Protein AF-A0AAN7RLN5-F1 (afdb_monomer)

Nearest PDB structures (foldseek):
  8uw3-assembly1_A  TM=5.726E-01  e=7.743E-24  Homo sapiens
  8c8j-assembly1_A  TM=6.953E-01  e=1.006E-18  Homo sapiens
  8gh6-assembly1_A  TM=6.533E-01  e=2.305E-17  Bombyx mori
  8sxu-assembly1_A  TM=6.671E-01  e=1.275E-15  Homo sapiens
  8ibz-assembly1_C  TM=6.230E-01  e=4.014E-15  Bombyx mori

Solvent-accessible surface area (backbone atoms only — not comparable to full-atom values): 58778 Å² total; per-residue (Å²): 118,78,84,77,50,103,87,59,94,77,81,91,88,80,82,90,84,82,86,86,78,88,87,85,90,83,84,89,79,88,80,84,90,87,81,88,84,86,92,85,88,81,90,87,84,89,84,88,80,88,80,92,88,79,90,81,92,87,89,86,84,89,84,92,84,88,86,85,90,86,84,90,87,89,84,91,88,80,91,85,84,89,79,95,72,94,81,78,92,76,85,85,80,83,88,82,85,88,80,88,84,92,83,84,94,82,82,79,89,82,86,91,84,80,91,86,86,87,86,87,84,90,83,91,82,97,76,84,83,86,81,86,76,88,87,81,83,82,74,72,59,68,52,73,70,83,75,94,82,83,89,80,87,81,87,75,75,91,68,76,88,58,99,71,60,60,62,59,55,49,51,48,58,54,52,51,71,47,98,50,41,44,41,44,46,76,68,78,48,77,63,51,43,74,93,77,73,45,42,79,50,71,56,55,37,52,47,53,51,52,40,53,74,45,39,47,43,77,64,68,88,64,53,29,37,98,81,34,59,34,61,45,41,30,28,59,42,91,79,40,58,45,78,69,43,78,44,71,51,70,74,92,44,84,44,44,38,77,46,67,44,75,62,71,90,76,84,78,85,74,58,80,50,67,43,77,32,84,89,67,42,39,63,71,60,30,46,59,55,60,62,68,51,62,51,67,74,72,41,57,94,51,54,48,54,57,39,48,50,53,52,51,48,55,55,48,57,33,41,63,77,24,34,49,74,39,68,53,68,56,74,91,76,60,74,58,95,50,60,46,73,65,59,50,52,47,54,49,50,42,48,53,41,46,57,30,32,76,66,72,74,39,54,74,61,60,37,52,49,46,50,48,53,51,51,49,56,54,50,49,35,44,34,54,48,47,36,54,42,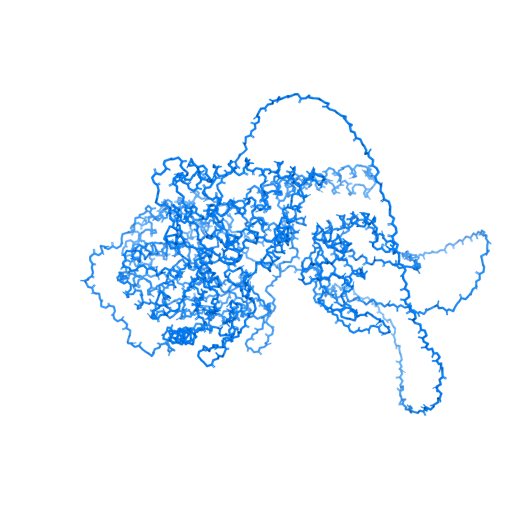23,64,45,36,82,84,41,52,65,60,45,54,52,52,46,56,67,68,48,88,70,80,76,68,88,61,51,30,50,48,99,84,70,47,79,40,74,52,52,53,59,45,12,37,52,46,38,53,59,61,45,71,59,35,46,58,72,84,78,64,67,87,67,80,75,82,82,76,78,71,83,71,94,75,73,92,75,72,79,86,80,71,57,50,65,61,47,32,52,55,28,65,67,49,63,58,84,60,79,48,21,71,65,70,55,43,45,46,57,51,36,80,34,17,87,66,48,21,61,54,50,39,54,47,50,40,50,17,44,70,72,13,53,59,43,67,52,50,34,30,26,44,23,41,75,42,79,75,60,85,62,79,34,45,62,87,27,43,42,72,40,38,30,41,18,59,68,41,51,48,52,34,50,55,54,42,54,52,53,50,54,50,38,68,70,75,79,50,77,54,87,48,57,25,41,94,39,88,57,43,36,68,50,57,46,52,43,63,52,46,55,54,52,39,50,45,43,46,78,67,36,14,33,42,37,38,40,44,38,50,54,58,55,53,43,33,38,43,63,65,64,40,51,53,51,44,50,74,68,65,55,55,68,42,62,51,43,26,52,53,43,54,57,47,91,18,35,37,25,20,49,31,85,82,38,66,28,67,79,43,68,47,68,27,35,44,61,51,58,42,52,43,33,62,58,56,49,50,59,64,56,48,64,74,62,66,93,48,84,50,56,60,42,32,44,68,67,49,34,37,39,36,32,54,44,69,48,71,66,34,47,48,48,48,44,53,40,37,49,51,48,46,51,51,27,54,78,56,59,45,48,71,32,60,93,70,21,35,33,37,51,25,42,93,80,44,83,70,80,84,52,55,55,80,94,44,74,49,48,76,45,66,59,50,68,61,92,84,42,52,44,35,40,80,74,52,32,58,68,36,41,53,52,27,35,53,56,22,47,55,49,47,37,49,48,61,76,66,44,87,63,33,47,62,73,32,49,50,44,46,40,59,75,64,24,47,53,50,69,51,67,53,32,59,66,54,56,60,85,50,66,73,43,48,46,54,47,40,50,52,55,55,51,58,53,43,57,25,72,92,36,65,86,55,56,70,69,57,48,25,62,80,67,75,46,76,55,65,65,61,47,48,54,54,47,37,54,54,51,48,46,25,23,73,75,40,69,25,34,84,66,21,66,85,66,54,50,70,57,92,67,92,60,82,92,47,39,86,81,34,56,57,71,76,89,72,79,39,68,71,38,48,58,27,50,76,44,46,44,36,71,57,56,54,67,44,57,38,83,51,72,68,50,91,46,81,63,61,34,50,57,53,48,58,49,57,61,61,74,63,119

Mean predicted aligned error: 16.83 Å

Radius of gyration: 35.35 Å; Cα contacts (8 Å, |Δi|>4): 1211; chains: 1; bounding box: 111×102×80 Å

Secondary structure (DSSP, 8-state):
-----TT----S----------------------------------------------------------------------------------------------------------------------------S----------SS-----------S-TTTHHHHHHHHHHTTSSS-EE--B---TTEETTTTEESSHHHHHHHHHHHHHT-EE---S-SBTTB--B--EESSTTSEEEEEEEEE-SS-SSEEEEEEE---PPPP----EEE-TTS--HHHHHHHHHTS-HHHHHTT--HHHHHHHHHHHHHHHHHHHSPEEE---GGG---TT--HHHHHHHHHHHHHHHHHTTTSS-HHHHHHHHHHHHHHHHHHHHHHHHHHHHTTTT-HHHHHHHHHHHS---PPPPPEE-TTS-EE-SHHHHHHHHHHHHHTTSPPGGGS-SS--------------------HHHHHHHHHT--TTSPP-TT---HHHHHHTHHHHHHHHHHHHHHHHHH----HHHHEEEEEEEE-SS-SS-GGGEEEEEE--HHHHHHHHHHHHHHHHHHHHHT---TTB-TT-TT--HHHHHHHHHHHHHHHHHHT--EEEEEE-BTTHHHH--HHHHHHHHHHTT--HHHHHHHHHHHTT-EEEEEEBTEE---EE--SS--TT-SSHHHHHHHHTGGGGTT--SEEEEETTEEEEEEE-SSHHHHHHHHHHHHHHHHHHHHTT--B-GGG-EEEEESTT------EETTEEPEEESEEEETTEEEETT---HHHHHHHHHHHHHHHHHHHHH----SHHHHHHHIIIIITHHHHTTHHHH----HHHHHHHHHHHHHHHHTSTT-TTS-HHHHHHHHT---HHHHHHHHHHHHHHHHHTSTTHHHHTTT--B-----TTS-SS-BPPPP-SSHHHHTSHHHHHHHHHTTS-HHHHS-SSHHHHHHHHHHHHHH--

Foldseek 3Di:
DWDPCPPDPDDDDDDDDDDDDDDDDDDDDDDDDDDDDDDDDDDDDDDDDDDDDDDDDDDDDDDDDDDDDDDDDDDDDDDDDDDDDDDDDDDDDDDDDDDDDDDDPDDDDDDDDDDDDDDDDDDDDDDDDDDDDDDDDDFFDWDDDDDDDDDDDDTDHDDDLDDDCVVVLVVLVVQLLDLKTKGKDFPPQQQADLVQRDGDDPSSVVVSLSCLLSQWDWDDDADFAPRGNGITIIMLDDPQKDDWDWADDDPPDRTTDIDIDGDDQDDDDDQFDKDWDPVQFDLVQLLVQLLPDPLVVVCPPDALQRLVVVSLVSSVVSCPVGIDIGTPDGCVPDDPPLCDPVLVVLVVVLVVQVVCVVVVNHDPVVSVVSVVVSVVSSLVSQQVVLLVCLVCCVPDVPVVVVLLVVSPSDPDAQAFAQAPVRDTHDDLQVVQARLQVVLQVLADDPVVQPPDDDADPPPQPPPDPPDQDADDLVLQLVLLCPFDQPDDAWPSPDGSVSSNSNSVSVSVSLNVSLSSCLQVLADHQQQLEWAWEWDAADDDSNYSVRTDTATRGHPSSLSSLVSLLVQLVVLLVPQPHQDPQEQAPDFLGDLLLLLQLVVLVVQVCQLVQFKKKKKKWAWDVLQLQFQLRLLLVLSVVSVDHPSSSSNSSNSQPPHWYWYARSNHIYDIDHRRHGDRNTHPNSQVSQSSSCSCLCPPQPFDWHHHRRTIMTMFGDRDPVRLVSSQVSLASNLVVCVSRSIGIPQQPIEMQIAGDPHPPDWHDRVHHTHYYDQWDQRSNAIAGNDRARLVRLSVLLVLLSNQLSSCSSSRPDQALSSLVSSSVSPRVCSNQPSCLARVDPDPVSLVSSQSSVVSSLCSHPPCVPPDPVVSCVVSVHDGVVLVNLLVLVLVLLCCVQNRNVVSNVVLWDFDPDPPPPFLPTQTDADDGNDPSSCSRSSRVNRVVNRPDDNVLSVDNDSNVNSVVSSVVSVVVD

Structure (mmCIF, N/CA/C/O backbone):
data_AF-A0AAN7RLN5-F1
#
_entry.id   AF-A0AAN7RLN5-F1
#
loop_
_atom_site.group_PDB
_atom_site.id
_atom_site.type_symbol
_atom_site.label_atom_id
_atom_site.label_alt_id
_atom_site.label_comp_id
_atom_site.label_asym_id
_atom_site.label_entity_id
_atom_site.label_seq_id
_atom_site.pdbx_PDB_ins_code
_atom_site.Cartn_x
_atom_site.Cartn_y
_atom_site.Cartn_z
_atom_site.occupancy
_atom_site.B_iso_or_equiv
_atom_site.auth_seq_id
_atom_site.auth_comp_id
_atom_site.auth_asym_id
_atom_site.auth_atom_id
_atom_site.pdbx_PDB_model_num
ATOM 1 N N . MET A 1 1 ? -7.557 -10.174 -4.803 1.00 20.25 1 MET A N 1
ATOM 2 C CA . MET A 1 1 ? -6.806 -8.930 -4.456 1.00 20.25 1 MET A CA 1
ATOM 3 C C . MET A 1 1 ? -5.571 -9.313 -3.627 1.00 20.25 1 MET A C 1
ATOM 5 O O . MET A 1 1 ? -5.552 -10.441 -3.165 1.00 20.25 1 MET A O 1
ATOM 9 N N . GLU A 1 2 ? -4.514 -8.491 -3.490 1.00 22.11 2 GLU A N 1
ATOM 10 C CA . GLU A 1 2 ? -3.223 -8.964 -2.915 1.00 22.11 2 GLU A CA 1
ATOM 11 C C . GLU A 1 2 ? -2.598 -7.989 -1.875 1.00 22.11 2 GLU A C 1
ATOM 13 O O . GLU A 1 2 ? -2.406 -6.809 -2.191 1.00 22.11 2 GLU A O 1
ATOM 18 N N . PRO A 1 3 ? -2.223 -8.454 -0.663 1.00 21.11 3 PRO A N 1
ATOM 19 C CA . PRO A 1 3 ? -1.778 -7.624 0.470 1.00 21.11 3 PRO A CA 1
ATOM 20 C C . PRO A 1 3 ? -0.247 -7.432 0.550 1.00 21.11 3 PRO A C 1
ATOM 22 O O . PRO A 1 3 ? 0.366 -7.684 1.583 1.00 21.11 3 PRO A O 1
ATOM 25 N N . SER A 1 4 ? 0.430 -7.030 -0.532 1.00 21.91 4 SER A N 1
ATOM 26 C CA . SER A 1 4 ? 1.912 -7.082 -0.560 1.00 21.91 4 SER A CA 1
ATOM 27 C C . SER A 1 4 ? 2.623 -5.894 -1.222 1.00 21.91 4 SER A C 1
ATOM 29 O O . SER A 1 4 ? 3.693 -6.041 -1.818 1.00 21.91 4 SER A O 1
ATOM 31 N N . ARG A 1 5 ? 2.085 -4.666 -1.099 1.00 24.53 5 ARG A N 1
ATOM 32 C CA . ARG A 1 5 ? 2.777 -3.436 -1.558 1.00 24.53 5 ARG A CA 1
ATOM 33 C C . ARG A 1 5 ? 2.656 -2.227 -0.625 1.00 24.53 5 ARG A C 1
ATOM 35 O O . ARG A 1 5 ? 2.311 -1.132 -1.072 1.00 24.53 5 ARG A O 1
ATOM 42 N N . TRP A 1 6 ? 3.140 -2.350 0.610 1.00 28.00 6 TRP A N 1
ATOM 43 C CA . TRP A 1 6 ? 3.361 -1.220 1.537 1.00 28.00 6 TRP A CA 1
ATOM 44 C C . TRP A 1 6 ? 4.508 -0.254 1.142 1.00 28.00 6 TRP A C 1
ATOM 46 O O . TRP A 1 6 ? 5.229 0.304 1.965 1.00 28.00 6 TRP A O 1
ATOM 56 N N . THR A 1 7 ? 4.681 -0.021 -0.162 1.00 25.05 7 THR A N 1
ATOM 57 C CA . THR A 1 7 ? 5.318 1.185 -0.727 1.00 25.05 7 THR A CA 1
ATOM 58 C C . THR A 1 7 ? 4.734 1.567 -2.103 1.00 25.05 7 THR A C 1
ATOM 60 O O . THR A 1 7 ? 5.347 2.323 -2.856 1.00 25.05 7 THR A O 1
ATOM 63 N N . ARG A 1 8 ? 3.545 1.054 -2.463 1.00 24.70 8 ARG A N 1
ATOM 64 C CA . ARG A 1 8 ? 2.747 1.484 -3.628 1.00 24.70 8 ARG A CA 1
ATOM 65 C C . ARG A 1 8 ? 1.245 1.431 -3.325 1.00 24.70 8 ARG A C 1
ATOM 67 O O . ARG A 1 8 ? 0.506 0.705 -3.985 1.00 24.70 8 ARG A O 1
ATOM 74 N N . ALA A 1 9 ? 0.799 2.267 -2.392 1.00 21.91 9 ALA A N 1
ATOM 75 C CA . ALA A 1 9 ? -0.591 2.711 -2.356 1.00 21.91 9 ALA A CA 1
ATOM 76 C C . ALA A 1 9 ? -0.831 3.669 -3.541 1.00 21.91 9 ALA A C 1
ATOM 78 O O . ALA A 1 9 ? -0.608 4.873 -3.447 1.00 21.91 9 ALA A O 1
ATOM 79 N N . LEU A 1 10 ? -1.163 3.098 -4.701 1.00 23.61 10 LEU A N 1
ATOM 80 C CA . LEU A 1 10 ? -1.530 3.802 -5.933 1.00 23.61 10 LEU A CA 1
ATOM 81 C C . LEU A 1 10 ? -2.358 2.858 -6.808 1.00 23.61 10 LEU A C 1
ATOM 83 O O . LEU A 1 10 ? -1.806 2.176 -7.672 1.00 23.61 10 LEU A O 1
ATOM 87 N N . LEU A 1 11 ? -3.671 2.844 -6.600 1.00 21.30 11 LEU A N 1
ATOM 88 C CA . LEU A 1 11 ? -4.647 2.311 -7.547 1.00 21.30 11 LEU A CA 1
ATOM 89 C C . LEU A 1 11 ? -5.909 3.185 -7.496 1.00 21.30 11 LEU A C 1
ATOM 91 O O . LEU A 1 11 ? -6.287 3.666 -6.434 1.00 21.30 11 LEU A O 1
ATOM 95 N N . TRP A 1 12 ? -6.518 3.373 -8.669 1.00 20.59 12 TRP A N 1
ATOM 96 C CA . TRP A 1 12 ? -7.878 3.888 -8.871 1.00 20.59 12 TRP A CA 1
ATOM 97 C C . TRP A 1 12 ? -8.202 5.345 -8.488 1.00 20.59 12 TRP A C 1
ATOM 99 O O . TRP A 1 12 ? -9.100 5.610 -7.704 1.00 20.59 12 TRP A O 1
ATOM 109 N N . VAL A 1 13 ? -7.563 6.292 -9.191 1.00 22.14 13 VAL A N 1
ATOM 110 C CA . VAL A 1 13 ? -8.254 7.354 -9.968 1.00 22.14 13 VAL A CA 1
ATOM 111 C C . VAL A 1 13 ? -7.328 7.779 -11.120 1.00 22.14 13 VAL A C 1
ATOM 113 O O . VAL A 1 13 ? -6.389 8.534 -10.875 1.00 22.14 13 VAL A O 1
ATOM 116 N N . ALA A 1 14 ? -7.580 7.322 -12.356 1.00 22.95 14 ALA A N 1
ATOM 117 C CA . ALA A 1 14 ? -7.107 7.951 -13.606 1.00 22.95 14 ALA A CA 1
ATOM 118 C C . ALA A 1 14 ? -7.623 7.203 -14.858 1.00 22.95 14 ALA A C 1
ATOM 120 O O . ALA A 1 14 ? -6.930 6.328 -15.374 1.00 22.95 14 ALA A O 1
ATOM 121 N N . GLY A 1 15 ? -8.794 7.594 -15.372 1.00 21.62 15 GLY A N 1
ATOM 122 C CA . GLY A 1 15 ? -9.167 7.327 -16.767 1.00 21.62 15 GLY A CA 1
ATOM 123 C C . GLY A 1 15 ? -8.301 8.140 -17.753 1.00 21.62 15 GLY A C 1
ATOM 124 O O . GLY A 1 15 ? -7.539 9.023 -17.329 1.00 21.62 15 GLY A O 1
ATOM 125 N N . PRO A 1 16 ? -8.345 7.837 -19.060 1.00 21.84 16 PRO A N 1
ATOM 126 C CA . PRO A 1 16 ? -7.489 8.477 -20.052 1.00 21.84 16 PRO A CA 1
ATOM 127 C C . PRO A 1 16 ? -7.941 9.908 -20.383 1.00 21.84 16 PRO A C 1
ATOM 129 O O . PRO A 1 16 ? -9.117 10.176 -20.583 1.00 21.84 16 PRO A O 1
ATOM 132 N N . LEU A 1 17 ? -6.970 10.810 -20.530 1.00 23.64 17 LEU A N 1
ATOM 133 C CA . LEU A 1 17 ? -7.117 12.029 -21.324 1.00 23.64 17 LEU A CA 1
ATOM 134 C C . LEU A 1 17 ? -6.276 11.845 -22.586 1.00 23.64 17 LEU A C 1
ATOM 136 O O . LEU A 1 17 ? -5.054 11.671 -22.491 1.00 23.64 17 LEU A O 1
ATOM 140 N N . GLN A 1 18 ? -6.941 11.852 -23.739 1.00 24.14 18 GLN A N 1
ATOM 141 C CA . GLN A 1 18 ? -6.325 12.003 -25.053 1.00 24.14 18 GLN A CA 1
ATOM 142 C C . GLN A 1 18 ? -6.597 13.409 -25.604 1.00 24.14 18 GLN A C 1
ATOM 144 O O . GLN A 1 18 ? -7.393 14.176 -25.069 1.00 24.14 18 GLN A O 1
ATOM 149 N N . THR A 1 19 ? -5.821 13.768 -26.617 1.00 23.55 19 THR A N 1
ATOM 150 C CA . THR A 1 19 ? -5.691 15.110 -27.189 1.00 23.55 19 THR A CA 1
ATOM 151 C C . THR A 1 19 ? -6.777 15.432 -28.209 1.00 23.55 19 THR A C 1
ATOM 153 O O . THR A 1 19 ? -7.011 14.603 -29.082 1.00 23.55 19 THR A O 1
ATOM 156 N N . ASN A 1 20 ? -7.267 16.676 -28.224 1.00 21.81 20 ASN A N 1
ATOM 157 C CA . ASN A 1 20 ? -7.840 17.279 -29.434 1.00 21.81 20 ASN A CA 1
ATOM 158 C C . ASN A 1 20 ? -6.830 18.218 -30.115 1.00 21.81 20 ASN A C 1
ATOM 160 O O . ASN A 1 20 ? -6.014 18.867 -29.454 1.00 21.81 20 ASN A O 1
ATOM 164 N N . ARG A 1 21 ? -6.886 18.243 -31.450 1.00 20.58 21 ARG A N 1
ATOM 165 C CA . ARG A 1 21 ? -6.170 19.147 -32.365 1.00 20.58 21 ARG A CA 1
ATOM 166 C C . ARG A 1 21 ? -7.162 20.137 -32.984 1.00 20.58 21 ARG A C 1
ATOM 168 O O . ARG A 1 21 ? -8.326 19.785 -33.116 1.00 20.58 21 ARG A O 1
ATOM 175 N N . GLU A 1 22 ? -6.623 21.267 -33.460 1.00 19.98 22 GLU A N 1
ATOM 176 C CA . GLU A 1 22 ? -7.273 22.254 -34.356 1.00 19.98 22 GLU A CA 1
ATOM 177 C C . GLU A 1 22 ? -8.478 22.995 -33.707 1.00 19.98 22 GLU A C 1
ATOM 179 O O . GLU A 1 22 ? -9.053 22.522 -32.736 1.00 19.98 22 GLU A O 1
ATOM 184 N N . VAL A 1 23 ? -8.841 24.243 -34.044 1.00 21.06 23 VAL A N 1
ATOM 185 C CA . VAL A 1 23 ? -8.727 25.032 -35.293 1.00 21.06 23 VAL A CA 1
ATOM 186 C C . VAL A 1 23 ? -8.163 26.463 -35.047 1.00 21.06 23 VAL A C 1
ATOM 188 O O . VAL A 1 23 ? -7.937 26.883 -33.916 1.00 21.06 23 VAL A O 1
ATOM 191 N N . SER A 1 24 ? -7.846 27.175 -36.136 1.00 20.23 24 SER A N 1
ATOM 192 C CA . SER A 1 24 ? -7.055 28.418 -36.263 1.00 20.23 24 SER A CA 1
ATOM 193 C C . SER A 1 24 ? -7.814 29.769 -36.144 1.00 20.23 24 SER A C 1
ATOM 195 O O . SER A 1 24 ? -9.037 29.792 -36.075 1.00 20.23 24 SER A O 1
ATOM 197 N N . ARG A 1 25 ? -7.052 30.877 -36.332 1.00 21.05 25 ARG A N 1
ATOM 198 C CA . ARG A 1 25 ? -7.426 32.318 -36.514 1.00 21.05 25 ARG A CA 1
ATOM 199 C C . ARG A 1 25 ? -7.618 33.133 -35.214 1.00 21.05 25 ARG A C 1
ATOM 201 O O . ARG A 1 25 ? -8.044 32.574 -34.220 1.00 21.05 25 ARG A O 1
ATOM 208 N N . SER A 1 26 ? -7.389 34.458 -35.148 1.00 20.62 26 SER A N 1
ATOM 209 C CA . SER A 1 26 ? -6.455 35.391 -35.842 1.00 20.62 26 SER A CA 1
ATOM 210 C C . SER A 1 26 ? -6.465 36.775 -35.120 1.00 20.62 26 SER A C 1
ATOM 212 O O . SER A 1 26 ? -7.191 36.912 -34.144 1.00 20.62 26 SER A O 1
ATOM 214 N N . PHE A 1 27 ? -5.737 37.784 -35.642 1.00 22.02 27 PHE A N 1
ATOM 215 C CA . PHE A 1 27 ? -5.552 39.189 -35.170 1.00 22.02 27 PHE A CA 1
ATOM 216 C C . PHE A 1 27 ? -4.454 39.405 -34.094 1.00 22.02 27 PHE A C 1
ATOM 218 O O . PHE A 1 27 ? -4.386 38.670 -33.118 1.00 22.02 27 PHE A O 1
ATOM 225 N N . ARG A 1 28 ? -3.407 40.236 -34.308 1.00 21.28 28 ARG A N 1
ATOM 226 C CA . ARG A 1 28 ? -3.313 41.710 -34.571 1.00 21.28 28 ARG A CA 1
ATOM 227 C C . ARG A 1 28 ? -3.729 42.551 -33.348 1.00 21.28 28 ARG A C 1
ATOM 229 O O . ARG A 1 28 ? -4.774 42.272 -32.791 1.00 21.28 28 ARG A O 1
ATOM 236 N N . THR A 1 29 ? -3.052 43.629 -32.922 1.00 22.17 29 THR A N 1
ATOM 237 C CA . THR A 1 29 ? -1.698 44.205 -33.170 1.00 22.17 29 THR A CA 1
ATOM 238 C C . THR A 1 29 ? -1.505 45.392 -32.207 1.00 22.17 29 THR A C 1
ATOM 240 O O . THR A 1 29 ? -2.477 46.108 -32.008 1.00 22.17 29 THR A O 1
ATOM 243 N N . ARG A 1 30 ? -0.257 45.717 -31.802 1.00 23.20 30 ARG A N 1
ATOM 244 C CA . ARG A 1 30 ? 0.156 46.980 -31.115 1.00 23.20 30 ARG A CA 1
ATOM 245 C C . ARG A 1 30 ? -0.462 47.194 -29.703 1.00 23.20 30 ARG A C 1
ATOM 247 O O . ARG A 1 30 ? -1.518 46.671 -29.402 1.00 23.20 30 ARG A O 1
ATOM 254 N N . GLY A 1 31 ? 0.159 47.936 -28.779 1.00 22.48 31 GLY A N 1
ATOM 255 C CA . GLY A 1 31 ? 1.537 48.436 -28.744 1.00 22.48 31 GLY A CA 1
ATOM 256 C C . GLY A 1 31 ? 1.788 49.489 -27.646 1.00 22.48 31 GLY A C 1
ATOM 257 O O . GLY A 1 31 ? 0.864 50.168 -27.233 1.00 22.48 31 GLY A O 1
ATOM 258 N N . LYS A 1 32 ? 3.074 49.659 -27.296 1.00 23.41 32 LYS A N 1
ATOM 259 C CA . LYS A 1 32 ? 3.736 50.871 -26.752 1.00 23.41 32 LYS A CA 1
ATOM 260 C C . LYS A 1 32 ? 3.373 51.446 -25.355 1.00 23.41 32 LYS A C 1
ATOM 262 O O . LYS A 1 32 ? 2.285 51.938 -25.124 1.00 23.41 32 LYS A O 1
ATOM 267 N N . LEU A 1 33 ? 4.449 51.568 -24.557 1.00 23.33 33 LEU A N 1
ATOM 268 C CA . LEU A 1 33 ? 4.880 52.733 -23.747 1.00 23.33 33 LEU A CA 1
ATOM 269 C C . LEU A 1 33 ? 3.996 53.278 -22.606 1.00 23.33 33 LEU A C 1
ATOM 271 O O . LEU A 1 33 ? 3.020 53.970 -22.850 1.00 23.33 33 LEU A O 1
ATOM 275 N N . ALA A 1 34 ? 4.535 53.204 -21.381 1.00 22.83 34 ALA A N 1
ATOM 276 C CA . ALA A 1 34 ? 5.015 54.386 -20.640 1.00 22.83 34 ALA A CA 1
ATOM 277 C C . ALA A 1 34 ? 6.028 53.967 -19.545 1.00 22.83 34 ALA A C 1
ATOM 279 O O . ALA A 1 34 ? 6.132 52.786 -19.208 1.00 22.83 34 ALA A O 1
ATOM 280 N N . LYS A 1 35 ? 6.818 54.920 -19.031 1.00 23.34 35 LYS A N 1
ATOM 281 C CA . LYS A 1 35 ? 7.856 54.741 -17.986 1.00 23.34 35 LYS A CA 1
ATOM 282 C C . LYS A 1 35 ? 7.679 55.848 -16.897 1.00 23.34 35 LYS A C 1
ATOM 284 O O . LYS A 1 35 ? 6.668 56.537 -16.971 1.00 23.34 35 LYS A O 1
ATOM 289 N N . PRO A 1 36 ? 8.519 55.948 -15.842 1.00 41.78 36 PRO A N 1
ATOM 290 C CA . PRO A 1 36 ? 8.106 56.204 -14.452 1.00 41.78 36 PRO A CA 1
ATOM 291 C C . PRO A 1 36 ? 8.092 57.710 -14.088 1.00 41.78 36 PRO A C 1
ATOM 293 O O . PRO A 1 36 ? 8.159 58.535 -14.998 1.00 41.78 36 PRO A O 1
ATOM 296 N N . PRO A 1 37 ? 8.072 58.093 -12.789 1.00 31.80 37 PRO A N 1
ATOM 297 C CA . PRO A 1 37 ? 9.363 58.466 -12.167 1.00 31.80 37 PRO A CA 1
ATOM 298 C C . PRO A 1 37 ? 9.503 58.268 -10.629 1.00 31.80 37 PRO A C 1
ATOM 300 O O . PRO A 1 37 ? 8.562 57.878 -9.956 1.00 31.80 37 PRO A O 1
ATOM 303 N N . ALA A 1 38 ? 10.722 58.582 -10.142 1.00 24.39 38 ALA A N 1
ATOM 304 C CA . ALA A 1 38 ? 11.135 59.161 -8.836 1.00 24.39 38 ALA A CA 1
ATOM 305 C C . ALA A 1 38 ? 10.681 58.519 -7.493 1.00 24.39 38 ALA A C 1
ATOM 307 O O . ALA A 1 38 ? 9.508 58.259 -7.280 1.00 24.39 38 ALA A O 1
ATOM 308 N N . ARG A 1 39 ? 11.575 58.134 -6.559 1.00 24.64 39 ARG A N 1
ATOM 309 C CA . ARG A 1 39 ? 12.601 58.874 -5.757 1.00 24.64 39 ARG A CA 1
ATOM 310 C C . ARG A 1 39 ? 12.028 59.744 -4.623 1.00 24.64 39 ARG A C 1
ATOM 312 O O . ARG A 1 39 ? 11.519 60.817 -4.908 1.00 24.64 39 ARG A O 1
ATOM 319 N N . VAL A 1 40 ? 12.331 59.356 -3.378 1.00 25.30 40 VAL A N 1
ATOM 320 C CA . VAL A 1 40 ? 12.657 60.238 -2.234 1.00 25.30 40 VAL A CA 1
ATOM 321 C C . VAL A 1 40 ? 13.739 59.523 -1.394 1.00 25.30 40 VAL A C 1
ATOM 323 O O . VAL A 1 40 ? 13.681 58.302 -1.249 1.00 25.30 40 VAL A O 1
ATOM 326 N N . ASN A 1 41 ? 14.740 60.264 -0.909 1.00 23.50 41 ASN A N 1
ATOM 327 C CA . ASN A 1 41 ? 15.727 59.837 0.100 1.00 23.50 41 ASN A CA 1
ATOM 328 C C . ASN A 1 41 ? 15.314 60.405 1.470 1.00 23.50 41 ASN A C 1
ATOM 330 O O . ASN A 1 41 ? 14.599 61.404 1.479 1.00 23.50 41 ASN A O 1
ATOM 334 N N . ALA A 1 42 ? 15.864 59.876 2.570 1.00 25.09 42 ALA A N 1
ATOM 335 C CA . ALA A 1 42 ? 16.793 60.609 3.459 1.00 25.09 42 ALA A CA 1
ATOM 336 C C . ALA A 1 42 ? 16.799 60.068 4.910 1.00 25.09 42 ALA A C 1
ATOM 338 O O . ALA A 1 42 ? 15.770 59.603 5.390 1.00 25.09 42 ALA A O 1
ATOM 339 N N . ASP A 1 43 ? 17.981 60.177 5.533 1.00 24.34 43 ASP A N 1
ATOM 340 C CA . ASP A 1 43 ? 18.280 60.372 6.968 1.00 24.34 43 ASP A CA 1
ATOM 341 C C . ASP A 1 43 ? 17.846 59.324 8.021 1.00 24.34 43 ASP A C 1
ATOM 343 O O . ASP A 1 43 ? 16.905 58.560 7.828 1.00 24.34 43 ASP A O 1
ATOM 347 N N . ASP A 1 44 ? 18.440 59.256 9.221 1.00 24.27 44 ASP A N 1
ATOM 348 C CA . ASP A 1 44 ? 19.854 59.323 9.674 1.00 24.27 44 ASP A CA 1
ATOM 349 C C . ASP A 1 44 ? 19.881 58.748 11.127 1.00 24.27 44 ASP A C 1
ATOM 351 O O . ASP A 1 44 ? 18.831 58.386 11.658 1.00 24.27 44 ASP A O 1
ATOM 355 N N . MET A 1 45 ? 21.054 58.700 11.774 1.00 24.56 45 MET A N 1
ATOM 356 C CA . MET A 1 45 ? 21.334 58.647 13.230 1.00 24.56 45 MET A CA 1
ATOM 357 C C . MET A 1 45 ? 22.148 57.462 13.808 1.00 24.56 45 MET A C 1
ATOM 359 O O . MET A 1 45 ? 21.627 56.478 14.326 1.00 24.56 45 MET A O 1
ATOM 363 N N . THR A 1 46 ? 23.476 57.619 13.758 1.00 24.39 46 THR A N 1
ATOM 364 C CA . THR A 1 46 ? 24.397 57.773 14.920 1.00 24.39 46 THR A CA 1
ATOM 365 C C . THR A 1 46 ? 24.139 57.106 16.303 1.00 24.39 46 THR A C 1
ATOM 367 O O . THR A 1 46 ? 23.214 57.490 17.006 1.00 24.39 46 THR A O 1
ATOM 370 N N . LEU A 1 47 ? 25.106 56.289 16.800 1.00 26.16 47 LEU A N 1
ATOM 371 C CA . LEU A 1 47 ? 26.075 56.578 17.916 1.00 26.16 47 LEU A CA 1
ATOM 372 C C . LEU A 1 47 ? 26.542 55.358 18.770 1.00 26.16 47 LEU A C 1
ATOM 374 O O . LEU A 1 47 ? 25.716 54.615 19.273 1.00 26.16 47 LEU A O 1
ATOM 378 N N . LYS A 1 48 ? 27.872 55.316 19.035 1.00 24.58 48 LYS A N 1
ATOM 379 C CA . LYS A 1 48 ? 28.648 54.823 20.226 1.00 24.58 48 LYS A CA 1
ATOM 380 C C . LYS A 1 48 ? 28.399 53.403 20.810 1.00 24.58 48 LYS A C 1
ATOM 382 O O . LYS A 1 48 ? 27.278 52.940 20.896 1.00 24.58 48 LYS A O 1
ATOM 387 N N . GLY A 1 49 ? 29.412 52.696 21.340 1.00 23.75 49 GLY A N 1
ATOM 388 C CA . GLY A 1 49 ? 30.863 52.967 21.425 1.00 23.75 49 GLY A CA 1
ATOM 389 C C . GLY A 1 49 ? 31.596 52.064 22.452 1.00 23.75 49 GLY A C 1
ATOM 390 O O . GLY A 1 49 ? 30.936 51.307 23.149 1.00 23.75 49 GLY A O 1
ATOM 391 N N . GLN A 1 50 ? 32.930 52.234 22.570 1.00 24.52 50 GLN A N 1
ATOM 392 C CA . GLN A 1 50 ? 33.862 51.681 23.599 1.00 24.52 50 GLN A CA 1
ATOM 393 C C . GLN A 1 50 ? 34.135 50.147 23.577 1.00 24.52 50 GLN A C 1
ATOM 395 O O . GLN A 1 50 ? 33.231 49.366 23.318 1.00 24.52 50 GLN A O 1
ATOM 400 N N . GLY A 1 51 ? 35.347 49.625 23.850 1.00 22.94 51 GLY A N 1
ATOM 401 C CA . GLY A 1 51 ? 36.690 50.240 23.979 1.00 22.94 51 GLY A CA 1
ATOM 402 C C . GLY A 1 51 ? 37.619 49.537 25.005 1.00 22.94 51 GLY A C 1
ATOM 403 O O . GLY A 1 51 ? 37.127 49.177 26.066 1.00 22.94 51 GLY A O 1
ATOM 404 N N . TYR A 1 52 ? 38.946 49.473 24.738 1.00 25.41 52 TYR A N 1
ATOM 405 C CA . TYR A 1 52 ? 40.051 49.024 25.650 1.00 25.41 52 TYR A CA 1
ATOM 406 C C . TYR A 1 52 ? 40.019 47.513 26.046 1.00 25.41 52 TYR A C 1
ATOM 408 O O . TYR A 1 52 ? 38.972 46.897 25.916 1.00 25.41 52 TYR A O 1
ATOM 416 N N . LYS A 1 53 ? 41.049 46.783 26.534 1.00 24.81 53 LYS A N 1
ATOM 417 C CA . LYS A 1 53 ? 42.549 46.779 26.572 1.00 24.81 53 LYS A CA 1
ATOM 418 C C . LYS A 1 53 ? 42.981 45.329 27.003 1.00 24.81 53 LYS A C 1
ATOM 420 O O . LYS A 1 53 ? 42.093 44.541 27.310 1.00 24.81 53 LYS A O 1
ATOM 425 N N . ALA A 1 54 ? 44.246 44.945 27.238 1.00 26.08 54 ALA A N 1
ATOM 426 C CA . ALA A 1 54 ? 45.505 44.938 26.456 1.00 26.08 54 ALA A CA 1
ATOM 427 C C . ALA A 1 54 ? 46.651 44.332 27.325 1.00 26.08 54 ALA A C 1
ATOM 429 O O . ALA A 1 54 ? 46.423 44.088 28.507 1.00 26.08 54 ALA A O 1
ATOM 430 N N . ASP A 1 55 ? 47.863 44.207 26.755 1.00 25.75 55 ASP A N 1
ATOM 431 C CA . ASP A 1 55 ? 49.161 43.936 27.424 1.00 25.75 55 ASP A CA 1
ATOM 432 C C . ASP A 1 55 ? 49.324 42.542 28.100 1.00 25.75 55 ASP A C 1
ATOM 434 O O . ASP A 1 55 ? 48.357 41.806 28.278 1.00 25.75 55 ASP A O 1
ATOM 438 N N . ASP A 1 56 ? 50.514 42.140 28.568 1.00 24.36 56 ASP A N 1
ATOM 439 C CA . ASP A 1 56 ? 51.674 41.652 27.784 1.00 24.36 56 ASP A CA 1
ATOM 440 C C . ASP A 1 56 ? 52.482 40.629 28.645 1.00 24.36 56 ASP A C 1
ATOM 442 O O . ASP A 1 56 ? 52.168 40.395 29.812 1.00 24.36 56 ASP A O 1
ATOM 446 N N . ALA A 1 57 ? 53.495 39.995 28.054 1.00 22.94 57 ALA A N 1
ATOM 447 C CA . ALA A 1 57 ? 54.422 38.973 28.554 1.00 22.94 57 ALA A CA 1
ATOM 448 C C . ALA A 1 57 ? 54.770 38.895 30.065 1.00 22.94 57 ALA A C 1
ATOM 450 O O . ALA A 1 57 ? 55.300 39.845 30.636 1.00 22.94 57 ALA A O 1
ATOM 451 N N . ALA A 1 58 ? 54.717 37.670 30.627 1.00 24.02 58 ALA A N 1
ATOM 452 C CA . ALA A 1 58 ? 55.742 37.118 31.541 1.00 24.02 58 ALA A CA 1
ATOM 453 C C . ALA A 1 58 ? 55.533 35.618 31.883 1.00 24.02 58 ALA A C 1
ATOM 455 O O . ALA A 1 58 ? 54.616 35.290 32.626 1.00 24.02 58 ALA A O 1
ATOM 456 N N . LEU A 1 59 ? 56.424 34.719 31.426 1.00 25.81 59 LEU A N 1
ATOM 457 C CA . LEU A 1 59 ? 57.275 33.857 32.286 1.00 25.81 59 LEU A CA 1
ATOM 458 C C . LEU A 1 59 ? 58.185 32.931 31.449 1.00 25.81 59 LEU A C 1
ATOM 460 O O . LEU A 1 59 ? 57.745 32.287 30.502 1.00 25.81 59 LEU A O 1
ATOM 464 N N . ARG A 1 60 ? 59.459 32.815 31.846 1.00 21.39 60 ARG A N 1
ATOM 465 C CA . ARG A 1 60 ? 60.415 31.803 31.357 1.00 21.39 60 ARG A CA 1
ATOM 466 C C . ARG A 1 60 ? 60.752 30.809 32.479 1.00 21.39 60 ARG A C 1
ATOM 468 O O . ARG A 1 60 ? 60.851 31.218 33.634 1.00 21.39 60 ARG A O 1
ATOM 475 N N . SER A 1 61 ? 61.126 29.589 32.072 1.00 23.05 61 SER A N 1
ATOM 476 C CA . SER A 1 61 ? 62.057 28.637 32.727 1.00 23.05 61 SER A CA 1
ATOM 477 C C . SER A 1 61 ? 61.506 27.366 33.405 1.00 23.05 61 SER A C 1
ATOM 479 O O . SER A 1 61 ? 60.417 27.357 33.969 1.00 23.05 61 SER A O 1
ATOM 481 N N . ARG A 1 62 ? 62.394 26.347 33.396 1.00 24.47 62 ARG A N 1
ATOM 482 C CA . ARG A 1 62 ? 62.367 24.995 34.007 1.00 24.47 62 ARG A CA 1
ATOM 483 C C . ARG A 1 62 ? 61.533 23.919 33.282 1.00 24.47 62 ARG A C 1
ATOM 485 O O . ARG A 1 62 ? 60.397 24.183 32.921 1.00 24.47 62 ARG A O 1
ATOM 492 N N . VAL A 1 63 ? 62.018 22.682 33.079 1.00 23.66 63 VAL A N 1
ATOM 493 C CA . VAL A 1 63 ? 63.359 22.060 33.277 1.00 23.66 63 VAL A CA 1
ATOM 494 C C . VAL A 1 63 ? 63.492 20.855 32.313 1.00 23.66 63 VAL A C 1
ATOM 496 O O . VAL A 1 63 ? 62.478 20.268 31.949 1.00 23.66 63 VAL A O 1
ATOM 499 N N . GLU A 1 64 ? 64.713 20.480 31.912 1.00 22.36 64 GLU A N 1
ATOM 500 C CA . GLU A 1 64 ? 64.997 19.277 31.101 1.00 22.36 64 GLU A CA 1
ATOM 501 C C . GLU A 1 64 ? 65.311 18.036 31.961 1.00 22.36 64 GLU A C 1
ATOM 503 O O . GLU A 1 64 ? 66.053 18.138 32.937 1.00 22.36 64 GLU A O 1
ATOM 508 N N . SER A 1 65 ? 64.771 16.873 31.573 1.00 22.34 65 SER A N 1
ATOM 509 C CA . SER A 1 65 ? 65.199 15.468 31.826 1.00 22.34 65 SER A CA 1
ATOM 510 C C . SER A 1 65 ? 63.968 14.564 31.566 1.00 22.34 65 SER A C 1
ATOM 512 O O . SER A 1 65 ? 62.851 14.995 31.823 1.00 22.34 65 SER A O 1
ATOM 514 N N . GLU A 1 66 ? 64.019 13.366 30.970 1.00 23.34 66 GLU A N 1
ATOM 515 C CA . GLU A 1 66 ? 65.087 12.364 30.816 1.00 23.34 66 GLU A CA 1
ATOM 516 C C . GLU A 1 66 ? 65.045 11.663 29.428 1.00 23.34 66 GLU A C 1
ATOM 518 O O . GLU A 1 66 ? 64.005 11.595 28.775 1.00 23.34 66 GLU A O 1
ATOM 523 N N . PHE A 1 67 ? 66.170 11.061 29.015 1.00 22.03 67 PHE A N 1
ATOM 524 C CA . PHE A 1 67 ? 66.282 10.006 27.983 1.00 22.03 67 PHE A CA 1
ATOM 525 C C . PHE A 1 67 ? 66.911 8.766 28.654 1.00 22.03 67 PHE A C 1
ATOM 527 O O . PHE A 1 67 ? 67.764 8.950 29.525 1.00 22.03 67 PHE A O 1
ATOM 534 N N . PRO A 1 68 ? 66.546 7.521 28.278 1.00 31.73 68 PRO A N 1
ATOM 535 C CA . PRO A 1 68 ? 67.318 6.765 27.264 1.00 31.73 68 PRO A CA 1
ATOM 536 C C . PRO A 1 68 ? 66.412 5.979 26.279 1.00 31.73 68 PRO A C 1
ATOM 538 O O . PRO A 1 68 ? 65.359 5.479 26.650 1.00 31.73 68 PRO A O 1
ATOM 541 N N . SER A 1 69 ? 66.645 5.968 24.962 1.00 24.33 69 SER A N 1
ATOM 542 C CA . SER A 1 69 ? 67.723 5.320 24.179 1.00 24.33 69 SER A CA 1
ATOM 543 C C . SER A 1 69 ? 67.552 3.798 23.953 1.00 24.33 69 SER A C 1
ATOM 545 O O . SER A 1 69 ? 67.548 3.015 24.895 1.00 24.33 69 SER A O 1
ATOM 547 N N . GLN A 1 70 ? 67.438 3.389 22.674 1.00 23.59 70 GLN A N 1
ATOM 548 C CA . GLN A 1 70 ? 68.043 2.174 22.087 1.00 23.59 70 GLN A CA 1
ATOM 549 C C . GLN A 1 70 ? 67.812 2.097 20.554 1.00 23.59 70 GLN A C 1
ATOM 551 O O . GLN A 1 70 ? 66.687 2.075 20.064 1.00 23.59 70 GLN A O 1
ATOM 556 N N . PHE A 1 71 ? 68.921 2.057 19.810 1.00 23.25 71 PHE A N 1
ATOM 557 C CA . PHE A 1 71 ? 69.073 1.636 18.398 1.00 23.25 71 PHE A CA 1
ATOM 558 C C . PHE A 1 71 ? 69.529 0.138 18.388 1.00 23.25 71 PHE A C 1
ATOM 560 O O . PHE A 1 71 ? 69.762 -0.362 19.492 1.00 23.25 71 PHE A O 1
ATOM 567 N N . PRO A 1 72 ? 69.714 -0.611 17.259 1.00 32.66 72 PRO A N 1
ATOM 568 C CA . PRO A 1 72 ? 70.050 -0.145 15.902 1.00 32.66 72 PRO A CA 1
ATOM 569 C C . PRO A 1 72 ? 69.429 -0.894 14.687 1.00 32.66 72 PRO A C 1
ATOM 571 O O . PRO A 1 72 ? 68.672 -1.853 14.799 1.00 32.66 72 PRO A O 1
ATOM 574 N N . VAL A 1 73 ? 69.815 -0.432 13.490 1.00 31.25 73 VAL A N 1
ATOM 575 C CA . VAL A 1 73 ? 69.555 -1.016 12.156 1.00 31.25 73 VAL A CA 1
ATOM 576 C C . VAL A 1 73 ? 70.734 -1.911 11.723 1.00 31.25 73 VAL A C 1
ATOM 578 O O . VAL A 1 73 ? 71.874 -1.590 12.059 1.00 31.25 73 VAL A O 1
ATOM 581 N N . PRO A 1 74 ? 70.510 -2.974 10.921 1.00 27.19 74 PRO A N 1
ATOM 582 C CA . PRO A 1 74 ? 71.420 -3.238 9.788 1.00 27.19 74 PRO A CA 1
ATOM 583 C C . PRO A 1 74 ? 70.720 -3.605 8.445 1.00 27.19 74 PRO A C 1
ATOM 585 O O . PRO A 1 74 ? 69.516 -3.870 8.438 1.00 27.19 74 PRO A O 1
ATOM 588 N N . PRO A 1 75 ? 71.434 -3.596 7.289 1.00 32.72 75 PRO A N 1
ATOM 589 C CA . PRO A 1 75 ? 70.811 -3.438 5.962 1.00 32.72 75 PRO A CA 1
ATOM 590 C C . PRO A 1 75 ? 71.152 -4.511 4.886 1.00 32.72 75 PRO A C 1
ATOM 592 O O . PRO A 1 75 ? 72.002 -5.371 5.083 1.00 32.72 75 PRO A O 1
ATOM 595 N N . ASN A 1 76 ? 70.565 -4.323 3.688 1.00 25.62 76 ASN A N 1
ATOM 596 C CA . ASN A 1 76 ? 70.972 -4.812 2.346 1.00 25.62 76 ASN A CA 1
ATOM 597 C C . ASN A 1 76 ? 70.814 -6.302 1.957 1.00 25.62 76 ASN A C 1
ATOM 599 O O . ASN A 1 76 ? 71.465 -7.173 2.518 1.00 25.62 76 ASN A O 1
ATOM 603 N N . LEU A 1 77 ? 70.130 -6.555 0.821 1.00 24.09 77 LEU A N 1
ATOM 604 C CA . LEU A 1 77 ? 70.722 -7.231 -0.359 1.00 24.09 77 LEU A CA 1
ATOM 605 C C . LEU A 1 77 ? 69.830 -7.158 -1.621 1.00 24.09 77 LEU A C 1
ATOM 607 O O . LEU A 1 77 ? 68.646 -6.833 -1.562 1.00 24.09 77 LEU A O 1
ATOM 611 N N . VAL A 1 78 ? 70.441 -7.395 -2.787 1.00 23.59 78 VAL A N 1
ATOM 612 C CA . VAL A 1 78 ? 69.990 -6.949 -4.121 1.00 23.59 78 VAL A CA 1
ATOM 613 C C . VAL A 1 78 ? 69.992 -8.110 -5.140 1.00 23.59 78 VAL A C 1
ATOM 615 O O . VAL A 1 78 ? 70.857 -8.971 -5.085 1.00 23.59 78 VAL A O 1
ATOM 618 N N . GLN A 1 79 ? 69.067 -8.063 -6.118 1.00 24.44 79 GLN A N 1
ATOM 619 C CA . GLN A 1 79 ? 69.031 -8.817 -7.400 1.00 24.44 79 GLN A CA 1
ATOM 620 C C . GLN A 1 79 ? 68.961 -10.369 -7.408 1.00 24.44 79 GLN A C 1
ATOM 622 O O . GLN A 1 79 ? 69.941 -11.058 -7.161 1.00 24.44 79 GLN A O 1
ATOM 627 N N . ARG A 1 80 ? 67.906 -10.918 -8.041 1.00 22.69 80 ARG A N 1
ATOM 628 C CA . ARG A 1 80 ? 67.926 -11.320 -9.476 1.00 22.69 80 ARG A CA 1
ATOM 629 C C . ARG A 1 80 ? 66.509 -11.635 -9.998 1.00 22.69 80 ARG A C 1
ATOM 631 O O . ARG A 1 80 ? 65.534 -11.507 -9.265 1.00 22.69 80 ARG A O 1
ATOM 638 N N . SER A 1 81 ? 66.374 -11.889 -11.302 1.00 22.95 81 SER A N 1
ATOM 639 C CA . SER A 1 81 ? 65.151 -11.612 -12.074 1.00 22.95 81 SER A CA 1
ATOM 640 C C . SER A 1 81 ? 64.418 -12.836 -12.660 1.00 22.95 81 SER A C 1
ATOM 642 O O . SER A 1 81 ? 64.922 -13.953 -12.678 1.00 22.95 81 SER A O 1
ATOM 644 N N . LEU A 1 82 ? 63.236 -12.549 -13.233 1.00 23.61 82 LEU A N 1
ATOM 645 C CA . LEU A 1 82 ? 62.489 -13.324 -14.243 1.00 23.61 82 LEU A CA 1
ATOM 646 C C . LEU A 1 82 ? 61.761 -14.620 -13.823 1.00 23.61 82 LEU A C 1
ATOM 648 O O . LEU A 1 82 ? 62.303 -15.718 -13.888 1.00 23.61 82 LEU A O 1
ATOM 652 N N . ARG A 1 83 ? 60.423 -14.520 -13.718 1.00 21.48 83 ARG A N 1
ATOM 653 C CA . ARG A 1 83 ? 59.494 -15.292 -14.581 1.00 21.48 83 ARG A CA 1
ATOM 654 C C . ARG A 1 83 ? 58.077 -14.700 -14.582 1.00 21.48 83 ARG A C 1
ATOM 656 O O . ARG A 1 83 ? 57.566 -14.249 -13.563 1.00 21.48 83 ARG A O 1
ATOM 663 N N . ARG A 1 84 ? 57.415 -14.723 -15.746 1.00 28.53 84 ARG A N 1
ATOM 664 C CA . ARG A 1 84 ? 56.013 -14.288 -15.912 1.00 28.53 84 ARG A CA 1
ATOM 665 C C . ARG A 1 84 ? 55.067 -15.161 -15.073 1.00 28.53 84 ARG A C 1
ATOM 667 O O . ARG A 1 84 ? 54.944 -16.351 -15.352 1.00 28.53 84 ARG A O 1
ATOM 674 N N . LYS A 1 85 ? 54.268 -14.557 -14.189 1.00 20.78 85 LYS A N 1
ATOM 675 C CA . LYS A 1 85 ? 52.966 -15.103 -13.764 1.00 20.78 85 LYS A CA 1
ATOM 676 C C . LYS A 1 85 ? 51.901 -14.008 -13.804 1.00 20.78 85 LYS A C 1
ATOM 678 O O . LYS A 1 85 ? 52.123 -12.893 -13.347 1.00 20.78 85 LYS A O 1
ATOM 683 N N . ARG A 1 86 ? 50.728 -14.338 -14.358 1.00 30.33 86 ARG A N 1
ATOM 684 C CA . ARG A 1 86 ? 49.505 -13.548 -14.149 1.00 30.33 86 ARG A CA 1
ATOM 685 C C . ARG A 1 86 ? 49.192 -13.575 -12.655 1.00 30.33 86 ARG A C 1
ATOM 687 O O . ARG A 1 86 ? 49.066 -14.669 -12.114 1.00 30.33 86 ARG A O 1
ATOM 694 N N . ILE A 1 87 ? 48.979 -12.417 -12.038 1.00 22.53 87 ILE A N 1
ATOM 695 C CA . ILE A 1 87 ? 48.336 -12.335 -10.724 1.00 22.53 87 ILE A CA 1
ATOM 696 C C . ILE A 1 87 ? 47.027 -11.555 -10.859 1.00 22.53 87 ILE A C 1
ATOM 698 O O . ILE A 1 87 ? 46.889 -10.624 -11.654 1.00 22.53 87 ILE A O 1
ATOM 702 N N . THR A 1 88 ? 46.026 -12.073 -10.163 1.00 23.45 88 THR A N 1
ATOM 703 C CA . THR A 1 88 ? 44.611 -11.716 -10.222 1.00 23.45 88 THR A CA 1
ATOM 704 C C . THR A 1 88 ? 44.236 -10.615 -9.236 1.00 23.45 88 THR A C 1
ATOM 706 O O . THR A 1 88 ? 44.936 -10.390 -8.260 1.00 23.45 88 THR A O 1
ATOM 709 N N . ASN A 1 89 ? 43.077 -9.995 -9.485 1.00 28.72 89 ASN A N 1
ATOM 710 C CA . ASN A 1 89 ? 42.327 -9.101 -8.594 1.00 28.72 89 ASN A CA 1
ATOM 711 C C . ASN A 1 89 ? 42.680 -9.174 -7.091 1.00 28.72 89 ASN A C 1
ATOM 713 O O . ASN A 1 89 ? 42.371 -10.165 -6.431 1.00 28.72 89 ASN A O 1
ATOM 717 N N . SER A 1 90 ? 43.082 -8.037 -6.535 1.00 22.84 90 SER A N 1
ATOM 718 C CA . SER A 1 90 ? 42.721 -7.605 -5.181 1.00 22.84 90 SER A CA 1
ATOM 719 C C . SER A 1 90 ? 42.183 -6.168 -5.265 1.00 22.84 90 SER A C 1
ATOM 721 O O . SER A 1 90 ? 42.400 -5.468 -6.260 1.00 22.84 90 SER A O 1
ATOM 723 N N . GLY A 1 91 ? 41.345 -5.761 -4.309 1.00 23.94 91 GLY A N 1
ATOM 724 C CA . GLY A 1 91 ? 40.628 -4.485 -4.383 1.00 23.94 91 GLY A CA 1
ATOM 725 C C . GLY A 1 91 ? 41.540 -3.287 -4.121 1.00 23.94 91 GLY A C 1
ATOM 726 O O . GLY A 1 91 ? 42.256 -3.275 -3.128 1.00 23.94 91 GLY A O 1
ATOM 727 N N . GLN A 1 92 ? 41.474 -2.257 -4.968 1.00 22.69 92 GLN A N 1
ATOM 728 C CA . GLN A 1 92 ? 42.087 -0.966 -4.651 1.00 22.69 92 GLN A CA 1
ATOM 729 C C . GLN A 1 92 ? 41.228 -0.226 -3.623 1.00 22.69 92 GLN A C 1
ATOM 731 O O . GLN A 1 92 ? 40.138 0.253 -3.948 1.00 22.69 92 GLN A O 1
ATOM 736 N N . VAL A 1 93 ? 41.745 -0.126 -2.401 1.00 22.62 93 VAL A N 1
ATOM 737 C CA . VAL A 1 93 ? 41.381 0.927 -1.449 1.00 22.62 93 VAL A CA 1
ATOM 738 C C . VAL A 1 93 ? 42.086 2.209 -1.902 1.00 22.62 93 VAL A C 1
ATOM 740 O O . VAL A 1 93 ? 43.252 2.169 -2.289 1.00 22.62 93 VAL A O 1
ATOM 743 N N . LEU A 1 94 ? 41.372 3.333 -1.894 1.00 23.09 94 LEU A N 1
ATOM 744 C CA . LEU A 1 94 ? 41.936 4.668 -2.093 1.00 23.09 94 LEU A CA 1
ATOM 745 C C . LEU A 1 94 ? 41.531 5.521 -0.893 1.00 23.09 94 LEU A C 1
ATOM 747 O O . LEU A 1 94 ? 40.490 6.175 -0.916 1.00 23.09 94 LEU A O 1
ATOM 751 N N . THR A 1 95 ? 42.348 5.462 0.154 1.00 23.44 95 THR A N 1
ATOM 752 C CA . THR A 1 95 ? 42.324 6.423 1.259 1.00 23.44 95 THR A CA 1
ATOM 753 C C . THR A 1 95 ? 43.009 7.699 0.774 1.00 23.44 95 THR A C 1
ATOM 755 O O . THR A 1 95 ? 44.093 7.626 0.194 1.00 23.44 95 THR A O 1
ATOM 758 N N . TYR A 1 96 ? 42.380 8.854 0.972 1.00 27.09 96 TYR A N 1
ATOM 759 C CA . TYR A 1 96 ? 42.953 10.159 0.644 1.00 27.09 96 TYR A CA 1
ATOM 760 C C . TYR A 1 96 ? 43.048 10.991 1.919 1.00 27.09 96 TYR A C 1
ATOM 762 O O . TYR A 1 96 ? 42.029 11.242 2.553 1.00 27.09 96 TYR A O 1
ATOM 770 N N . TYR A 1 97 ? 44.257 11.442 2.248 1.00 24.31 97 TYR A N 1
ATOM 771 C CA . TYR A 1 97 ? 44.498 12.443 3.285 1.00 24.31 97 TYR A CA 1
ATOM 772 C C . TYR A 1 97 ? 44.591 13.831 2.640 1.00 24.31 97 TYR A C 1
ATOM 774 O O . TYR A 1 97 ? 45.217 13.984 1.587 1.00 24.31 97 TYR A O 1
ATOM 782 N N . LEU A 1 98 ? 43.990 14.838 3.273 1.00 27.58 98 LEU A N 1
ATOM 783 C CA . LEU A 1 98 ? 44.217 16.252 2.971 1.00 27.58 98 LEU A CA 1
ATOM 784 C C . LEU A 1 98 ? 45.130 16.822 4.059 1.00 27.58 98 LEU A C 1
ATOM 786 O O . LEU A 1 98 ? 44.763 16.827 5.227 1.00 27.58 98 LEU A O 1
ATOM 790 N N . VAL A 1 99 ? 46.316 17.289 3.669 1.00 23.03 99 VAL A N 1
ATOM 791 C CA . VAL A 1 99 ? 47.288 17.925 4.569 1.00 23.03 99 VAL A CA 1
ATOM 792 C C . VAL A 1 99 ? 47.483 19.371 4.124 1.00 23.03 99 VAL A C 1
ATOM 794 O O . VAL A 1 99 ? 47.822 19.622 2.966 1.00 23.03 99 VAL A O 1
ATOM 797 N N . LYS A 1 100 ? 47.282 20.315 5.046 1.00 26.02 100 LYS A N 1
ATOM 798 C CA . LYS A 1 100 ? 47.643 21.728 4.885 1.00 26.02 100 LYS A CA 1
ATOM 799 C C . LYS A 1 100 ? 49.104 21.876 5.330 1.00 26.02 100 LYS A C 1
ATOM 801 O O . LYS A 1 100 ? 49.403 21.658 6.498 1.00 26.02 100 LYS A O 1
ATOM 806 N N . LEU A 1 101 ? 50.015 22.173 4.402 1.00 24.39 101 LEU A N 1
ATOM 807 C CA . LEU A 1 101 ? 51.433 22.406 4.707 1.00 24.39 101 LEU A CA 1
ATOM 808 C C . LEU A 1 101 ? 51.701 23.909 4.795 1.00 24.39 101 LEU A C 1
ATOM 810 O O . LEU A 1 101 ? 51.620 24.618 3.796 1.00 24.39 101 LEU A O 1
ATOM 814 N N . GLU A 1 102 ? 52.024 24.369 6.000 1.00 26.62 102 GLU A N 1
ATOM 815 C CA . GLU A 1 102 ? 52.230 25.778 6.352 1.00 26.62 102 GLU A CA 1
ATOM 816 C C . GLU A 1 102 ? 53.687 25.989 6.804 1.00 26.62 102 GLU A C 1
ATOM 818 O O . GLU A 1 102 ? 53.972 26.438 7.906 1.00 26.62 102 GLU A O 1
ATOM 823 N N . LEU A 1 103 ? 54.624 25.594 5.934 1.00 25.72 103 LEU A N 1
ATOM 824 C CA . LEU A 1 103 ? 56.071 25.746 6.105 1.00 25.72 103 LEU A CA 1
ATOM 825 C C . LEU A 1 103 ? 56.694 26.116 4.755 1.00 25.72 103 LEU A C 1
ATOM 827 O O . LEU A 1 103 ? 56.897 25.237 3.921 1.00 25.72 103 LEU A O 1
ATOM 831 N N . LEU A 1 104 ? 56.927 27.419 4.550 1.00 24.67 104 LEU A N 1
ATOM 832 C CA . LEU A 1 104 ? 57.938 28.039 3.667 1.00 24.67 104 LEU A CA 1
ATOM 833 C C . LEU A 1 104 ? 57.775 29.579 3.690 1.00 24.67 104 LEU A C 1
ATOM 835 O O . LEU A 1 104 ? 57.542 30.230 2.673 1.00 24.67 104 LEU A O 1
ATOM 839 N N . ARG A 1 105 ? 57.895 30.174 4.883 1.00 26.20 105 ARG A N 1
ATOM 840 C CA . ARG A 1 105 ? 58.273 31.587 5.056 1.00 26.20 105 ARG A CA 1
ATOM 841 C C . ARG A 1 105 ? 59.727 31.612 5.523 1.00 26.20 105 ARG A C 1
ATOM 843 O O . ARG A 1 105 ? 59.951 31.728 6.714 1.00 26.20 105 ARG A O 1
ATOM 850 N N . GLU A 1 106 ? 60.660 31.410 4.594 1.00 29.52 106 GLU A N 1
ATOM 851 C CA . GLU A 1 106 ? 62.106 31.697 4.716 1.00 29.52 106 GLU A CA 1
ATOM 852 C C . GLU A 1 106 ? 62.814 31.180 3.450 1.00 29.52 106 GLU A C 1
ATOM 854 O O . GLU A 1 106 ? 63.256 30.037 3.379 1.00 29.52 106 GLU A O 1
ATOM 859 N N . ALA A 1 107 ? 62.827 32.015 2.407 1.00 25.02 107 ALA A N 1
ATOM 860 C CA . ALA A 1 107 ? 63.671 31.891 1.214 1.00 25.02 107 ALA A CA 1
ATOM 861 C C . ALA A 1 107 ? 63.528 33.184 0.392 1.00 25.02 107 ALA A C 1
ATOM 863 O O . ALA A 1 107 ? 62.750 33.252 -0.562 1.00 25.02 107 ALA A O 1
ATOM 864 N N . GLU A 1 108 ? 64.219 34.243 0.812 1.00 24.52 108 GLU A N 1
ATOM 865 C CA . GLU A 1 108 ? 64.322 35.475 0.026 1.00 24.52 108 GLU A CA 1
ATOM 866 C C . GLU A 1 108 ? 65.222 35.295 -1.209 1.00 24.52 108 GLU A C 1
ATOM 868 O O . GLU A 1 108 ? 66.084 34.423 -1.243 1.00 24.52 108 GLU A O 1
ATOM 873 N N . CYS A 1 109 ? 65.046 36.205 -2.173 1.00 23.25 109 CYS A N 1
ATOM 874 C CA . CYS A 1 109 ? 66.037 36.646 -3.162 1.00 23.25 109 CYS A CA 1
ATOM 875 C C . CYS A 1 109 ? 66.706 35.608 -4.089 1.00 23.25 109 CYS A C 1
ATOM 877 O O . CYS A 1 109 ? 67.590 34.860 -3.694 1.00 23.25 109 CYS A O 1
ATOM 879 N N . ILE A 1 110 ? 66.437 35.745 -5.396 1.00 23.50 110 ILE A N 1
ATOM 880 C CA . ILE A 1 110 ? 67.463 36.052 -6.420 1.00 23.50 110 ILE A CA 1
ATOM 881 C C . ILE A 1 110 ? 66.775 36.581 -7.697 1.00 23.50 110 ILE A C 1
ATOM 883 O O . ILE A 1 110 ? 65.687 36.140 -8.068 1.00 23.50 110 ILE A O 1
ATOM 887 N N . HIS A 1 111 ? 67.400 37.572 -8.342 1.00 24.36 111 HIS A N 1
ATOM 888 C CA . HIS A 1 111 ? 66.903 38.258 -9.543 1.00 24.36 111 HIS A CA 1
ATOM 889 C C . HIS A 1 111 ? 67.005 37.425 -10.838 1.00 24.36 111 HIS A C 1
ATOM 891 O O . HIS A 1 111 ? 67.769 36.469 -10.941 1.00 24.36 111 HIS A O 1
ATOM 897 N N . ILE A 1 112 ? 66.258 37.854 -11.864 1.00 25.44 112 ILE A N 1
ATOM 898 C CA . ILE A 1 112 ? 66.246 37.283 -13.220 1.00 25.44 112 ILE A CA 1
ATOM 899 C C . ILE A 1 112 ? 67.237 38.015 -14.141 1.00 25.44 112 ILE A C 1
ATOM 901 O O . ILE A 1 112 ? 67.054 39.201 -14.391 1.00 25.44 112 ILE A O 1
ATOM 905 N N . HIS A 1 113 ? 68.169 37.272 -14.745 1.00 24.14 113 HIS A N 1
ATOM 906 C CA . HIS A 1 113 ? 68.811 37.487 -16.061 1.00 24.14 113 HIS A CA 1
ATOM 907 C C . HIS A 1 113 ? 69.446 36.133 -16.479 1.00 24.14 113 HIS A C 1
ATOM 909 O O . HIS A 1 113 ? 69.834 35.371 -15.602 1.00 24.14 113 HIS A O 1
ATOM 915 N N . GLY A 1 114 ? 69.595 35.718 -17.743 1.00 22.88 114 GLY A N 1
ATOM 916 C CA . GLY A 1 114 ? 69.133 36.240 -19.035 1.00 22.88 114 GLY A CA 1
ATOM 917 C C . GLY A 1 114 ? 69.907 35.565 -20.194 1.00 22.88 114 GLY A C 1
ATOM 918 O O . GLY A 1 114 ? 71.119 35.464 -20.093 1.00 22.88 114 GLY A O 1
ATOM 919 N N . ALA A 1 115 ? 69.219 35.166 -21.279 1.00 24.27 115 ALA A N 1
ATOM 920 C CA . ALA A 1 115 ? 69.751 34.738 -22.600 1.00 24.27 115 ALA A CA 1
ATOM 921 C C . ALA A 1 115 ? 70.748 33.540 -22.701 1.00 24.27 115 ALA A C 1
ATOM 923 O O . ALA A 1 115 ? 71.442 33.192 -21.756 1.00 24.27 115 ALA A O 1
ATOM 924 N N . GLY A 1 116 ? 70.844 32.927 -23.896 1.00 22.91 116 GLY A N 1
ATOM 925 C CA . GLY A 1 116 ? 71.948 32.016 -24.276 1.00 22.91 116 GLY A CA 1
ATOM 926 C C . GLY A 1 116 ? 71.553 30.816 -25.157 1.00 22.91 116 GLY A C 1
ATOM 927 O O . GLY A 1 116 ? 70.594 30.114 -24.847 1.00 22.91 116 GLY A O 1
ATOM 928 N N . CYS A 1 117 ? 72.294 30.580 -26.247 1.00 23.17 117 CYS A N 1
ATOM 929 C CA . CYS A 1 117 ? 72.068 29.501 -27.224 1.00 23.17 117 CYS A CA 1
ATOM 930 C C . CYS A 1 117 ? 72.944 28.243 -27.009 1.00 23.17 117 CYS A C 1
ATOM 932 O O . CYS A 1 117 ? 73.943 28.270 -26.300 1.00 23.17 117 CYS A O 1
ATOM 934 N N . ASP A 1 118 ? 72.577 27.208 -27.776 1.00 23.05 118 ASP A N 1
ATOM 935 C CA . ASP A 1 118 ? 73.439 26.258 -28.506 1.00 23.05 118 ASP A CA 1
ATOM 936 C C . ASP A 1 118 ? 73.833 24.853 -27.983 1.00 23.05 118 ASP A C 1
ATOM 938 O O . ASP A 1 118 ? 74.585 24.649 -27.037 1.00 23.05 118 ASP A O 1
ATOM 942 N N . SER A 1 119 ? 73.486 23.891 -28.853 1.00 24.16 119 SER A N 1
ATOM 943 C CA . SER A 1 119 ? 74.291 22.739 -29.306 1.00 24.16 119 SER A CA 1
ATOM 944 C C . SER A 1 119 ? 74.394 21.416 -28.501 1.00 24.16 119 SER A C 1
ATOM 946 O O . SER A 1 119 ? 75.244 21.212 -27.644 1.00 24.16 119 SER A O 1
ATOM 948 N N . SER A 1 120 ? 73.707 20.408 -29.064 1.00 24.00 120 SER A N 1
ATOM 949 C CA . SER A 1 120 ? 74.266 19.095 -29.471 1.00 24.00 120 SER A CA 1
ATOM 950 C C . SER A 1 120 ? 74.205 17.839 -28.558 1.00 24.00 120 SER A C 1
ATOM 952 O O . SER A 1 120 ? 74.490 17.871 -27.369 1.00 24.00 120 SER A O 1
ATOM 954 N N . LYS A 1 121 ? 73.926 16.713 -29.250 1.00 26.25 121 LYS A N 1
ATOM 955 C CA . LYS A 1 121 ? 74.204 15.277 -28.983 1.00 26.25 121 LYS A CA 1
ATOM 956 C C . LYS A 1 121 ? 73.397 14.467 -27.941 1.00 26.25 121 LYS A C 1
ATOM 958 O O . LYS A 1 121 ? 73.569 14.573 -26.737 1.00 26.25 121 LYS A O 1
ATOM 963 N N . ASP A 1 122 ? 72.597 13.555 -28.508 1.00 25.28 122 ASP A N 1
ATOM 964 C CA . ASP A 1 122 ? 72.555 12.097 -28.274 1.00 25.28 122 ASP A CA 1
ATOM 965 C C . ASP A 1 122 ? 72.429 11.516 -26.848 1.00 25.28 122 ASP A C 1
ATOM 967 O O . ASP A 1 122 ? 73.415 11.412 -26.125 1.00 25.28 122 ASP A O 1
ATOM 971 N N . ALA A 1 123 ? 71.249 10.953 -26.527 1.00 26.02 123 ALA A N 1
ATOM 972 C CA . ALA A 1 123 ? 71.072 9.548 -26.089 1.00 26.02 123 ALA A CA 1
ATOM 973 C C . ALA A 1 123 ? 69.590 9.206 -25.783 1.00 26.02 123 ALA A C 1
ATOM 975 O O . ALA A 1 123 ? 68.732 10.077 -25.649 1.00 26.02 123 ALA A O 1
ATOM 976 N N . GLU A 1 124 ? 69.280 7.908 -25.708 1.00 25.53 124 GLU A N 1
ATOM 977 C CA . GLU A 1 124 ? 67.928 7.346 -25.565 1.00 25.53 124 GLU A CA 1
ATOM 978 C C . GLU A 1 124 ? 67.306 7.519 -24.161 1.00 25.53 124 GLU A C 1
ATOM 980 O O . GLU A 1 124 ? 68.000 7.453 -23.149 1.00 25.53 124 GLU A O 1
ATOM 985 N N . GLY A 1 125 ? 65.968 7.611 -24.064 1.00 26.20 125 GLY A N 1
ATOM 986 C CA . GLY A 1 125 ? 65.281 7.480 -22.767 1.00 26.20 125 GLY A CA 1
ATOM 987 C C . GLY A 1 125 ? 63.824 7.951 -22.724 1.00 26.20 125 GLY A C 1
ATOM 988 O O . GLY A 1 125 ? 63.536 9.116 -22.469 1.00 26.20 125 GLY A O 1
ATOM 989 N N . VAL A 1 126 ? 62.863 7.038 -22.903 1.00 26.41 126 VAL A N 1
ATOM 990 C CA . VAL A 1 126 ? 61.427 7.354 -22.771 1.00 26.41 126 VAL A CA 1
ATOM 991 C C . VAL A 1 126 ? 61.024 7.479 -21.296 1.00 26.41 126 VAL A C 1
ATOM 993 O O . VAL A 1 126 ? 60.867 6.465 -20.621 1.00 26.41 126 VAL A O 1
ATOM 996 N N . HIS A 1 127 ? 60.723 8.695 -20.823 1.00 26.06 127 HIS A N 1
ATOM 997 C CA . HIS A 1 127 ? 59.927 8.910 -19.605 1.00 26.06 127 HIS A CA 1
ATOM 998 C C . HIS A 1 127 ? 58.929 10.082 -19.758 1.00 26.06 127 HIS A C 1
ATOM 1000 O O . HIS A 1 127 ? 59.266 11.105 -20.351 1.00 26.06 127 HIS A O 1
ATOM 1006 N N . PRO A 1 128 ? 57.673 9.953 -19.276 1.00 26.22 128 PRO A N 1
ATOM 1007 C CA . PRO A 1 128 ? 56.614 10.917 -19.577 1.00 26.22 128 PRO A CA 1
ATOM 1008 C C . PRO A 1 128 ? 56.556 12.112 -18.609 1.00 26.22 128 PRO A C 1
ATOM 1010 O O . PRO A 1 128 ? 56.472 11.934 -17.399 1.00 26.22 128 PRO A O 1
ATOM 1013 N N . TYR A 1 129 ? 56.486 13.314 -19.190 1.00 22.88 129 TYR A N 1
ATOM 1014 C CA . TYR A 1 129 ? 55.982 14.589 -18.648 1.00 22.88 129 TYR A CA 1
ATOM 1015 C C . TYR A 1 129 ? 55.677 14.672 -17.137 1.00 22.88 129 TYR A C 1
ATOM 1017 O O . TYR A 1 129 ? 54.543 14.454 -16.701 1.00 22.88 129 TYR A O 1
ATOM 1025 N N . ASN A 1 130 ? 56.653 15.165 -16.370 1.00 21.06 130 ASN A N 1
ATOM 1026 C CA . ASN A 1 130 ? 56.395 15.846 -15.102 1.00 21.06 130 ASN A CA 1
ATOM 1027 C C . ASN A 1 130 ? 55.944 17.289 -15.380 1.00 21.06 130 ASN A C 1
ATOM 1029 O O . ASN A 1 130 ? 56.769 18.157 -15.651 1.00 21.06 130 ASN A O 1
ATOM 1033 N N . CYS A 1 131 ? 54.646 17.573 -15.265 1.00 21.58 131 CYS A N 1
ATOM 1034 C CA . CYS A 1 131 ? 54.166 18.950 -15.123 1.00 21.58 131 CYS A CA 1
ATOM 1035 C C . CYS A 1 131 ? 54.050 19.285 -13.631 1.00 21.58 131 CYS A C 1
ATOM 1037 O O . CYS A 1 131 ? 53.019 19.007 -13.017 1.00 21.58 131 CYS A O 1
ATOM 1039 N N . LYS A 1 132 ? 55.094 19.893 -13.053 1.00 20.53 132 LYS A N 1
ATOM 1040 C CA . LYS A 1 132 ? 54.943 20.672 -11.816 1.00 20.53 132 LYS A CA 1
ATOM 1041 C C . LYS A 1 132 ? 54.198 21.966 -12.156 1.00 20.53 132 LYS A C 1
ATOM 1043 O O . LYS A 1 132 ? 54.558 22.642 -13.114 1.00 20.53 132 LYS A O 1
ATOM 1048 N N . ALA A 1 133 ? 53.201 22.315 -11.354 1.00 20.78 133 ALA A N 1
ATOM 1049 C CA . ALA A 1 133 ? 52.628 23.654 -11.296 1.00 20.78 133 ALA A CA 1
ATOM 1050 C C . ALA A 1 133 ? 52.534 24.040 -9.817 1.00 20.78 133 ALA A C 1
ATOM 1052 O O . ALA A 1 133 ? 52.088 23.230 -9.002 1.00 20.78 133 ALA A O 1
ATOM 1053 N N . TYR A 1 134 ? 53.013 25.235 -9.479 1.00 22.19 134 TYR A N 1
ATOM 1054 C CA . TYR A 1 134 ? 52.970 25.769 -8.120 1.00 22.19 134 TYR A CA 1
ATOM 1055 C C . TYR A 1 134 ? 51.575 26.325 -7.808 1.00 22.19 134 TYR A C 1
ATOM 1057 O O . TYR A 1 134 ? 50.845 26.731 -8.712 1.00 22.19 134 TYR A O 1
ATOM 1065 N N . ILE A 1 135 ? 51.210 26.325 -6.525 1.00 21.47 135 ILE A N 1
ATOM 1066 C CA . ILE A 1 135 ? 49.949 26.873 -6.017 1.00 21.47 135 ILE A CA 1
ATOM 1067 C C . ILE A 1 135 ? 50.242 28.218 -5.353 1.00 21.47 135 ILE A C 1
ATOM 1069 O O . ILE A 1 135 ? 51.113 28.292 -4.491 1.00 21.47 135 ILE A O 1
ATOM 1073 N N . MET A 1 136 ? 49.450 29.235 -5.687 1.00 20.55 136 MET A N 1
ATOM 1074 C CA . MET A 1 136 ? 49.144 30.332 -4.774 1.00 20.55 136 MET A CA 1
ATOM 1075 C C . MET A 1 136 ? 47.645 30.647 -4.837 1.00 20.55 136 MET A C 1
ATOM 1077 O O . MET A 1 136 ? 47.034 30.571 -5.901 1.00 20.55 136 MET A O 1
ATOM 1081 N N . GLU A 1 137 ? 47.107 30.990 -3.666 1.00 22.86 137 GLU A N 1
ATOM 1082 C CA . GLU A 1 137 ? 45.734 31.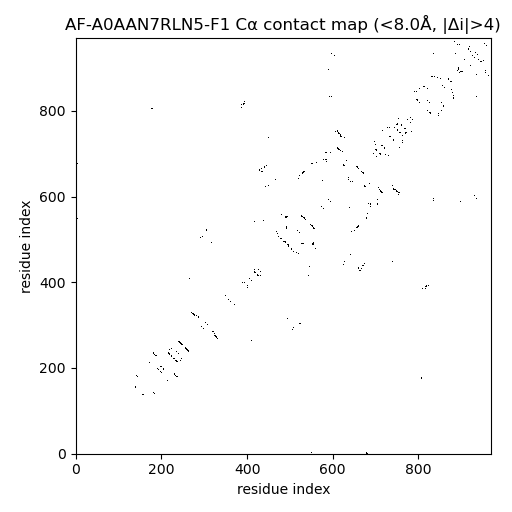429 -3.374 1.00 22.86 137 GLU A CA 1
ATOM 1083 C C . GLU A 1 137 ? 44.579 30.409 -3.513 1.00 22.86 137 GLU A C 1
ATOM 1085 O O . GLU A 1 137 ? 44.670 29.347 -4.130 1.00 22.86 137 GLU A O 1
ATOM 1090 N N . TYR A 1 138 ? 43.499 30.705 -2.781 1.00 27.23 138 TYR A N 1
ATOM 1091 C CA . TYR A 1 138 ? 42.475 29.763 -2.318 1.00 27.23 138 TYR A CA 1
ATOM 1092 C C . TYR A 1 138 ? 41.527 29.274 -3.431 1.00 27.23 138 TYR A C 1
ATOM 1094 O O . TYR A 1 138 ? 40.831 30.068 -4.066 1.00 27.23 138 TYR A O 1
ATOM 1102 N N . VAL A 1 139 ? 41.411 27.947 -3.609 1.00 26.98 139 VAL A N 1
ATOM 1103 C CA . VAL A 1 139 ? 40.565 27.321 -4.648 1.00 26.98 139 VAL A CA 1
ATOM 1104 C C . VAL A 1 139 ? 39.583 26.288 -4.081 1.00 26.98 139 VAL A C 1
ATOM 1106 O O . VAL A 1 139 ? 39.956 25.350 -3.379 1.00 26.98 139 VAL A O 1
ATOM 1109 N N . LEU A 1 140 ? 38.316 26.412 -4.491 1.00 31.31 140 LEU A N 1
ATOM 1110 C CA . LEU A 1 140 ? 37.230 25.450 -4.270 1.00 31.31 140 LEU A CA 1
ATOM 1111 C C . LEU A 1 140 ? 37.537 24.079 -4.923 1.00 31.31 140 LEU A C 1
ATOM 1113 O O . LEU A 1 140 ? 37.497 23.933 -6.148 1.00 31.31 140 LEU A O 1
ATOM 1117 N N . LEU A 1 141 ? 37.797 23.044 -4.119 1.00 32.78 141 LEU A N 1
ATOM 1118 C CA . LEU A 1 141 ? 38.213 21.712 -4.591 1.00 32.78 141 LEU A CA 1
ATOM 1119 C C . LEU A 1 141 ? 37.035 20.831 -5.072 1.00 32.78 141 LEU A C 1
ATOM 1121 O O . LEU A 1 141 ? 36.464 20.019 -4.342 1.00 32.78 141 LEU A O 1
ATOM 1125 N N . VAL A 1 142 ? 36.688 20.939 -6.361 1.00 35.28 142 VAL A N 1
ATOM 1126 C CA . VAL A 1 142 ? 35.641 20.114 -6.999 1.00 35.28 142 VAL A CA 1
ATOM 1127 C C . VAL A 1 142 ? 36.177 18.745 -7.460 1.00 35.28 142 VAL A C 1
ATOM 1129 O O . VAL A 1 142 ? 36.788 18.620 -8.525 1.00 35.28 142 VAL A O 1
ATOM 1132 N N . PHE A 1 143 ? 35.862 17.672 -6.727 1.00 34.31 143 PHE A N 1
ATOM 1133 C CA . PHE A 1 143 ? 36.215 16.299 -7.121 1.00 34.31 143 PHE A CA 1
ATOM 1134 C C . PHE A 1 143 ? 35.308 15.734 -8.237 1.00 34.31 143 PHE A C 1
ATOM 1136 O O . PHE A 1 143 ? 34.227 15.182 -8.010 1.00 34.31 143 PHE A O 1
ATOM 1143 N N . ILE A 1 144 ? 35.790 15.789 -9.485 1.00 33.66 144 ILE A N 1
ATOM 1144 C CA . ILE A 1 144 ? 35.120 15.175 -10.646 1.00 33.66 144 ILE A CA 1
ATOM 1145 C C . ILE A 1 144 ? 35.491 13.685 -10.769 1.00 33.66 144 ILE A C 1
ATOM 1147 O O . ILE A 1 144 ? 36.549 13.320 -11.290 1.00 33.66 144 ILE A O 1
ATOM 1151 N N . ALA A 1 145 ? 34.572 12.796 -10.381 1.00 27.31 145 ALA A N 1
ATOM 1152 C CA . ALA A 1 145 ? 34.715 11.351 -10.574 1.00 27.31 145 ALA A CA 1
ATOM 1153 C C . ALA A 1 145 ? 34.705 10.965 -12.076 1.00 27.31 145 ALA A C 1
ATOM 1155 O O . ALA A 1 145 ? 33.652 10.874 -12.714 1.00 27.31 145 ALA A O 1
ATOM 1156 N N . LYS A 1 146 ? 35.894 10.720 -12.650 1.00 26.44 146 LYS A N 1
ATOM 1157 C CA . LYS A 1 146 ? 36.119 10.442 -14.085 1.00 26.44 146 LYS A CA 1
ATOM 1158 C C . LYS A 1 146 ? 35.289 9.268 -14.647 1.00 26.44 146 LYS A C 1
ATOM 1160 O O . LYS A 1 146 ? 35.439 8.117 -14.243 1.00 26.44 146 LYS A O 1
ATOM 1165 N N . ASP A 1 147 ? 34.581 9.527 -15.747 1.00 25.22 147 ASP A N 1
ATOM 1166 C CA . ASP A 1 147 ? 34.483 8.598 -16.886 1.00 25.22 147 ASP A CA 1
ATOM 1167 C C . ASP A 1 147 ? 34.874 9.429 -18.129 1.00 25.22 147 ASP A C 1
ATOM 1169 O O . ASP A 1 147 ? 34.310 10.494 -18.381 1.00 25.22 147 ASP A O 1
ATOM 1173 N N . VAL A 1 148 ? 35.933 9.030 -18.839 1.00 30.62 148 VAL A N 1
ATOM 1174 C CA . VAL A 1 148 ? 36.698 9.925 -19.732 1.00 30.62 148 VAL A CA 1
ATOM 1175 C C . VAL A 1 148 ? 35.895 10.352 -20.970 1.00 30.62 148 VAL A C 1
ATOM 1177 O O . VAL A 1 148 ? 35.709 9.517 -21.862 1.00 30.62 148 VAL A O 1
ATOM 1180 N N . LYS A 1 149 ? 35.532 11.650 -21.090 1.00 28.41 149 LYS A N 1
ATOM 1181 C CA . LYS A 1 149 ? 35.729 12.411 -22.353 1.00 28.41 149 LYS A CA 1
ATOM 1182 C C . LYS A 1 149 ? 35.512 13.927 -22.398 1.00 28.41 149 LYS A C 1
ATOM 1184 O O . LYS A 1 149 ? 36.050 14.511 -23.331 1.00 28.41 149 LYS A O 1
ATOM 1189 N N . ASP A 1 150 ? 34.827 14.557 -21.451 1.00 24.70 150 ASP A N 1
ATOM 1190 C CA . ASP A 1 150 ? 34.620 16.014 -21.475 1.00 24.70 150 ASP A CA 1
ATOM 1191 C C . ASP A 1 150 ? 35.207 16.647 -20.200 1.00 24.70 150 ASP A C 1
ATOM 1193 O O . ASP A 1 150 ? 34.827 16.271 -19.091 1.00 24.70 150 ASP A O 1
ATOM 1197 N N . LYS A 1 151 ? 36.172 17.567 -20.356 1.00 27.16 151 LYS A N 1
ATOM 1198 C CA . LYS A 1 151 ? 36.750 18.366 -19.261 1.00 27.16 151 LYS A CA 1
ATOM 1199 C C . LYS A 1 151 ? 36.054 19.732 -19.213 1.00 27.16 151 LYS A C 1
ATOM 1201 O O . LYS A 1 151 ? 36.019 20.425 -20.225 1.00 27.16 151 LYS A O 1
ATOM 1206 N N . LYS A 1 152 ? 35.589 20.137 -18.034 1.00 27.66 152 LYS A N 1
ATOM 1207 C CA . LYS A 1 152 ? 35.375 21.536 -17.641 1.00 27.66 152 LYS A CA 1
ATOM 1208 C C . LYS A 1 152 ? 35.753 21.643 -16.167 1.00 27.66 152 LYS A C 1
ATOM 1210 O O . LYS A 1 152 ? 35.220 20.884 -15.362 1.00 27.66 152 LYS A O 1
ATOM 1215 N N . ILE A 1 153 ? 36.681 22.539 -15.855 1.00 28.98 153 ILE A N 1
ATOM 1216 C CA . ILE A 1 153 ? 36.960 22.982 -14.487 1.00 28.98 153 ILE A CA 1
ATOM 1217 C C . ILE A 1 153 ? 36.028 24.174 -14.223 1.00 28.98 153 ILE A C 1
ATOM 1219 O O . ILE A 1 153 ? 35.639 24.875 -15.161 1.00 28.98 153 ILE A O 1
ATOM 1223 N N . ILE A 1 154 ? 35.585 24.330 -12.979 1.00 32.09 154 ILE A N 1
ATOM 1224 C CA . ILE A 1 154 ? 34.761 25.454 -12.538 1.00 32.09 154 ILE A CA 1
ATOM 1225 C C . ILE A 1 154 ? 35.599 26.225 -11.532 1.00 32.09 154 ILE A C 1
ATOM 1227 O O . ILE A 1 154 ? 35.820 25.748 -10.425 1.00 32.09 154 ILE A O 1
ATOM 1231 N N . GLU A 1 155 ? 36.069 27.388 -11.957 1.00 28.67 155 GLU A N 1
ATOM 1232 C CA . GLU A 1 155 ? 36.718 28.377 -11.106 1.00 28.67 155 GLU A CA 1
ATOM 1233 C C . GLU A 1 155 ? 35.675 29.415 -10.677 1.00 28.67 155 GLU A C 1
ATOM 1235 O O . GLU A 1 155 ? 34.839 29.849 -11.480 1.00 28.67 155 GLU A O 1
ATOM 1240 N N . SER A 1 156 ? 35.727 29.792 -9.401 1.00 33.69 156 SER A N 1
ATOM 1241 C CA . SER A 1 156 ? 35.022 30.940 -8.833 1.00 33.69 156 SER A CA 1
ATOM 1242 C C . SER A 1 156 ? 35.862 31.486 -7.681 1.00 33.69 156 SER A C 1
ATOM 1244 O O . SER A 1 156 ? 36.002 30.811 -6.660 1.00 33.69 156 SER A O 1
ATOM 1246 N N . SER A 1 157 ? 36.440 32.669 -7.869 1.00 27.11 157 SER A N 1
ATOM 1247 C CA . SER A 1 157 ? 37.322 33.324 -6.900 1.00 27.11 157 SER A CA 1
ATOM 1248 C C . SER A 1 157 ? 36.581 33.693 -5.612 1.00 27.11 157 SER A C 1
ATOM 1250 O O . SER A 1 157 ? 35.394 34.031 -5.647 1.00 27.11 157 SER A O 1
ATOM 1252 N N . GLN A 1 158 ? 37.286 33.674 -4.480 1.00 32.97 158 GLN A N 1
ATOM 1253 C CA . GLN A 1 158 ? 36.762 34.182 -3.215 1.00 32.97 158 GLN A CA 1
ATOM 1254 C C . GLN A 1 158 ? 36.567 35.703 -3.276 1.00 32.97 158 GLN A C 1
ATOM 1256 O O . GLN A 1 158 ? 37.485 36.467 -3.019 1.00 32.97 158 GLN A O 1
ATOM 1261 N N . HIS A 1 159 ? 35.332 36.140 -3.496 1.00 30.47 159 HIS A N 1
ATOM 1262 C CA . HIS A 1 159 ? 34.792 37.281 -2.767 1.00 30.47 159 HIS A CA 1
ATOM 1263 C C . HIS A 1 159 ? 33.337 36.988 -2.400 1.00 30.47 159 HIS A C 1
ATOM 1265 O O . HIS A 1 159 ? 32.615 36.334 -3.150 1.00 30.47 159 HIS A O 1
ATOM 1271 N N . VAL A 1 160 ? 32.969 37.453 -1.202 1.00 35.47 160 VAL A N 1
ATOM 1272 C CA . VAL A 1 160 ? 31.648 37.531 -0.552 1.00 35.47 160 VAL A CA 1
ATOM 1273 C C . VAL A 1 160 ? 30.440 37.141 -1.425 1.00 35.47 160 VAL A C 1
ATOM 1275 O O . VAL A 1 160 ? 30.285 37.624 -2.540 1.00 35.47 160 VAL A O 1
ATOM 1278 N N . PHE A 1 161 ? 29.482 36.386 -0.864 1.00 41.41 161 PHE A N 1
ATOM 1279 C CA . PHE A 1 161 ? 28.188 36.003 -1.477 1.00 41.41 161 PHE A CA 1
ATOM 1280 C C . PHE A 1 161 ? 27.224 37.183 -1.830 1.00 41.41 161 PHE A C 1
ATOM 1282 O O . PHE A 1 161 ? 25.997 37.051 -1.768 1.00 41.41 161 PHE A O 1
ATOM 1289 N N . THR A 1 162 ? 27.726 38.359 -2.213 1.00 35.44 162 THR A N 1
ATOM 1290 C CA . THR A 1 162 ? 26.972 39.506 -2.744 1.00 35.44 162 THR A CA 1
ATOM 1291 C C . THR A 1 162 ? 26.416 39.232 -4.160 1.00 35.44 162 THR A C 1
ATOM 1293 O O . THR A 1 162 ? 26.326 38.091 -4.618 1.00 35.44 162 THR A O 1
ATOM 1296 N N . ARG A 1 163 ? 25.809 40.246 -4.794 1.00 36.56 163 ARG A N 1
ATOM 1297 C CA . ARG A 1 163 ? 24.565 40.079 -5.581 1.00 36.56 163 ARG A CA 1
ATOM 1298 C C . ARG A 1 163 ? 24.620 39.220 -6.861 1.00 36.56 163 ARG A C 1
ATOM 1300 O O . ARG A 1 163 ? 23.542 38.798 -7.302 1.00 36.56 163 ARG A O 1
ATOM 1307 N N . GLU A 1 164 ? 25.788 38.917 -7.431 1.00 45.16 164 GLU A N 1
ATOM 1308 C CA . GLU A 1 164 ? 25.917 38.558 -8.861 1.00 45.16 164 GLU A CA 1
ATOM 1309 C C . GLU A 1 164 ? 26.431 37.141 -9.192 1.00 45.16 164 GLU A C 1
ATOM 1311 O O . GLU A 1 164 ? 26.755 36.848 -10.341 1.00 45.16 164 GLU A O 1
ATOM 1316 N N . ASN A 1 165 ? 26.392 36.196 -8.247 1.00 55.22 165 ASN A N 1
ATOM 1317 C CA . ASN A 1 165 ? 26.850 34.809 -8.465 1.00 55.22 165 ASN A CA 1
ATOM 1318 C C . ASN A 1 165 ? 25.963 33.923 -9.396 1.00 55.22 165 ASN A C 1
ATOM 1320 O O . ASN A 1 165 ? 25.876 32.704 -9.240 1.00 55.22 165 ASN A O 1
ATOM 1324 N N . GLU A 1 166 ? 25.301 34.499 -10.409 1.00 59.44 166 GLU A N 1
ATOM 1325 C CA . GLU A 1 166 ? 24.608 33.729 -11.460 1.00 59.44 166 GLU A CA 1
ATOM 1326 C C . GLU A 1 166 ? 25.574 32.884 -12.307 1.00 59.44 166 GLU A C 1
ATOM 1328 O O . GLU A 1 166 ? 25.170 31.827 -12.795 1.00 59.44 166 GLU A O 1
ATOM 1333 N N . LEU A 1 167 ? 26.850 33.277 -12.435 1.00 57.56 167 LEU A N 1
ATOM 1334 C CA . LEU A 1 167 ? 27.867 32.452 -13.096 1.00 57.56 167 LEU A CA 1
ATOM 1335 C C . LEU A 1 167 ? 28.103 31.141 -12.332 1.00 57.56 167 LEU A C 1
ATOM 1337 O O . LEU A 1 167 ? 27.959 30.073 -12.930 1.00 57.56 167 LEU A O 1
ATOM 1341 N N . PHE A 1 168 ? 28.332 31.213 -11.015 1.00 64.12 168 PHE A N 1
ATOM 1342 C CA . PHE A 1 168 ? 28.437 30.040 -10.141 1.00 64.12 168 PHE A CA 1
ATOM 1343 C C . PHE A 1 168 ? 27.187 29.155 -10.237 1.00 64.12 168 PHE A C 1
ATOM 1345 O O . PHE A 1 168 ? 27.285 27.949 -10.462 1.00 64.12 168 PHE A O 1
ATOM 1352 N N . TYR A 1 169 ? 25.981 29.731 -10.170 1.00 67.38 169 TYR A N 1
ATOM 1353 C CA . TYR A 1 169 ? 24.746 28.943 -10.280 1.00 67.38 169 TYR A CA 1
ATOM 1354 C C . TYR A 1 169 ? 24.528 28.319 -11.668 1.00 67.38 169 TYR A C 1
ATOM 1356 O O . TYR A 1 169 ? 23.954 27.228 -11.766 1.00 67.38 169 TYR A O 1
ATOM 1364 N N . LYS A 1 170 ? 25.012 28.957 -12.739 1.00 63.25 170 LYS A N 1
ATOM 1365 C CA . LYS A 1 170 ? 25.026 28.410 -14.104 1.00 63.25 170 LYS A CA 1
ATOM 1366 C C . LYS A 1 170 ? 26.040 27.270 -14.236 1.00 63.25 170 LYS A C 1
ATOM 1368 O O . LYS A 1 170 ? 25.689 26.222 -14.774 1.00 63.25 170 LYS A O 1
ATOM 1373 N N . GLN A 1 171 ? 27.246 27.432 -13.691 1.00 61.94 171 GLN A N 1
ATOM 1374 C CA . GLN A 1 171 ? 28.293 26.406 -13.628 1.00 61.94 171 GLN A CA 1
ATOM 1375 C C . GLN A 1 171 ? 27.839 25.188 -12.801 1.00 61.94 171 GLN A C 1
ATOM 1377 O O . GLN A 1 171 ? 27.910 24.060 -13.286 1.00 61.94 171 GLN A O 1
ATOM 1382 N N . LEU A 1 172 ? 27.246 25.398 -11.620 1.00 65.94 172 LEU A N 1
ATOM 1383 C CA . LEU A 1 172 ? 26.584 24.368 -10.804 1.00 65.94 172 LEU A CA 1
ATOM 1384 C C . LEU A 1 172 ? 25.435 23.684 -11.575 1.00 65.94 172 LEU A C 1
ATOM 1386 O O . LEU A 1 172 ? 25.233 22.469 -11.494 1.00 65.94 172 LEU A O 1
ATOM 1390 N N . GLY A 1 173 ? 24.715 24.465 -12.387 1.00 62.62 173 GLY A N 1
ATOM 1391 C CA . GLY A 1 173 ? 23.699 24.017 -13.341 1.00 62.62 173 GLY A CA 1
ATOM 1392 C C . GLY A 1 173 ? 24.217 23.110 -14.460 1.00 62.62 173 GLY A C 1
ATOM 1393 O O . GLY A 1 173 ? 23.474 22.244 -14.935 1.00 62.62 173 GLY A O 1
ATOM 1394 N N . GLU A 1 174 ? 25.472 23.281 -14.879 1.00 64.31 174 GLU A N 1
ATOM 1395 C CA . GLU A 1 174 ? 26.167 22.409 -15.828 1.00 64.31 174 GLU A CA 1
ATOM 1396 C C . GLU A 1 174 ? 26.756 21.176 -15.123 1.00 64.31 174 GLU A C 1
ATOM 1398 O O . GLU A 1 174 ? 26.481 20.051 -15.547 1.00 64.31 174 GLU A O 1
ATOM 1403 N N . ALA A 1 175 ? 27.472 21.358 -14.009 1.00 61.16 175 ALA A N 1
ATOM 1404 C CA . ALA A 1 175 ? 28.094 20.283 -13.230 1.00 61.16 175 ALA A CA 1
ATOM 1405 C C . ALA A 1 175 ? 27.077 19.275 -12.677 1.00 61.16 175 ALA A C 1
ATOM 1407 O O . ALA A 1 175 ? 27.305 18.067 -12.737 1.00 61.16 175 ALA A O 1
ATOM 1408 N N . SER A 1 176 ? 25.906 19.729 -12.214 1.00 61.72 176 SER A N 1
ATOM 1409 C CA . SER A 1 176 ? 24.865 18.830 -11.691 1.00 61.72 176 SER A CA 1
ATOM 1410 C C . SER A 1 176 ? 24.301 17.856 -12.738 1.00 61.72 176 SER A C 1
ATOM 1412 O O . SER A 1 176 ? 23.633 16.888 -12.370 1.00 61.72 176 SER A O 1
ATOM 1414 N N . ARG A 1 177 ? 24.573 18.081 -14.035 1.00 58.31 177 ARG A N 1
ATOM 1415 C CA . ARG A 1 177 ? 24.198 17.193 -15.152 1.00 58.31 177 ARG A CA 1
ATOM 1416 C C . ARG A 1 177 ? 25.167 16.018 -15.339 1.00 58.31 177 ARG A C 1
ATOM 1418 O O . ARG A 1 177 ? 24.871 15.128 -16.137 1.00 58.31 177 ARG A O 1
ATOM 1425 N N . LEU A 1 178 ? 26.309 16.008 -14.645 1.00 58.28 178 LEU A N 1
ATOM 1426 C CA . LEU A 1 178 ? 27.272 14.906 -14.673 1.00 58.28 178 LEU A CA 1
ATOM 1427 C C . LEU A 1 178 ? 26.690 13.637 -14.025 1.00 58.28 178 LEU A C 1
ATOM 1429 O O . LEU A 1 178 ? 25.836 13.689 -13.144 1.00 58.28 178 LEU A O 1
ATOM 1433 N N . LEU A 1 179 ? 27.171 12.467 -14.454 1.00 52.69 179 LEU A N 1
ATOM 1434 C CA . LEU A 1 179 ? 26.694 11.155 -13.978 1.00 52.69 179 LEU A CA 1
ATOM 1435 C C . LEU A 1 179 ? 27.005 10.865 -12.498 1.00 52.69 179 LEU A C 1
ATOM 1437 O O . LEU A 1 179 ? 26.386 9.979 -11.904 1.00 52.69 179 LEU A O 1
ATOM 1441 N N . ALA A 1 180 ? 27.990 11.567 -11.949 1.00 56.06 180 ALA A N 1
ATOM 1442 C CA . ALA A 1 180 ? 28.394 11.562 -10.555 1.00 56.06 180 ALA A CA 1
ATOM 1443 C C . ALA A 1 180 ? 29.083 12.904 -10.277 1.00 56.06 180 ALA A C 1
ATOM 1445 O O . ALA A 1 180 ? 29.965 13.302 -11.037 1.00 56.06 180 ALA A O 1
ATOM 1446 N N . LEU A 1 181 ? 28.664 13.582 -9.215 1.00 62.91 181 LEU A N 1
ATOM 1447 C CA . LEU A 1 181 ? 29.272 14.801 -8.698 1.00 62.91 181 LEU A CA 1
ATOM 1448 C C . LEU A 1 181 ? 29.429 14.645 -7.186 1.00 62.91 181 LEU A C 1
ATOM 1450 O O . LEU A 1 181 ? 28.475 14.247 -6.507 1.00 62.91 181 LEU A O 1
ATOM 1454 N N . VAL A 1 182 ? 30.618 14.978 -6.695 1.00 60.81 182 VAL A N 1
ATOM 1455 C CA . VAL A 1 182 ? 30.890 15.286 -5.293 1.00 60.81 182 VAL A CA 1
ATOM 1456 C C . VAL A 1 182 ? 31.444 16.708 -5.284 1.00 60.81 182 VAL A C 1
ATOM 1458 O O . VAL A 1 182 ? 32.338 17.028 -6.066 1.00 60.81 182 VAL A O 1
ATOM 1461 N N . LEU A 1 183 ? 30.847 17.574 -4.478 1.00 68.38 183 LEU A N 1
ATOM 1462 C CA . LEU A 1 183 ? 31.245 18.964 -4.292 1.00 68.38 183 LEU A CA 1
ATOM 1463 C C . LEU A 1 183 ? 31.527 19.131 -2.801 1.00 68.38 183 LEU A C 1
ATOM 1465 O O . LEU A 1 183 ? 30.667 18.791 -1.994 1.00 68.38 183 LEU A O 1
ATOM 1469 N N . VAL A 1 184 ? 32.725 19.598 -2.465 1.00 65.56 184 VAL A N 1
ATOM 1470 C CA . VAL A 1 184 ? 33.194 19.799 -1.089 1.00 65.56 184 VAL A CA 1
ATOM 1471 C C . VAL A 1 184 ? 33.760 21.207 -0.989 1.00 65.56 184 VAL A C 1
ATOM 1473 O O . VAL A 1 184 ? 34.304 21.721 -1.969 1.00 65.56 184 VAL A O 1
ATOM 1476 N N . GLY A 1 185 ? 33.622 21.817 0.178 1.00 65.62 185 GLY A N 1
ATOM 1477 C CA . GLY A 1 185 ? 34.267 23.073 0.528 1.00 65.62 185 GLY A CA 1
ATOM 1478 C C . GLY A 1 185 ? 33.599 23.712 1.735 1.00 65.62 185 GLY A C 1
ATOM 1479 O O . GLY A 1 185 ? 32.489 23.325 2.108 1.00 65.62 185 GLY A O 1
ATOM 1480 N N . ASP A 1 186 ? 34.266 24.710 2.291 1.00 64.75 186 ASP A N 1
ATOM 1481 C CA . ASP A 1 186 ? 33.663 25.678 3.195 1.00 64.75 186 ASP A CA 1
ATOM 1482 C C . ASP A 1 186 ? 32.780 26.640 2.382 1.00 64.75 186 ASP A C 1
ATOM 1484 O O . ASP A 1 186 ? 33.220 27.242 1.395 1.00 64.75 186 ASP A O 1
ATOM 1488 N N . PHE A 1 187 ? 31.507 26.753 2.764 1.00 66.12 187 PHE A N 1
ATOM 1489 C CA . PHE A 1 187 ? 30.556 27.666 2.126 1.00 66.12 187 PHE A CA 1
ATOM 1490 C C . PHE A 1 187 ? 30.246 28.909 2.968 1.00 66.12 187 PHE A C 1
ATOM 1492 O O . PHE A 1 187 ? 29.601 29.815 2.441 1.00 66.12 187 PHE A O 1
ATOM 1499 N N . ASN A 1 188 ? 30.677 28.980 4.234 1.00 65.69 188 ASN A N 1
ATOM 1500 C CA . ASN A 1 188 ? 30.398 30.089 5.157 1.00 65.69 188 ASN A CA 1
ATOM 1501 C C . ASN A 1 188 ? 28.915 30.530 5.189 1.00 65.69 188 ASN A C 1
ATOM 1503 O O . ASN A 1 188 ? 28.581 31.710 5.053 1.00 65.69 188 ASN A O 1
ATOM 1507 N N . LEU A 1 189 ? 27.998 29.567 5.369 1.00 69.19 189 LEU A N 1
ATOM 1508 C CA . LEU A 1 189 ? 26.543 29.798 5.452 1.00 69.19 189 LEU A CA 1
ATOM 1509 C C . LEU A 1 189 ? 25.957 29.402 6.828 1.00 69.19 189 LEU A C 1
ATOM 1511 O O . LEU A 1 189 ? 25.122 28.494 6.891 1.00 69.19 189 LEU A O 1
ATOM 1515 N N . PRO A 1 190 ? 26.348 30.070 7.933 1.00 67.19 190 PRO A N 1
ATOM 1516 C CA . PRO A 1 190 ? 25.935 29.694 9.290 1.00 67.19 190 PRO A CA 1
ATOM 1517 C C . PRO A 1 190 ? 24.426 29.839 9.553 1.00 67.19 190 PRO A C 1
ATOM 1519 O O . PRO A 1 190 ? 23.890 29.157 10.419 1.00 67.19 190 PRO A O 1
ATOM 1522 N N . ASP A 1 191 ? 23.704 30.677 8.796 1.00 72.25 191 ASP A N 1
ATOM 1523 C CA . ASP A 1 191 ? 22.256 30.880 8.968 1.00 72.25 191 ASP A CA 1
ATOM 1524 C C . ASP A 1 191 ? 21.385 29.789 8.307 1.00 72.25 191 ASP A C 1
ATOM 1526 O O . ASP A 1 191 ? 20.158 29.916 8.249 1.00 72.25 191 ASP A O 1
ATOM 1530 N N . VAL A 1 192 ? 21.995 28.723 7.775 1.00 73.00 192 VAL A N 1
ATOM 1531 C CA . VAL A 1 192 ? 21.287 27.605 7.140 1.00 73.00 192 VAL A CA 1
ATOM 1532 C C . VAL A 1 192 ? 21.001 26.486 8.142 1.00 73.00 192 VAL A C 1
ATOM 1534 O O . VAL A 1 192 ? 21.877 25.717 8.530 1.00 73.00 192 VAL A O 1
ATOM 1537 N N . CYS A 1 193 ? 19.723 26.275 8.451 1.00 71.31 193 CYS A N 1
ATOM 1538 C CA . CYS A 1 193 ? 19.286 25.079 9.161 1.00 71.31 193 CYS A CA 1
ATOM 1539 C C . CYS A 1 193 ? 19.127 23.896 8.188 1.00 71.31 193 CYS A C 1
ATOM 1541 O O . CYS A 1 193 ? 18.053 23.671 7.617 1.00 71.31 193 CYS A O 1
ATOM 1543 N N . TRP A 1 194 ? 20.183 23.093 8.025 1.00 71.56 194 TRP A N 1
ATOM 1544 C CA . TRP A 1 194 ? 20.198 21.906 7.151 1.00 71.56 194 TRP A CA 1
ATOM 1545 C C . TRP A 1 194 ? 19.128 20.856 7.501 1.00 71.56 194 TRP A C 1
ATOM 1547 O O . TRP A 1 194 ? 18.568 20.217 6.604 1.00 71.56 194 TRP A O 1
ATOM 1557 N N . LYS A 1 195 ? 18.752 20.742 8.784 1.00 59.22 195 LYS A N 1
ATOM 1558 C CA . LYS A 1 195 ? 17.688 19.842 9.276 1.00 59.22 195 LYS A CA 1
ATOM 1559 C C . LYS A 1 195 ? 16.328 20.118 8.621 1.00 59.22 195 LYS A C 1
ATOM 1561 O O . LYS A 1 195 ? 15.616 19.176 8.266 1.00 59.22 195 LYS A O 1
ATOM 1566 N N . TYR A 1 196 ? 15.992 21.393 8.408 1.00 57.34 196 TYR A N 1
ATOM 1567 C CA . TYR A 1 196 ? 14.716 21.827 7.819 1.00 57.34 196 TYR A CA 1
ATOM 1568 C C . TYR A 1 196 ? 14.855 22.423 6.405 1.00 57.34 196 TYR A C 1
ATOM 1570 O O . TYR A 1 196 ? 13.848 22.636 5.734 1.00 57.34 196 TYR A O 1
ATOM 1578 N N . ASN A 1 197 ? 16.087 22.614 5.913 1.00 67.00 197 ASN A N 1
ATOM 1579 C CA . ASN A 1 197 ? 16.416 23.319 4.664 1.00 67.00 197 ASN A CA 1
ATOM 1580 C C . ASN A 1 197 ? 15.817 24.737 4.615 1.00 67.00 197 ASN A C 1
ATOM 1582 O O . ASN A 1 197 ? 15.259 25.170 3.603 1.00 67.00 197 ASN A O 1
ATOM 1586 N N . THR A 1 198 ? 15.932 25.452 5.732 1.00 69.69 198 THR A N 1
ATOM 1587 C CA . THR A 1 198 ? 15.520 26.851 5.894 1.00 69.69 198 THR A CA 1
ATOM 1588 C C . THR A 1 198 ? 16.740 27.728 6.137 1.00 69.69 198 THR A C 1
ATOM 1590 O O . THR A 1 198 ? 17.731 27.263 6.690 1.00 69.69 198 THR A O 1
ATOM 1593 N N . ALA A 1 199 ? 16.660 28.996 5.742 1.00 77.19 199 ALA A N 1
ATOM 1594 C CA . ALA A 1 199 ? 17.668 29.996 6.067 1.00 77.19 199 ALA A CA 1
ATOM 1595 C C . ALA A 1 199 ? 17.015 31.368 6.225 1.00 77.19 199 ALA A C 1
ATOM 1597 O O . ALA A 1 199 ? 15.982 31.644 5.600 1.00 77.19 199 ALA A O 1
ATOM 1598 N N . GLU A 1 200 ? 17.610 32.223 7.044 1.00 71.00 200 GLU A N 1
ATOM 1599 C CA . GLU A 1 200 ? 17.068 33.545 7.350 1.00 71.00 200 GLU A CA 1
ATOM 1600 C C . GLU A 1 200 ? 17.443 34.544 6.254 1.00 71.00 200 GLU A C 1
ATOM 1602 O O . GLU A 1 200 ? 16.581 35.215 5.667 1.00 71.00 200 GLU A O 1
ATOM 1607 N N . ARG A 1 201 ? 18.723 34.582 5.875 1.00 75.75 201 ARG A N 1
ATOM 1608 C CA . ARG A 1 201 ? 19.260 35.528 4.898 1.00 75.75 201 ARG A CA 1
ATOM 1609 C C . ARG A 1 201 ? 18.785 35.183 3.487 1.00 75.75 201 ARG A C 1
ATOM 1611 O O . ARG A 1 201 ? 18.643 34.028 3.077 1.00 75.75 201 ARG A O 1
ATOM 1618 N N . LYS A 1 202 ? 18.537 36.225 2.687 1.00 70.62 202 LYS A N 1
ATOM 1619 C CA . LYS A 1 202 ? 18.054 36.088 1.299 1.00 70.62 202 LYS A CA 1
ATOM 1620 C C . LYS A 1 202 ? 19.071 35.380 0.390 1.00 70.62 202 LYS A C 1
ATOM 1622 O O . LYS A 1 202 ? 18.668 34.681 -0.537 1.00 70.62 202 LYS A O 1
ATOM 1627 N N . GLN A 1 203 ? 20.369 35.551 0.653 1.00 68.00 203 GLN A N 1
ATOM 1628 C CA . GLN A 1 203 ? 21.459 34.885 -0.073 1.00 68.00 203 GLN A CA 1
ATOM 1629 C C . GLN A 1 203 ? 21.454 33.377 0.192 1.00 68.00 203 GLN A C 1
ATOM 1631 O O . GLN A 1 203 ? 21.357 32.599 -0.753 1.00 68.00 203 GLN A O 1
ATOM 1636 N N . SER A 1 204 ? 21.440 32.979 1.461 1.00 72.06 204 SER A N 1
ATOM 1637 C CA . SER A 1 204 ? 21.409 31.588 1.919 1.00 72.06 204 SER A CA 1
ATOM 1638 C C . SER A 1 204 ? 20.152 30.851 1.441 1.00 72.06 204 SER A C 1
ATOM 1640 O O . SER A 1 204 ? 20.235 29.731 0.936 1.00 72.06 204 SER A O 1
ATOM 1642 N N . ARG A 1 205 ? 18.988 31.524 1.435 1.00 71.62 205 ARG A N 1
ATOM 1643 C CA . ARG A 1 205 ? 17.768 31.019 0.771 1.00 71.62 205 ARG A CA 1
ATOM 1644 C C . ARG A 1 205 ? 17.949 30.808 -0.736 1.00 71.62 205 ARG A C 1
ATOM 1646 O O . ARG A 1 205 ? 17.582 29.749 -1.239 1.00 71.62 205 ARG A O 1
ATOM 1653 N N . ARG A 1 206 ? 18.543 31.765 -1.460 1.00 71.31 206 ARG A N 1
ATOM 1654 C CA . ARG A 1 206 ? 18.833 31.641 -2.906 1.00 71.31 206 ARG A CA 1
ATOM 1655 C C . ARG A 1 206 ? 19.835 30.512 -3.186 1.00 71.31 206 ARG A C 1
ATOM 1657 O O . ARG A 1 206 ? 19.671 29.799 -4.173 1.00 71.31 206 ARG A O 1
ATOM 1664 N N . PHE A 1 207 ? 20.825 30.304 -2.317 1.00 74.12 207 PHE A N 1
ATOM 1665 C CA . PHE A 1 207 ? 21.759 29.180 -2.407 1.00 74.12 207 PHE A CA 1
ATOM 1666 C C . PHE A 1 207 ? 21.039 27.840 -2.218 1.00 74.12 207 PHE A C 1
ATOM 1668 O O . PHE A 1 207 ? 21.100 26.997 -3.113 1.00 74.12 207 PHE A O 1
ATOM 1675 N N . LEU A 1 208 ? 20.263 27.675 -1.139 1.00 74.38 208 LEU A N 1
ATOM 1676 C CA . LEU A 1 208 ? 19.420 26.493 -0.902 1.00 74.38 208 LEU A CA 1
ATOM 1677 C C . LEU A 1 208 ? 18.478 26.201 -2.080 1.00 74.38 208 LEU A C 1
ATOM 1679 O O . LEU A 1 208 ? 18.355 25.056 -2.518 1.00 74.38 208 LEU A O 1
ATOM 1683 N N . GLU A 1 209 ? 17.836 27.230 -2.639 1.00 71.81 209 GLU A N 1
ATOM 1684 C CA . GLU A 1 209 ? 16.990 27.100 -3.827 1.00 71.81 209 GLU A CA 1
ATOM 1685 C C . GLU A 1 209 ? 17.765 26.567 -5.034 1.00 71.81 209 GLU A C 1
ATOM 1687 O O . GLU A 1 209 ? 17.269 25.677 -5.725 1.00 71.81 209 GLU A O 1
ATOM 1692 N N . ARG A 1 210 ? 18.985 27.061 -5.278 1.00 74.19 210 ARG A N 1
ATOM 1693 C CA . ARG A 1 210 ? 19.836 26.655 -6.407 1.00 74.19 210 ARG A CA 1
ATOM 1694 C C . ARG A 1 210 ? 20.475 25.277 -6.210 1.00 74.19 210 ARG A C 1
ATOM 1696 O O . ARG A 1 210 ? 20.560 24.523 -7.178 1.00 74.19 210 ARG A O 1
ATOM 1703 N N . VAL A 1 211 ? 20.860 24.913 -4.989 1.00 72.75 211 VAL A N 1
ATOM 1704 C CA . VAL A 1 211 ? 21.292 23.560 -4.589 1.00 72.75 211 VAL A CA 1
ATOM 1705 C C . VAL A 1 211 ? 20.158 22.557 -4.828 1.00 72.75 211 VAL A C 1
ATOM 1707 O O . VAL A 1 211 ? 20.352 21.535 -5.495 1.00 72.75 211 VAL A O 1
ATOM 1710 N N . ALA A 1 212 ? 18.943 22.888 -4.385 1.00 70.12 212 ALA A N 1
ATOM 1711 C CA . ALA A 1 212 ? 17.767 22.036 -4.528 1.00 70.12 212 ALA A CA 1
ATOM 1712 C C . ALA A 1 212 ? 17.224 21.969 -5.972 1.00 70.12 212 ALA A C 1
ATOM 1714 O O . ALA A 1 212 ? 16.844 20.888 -6.419 1.00 70.12 212 ALA A O 1
ATOM 1715 N N . ASP A 1 213 ? 17.242 23.067 -6.743 1.00 72.94 213 ASP A N 1
ATOM 1716 C CA . ASP A 1 213 ? 16.958 23.066 -8.194 1.00 72.94 213 ASP A CA 1
ATOM 1717 C C . ASP A 1 213 ? 17.985 22.207 -8.964 1.00 72.94 213 ASP A C 1
ATOM 1719 O O . ASP A 1 213 ? 17.676 21.614 -10.005 1.00 72.94 213 ASP A O 1
ATOM 1723 N N . ASN A 1 214 ? 19.207 22.084 -8.435 1.00 70.06 214 ASN A N 1
ATOM 1724 C CA . ASN A 1 214 ? 20.234 21.204 -8.977 1.00 70.06 214 ASN A CA 1
ATOM 1725 C C . ASN A 1 214 ? 20.170 19.755 -8.474 1.00 70.06 214 ASN A C 1
ATOM 1727 O O . ASN A 1 214 ? 20.782 18.891 -9.109 1.00 70.06 214 ASN A O 1
ATOM 1731 N N . PHE A 1 215 ? 19.336 19.466 -7.471 1.00 69.62 215 PHE A N 1
ATOM 1732 C CA . PHE A 1 215 ? 19.186 18.163 -6.814 1.00 69.62 215 PHE A CA 1
ATOM 1733 C C . PHE A 1 215 ? 20.483 17.649 -6.178 1.00 69.62 215 PHE A C 1
ATOM 1735 O O . PHE A 1 215 ? 20.822 16.467 -6.278 1.00 69.62 215 PHE A O 1
ATOM 1742 N N . LEU A 1 216 ? 21.212 18.561 -5.541 1.00 71.44 216 LEU A N 1
ATOM 1743 C CA . LEU A 1 216 ? 22.352 18.233 -4.700 1.00 71.44 216 LEU A CA 1
ATOM 1744 C C . LEU A 1 216 ? 21.856 17.916 -3.285 1.00 71.44 216 LEU A C 1
ATOM 1746 O O . LEU A 1 216 ? 20.959 18.581 -2.771 1.00 71.44 216 LEU A O 1
ATOM 1750 N N . THR A 1 217 ? 22.417 16.872 -2.684 1.00 71.94 217 THR A N 1
ATOM 1751 C CA . THR A 1 217 ? 22.112 16.415 -1.324 1.00 71.94 217 THR A CA 1
ATOM 1752 C C . THR A 1 217 ? 23.346 16.644 -0.473 1.00 71.94 217 THR A C 1
ATOM 1754 O O . THR A 1 217 ? 24.403 16.117 -0.812 1.00 71.94 217 THR A O 1
ATOM 1757 N N . GLN A 1 218 ? 23.209 17.449 0.576 1.00 77.31 218 GLN A N 1
ATOM 1758 C CA . GLN A 1 218 ? 24.232 17.646 1.599 1.00 77.31 218 GLN A CA 1
ATOM 1759 C C . GLN A 1 218 ? 24.289 16.385 2.491 1.00 77.31 218 GLN A C 1
ATOM 1761 O O . GLN A 1 218 ? 23.247 15.756 2.708 1.00 77.31 218 GLN A O 1
ATOM 1766 N N . LEU A 1 219 ? 25.491 15.963 2.900 1.00 70.44 219 LEU A N 1
ATOM 1767 C CA . LEU A 1 219 ? 25.740 14.680 3.577 1.00 70.44 219 LEU A CA 1
ATOM 1768 C C . LEU A 1 219 ? 26.392 14.776 4.967 1.00 70.44 219 LEU A C 1
ATOM 1770 O O . LEU A 1 219 ? 26.412 13.764 5.658 1.00 70.44 219 LEU A O 1
ATOM 1774 N N . VAL A 1 220 ? 26.926 15.932 5.370 1.00 71.44 220 VAL A N 1
ATOM 1775 C CA . VAL A 1 220 ? 27.509 16.113 6.715 1.00 71.44 220 VAL A CA 1
ATOM 1776 C C . VAL A 1 220 ? 26.369 16.353 7.705 1.00 71.44 220 VAL A C 1
ATOM 1778 O O . VAL A 1 220 ? 25.508 17.194 7.451 1.00 71.44 220 VAL A O 1
ATOM 1781 N N . SER A 1 221 ? 26.317 15.615 8.810 1.00 68.69 221 SER A N 1
ATOM 1782 C CA . SER A 1 221 ? 25.250 15.745 9.819 1.00 68.69 221 SER A CA 1
ATOM 1783 C C . SER A 1 221 ? 25.680 16.433 11.110 1.00 68.69 221 SER A C 1
ATOM 1785 O O . SER A 1 221 ? 24.815 16.883 11.861 1.00 68.69 221 SER A O 1
ATOM 1787 N N . GLU A 1 222 ? 26.982 16.502 11.356 1.00 69.31 222 GLU A N 1
ATOM 1788 C CA . GLU A 1 222 ? 27.600 17.043 12.566 1.00 69.31 222 GLU A CA 1
ATOM 1789 C C . GLU A 1 222 ? 28.186 18.439 12.288 1.00 69.31 222 GLU A C 1
ATOM 1791 O O . GLU A 1 222 ? 28.453 18.756 11.124 1.00 69.31 222 GLU A O 1
ATOM 1796 N N . PRO A 1 223 ? 28.326 19.306 13.308 1.00 66.56 223 PRO A N 1
ATOM 1797 C CA . PRO A 1 223 ? 29.070 20.557 13.185 1.00 66.56 223 PRO A CA 1
ATOM 1798 C C . PRO A 1 223 ? 30.497 20.321 12.695 1.00 66.56 223 PRO A C 1
ATOM 1800 O O . PRO A 1 223 ? 31.045 19.248 12.901 1.00 66.56 223 PRO A O 1
ATOM 1803 N N . THR A 1 224 ? 31.097 21.331 12.069 1.00 63.03 224 THR A N 1
ATOM 1804 C CA . THR A 1 224 ? 32.504 21.279 11.633 1.00 63.03 224 THR A CA 1
ATOM 1805 C C . THR A 1 224 ? 33.354 22.398 12.229 1.00 63.03 224 THR A C 1
ATOM 1807 O O . THR A 1 224 ? 34.564 22.407 12.036 1.00 63.03 224 THR A O 1
ATOM 1810 N N . ARG A 1 225 ? 32.731 23.330 12.963 1.00 59.81 225 ARG A N 1
ATOM 1811 C CA . ARG A 1 225 ? 33.377 24.406 13.724 1.00 59.81 225 ARG A CA 1
ATOM 1812 C C . ARG A 1 225 ? 32.404 24.973 14.756 1.00 59.81 225 ARG A C 1
ATOM 1814 O O . ARG A 1 225 ? 31.333 25.430 14.368 1.00 59.81 225 ARG A O 1
ATOM 1821 N N . GLU A 1 226 ? 32.762 24.974 16.042 1.00 60.28 226 GLU A N 1
ATOM 1822 C CA . GLU A 1 226 ? 32.056 25.705 17.122 1.00 60.28 226 GLU A CA 1
ATOM 1823 C C . GLU A 1 226 ? 30.514 25.517 17.154 1.00 60.28 226 GLU A C 1
ATOM 1825 O O . GLU A 1 226 ? 29.752 26.431 17.464 1.00 60.28 226 GLU A O 1
ATOM 1830 N N . GLY A 1 227 ? 30.016 24.326 16.800 1.00 62.53 227 GLY A N 1
ATOM 1831 C CA . GLY A 1 227 ? 28.574 24.033 16.733 1.00 62.53 227 GLY A CA 1
ATOM 1832 C C . GLY A 1 227 ? 27.866 24.451 15.430 1.00 62.53 227 GLY A C 1
ATOM 1833 O O . GLY A 1 227 ? 26.697 24.108 15.236 1.00 62.53 227 GLY A O 1
ATOM 1834 N N . ALA A 1 228 ? 28.559 25.115 14.502 1.00 60.94 228 ALA A N 1
ATOM 1835 C CA . ALA A 1 228 ? 28.087 25.437 13.158 1.00 60.94 228 ALA A CA 1
ATOM 1836 C C . ALA A 1 228 ? 28.544 24.403 12.109 1.00 60.94 228 ALA A C 1
ATOM 1838 O O . ALA A 1 228 ? 29.572 23.742 12.245 1.00 60.94 228 ALA A O 1
ATOM 1839 N N . LEU A 1 229 ? 27.768 24.274 11.029 1.00 68.00 229 LEU A N 1
ATOM 1840 C CA . LEU A 1 229 ? 28.031 23.344 9.927 1.00 68.00 229 LEU A CA 1
ATOM 1841 C C . LEU A 1 229 ? 28.373 24.146 8.661 1.00 68.00 229 LEU A C 1
ATOM 1843 O O . LEU A 1 229 ? 27.480 24.530 7.897 1.00 68.00 229 LEU A O 1
ATOM 1847 N N . LEU A 1 230 ? 29.666 24.433 8.486 1.00 67.00 230 LEU A N 1
ATOM 1848 C CA . LEU A 1 230 ? 30.191 25.321 7.438 1.00 67.00 230 LEU A CA 1
ATOM 1849 C C . LEU A 1 230 ? 30.773 24.549 6.248 1.00 67.00 230 LEU A C 1
ATOM 1851 O O . LEU A 1 230 ? 30.583 24.953 5.096 1.00 67.00 230 LEU A O 1
ATOM 1855 N N . ASP A 1 231 ? 31.400 23.405 6.520 1.00 69.25 231 ASP A N 1
ATOM 1856 C CA . ASP A 1 231 ? 32.004 22.533 5.518 1.00 69.25 231 ASP A CA 1
ATOM 1857 C C . ASP A 1 231 ? 30.953 21.577 4.945 1.00 69.25 231 ASP A C 1
ATOM 1859 O O . ASP A 1 231 ? 30.400 20.711 5.628 1.00 69.25 231 ASP A O 1
ATOM 1863 N N . LEU A 1 232 ? 30.623 21.747 3.662 1.00 71.88 232 LEU A N 1
ATOM 1864 C CA . LEU A 1 232 ? 29.496 21.055 3.037 1.00 71.88 232 LEU A CA 1
ATOM 1865 C C . LEU A 1 232 ? 29.958 20.031 2.002 1.00 71.88 232 LEU A C 1
ATOM 1867 O O . LEU A 1 232 ? 30.438 20.368 0.920 1.00 71.88 232 LEU A O 1
ATOM 1871 N N . LEU A 1 233 ? 29.683 18.761 2.292 1.00 71.62 233 LEU A N 1
ATOM 1872 C CA . LEU A 1 233 ? 29.769 17.653 1.344 1.00 71.62 233 LEU A CA 1
ATOM 1873 C C . LEU A 1 233 ? 28.435 17.490 0.601 1.00 71.62 233 LEU A C 1
ATOM 1875 O O . LEU A 1 233 ? 27.460 16.987 1.157 1.00 71.62 233 LEU A O 1
ATOM 1879 N N . PHE A 1 234 ? 28.388 17.872 -0.673 1.00 72.00 234 PHE A N 1
ATOM 1880 C CA . PHE A 1 234 ? 27.239 17.679 -1.558 1.00 72.00 234 PHE A CA 1
ATOM 1881 C C . PHE A 1 234 ? 27.459 16.545 -2.561 1.00 72.00 234 PHE A C 1
ATOM 1883 O O . PHE A 1 234 ? 28.500 16.458 -3.212 1.00 72.00 234 PHE A O 1
ATOM 1890 N N . THR A 1 235 ? 26.416 15.754 -2.829 1.00 66.94 235 THR A N 1
ATOM 1891 C CA . THR A 1 235 ? 26.378 14.852 -3.991 1.00 66.94 235 THR A CA 1
ATOM 1892 C C . THR A 1 235 ? 25.101 14.976 -4.819 1.00 66.94 235 THR A C 1
ATOM 1894 O O . THR A 1 235 ? 24.013 15.201 -4.293 1.00 66.94 235 THR A O 1
ATOM 1897 N N . ASN A 1 236 ? 25.208 14.770 -6.137 1.00 63.75 236 ASN A N 1
ATOM 1898 C CA . ASN A 1 236 ? 24.043 14.603 -7.016 1.00 63.75 236 ASN A CA 1
ATOM 1899 C C . ASN A 1 236 ? 23.543 13.144 -7.102 1.00 63.75 236 ASN A C 1
ATOM 1901 O O . ASN A 1 236 ? 22.595 12.853 -7.841 1.00 63.75 236 ASN A O 1
ATOM 1905 N N . ARG A 1 237 ? 24.189 12.208 -6.391 1.00 61.09 237 ARG A N 1
ATOM 1906 C CA . ARG A 1 237 ? 23.885 10.779 -6.461 1.00 61.09 237 ARG A CA 1
ATOM 1907 C C . ARG A 1 237 ? 23.933 10.117 -5.084 1.00 61.09 237 ARG A C 1
ATOM 1909 O O . ARG A 1 237 ? 24.993 9.823 -4.549 1.00 61.09 237 ARG A O 1
ATOM 1916 N N . ASP A 1 238 ? 22.751 9.753 -4.609 1.00 57.38 238 ASP A N 1
ATOM 1917 C CA . ASP A 1 238 ? 22.548 8.928 -3.419 1.00 57.38 238 ASP A CA 1
ATOM 1918 C C . ASP A 1 238 ? 23.336 7.596 -3.485 1.00 57.38 238 ASP A C 1
ATOM 1920 O O . ASP A 1 238 ? 23.366 6.923 -4.530 1.00 57.38 238 ASP A O 1
ATOM 1924 N N . GLY A 1 239 ? 24.018 7.256 -2.387 1.00 56.28 239 GLY A N 1
ATOM 1925 C CA . GLY A 1 239 ? 24.939 6.117 -2.272 1.00 56.28 239 GLY A CA 1
ATOM 1926 C C . GLY A 1 239 ? 26.215 6.186 -3.130 1.00 56.28 239 GLY A C 1
ATOM 1927 O O . GLY A 1 239 ? 26.837 5.148 -3.366 1.00 56.28 239 GLY A O 1
ATOM 1928 N N . LEU A 1 240 ? 26.591 7.359 -3.664 1.00 58.91 240 LEU A N 1
ATOM 1929 C CA . LEU A 1 240 ? 27.925 7.582 -4.249 1.00 58.91 240 LEU A CA 1
ATOM 1930 C C . LEU A 1 240 ? 28.998 7.719 -3.166 1.00 58.91 240 LEU A C 1
ATOM 1932 O O . LEU A 1 240 ? 30.117 7.255 -3.364 1.00 58.91 240 LEU A O 1
ATOM 1936 N N . VAL A 1 241 ? 28.632 8.347 -2.054 1.00 55.66 241 VAL A N 1
ATOM 1937 C CA . VAL A 1 241 ? 29.446 8.494 -0.853 1.00 55.66 241 VAL A CA 1
ATOM 1938 C C . VAL A 1 241 ? 28.766 7.721 0.275 1.00 55.66 241 VAL A C 1
ATOM 1940 O O . VAL A 1 241 ? 27.534 7.665 0.323 1.00 55.66 241 VAL A O 1
ATOM 1943 N N . SER A 1 242 ? 29.553 7.093 1.137 1.00 57.91 242 SER A N 1
ATOM 1944 C CA . SER A 1 242 ? 29.111 6.464 2.380 1.00 57.91 242 SER A CA 1
ATOM 1945 C C . SER A 1 242 ? 30.101 6.764 3.497 1.00 57.91 242 SER A C 1
ATOM 1947 O O . SER A 1 242 ? 31.184 7.279 3.226 1.00 57.91 242 SER A O 1
ATOM 1949 N N . ASP A 1 243 ? 29.717 6.407 4.724 1.00 62.09 243 ASP A N 1
ATOM 1950 C CA . ASP A 1 243 ? 30.631 6.365 5.868 1.00 62.09 243 ASP A CA 1
ATOM 1951 C C . ASP A 1 243 ? 31.277 7.745 6.108 1.00 62.09 243 ASP A C 1
ATOM 1953 O O . ASP A 1 243 ? 32.489 7.873 6.226 1.00 62.09 243 ASP A O 1
ATOM 1957 N N . VAL A 1 244 ? 30.428 8.784 6.072 1.00 61.06 244 VAL A N 1
ATOM 1958 C CA . VAL A 1 244 ? 30.795 10.173 6.375 1.00 61.06 244 VAL A CA 1
ATOM 1959 C C . VAL A 1 244 ? 30.900 10.302 7.888 1.00 61.06 244 VAL A C 1
ATOM 1961 O O . VAL A 1 244 ? 29.908 10.041 8.569 1.00 61.06 244 VAL A O 1
ATOM 1964 N N . MET A 1 245 ? 32.064 10.699 8.392 1.00 57.69 245 MET A N 1
ATOM 1965 C CA . MET A 1 245 ? 32.290 10.988 9.809 1.00 57.69 245 MET A CA 1
ATOM 1966 C C . MET A 1 245 ? 32.991 12.334 9.951 1.00 57.69 245 MET A C 1
ATOM 1968 O O . MET A 1 245 ? 33.826 12.680 9.112 1.00 57.69 245 MET A O 1
ATOM 1972 N N . VAL A 1 246 ? 32.664 13.073 11.009 1.00 59.84 246 VAL A N 1
ATOM 1973 C CA . VAL A 1 246 ? 33.460 14.221 11.439 1.00 59.84 246 VAL A CA 1
ATOM 1974 C C . VAL A 1 246 ? 34.405 13.750 12.551 1.00 59.84 246 VAL A C 1
ATOM 1976 O O . VAL A 1 246 ? 33.987 13.115 13.517 1.00 59.84 246 VAL A O 1
ATOM 1979 N N . GLY A 1 247 ? 35.702 13.963 12.349 1.00 59.97 247 GLY A N 1
ATOM 1980 C CA . GLY A 1 247 ? 36.789 13.614 13.257 1.00 59.97 247 GLY A CA 1
ATOM 1981 C C . GLY A 1 247 ? 37.493 14.858 13.800 1.00 59.97 247 GLY A C 1
ATOM 1982 O O . GLY A 1 247 ? 37.265 15.971 13.333 1.00 59.97 247 GLY A O 1
ATOM 1983 N N . GLY A 1 248 ? 38.374 14.665 14.783 1.00 48.97 248 GLY A N 1
ATOM 1984 C CA . GLY A 1 248 ? 39.026 15.768 15.497 1.00 48.97 248 GLY A CA 1
ATOM 1985 C C . GLY A 1 248 ? 39.878 16.704 14.626 1.00 48.97 248 GLY A C 1
ATOM 1986 O O . GLY A 1 248 ? 40.245 16.384 13.492 1.00 48.97 248 GLY A O 1
ATOM 1987 N N . CYS A 1 249 ? 40.213 17.866 15.194 1.00 51.16 249 CYS A N 1
ATOM 1988 C CA . CYS A 1 249 ? 41.034 18.892 14.553 1.00 51.16 249 CYS A CA 1
ATOM 1989 C C . CYS A 1 249 ? 42.382 18.343 14.064 1.00 51.16 249 CYS A C 1
ATOM 1991 O O . CYS A 1 249 ? 43.113 17.664 14.789 1.00 51.16 249 CYS A O 1
ATOM 1993 N N . LEU A 1 250 ? 42.738 18.689 12.827 1.00 44.41 250 LEU A N 1
ATOM 1994 C CA . LEU A 1 250 ? 43.994 18.283 12.206 1.00 44.41 250 LEU A CA 1
ATOM 1995 C C . LEU A 1 250 ? 45.080 19.324 12.541 1.00 44.41 250 LEU A C 1
ATOM 1997 O O . LEU A 1 250 ? 45.271 20.305 11.824 1.00 44.41 250 LEU A O 1
ATOM 2001 N N . GLY A 1 251 ? 45.759 19.137 13.676 1.00 57.72 251 GLY A N 1
ATOM 2002 C CA . GLY A 1 251 ? 46.747 20.091 14.199 1.00 57.72 251 GLY A CA 1
ATOM 2003 C C . GLY A 1 251 ? 46.088 21.316 14.844 1.00 57.72 251 GLY A C 1
ATOM 2004 O O . GLY A 1 251 ? 45.152 21.172 15.621 1.00 57.72 251 GLY A O 1
ATOM 2005 N N . GLN A 1 252 ? 46.561 22.524 14.517 1.00 50.03 252 GLN A N 1
ATOM 2006 C CA . GLN A 1 252 ? 46.025 23.800 15.032 1.00 50.03 252 GLN A CA 1
ATOM 2007 C C . GLN A 1 252 ? 44.778 24.310 14.270 1.00 50.03 252 GLN A C 1
ATOM 2009 O O . GLN A 1 252 ? 44.433 25.484 14.366 1.00 50.03 252 GLN A O 1
ATOM 2014 N N . SER A 1 253 ? 44.120 23.463 13.471 1.00 54.09 253 SER A N 1
ATOM 2015 C CA . SER A 1 253 ? 42.973 23.870 12.649 1.00 54.09 253 SER A CA 1
ATOM 2016 C C . SER A 1 253 ? 41.722 24.131 13.496 1.00 54.09 253 SER A C 1
ATOM 2018 O O . SER A 1 253 ? 41.306 23.282 14.282 1.00 54.09 253 SER A O 1
ATOM 2020 N N . ASP A 1 254 ? 41.060 25.259 13.248 1.00 59.72 254 ASP A N 1
ATOM 2021 C CA . ASP A 1 254 ? 39.773 25.681 13.823 1.00 59.72 254 ASP A CA 1
ATOM 2022 C C . ASP A 1 254 ? 38.550 25.037 13.129 1.00 59.72 254 ASP A C 1
ATOM 2024 O O . ASP A 1 254 ? 37.414 25.477 13.302 1.00 59.72 254 ASP A O 1
ATOM 2028 N N . HIS A 1 255 ? 38.789 23.984 12.342 1.00 62.47 255 HIS A N 1
ATOM 2029 C CA . HIS A 1 255 ? 37.791 23.178 11.640 1.00 62.47 255 HIS A CA 1
ATOM 2030 C C . HIS A 1 255 ? 38.055 21.685 11.889 1.00 62.47 255 HIS A C 1
ATOM 2032 O O . HIS A 1 255 ? 39.204 21.229 11.876 1.00 62.47 255 HIS A O 1
ATOM 2038 N N . GLU A 1 256 ? 36.978 20.927 12.073 1.00 60.34 256 GLU A N 1
ATOM 2039 C CA . GLU A 1 256 ? 36.975 19.475 12.251 1.00 60.34 256 GLU A CA 1
ATOM 2040 C C . GLU A 1 256 ? 37.114 18.738 10.904 1.00 60.34 256 GLU A C 1
ATOM 2042 O O . GLU A 1 256 ? 36.665 19.198 9.849 1.00 60.34 256 GLU A O 1
ATOM 2047 N N . MET A 1 257 ? 37.759 17.571 10.915 1.00 60.16 257 MET A N 1
ATOM 2048 C CA . MET A 1 257 ? 38.089 16.816 9.703 1.00 60.16 257 MET A CA 1
ATOM 2049 C C . MET A 1 257 ? 36.893 15.991 9.211 1.00 60.16 257 MET A C 1
ATOM 2051 O O . MET A 1 257 ? 36.358 15.185 9.959 1.00 60.16 257 MET A O 1
ATOM 2055 N N . ILE A 1 258 ? 36.513 16.098 7.931 1.00 59.62 258 ILE A N 1
ATOM 2056 C CA . ILE A 1 258 ? 35.462 15.241 7.349 1.00 59.62 258 ILE A CA 1
ATOM 2057 C C . ILE A 1 258 ? 36.074 14.061 6.582 1.00 59.62 258 ILE A C 1
ATOM 2059 O O . ILE A 1 258 ? 36.597 14.228 5.476 1.00 59.62 258 ILE A O 1
ATOM 2063 N N . GLU A 1 259 ? 35.932 12.850 7.117 1.00 54.06 259 GLU A N 1
ATOM 2064 C CA . GLU A 1 259 ? 36.270 11.600 6.426 1.00 54.06 259 GLU A CA 1
ATOM 2065 C C . GLU A 1 259 ? 35.051 11.033 5.685 1.00 54.06 259 GLU A C 1
ATOM 2067 O O . GLU A 1 259 ? 33.926 11.119 6.173 1.00 54.06 259 GLU A O 1
ATOM 2072 N N . PHE A 1 260 ? 35.243 10.451 4.491 1.00 57.84 260 PHE A N 1
ATOM 2073 C CA . PHE A 1 260 ? 34.172 9.768 3.751 1.00 57.84 260 PHE A CA 1
ATOM 2074 C C . PHE A 1 260 ? 34.674 8.819 2.651 1.00 57.84 260 PHE A C 1
ATOM 2076 O O . PHE A 1 260 ? 35.710 9.041 2.022 1.00 57.84 260 PHE A O 1
ATOM 2083 N N . LEU A 1 261 ? 33.884 7.786 2.326 1.00 49.69 261 LEU A N 1
ATOM 2084 C CA . LEU A 1 261 ? 34.221 6.779 1.311 1.00 49.69 261 LEU A CA 1
ATOM 2085 C C . LEU A 1 261 ? 33.435 6.960 0.001 1.00 49.69 261 LEU A C 1
ATOM 2087 O O . LEU A 1 261 ? 32.209 6.851 -0.038 1.00 49.69 261 LEU A O 1
ATOM 2091 N N . ILE A 1 262 ? 34.138 7.150 -1.124 1.00 55.72 262 ILE A N 1
ATOM 2092 C CA . ILE A 1 262 ? 33.522 7.213 -2.465 1.00 55.72 262 ILE A CA 1
ATOM 2093 C C . ILE A 1 262 ? 33.394 5.802 -3.070 1.00 55.72 262 ILE A C 1
ATOM 2095 O O . ILE A 1 262 ? 34.379 5.161 -3.444 1.00 55.72 262 ILE A O 1
ATOM 2099 N N . ARG A 1 263 ? 32.161 5.315 -3.257 1.00 50.72 263 ARG A N 1
ATOM 2100 C CA . ARG A 1 263 ? 31.887 3.948 -3.735 1.00 50.72 263 ARG A CA 1
ATOM 2101 C C . ARG A 1 263 ? 32.130 3.767 -5.240 1.00 50.72 263 ARG A C 1
ATOM 2103 O O . ARG A 1 263 ? 31.376 4.238 -6.098 1.00 50.72 263 ARG A O 1
ATOM 2110 N N . GLY A 1 264 ? 33.160 2.981 -5.561 1.00 48.34 264 GLY A N 1
ATOM 2111 C CA . GLY A 1 264 ? 33.517 2.563 -6.920 1.00 48.34 264 GLY A CA 1
ATOM 2112 C C . GLY A 1 264 ? 32.538 1.581 -7.595 1.00 48.34 264 GLY A C 1
ATOM 2113 O O . GLY A 1 264 ? 31.536 1.130 -7.038 1.00 48.34 264 GLY A O 1
ATOM 2114 N N . LYS A 1 265 ? 32.826 1.215 -8.854 1.00 45.16 265 LYS A N 1
ATOM 2115 C CA . LYS A 1 265 ? 32.013 0.262 -9.644 1.00 45.16 265 LYS A CA 1
ATOM 2116 C C . LYS A 1 265 ? 32.230 -1.185 -9.158 1.00 45.16 265 LYS A C 1
ATOM 2118 O O . LYS A 1 265 ? 33.001 -1.916 -9.773 1.00 45.16 265 LYS A O 1
ATOM 2123 N N . ALA A 1 266 ? 31.504 -1.620 -8.127 1.00 40.94 266 ALA A N 1
ATOM 2124 C CA . ALA A 1 266 ? 31.538 -3.013 -7.663 1.00 40.94 266 ALA A CA 1
ATOM 2125 C C . ALA A 1 266 ? 31.255 -4.029 -8.796 1.00 40.94 266 ALA A C 1
ATOM 2127 O O . ALA A 1 266 ? 30.359 -3.840 -9.635 1.00 40.94 266 ALA A O 1
ATOM 2128 N N . ALA A 1 267 ? 32.019 -5.126 -8.812 1.00 38.38 267 ALA A N 1
ATOM 2129 C CA . ALA A 1 267 ? 31.812 -6.234 -9.738 1.00 38.38 267 ALA A CA 1
ATOM 2130 C C . ALA A 1 267 ? 30.478 -6.946 -9.444 1.00 38.38 267 ALA A C 1
ATOM 2132 O O . ALA A 1 267 ? 30.052 -7.073 -8.301 1.00 38.38 267 ALA A O 1
ATOM 2133 N N . ARG A 1 268 ? 29.784 -7.404 -10.492 1.00 45.91 268 ARG A N 1
ATOM 2134 C CA . ARG A 1 268 ? 28.471 -8.054 -10.357 1.00 45.91 268 ARG A CA 1
ATOM 2135 C C . ARG A 1 268 ? 28.617 -9.569 -10.270 1.00 45.91 268 ARG A C 1
ATOM 2137 O O . ARG A 1 268 ? 29.137 -10.164 -11.215 1.00 45.91 268 ARG A O 1
ATOM 2144 N N . GLY A 1 269 ? 28.032 -10.173 -9.236 1.00 44.69 269 GLY A N 1
ATOM 2145 C CA . GLY A 1 269 ? 27.737 -11.605 -9.220 1.00 44.69 269 GLY A CA 1
ATOM 2146 C C . GLY A 1 269 ? 26.866 -12.013 -10.417 1.00 44.69 269 GLY A C 1
ATOM 2147 O O . GLY A 1 269 ? 26.008 -11.250 -10.881 1.00 44.69 269 GLY A O 1
ATOM 2148 N N . VAL A 1 270 ? 27.107 -13.212 -10.950 1.00 45.50 270 VAL A N 1
ATOM 2149 C CA . VAL A 1 270 ? 26.377 -13.767 -12.099 1.00 45.50 270 VAL A CA 1
ATOM 2150 C C . VAL A 1 270 ? 25.467 -14.891 -11.613 1.00 45.50 270 VAL A C 1
ATOM 2152 O O . VAL A 1 270 ? 25.886 -16.039 -11.535 1.00 45.50 270 VAL A O 1
ATOM 2155 N N . GLY A 1 271 ? 24.206 -14.565 -11.317 1.00 49.19 271 GLY A N 1
ATOM 2156 C CA . GLY A 1 271 ? 23.192 -15.580 -11.021 1.00 49.19 271 GLY A CA 1
ATOM 2157 C C . GLY A 1 271 ? 22.939 -16.474 -12.241 1.00 49.19 271 GLY A C 1
ATOM 2158 O O . GLY A 1 271 ? 22.586 -15.968 -13.311 1.00 49.19 271 GLY A O 1
ATOM 2159 N N . LYS A 1 272 ? 23.112 -17.791 -12.077 1.00 54.16 272 LYS A N 1
ATOM 2160 C CA . LYS A 1 272 ? 23.040 -18.813 -13.141 1.00 54.16 272 LYS A CA 1
ATOM 2161 C C . LYS A 1 272 ? 21.607 -19.295 -13.463 1.00 54.16 272 LYS A C 1
ATOM 2163 O O . LYS A 1 272 ? 21.437 -20.377 -14.011 1.00 54.16 272 LYS A O 1
ATOM 2168 N N . THR A 1 273 ? 20.561 -18.525 -13.152 1.00 58.00 273 THR A N 1
ATOM 2169 C CA . THR A 1 273 ? 19.168 -18.987 -13.319 1.00 58.00 273 THR A CA 1
ATOM 2170 C C . THR A 1 273 ? 18.774 -19.145 -14.795 1.00 58.00 273 THR A C 1
ATOM 2172 O O . THR A 1 273 ? 18.827 -18.175 -15.565 1.00 58.00 273 THR A O 1
ATOM 2175 N N . ALA A 1 274 ? 18.299 -20.333 -15.176 1.00 64.81 274 ALA A N 1
ATOM 2176 C CA . ALA A 1 274 ? 17.504 -20.525 -16.389 1.00 64.81 274 ALA A CA 1
ATOM 2177 C C . ALA A 1 274 ? 16.093 -19.930 -16.208 1.00 64.81 274 ALA A C 1
ATOM 2179 O O . ALA A 1 274 ? 15.608 -19.798 -15.087 1.00 64.81 274 ALA A O 1
ATOM 2180 N N . THR A 1 275 ? 15.450 -19.509 -17.296 1.00 73.94 275 THR A N 1
ATOM 2181 C CA . THR A 1 275 ? 14.083 -18.958 -17.300 1.00 73.94 275 THR A CA 1
ATOM 2182 C C . THR A 1 275 ? 13.379 -19.277 -18.614 1.00 73.94 275 THR A C 1
ATOM 2184 O O . THR A 1 275 ? 14.020 -19.221 -19.661 1.00 73.94 275 THR A O 1
ATOM 2187 N N . LEU A 1 276 ? 12.074 -19.545 -18.579 1.00 80.50 276 LEU A N 1
ATOM 2188 C CA . LEU A 1 276 ? 11.240 -19.745 -19.774 1.00 80.50 276 LEU A CA 1
ATOM 2189 C C . LEU A 1 276 ? 11.308 -18.533 -20.726 1.00 80.50 276 LEU A C 1
ATOM 2191 O O . LEU A 1 276 ? 11.267 -17.383 -20.274 1.00 80.50 276 LEU A O 1
ATOM 2195 N N . ASP A 1 277 ? 11.425 -18.777 -22.034 1.00 81.25 277 ASP A N 1
ATOM 2196 C CA . ASP A 1 277 ? 11.487 -17.739 -23.071 1.00 81.25 277 ASP A CA 1
ATOM 2197 C C . ASP A 1 277 ? 10.184 -17.645 -23.873 1.00 81.25 277 ASP A C 1
ATOM 2199 O O . ASP A 1 277 ? 10.078 -18.092 -25.015 1.00 81.25 277 ASP A O 1
ATOM 2203 N N . PHE A 1 278 ? 9.192 -16.968 -23.291 1.00 82.62 278 PHE A N 1
ATOM 2204 C CA . PHE A 1 278 ? 7.888 -16.703 -23.917 1.00 82.62 278 PHE A CA 1
ATOM 2205 C C . PHE A 1 278 ? 7.923 -15.812 -25.178 1.00 82.62 278 PHE A C 1
ATOM 2207 O O . PHE A 1 278 ? 6.876 -15.337 -25.614 1.00 82.62 278 PHE A O 1
ATOM 2214 N N . ARG A 1 279 ? 9.103 -15.503 -25.735 1.00 79.06 279 ARG A N 1
ATOM 2215 C CA . ARG A 1 279 ? 9.244 -14.897 -27.073 1.00 79.06 279 ARG A CA 1
ATOM 2216 C C . ARG A 1 279 ? 9.420 -15.933 -28.179 1.00 79.06 279 ARG A C 1
ATOM 2218 O O . ARG A 1 279 ? 9.306 -15.578 -29.344 1.00 79.06 279 ARG A O 1
ATOM 2225 N N . ARG A 1 280 ? 9.757 -17.171 -27.810 1.00 80.25 280 ARG A N 1
ATOM 2226 C CA . ARG A 1 280 ? 9.966 -18.316 -28.706 1.00 80.25 280 ARG A CA 1
ATOM 2227 C C . ARG A 1 280 ? 9.027 -19.481 -28.367 1.00 80.25 280 ARG A C 1
ATOM 2229 O O . ARG A 1 280 ? 9.305 -20.605 -28.760 1.00 80.25 280 ARG A O 1
ATOM 2236 N N . ALA A 1 281 ? 7.986 -19.213 -27.581 1.00 86.25 281 ALA A N 1
ATOM 2237 C CA . ALA A 1 281 ? 6.983 -20.195 -27.206 1.00 86.25 281 ALA A CA 1
ATOM 2238 C C . ALA A 1 281 ? 5.985 -20.397 -28.349 1.00 86.25 281 ALA A C 1
ATOM 2240 O O . ALA A 1 281 ? 5.498 -19.413 -28.907 1.00 86.25 281 ALA A O 1
ATOM 2241 N N . ASP A 1 282 ? 5.660 -21.652 -28.646 1.00 88.94 282 ASP A N 1
ATOM 2242 C CA . ASP A 1 282 ? 4.582 -22.019 -29.562 1.00 88.94 282 ASP A CA 1
ATOM 2243 C C . ASP A 1 282 ? 3.317 -22.339 -28.752 1.00 88.94 282 ASP A C 1
ATOM 2245 O O . ASP A 1 282 ? 3.081 -23.472 -28.329 1.00 88.94 282 ASP A O 1
ATOM 2249 N N . PHE A 1 283 ? 2.504 -21.312 -28.500 1.00 89.19 283 PHE A N 1
ATOM 2250 C CA . PHE A 1 283 ? 1.246 -21.468 -27.766 1.00 89.19 283 PHE A CA 1
ATOM 2251 C C . PHE A 1 283 ? 0.197 -22.278 -28.548 1.00 89.19 283 PHE A C 1
ATOM 2253 O O . PHE A 1 283 ? -0.659 -22.902 -27.924 1.00 89.19 283 PHE A O 1
ATOM 2260 N N . SER A 1 284 ? 0.290 -22.345 -29.880 1.00 88.44 284 SER A N 1
ATOM 2261 C CA . SER A 1 284 ? -0.614 -23.133 -30.728 1.00 88.44 284 SER A CA 1
ATOM 2262 C C . SER A 1 284 ? -0.295 -24.629 -30.668 1.00 88.44 284 SER A C 1
ATOM 2264 O O . SER A 1 284 ? -1.197 -25.466 -30.674 1.00 88.44 284 SER A O 1
ATOM 2266 N N . LEU A 1 285 ? 0.985 -25.001 -30.575 1.00 90.25 285 LEU A N 1
ATOM 2267 C CA . LEU A 1 285 ? 1.392 -26.358 -30.208 1.00 90.25 285 LEU A CA 1
ATOM 2268 C C . LEU A 1 285 ? 0.986 -26.680 -28.767 1.00 90.25 285 LEU A C 1
ATOM 2270 O O . LEU A 1 285 ? 0.425 -27.746 -28.535 1.00 90.25 285 LEU A O 1
ATOM 2274 N N . PHE A 1 286 ? 1.222 -25.765 -27.820 1.00 91.62 286 PHE A N 1
ATOM 2275 C CA . PHE A 1 286 ? 0.872 -25.977 -26.411 1.00 91.62 286 PHE A CA 1
ATOM 2276 C C . PHE A 1 286 ? -0.627 -26.284 -26.255 1.00 91.62 286 PHE A C 1
ATOM 2278 O O . PHE A 1 286 ? -0.980 -27.320 -25.695 1.00 91.62 286 PHE A O 1
ATOM 2285 N N . ARG A 1 287 ? -1.505 -25.447 -26.826 1.00 91.81 287 ARG A N 1
ATOM 2286 C CA . ARG A 1 287 ? -2.962 -25.631 -26.769 1.00 91.81 287 ARG A CA 1
ATOM 2287 C C . ARG A 1 287 ? -3.383 -27.007 -27.286 1.00 91.81 287 ARG A C 1
ATOM 2289 O O . ARG A 1 287 ? -3.982 -27.765 -26.534 1.00 91.81 287 ARG A O 1
ATOM 2296 N N . ARG A 1 288 ? -2.939 -27.379 -28.493 1.00 91.50 288 ARG A N 1
ATOM 2297 C CA . ARG A 1 288 ? -3.238 -28.686 -29.110 1.00 91.50 288 ARG A CA 1
ATOM 2298 C C . ARG A 1 288 ? -2.720 -29.892 -28.321 1.00 91.50 288 ARG A C 1
ATOM 2300 O O . ARG A 1 288 ? -3.268 -30.976 -28.478 1.00 91.50 288 ARG A O 1
ATOM 2307 N N . LEU A 1 289 ? -1.652 -29.754 -27.531 1.00 91.75 289 LEU A N 1
ATOM 2308 C CA . LEU A 1 289 ? -1.158 -30.847 -26.682 1.00 91.75 289 LEU A CA 1
ATOM 2309 C C . LEU A 1 289 ? -2.041 -31.047 -25.442 1.00 91.75 289 LEU A C 1
ATOM 2311 O O . LEU A 1 289 ? -2.323 -32.184 -25.091 1.00 91.75 289 LEU A O 1
ATOM 2315 N N . VAL A 1 290 ? -2.497 -29.958 -24.818 1.00 91.38 290 VAL A N 1
ATOM 2316 C CA . VAL A 1 290 ? -3.334 -29.979 -23.601 1.00 91.38 290 VAL A CA 1
ATOM 2317 C C . VAL A 1 290 ? -4.795 -30.325 -23.924 1.00 91.38 290 VAL A C 1
ATOM 2319 O O . VAL A 1 290 ? -5.459 -31.006 -23.153 1.00 91.38 290 VAL A O 1
ATOM 2322 N N . GLU A 1 291 ? -5.289 -29.896 -25.083 1.00 91.38 291 GLU A N 1
ATOM 2323 C CA . GLU A 1 291 ? -6.654 -30.139 -25.575 1.00 91.38 291 GLU A CA 1
ATOM 2324 C C . GLU A 1 291 ? -6.908 -31.606 -25.966 1.00 91.38 291 GLU A C 1
ATOM 2326 O O . GLU A 1 291 ? -8.039 -32.074 -25.922 1.00 91.38 291 GLU A O 1
ATOM 2331 N N . ARG A 1 292 ? -5.851 -32.362 -26.295 1.00 91.06 292 ARG A N 1
ATOM 2332 C CA . ARG A 1 292 ? -5.927 -33.804 -26.600 1.00 91.06 292 ARG A CA 1
ATOM 2333 C C . ARG A 1 292 ? -6.149 -34.696 -25.379 1.00 91.06 292 ARG A C 1
ATOM 2335 O O . ARG A 1 292 ? -6.407 -35.884 -25.555 1.00 91.06 292 ARG A O 1
ATOM 2342 N N . VAL A 1 293 ? -5.989 -34.171 -24.166 1.00 90.06 293 VAL A N 1
ATOM 2343 C CA . VAL A 1 293 ? -6.172 -34.947 -22.936 1.00 90.06 293 VAL A CA 1
ATOM 2344 C C . VAL A 1 293 ? -7.675 -35.032 -22.630 1.00 90.06 293 VAL A C 1
ATOM 2346 O O . VAL A 1 293 ? -8.317 -33.988 -22.509 1.00 90.06 293 VAL A O 1
ATOM 2349 N N . PRO A 1 294 ? -8.266 -36.235 -22.483 1.00 90.00 294 PRO A N 1
ATOM 2350 C CA . PRO A 1 294 ? -9.689 -36.394 -22.186 1.00 90.00 294 PRO A CA 1
ATOM 2351 C C . PRO A 1 294 ? -9.965 -36.094 -20.703 1.00 90.00 294 PRO A C 1
ATOM 2353 O O . PRO A 1 294 ? -10.144 -36.998 -19.891 1.00 90.00 294 PRO A O 1
ATOM 2356 N N . TRP A 1 295 ? -9.957 -34.808 -20.338 1.00 90.62 295 TRP A N 1
ATOM 2357 C CA . TRP A 1 295 ? -9.939 -34.338 -18.946 1.00 90.62 295 TRP A CA 1
ATOM 2358 C C . TRP A 1 295 ? -11.056 -34.891 -18.057 1.00 90.62 295 TRP A C 1
ATOM 2360 O O . TRP A 1 295 ? -10.789 -35.198 -16.901 1.00 90.62 295 TRP A O 1
ATOM 2370 N N . GLU A 1 296 ? -12.280 -35.037 -18.566 1.00 87.75 296 GLU A N 1
ATOM 2371 C CA . GLU A 1 296 ? -13.398 -35.576 -17.777 1.00 87.75 296 GLU A CA 1
ATOM 2372 C C . GLU A 1 296 ? -13.166 -37.045 -17.409 1.00 87.75 296 GLU A C 1
ATOM 2374 O O . GLU A 1 296 ? -13.163 -37.384 -16.230 1.00 87.75 296 GLU A O 1
ATOM 2379 N N . ALA A 1 297 ? -12.879 -37.900 -18.396 1.00 88.69 297 ALA A N 1
ATOM 2380 C CA . ALA A 1 297 ? -12.589 -39.315 -18.168 1.00 88.69 297 ALA A CA 1
ATOM 2381 C C . ALA A 1 297 ? -11.297 -39.529 -17.356 1.00 88.69 297 ALA A C 1
ATOM 2383 O O . ALA A 1 297 ? -11.230 -40.432 -16.531 1.00 88.69 297 ALA A O 1
ATOM 2384 N N . ALA A 1 298 ? -10.279 -38.685 -17.554 1.00 88.69 298 ALA A N 1
ATOM 2385 C CA . ALA A 1 298 ? -8.996 -38.797 -16.861 1.00 88.69 298 ALA A CA 1
ATOM 2386 C C . ALA A 1 298 ? -9.035 -38.337 -15.389 1.00 88.69 298 ALA A C 1
ATOM 2388 O O . ALA A 1 298 ? -8.198 -38.777 -14.599 1.00 88.69 298 ALA A O 1
ATOM 2389 N N . LEU A 1 299 ? -9.972 -37.453 -15.021 1.00 90.25 299 LEU A N 1
ATOM 2390 C CA . LEU A 1 299 ? -10.177 -36.977 -13.644 1.00 90.25 299 LEU A CA 1
ATOM 2391 C C . LEU A 1 299 ? -11.322 -37.707 -12.917 1.00 90.25 299 LEU A C 1
ATOM 2393 O O . LEU A 1 299 ? -11.433 -37.600 -11.695 1.00 90.25 299 LEU A O 1
ATOM 2397 N N . MET A 1 300 ? -12.156 -38.465 -13.635 1.00 88.44 300 MET A N 1
ATOM 2398 C CA . MET A 1 300 ? -13.217 -39.286 -13.052 1.00 88.44 300 MET A CA 1
ATOM 2399 C C . MET A 1 300 ? -12.637 -40.297 -12.049 1.00 88.44 300 MET A C 1
ATOM 2401 O O . MET A 1 300 ? -11.661 -40.986 -12.335 1.00 88.44 300 MET A O 1
ATOM 2405 N N . GLY A 1 301 ? -13.225 -40.363 -10.852 1.00 82.88 301 GLY A N 1
ATOM 2406 C CA . GLY A 1 301 ? -12.803 -41.279 -9.785 1.00 82.88 301 GLY A CA 1
ATOM 2407 C C . GLY A 1 301 ? -11.473 -40.944 -9.091 1.00 82.88 301 GLY A C 1
ATOM 2408 O O . GLY A 1 301 ? -11.111 -41.641 -8.149 1.00 82.88 301 GLY A O 1
ATOM 2409 N N . LYS A 1 302 ? -10.749 -39.891 -9.500 1.00 89.25 302 LYS A N 1
ATOM 2410 C CA . LYS A 1 302 ? -9.508 -39.459 -8.832 1.00 89.25 302 LYS A CA 1
ATOM 2411 C C . LYS A 1 302 ? -9.782 -38.564 -7.624 1.00 89.25 302 LYS A C 1
ATOM 2413 O O . LYS A 1 302 ? -10.646 -37.690 -7.683 1.00 89.25 302 LYS A O 1
ATOM 2418 N N . GLY A 1 303 ? -8.978 -38.730 -6.569 1.00 89.62 303 GLY A N 1
ATOM 2419 C CA . GLY A 1 303 ? -8.883 -37.769 -5.460 1.00 89.62 303 GLY A CA 1
ATOM 2420 C C . GLY A 1 303 ? -8.241 -36.443 -5.892 1.00 89.62 303 GLY A C 1
ATOM 2421 O O . GLY A 1 303 ? -7.624 -36.359 -6.959 1.00 89.62 303 GLY A O 1
ATOM 2422 N N . VAL A 1 304 ? -8.346 -35.391 -5.073 1.00 92.06 304 VAL A N 1
ATOM 2423 C CA . VAL A 1 304 ? -7.965 -34.027 -5.491 1.00 92.06 304 VAL A CA 1
ATOM 2424 C C . VAL A 1 304 ? -6.453 -33.909 -5.682 1.00 92.06 304 VAL A C 1
ATOM 2426 O O . VAL A 1 304 ? -5.998 -33.322 -6.667 1.00 92.06 304 VAL A O 1
ATOM 2429 N N . GLN A 1 305 ? -5.654 -34.507 -4.794 1.00 93.19 305 GLN A N 1
ATOM 2430 C CA . GLN A 1 305 ? -4.201 -34.571 -4.938 1.00 93.19 305 GLN A CA 1
ATOM 2431 C C . GLN A 1 305 ? -3.774 -35.361 -6.183 1.00 93.19 305 GLN A C 1
ATOM 2433 O O . GLN A 1 305 ? -2.838 -34.943 -6.863 1.00 93.19 305 GLN A O 1
ATOM 2438 N N . GLU A 1 306 ? -4.443 -36.466 -6.516 1.00 92.25 306 GLU A N 1
ATOM 2439 C CA . GLU A 1 306 ? -4.121 -37.261 -7.709 1.00 92.25 306 GLU A CA 1
ATOM 2440 C C . GLU A 1 306 ? -4.483 -36.527 -9.002 1.00 92.25 306 GLU A C 1
ATOM 2442 O O . GLU A 1 306 ? -3.661 -36.440 -9.918 1.00 92.25 306 GLU A O 1
ATOM 2447 N N . GLY A 1 307 ? -5.690 -35.954 -9.062 1.00 93.06 307 GLY A N 1
ATOM 2448 C CA . GLY A 1 307 ? -6.153 -35.148 -10.189 1.00 93.06 307 GLY A CA 1
ATOM 2449 C C . GLY A 1 307 ? -5.268 -33.922 -10.418 1.00 93.06 307 GLY A C 1
ATOM 2450 O O . GLY A 1 307 ? -4.900 -33.627 -11.557 1.00 93.06 307 GLY A O 1
ATOM 2451 N N . TRP A 1 308 ? -4.836 -33.255 -9.341 1.00 94.44 308 TRP A N 1
ATOM 2452 C CA . TRP A 1 308 ? -3.861 -32.166 -9.415 1.00 94.44 308 TRP A CA 1
ATOM 2453 C C . TRP A 1 308 ? -2.492 -32.625 -9.932 1.00 94.44 308 TRP A C 1
ATOM 2455 O O . TRP A 1 308 ? -1.927 -31.956 -10.800 1.00 94.44 308 TRP A O 1
ATOM 2465 N N . THR A 1 309 ? -1.953 -33.744 -9.435 1.00 93.56 309 THR A N 1
ATOM 2466 C CA . THR A 1 309 ? -0.660 -34.275 -9.902 1.00 93.56 309 THR A CA 1
ATOM 2467 C C . THR A 1 309 ? -0.718 -34.594 -11.397 1.00 93.56 309 THR A C 1
ATOM 2469 O O . THR A 1 309 ? 0.131 -34.119 -12.149 1.00 93.56 309 THR A O 1
ATOM 2472 N N . PHE A 1 310 ? -1.763 -35.298 -11.846 1.00 93.31 310 PHE A N 1
ATOM 2473 C CA . PHE A 1 310 ? -1.982 -35.617 -13.259 1.00 93.31 310 PHE A CA 1
ATOM 2474 C C . PHE A 1 310 ? -2.082 -34.353 -14.133 1.00 93.31 310 PHE A C 1
ATOM 2476 O O . PHE A 1 310 ? -1.367 -34.216 -15.127 1.00 93.31 310 PHE A O 1
ATOM 2483 N N . PHE A 1 311 ? -2.902 -33.379 -13.722 1.00 94.25 311 PHE A N 1
ATOM 2484 C CA . PHE A 1 311 ? -3.029 -32.086 -14.402 1.00 94.25 311 PHE A CA 1
ATOM 2485 C C . PHE A 1 311 ? -1.687 -31.349 -14.518 1.00 94.25 311 PHE A C 1
ATOM 2487 O O . PHE A 1 311 ? -1.314 -30.884 -15.599 1.00 94.25 311 PHE A O 1
ATOM 2494 N N . LYS A 1 312 ? -0.941 -31.256 -13.411 1.00 93.69 312 LYS A N 1
ATOM 2495 C CA . LYS A 1 312 ? 0.368 -30.596 -13.360 1.00 93.69 312 LYS A CA 1
ATOM 2496 C C . LYS A 1 312 ? 1.360 -31.273 -14.298 1.00 93.69 312 LYS A C 1
ATOM 2498 O O . LYS A 1 312 ? 2.059 -30.579 -15.034 1.00 93.69 312 LYS A O 1
ATOM 2503 N N . GLU A 1 313 ? 1.422 -32.600 -14.289 1.00 93.25 313 GLU A N 1
ATOM 2504 C CA . GLU A 1 313 ? 2.323 -33.359 -15.150 1.00 93.25 313 GLU A CA 1
ATOM 2505 C C . GLU A 1 313 ? 2.057 -33.119 -16.635 1.00 93.25 313 GLU A C 1
ATOM 2507 O O . GLU A 1 313 ? 2.989 -32.764 -17.356 1.00 93.25 313 GLU A O 1
ATOM 2512 N N . GLU A 1 314 ? 0.814 -33.248 -17.099 1.00 92.81 314 GLU A N 1
ATOM 2513 C CA . GLU A 1 314 ? 0.482 -33.047 -18.515 1.00 92.81 314 GLU A CA 1
ATOM 2514 C C . GLU A 1 314 ? 0.742 -31.602 -18.972 1.00 92.81 314 GLU A C 1
ATOM 2516 O O . GLU A 1 314 ? 1.340 -31.371 -20.030 1.00 92.81 314 GLU A O 1
ATOM 2521 N N . VAL A 1 315 ? 0.413 -30.609 -18.137 1.00 91.88 315 VAL A N 1
ATOM 2522 C CA . VAL A 1 315 ? 0.726 -29.199 -18.421 1.00 91.88 315 VAL A CA 1
ATOM 2523 C C . VAL A 1 315 ? 2.240 -28.950 -18.463 1.00 91.88 315 VAL A C 1
ATOM 2525 O O . VAL A 1 315 ? 2.704 -28.194 -19.321 1.00 91.88 315 VAL A O 1
ATOM 2528 N N . LEU A 1 316 ? 3.038 -29.580 -17.593 1.00 91.44 316 LEU A N 1
ATOM 2529 C CA . LEU A 1 316 ? 4.500 -29.436 -17.597 1.00 91.44 316 LEU A CA 1
ATOM 2530 C C . LEU A 1 316 ? 5.167 -30.178 -18.771 1.00 91.44 316 LEU A C 1
ATOM 2532 O O . LEU A 1 316 ? 6.054 -29.599 -19.405 1.00 91.44 316 LEU A O 1
ATOM 2536 N N . LYS A 1 317 ? 4.704 -31.386 -19.127 1.00 92.00 317 LYS A N 1
ATOM 2537 C CA . LYS A 1 317 ? 5.134 -32.138 -20.326 1.00 92.00 317 LYS A CA 1
ATOM 2538 C C . LYS A 1 317 ? 4.885 -31.317 -21.597 1.00 92.00 317 LYS A C 1
ATOM 2540 O O . LYS A 1 317 ? 5.768 -31.186 -22.449 1.00 92.00 317 LYS A O 1
ATOM 2545 N N . ALA A 1 318 ? 3.711 -30.694 -21.712 1.00 91.12 318 ALA A N 1
ATOM 2546 C CA . ALA A 1 318 ? 3.396 -29.792 -22.818 1.00 91.12 318 ALA A CA 1
ATOM 2547 C C . ALA A 1 318 ? 4.216 -28.482 -22.766 1.00 91.12 318 ALA A C 1
ATOM 2549 O O . ALA A 1 318 ? 4.706 -28.031 -23.806 1.00 91.12 318 ALA A O 1
ATOM 2550 N N . GLN A 1 319 ? 4.456 -27.911 -21.576 1.00 89.69 319 GLN A N 1
ATOM 2551 C CA . GLN A 1 319 ? 5.292 -26.715 -21.398 1.00 89.69 319 GLN A CA 1
ATOM 2552 C C . GLN A 1 319 ? 6.730 -26.935 -21.880 1.00 89.69 319 GLN A C 1
ATOM 2554 O O . GLN A 1 319 ? 7.279 -26.060 -22.548 1.00 89.69 319 GLN A O 1
ATOM 2559 N N . GLU A 1 320 ? 7.353 -28.070 -21.558 1.00 88.31 320 GLU A N 1
ATOM 2560 C CA . GLU A 1 320 ? 8.737 -28.352 -21.959 1.00 88.31 320 GLU A CA 1
ATOM 2561 C C . GLU A 1 320 ? 8.889 -28.467 -23.482 1.00 88.31 320 GLU A C 1
ATOM 2563 O O . GLU A 1 320 ? 9.851 -27.946 -24.051 1.00 88.31 320 GLU A O 1
ATOM 2568 N N . ARG A 1 321 ? 7.895 -29.059 -24.156 1.00 89.06 321 ARG A N 1
ATOM 2569 C CA . ARG A 1 321 ? 7.856 -29.179 -25.622 1.00 89.06 321 ARG A CA 1
ATOM 2570 C C . ARG A 1 321 ? 7.574 -27.846 -26.321 1.00 89.06 321 ARG A C 1
ATOM 2572 O O . ARG A 1 321 ? 8.136 -27.591 -27.383 1.00 89.06 321 ARG A O 1
ATOM 2579 N N . ALA A 1 322 ? 6.717 -27.002 -25.746 1.00 88.75 322 ALA A N 1
ATOM 2580 C CA . ALA A 1 322 ? 6.245 -25.771 -26.383 1.00 88.75 322 ALA A CA 1
ATOM 2581 C C . ALA A 1 322 ? 7.019 -24.493 -25.996 1.00 88.75 322 ALA A C 1
ATOM 2583 O O . ALA A 1 322 ? 6.958 -23.499 -26.725 1.00 88.75 322 ALA A O 1
ATOM 2584 N N . VAL A 1 323 ? 7.730 -24.471 -24.860 1.00 87.88 323 VAL A N 1
ATOM 2585 C CA . VAL A 1 323 ? 8.345 -23.255 -24.292 1.00 87.88 323 VAL A CA 1
ATOM 2586 C C . VAL A 1 323 ? 9.851 -23.437 -24.041 1.00 87.88 323 VAL A C 1
ATOM 2588 O O . VAL A 1 323 ? 10.260 -23.924 -22.984 1.00 87.88 323 VAL A O 1
ATOM 2591 N N . PRO A 1 324 ? 10.723 -22.951 -24.946 1.00 84.75 324 PRO A N 1
ATOM 2592 C CA . PRO A 1 324 ? 12.170 -23.050 -24.774 1.00 84.75 324 PRO A CA 1
ATOM 2593 C C . PRO A 1 324 ? 12.681 -22.386 -23.484 1.00 84.75 324 PRO A C 1
ATOM 2595 O O . PRO A 1 324 ? 12.356 -21.238 -23.167 1.00 84.75 324 PRO A O 1
ATOM 2598 N N . ARG A 1 325 ? 13.570 -23.074 -22.758 1.00 80.75 325 ARG A N 1
ATOM 2599 C CA . ARG A 1 325 ? 14.282 -22.528 -21.588 1.00 80.75 325 ARG A CA 1
ATOM 2600 C C . ARG A 1 325 ? 15.500 -21.704 -22.039 1.00 80.75 325 ARG A C 1
ATOM 2602 O O . ARG A 1 325 ? 16.403 -22.216 -22.694 1.00 80.75 325 ARG A O 1
ATOM 2609 N N . CYS A 1 326 ? 15.586 -20.429 -21.644 1.00 69.50 326 CYS A N 1
ATOM 2610 C CA . CYS A 1 326 ? 16.769 -19.591 -21.869 1.00 69.50 326 CYS A CA 1
ATOM 2611 C C . CYS A 1 326 ? 17.648 -19.491 -20.609 1.00 69.50 326 CYS A C 1
ATOM 2613 O O . CYS A 1 326 ? 17.192 -19.118 -19.524 1.00 69.50 326 CYS A O 1
ATOM 2615 N N . ARG A 1 327 ? 18.954 -19.761 -20.737 1.00 62.72 327 ARG A N 1
ATOM 2616 C CA . ARG A 1 327 ? 19.924 -19.413 -19.685 1.00 62.72 327 ARG A CA 1
ATOM 2617 C C . ARG A 1 327 ? 20.124 -17.897 -19.681 1.00 62.72 327 ARG A C 1
ATOM 2619 O O . ARG A 1 327 ? 20.386 -17.301 -20.728 1.00 62.72 327 ARG A O 1
ATOM 2626 N N . LYS A 1 328 ? 20.067 -17.255 -18.506 1.00 54.00 328 LYS A N 1
ATOM 2627 C CA . LYS A 1 328 ? 20.496 -15.854 -18.352 1.00 54.00 328 LYS A CA 1
ATOM 2628 C C . LYS A 1 328 ? 22.010 -15.767 -18.546 1.00 54.00 328 LYS A C 1
ATOM 2630 O O . LYS A 1 328 ? 22.773 -15.775 -17.583 1.00 54.00 328 LYS A O 1
ATOM 2635 N N . THR A 1 329 ? 22.451 -15.647 -19.797 1.00 42.53 329 THR A N 1
ATOM 2636 C CA . THR A 1 329 ? 23.842 -15.311 -20.108 1.00 42.53 329 THR A CA 1
ATOM 2637 C C . THR A 1 329 ? 24.243 -14.045 -19.354 1.00 42.53 329 THR A C 1
ATOM 2639 O O . THR A 1 329 ? 23.443 -13.115 -19.172 1.00 42.53 329 THR A O 1
ATOM 2642 N N . SER A 1 330 ? 25.485 -14.026 -18.859 1.00 46.06 330 SER A N 1
ATOM 2643 C CA . SER A 1 330 ? 25.978 -12.913 -18.049 1.00 46.06 330 SER A CA 1
ATOM 2644 C C . SER A 1 330 ? 25.756 -11.583 -18.783 1.00 46.06 330 SER A C 1
ATOM 2646 O O . SER A 1 330 ? 25.890 -11.490 -20.007 1.00 46.06 330 SER A O 1
ATOM 2648 N N . ARG A 1 331 ? 25.429 -10.511 -18.043 1.00 45.94 331 ARG A N 1
ATOM 2649 C CA . ARG A 1 331 ? 25.119 -9.194 -18.641 1.00 45.94 331 ARG A CA 1
ATOM 2650 C C . ARG A 1 331 ? 26.240 -8.631 -19.535 1.00 45.94 331 ARG A C 1
ATOM 2652 O O . ARG A 1 331 ? 25.970 -7.675 -20.252 1.00 45.94 331 ARG A O 1
ATOM 2659 N N . ARG A 1 332 ? 27.448 -9.219 -19.532 1.00 37.19 332 ARG A N 1
ATOM 2660 C CA . ARG A 1 332 ? 28.556 -8.894 -20.448 1.00 37.19 332 ARG A CA 1
ATOM 2661 C C . ARG A 1 332 ? 28.175 -9.039 -21.934 1.00 37.19 332 ARG A C 1
ATOM 2663 O O . ARG A 1 332 ? 28.719 -8.300 -22.743 1.00 37.19 332 ARG A O 1
ATOM 2670 N N . GLY A 1 333 ? 27.221 -9.910 -22.289 1.00 41.22 333 GLY A N 1
ATOM 2671 C CA . GLY A 1 333 ? 26.754 -10.089 -23.676 1.00 41.22 333 GLY A CA 1
ATOM 2672 C C . GLY A 1 333 ? 25.457 -9.355 -24.056 1.00 41.22 333 GLY A C 1
ATOM 2673 O O . GLY A 1 333 ? 25.089 -9.323 -25.230 1.00 41.22 333 GLY A O 1
ATOM 2674 N N . ARG A 1 334 ? 24.719 -8.774 -23.097 1.00 52.56 334 ARG A N 1
ATOM 2675 C CA . ARG A 1 334 ? 23.356 -8.275 -23.358 1.00 52.56 334 ARG A CA 1
ATOM 2676 C C . ARG A 1 334 ? 23.389 -6.844 -23.904 1.00 52.56 334 ARG A C 1
ATOM 2678 O O . ARG A 1 334 ? 23.734 -5.912 -23.178 1.00 52.56 334 ARG A O 1
ATOM 2685 N N . ARG A 1 335 ? 23.004 -6.671 -25.176 1.00 58.97 335 ARG A N 1
ATOM 2686 C CA . ARG A 1 335 ? 22.875 -5.349 -25.819 1.00 58.97 335 ARG A CA 1
ATOM 2687 C C . ARG A 1 335 ? 21.937 -4.444 -24.991 1.00 58.97 335 ARG A C 1
ATOM 2689 O O . ARG A 1 335 ? 20.930 -4.943 -24.480 1.00 58.97 335 ARG A O 1
ATOM 2696 N N . PRO A 1 336 ? 22.239 -3.140 -24.828 1.00 64.88 336 PRO A N 1
ATOM 2697 C CA . PRO A 1 336 ? 21.310 -2.190 -24.218 1.00 64.88 336 PRO A CA 1
ATOM 2698 C C . PRO A 1 336 ? 19.961 -2.184 -24.943 1.00 64.88 336 PRO A C 1
ATOM 2700 O O . PRO A 1 336 ? 19.925 -2.351 -26.156 1.00 64.88 336 PRO A O 1
ATOM 2703 N N . ALA A 1 337 ? 18.861 -1.940 -24.227 1.00 68.19 337 ALA A N 1
ATOM 2704 C CA . ALA A 1 337 ? 17.515 -1.999 -24.813 1.00 68.19 337 ALA A CA 1
ATOM 2705 C C . ALA A 1 337 ? 17.273 -0.985 -25.954 1.00 68.19 337 ALA A C 1
ATOM 2707 O O . ALA A 1 337 ? 16.440 -1.236 -26.810 1.00 68.19 337 ALA A O 1
ATOM 2708 N N . TRP A 1 338 ? 18.025 0.122 -25.986 1.00 74.38 338 TRP A N 1
ATOM 2709 C CA . TRP A 1 338 ? 17.995 1.134 -27.053 1.00 74.38 338 TRP A CA 1
ATOM 2710 C C . TRP A 1 338 ? 18.887 0.783 -28.260 1.00 74.38 338 TRP A C 1
ATOM 2712 O O . TRP A 1 338 ? 18.945 1.541 -29.222 1.00 74.38 338 TRP A O 1
ATOM 2722 N N . LEU A 1 339 ? 19.654 -0.313 -28.212 1.00 76.19 339 LEU A N 1
ATOM 2723 C CA . LEU A 1 339 ? 20.627 -0.652 -29.251 1.00 76.19 339 LEU A CA 1
ATOM 2724 C C . LEU A 1 339 ? 20.006 -1.579 -30.306 1.00 76.19 339 LEU A C 1
ATOM 2726 O O . LEU A 1 339 ? 20.118 -2.804 -30.213 1.00 76.19 339 LEU A O 1
ATOM 2730 N N . THR A 1 340 ? 19.382 -0.974 -31.318 1.00 77.44 340 THR A N 1
ATOM 2731 C CA . THR A 1 340 ? 18.832 -1.670 -32.494 1.00 77.44 340 THR A CA 1
ATOM 2732 C C . THR A 1 340 ? 19.922 -2.378 -33.315 1.00 77.44 340 THR A C 1
ATOM 2734 O O . THR A 1 340 ? 21.122 -2.112 -33.165 1.00 77.44 340 THR A O 1
ATOM 2737 N N . ARG A 1 341 ? 19.520 -3.312 -34.195 1.00 76.88 341 ARG A N 1
ATOM 2738 C CA . ARG A 1 341 ? 20.444 -4.034 -35.096 1.00 76.88 341 ARG A CA 1
ATOM 2739 C C . ARG A 1 341 ? 21.208 -3.060 -35.995 1.00 76.88 341 ARG A C 1
ATOM 2741 O O . ARG A 1 341 ? 22.429 -3.160 -36.077 1.00 76.88 341 ARG A O 1
ATOM 2748 N N . GLU A 1 342 ? 20.506 -2.101 -36.587 1.00 79.62 342 GLU A N 1
ATOM 2749 C CA . GLU A 1 342 ? 21.059 -1.042 -37.441 1.00 79.62 342 GLU A CA 1
ATOM 2750 C C . GLU A 1 342 ? 22.076 -0.169 -36.702 1.00 79.62 342 GLU A C 1
ATOM 2752 O O . GLU A 1 342 ? 23.221 -0.046 -37.134 1.00 79.62 342 GLU A O 1
ATOM 2757 N N . LEU A 1 343 ? 21.713 0.368 -35.529 1.00 82.50 343 LEU A N 1
ATOM 2758 C CA . LEU A 1 343 ? 22.617 1.205 -34.737 1.00 82.50 343 LEU A CA 1
ATOM 2759 C C . LEU A 1 343 ? 23.882 0.440 -34.312 1.00 82.50 343 LEU A C 1
ATOM 2761 O O . LEU A 1 343 ? 24.966 1.015 -34.218 1.00 82.50 343 LEU A O 1
ATOM 2765 N N . TRP A 1 344 ? 23.776 -0.870 -34.081 1.00 77.06 344 TRP A N 1
ATOM 2766 C CA . TRP A 1 344 ? 24.932 -1.719 -33.797 1.00 77.06 344 TRP A CA 1
ATOM 2767 C C . TRP A 1 344 ? 25.844 -1.933 -35.018 1.00 77.06 344 TRP A C 1
ATOM 2769 O O . TRP A 1 344 ? 27.067 -1.951 -34.856 1.00 77.06 344 TRP A O 1
ATOM 2779 N N . LEU A 1 345 ? 25.285 -2.045 -36.229 1.00 81.69 345 LEU A N 1
ATOM 2780 C CA . LEU A 1 345 ? 26.063 -2.081 -37.475 1.00 81.69 345 LEU A CA 1
ATOM 2781 C C . LEU A 1 345 ? 26.786 -0.746 -37.720 1.00 81.69 345 LEU A C 1
ATOM 2783 O O . LEU A 1 345 ? 27.967 -0.746 -38.068 1.00 81.69 345 LEU A O 1
ATOM 2787 N N . GLU A 1 346 ? 26.139 0.382 -37.430 1.00 81.56 346 GLU A N 1
ATOM 2788 C CA . GLU A 1 346 ? 26.744 1.719 -37.528 1.00 81.56 346 GLU A CA 1
ATOM 2789 C C . GLU A 1 346 ? 27.867 1.929 -36.502 1.00 81.56 346 GLU A C 1
ATOM 2791 O O . GLU A 1 346 ? 28.947 2.416 -36.835 1.00 81.56 346 GLU A O 1
ATOM 2796 N N . LEU A 1 347 ? 27.693 1.466 -35.259 1.00 78.81 347 LEU A N 1
ATOM 2797 C CA . LEU A 1 347 ? 28.774 1.481 -34.265 1.00 78.81 347 LEU A CA 1
ATOM 2798 C C . LEU A 1 347 ? 29.957 0.576 -34.667 1.00 78.81 347 LEU A C 1
ATOM 2800 O O . LEU A 1 347 ? 31.103 0.897 -34.339 1.00 78.81 347 LEU A O 1
ATOM 2804 N N . ARG A 1 348 ? 29.715 -0.512 -35.416 1.00 79.62 348 ARG A N 1
ATOM 2805 C CA . ARG A 1 348 ? 30.775 -1.308 -36.062 1.00 79.62 348 ARG A CA 1
ATOM 2806 C C . ARG A 1 348 ? 31.435 -0.561 -37.226 1.00 79.62 348 ARG A C 1
ATOM 2808 O O . ARG A 1 348 ? 32.658 -0.605 -37.329 1.00 79.62 348 ARG A O 1
ATOM 2815 N N . ARG A 1 349 ? 30.676 0.153 -38.069 1.00 82.50 349 ARG A N 1
ATOM 2816 C CA . ARG A 1 349 ? 31.217 1.037 -39.123 1.00 82.50 349 ARG A CA 1
ATOM 2817 C C . ARG A 1 349 ? 32.133 2.101 -38.517 1.00 82.50 349 ARG A C 1
ATOM 2819 O O . ARG A 1 349 ? 33.277 2.211 -38.939 1.00 82.50 349 ARG A O 1
ATOM 2826 N N . LYS A 1 350 ? 31.696 2.780 -37.452 1.00 83.19 350 LYS A N 1
ATOM 2827 C CA . LYS A 1 350 ? 32.518 3.740 -36.700 1.00 83.19 350 LYS A CA 1
ATOM 2828 C C . LYS A 1 350 ? 33.832 3.140 -36.197 1.00 83.19 350 LYS A C 1
ATOM 2830 O O . LYS A 1 350 ? 34.851 3.819 -36.259 1.00 83.19 350 LYS A O 1
ATOM 2835 N N . A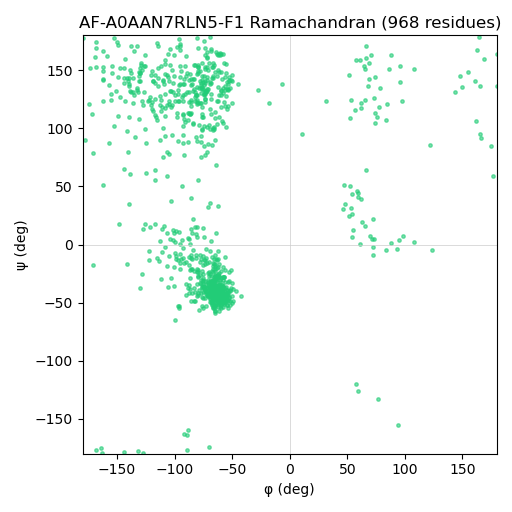RG A 1 351 ? 33.819 1.905 -35.675 1.00 79.38 351 ARG A N 1
ATOM 2836 C CA . ARG A 1 351 ? 35.054 1.232 -35.240 1.00 79.38 351 ARG A CA 1
ATOM 2837 C C . ARG A 1 351 ? 35.985 0.976 -36.427 1.00 79.38 351 ARG A C 1
ATOM 2839 O O . ARG A 1 351 ? 37.122 1.407 -36.365 1.00 79.38 351 ARG A O 1
ATOM 2846 N N . ARG A 1 352 ? 35.477 0.425 -37.535 1.00 82.06 352 ARG A N 1
ATOM 2847 C CA . ARG A 1 352 ? 36.270 0.222 -38.762 1.00 82.06 352 ARG A CA 1
ATOM 2848 C C . ARG A 1 352 ? 36.900 1.523 -39.281 1.00 82.06 352 ARG A C 1
ATOM 2850 O O . ARG A 1 352 ? 38.083 1.534 -39.584 1.00 82.06 352 ARG A O 1
ATOM 2857 N N . VAL A 1 353 ? 36.152 2.630 -39.312 1.00 80.50 353 VAL A N 1
ATOM 2858 C CA . VAL A 1 353 ? 36.682 3.947 -39.728 1.00 80.50 353 VAL A CA 1
ATOM 2859 C C . VAL A 1 353 ? 37.713 4.496 -38.729 1.00 80.50 353 VAL A C 1
ATOM 2861 O O . VAL A 1 353 ? 38.709 5.075 -39.146 1.00 80.50 353 VAL A O 1
ATOM 2864 N N . TYR A 1 354 ? 37.538 4.268 -37.422 1.00 73.12 354 TYR A N 1
ATOM 2865 C CA . TYR A 1 354 ? 38.565 4.586 -36.419 1.00 73.12 354 TYR A CA 1
ATOM 2866 C C . TYR A 1 354 ? 39.854 3.781 -36.634 1.00 73.12 354 TYR A C 1
ATOM 2868 O O . TYR A 1 354 ? 40.939 4.346 -36.538 1.00 73.12 354 TYR A O 1
ATOM 2876 N N . ASP A 1 355 ? 39.734 2.490 -36.953 1.00 74.00 355 ASP A N 1
ATOM 2877 C CA . ASP A 1 355 ? 40.869 1.598 -37.205 1.00 74.00 355 ASP A CA 1
ATOM 2878 C C . ASP A 1 355 ? 41.595 1.955 -38.521 1.00 74.00 355 ASP A C 1
ATOM 2880 O O . ASP A 1 355 ? 42.812 1.811 -38.603 1.00 74.00 355 ASP A O 1
ATOM 2884 N N . LEU A 1 356 ? 40.876 2.465 -39.532 1.00 81.81 356 LEU A N 1
ATOM 2885 C CA . LEU A 1 356 ? 41.453 3.007 -40.772 1.00 81.81 356 LEU A CA 1
ATOM 2886 C C . LEU A 1 356 ? 42.167 4.346 -40.539 1.00 81.81 356 LEU A C 1
ATOM 2888 O O . LEU A 1 356 ? 43.301 4.507 -40.986 1.00 81.81 356 LEU A O 1
ATOM 2892 N N . TRP A 1 357 ? 41.560 5.265 -39.779 1.00 79.31 357 TRP A N 1
ATOM 2893 C CA . TRP A 1 357 ? 42.186 6.531 -39.372 1.00 79.31 357 TRP A CA 1
ATOM 2894 C C . TRP A 1 357 ? 43.470 6.291 -38.561 1.00 79.31 357 TRP A C 1
ATOM 2896 O O . TRP A 1 357 ? 44.513 6.869 -38.850 1.00 79.31 357 TRP A O 1
ATOM 2906 N N . LYS A 1 358 ? 43.435 5.341 -37.615 1.00 74.62 358 LYS A N 1
ATOM 2907 C CA . LYS A 1 358 ? 44.603 4.849 -36.859 1.00 74.62 358 LYS A CA 1
ATOM 2908 C C . LYS A 1 358 ? 45.741 4.306 -37.738 1.00 74.62 358 LYS A C 1
ATOM 2910 O O . LYS A 1 358 ? 46.861 4.222 -37.248 1.00 74.62 358 LYS A O 1
ATOM 2915 N N . LYS A 1 359 ? 45.449 3.909 -38.981 1.00 83.44 359 LYS A N 1
ATOM 2916 C CA . LYS A 1 359 ? 46.394 3.367 -39.972 1.00 83.44 359 LYS A CA 1
ATOM 2917 C C . LYS A 1 359 ? 46.718 4.360 -41.101 1.00 83.44 359 LYS A C 1
ATOM 2919 O O . LYS A 1 359 ? 47.276 3.943 -42.109 1.00 83.44 359 LYS A O 1
ATOM 2924 N N . GLY A 1 360 ? 46.307 5.627 -40.986 1.00 77.44 360 GLY A N 1
ATOM 2925 C CA . GLY A 1 360 ? 46.508 6.651 -42.022 1.00 77.44 360 GLY A CA 1
ATOM 2926 C C . GLY A 1 360 ? 45.656 6.484 -43.290 1.00 77.44 360 GLY A C 1
ATOM 2927 O O . GLY A 1 360 ? 45.815 7.252 -44.227 1.00 77.44 360 GLY A O 1
ATOM 2928 N N . ARG A 1 361 ? 44.731 5.511 -43.337 1.00 80.25 361 ARG A N 1
ATOM 2929 C CA . ARG A 1 361 ? 43.920 5.172 -44.530 1.00 80.25 361 ARG A CA 1
ATOM 2930 C C . ARG A 1 361 ? 42.527 5.819 -44.553 1.00 80.25 361 ARG A C 1
ATOM 2932 O O . ARG A 1 361 ? 41.665 5.397 -45.316 1.00 80.25 361 ARG A O 1
ATOM 2939 N N . ALA A 1 362 ? 42.268 6.769 -43.660 1.00 81.56 362 ALA A N 1
ATOM 2940 C CA . ALA A 1 362 ? 41.048 7.574 -43.621 1.00 81.56 362 ALA A CA 1
ATOM 2941 C C . ALA A 1 362 ? 41.351 8.906 -42.930 1.00 81.56 362 ALA A C 1
ATOM 2943 O O . ALA A 1 362 ? 42.174 8.946 -42.008 1.00 81.56 362 ALA A O 1
ATOM 2944 N N . THR A 1 363 ? 40.677 9.985 -43.328 1.00 82.31 363 THR A N 1
ATOM 2945 C CA . THR A 1 363 ? 40.931 11.302 -42.737 1.00 82.31 363 THR A CA 1
ATOM 2946 C C . THR A 1 363 ? 40.384 11.383 -41.308 1.00 82.31 363 THR A C 1
ATOM 2948 O O . THR A 1 363 ? 39.512 10.615 -40.876 1.00 82.31 363 THR A O 1
ATOM 2951 N N . GLN A 1 364 ? 40.876 12.355 -40.535 1.00 70.62 364 GLN A N 1
ATOM 2952 C CA . GLN A 1 364 ? 40.302 12.634 -39.216 1.00 70.62 364 GLN A CA 1
ATOM 2953 C C . GLN A 1 364 ? 38.847 13.136 -39.329 1.00 70.62 364 GLN A C 1
ATOM 2955 O O . GLN A 1 364 ? 38.053 12.942 -38.402 1.00 70.62 364 GLN A O 1
ATOM 2960 N N . GLU A 1 365 ? 38.488 13.757 -40.454 1.00 78.75 365 GLU A N 1
ATOM 2961 C CA . GLU A 1 365 ? 37.154 14.295 -40.718 1.00 78.75 365 GLU A CA 1
ATOM 2962 C C . GLU A 1 365 ? 36.132 13.191 -40.985 1.00 78.75 365 GLU A C 1
ATOM 2964 O O . GLU A 1 365 ? 35.074 13.201 -40.352 1.00 78.75 365 GLU A O 1
ATOM 2969 N N . ASP A 1 366 ? 36.485 12.167 -41.769 1.00 79.12 366 ASP A N 1
ATOM 2970 C CA . ASP A 1 366 ? 35.659 10.969 -41.990 1.00 79.12 366 ASP A CA 1
ATOM 2971 C C . ASP A 1 366 ? 35.268 10.317 -40.659 1.00 79.12 366 ASP A C 1
ATOM 2973 O O . ASP A 1 366 ? 34.093 10.049 -40.367 1.00 79.12 366 ASP A O 1
ATOM 2977 N N . TYR A 1 367 ? 36.263 10.117 -39.786 1.00 74.19 367 TYR A N 1
ATOM 2978 C CA . TYR A 1 367 ? 36.025 9.580 -38.453 1.00 74.19 367 TYR A CA 1
ATOM 2979 C C . TYR A 1 367 ? 35.172 10.529 -37.596 1.00 74.19 367 TYR A C 1
ATOM 2981 O O . TYR A 1 367 ? 34.229 10.071 -36.940 1.00 74.19 367 TYR A O 1
ATOM 2989 N N . LYS A 1 368 ? 35.445 11.843 -37.598 1.00 76.31 368 LYS A N 1
ATOM 2990 C CA . LYS A 1 368 ? 34.645 12.851 -36.873 1.00 76.31 368 LYS A CA 1
ATOM 2991 C C . LYS A 1 368 ? 33.186 12.868 -37.355 1.00 76.31 368 LYS A C 1
ATOM 2993 O O . LYS A 1 368 ? 32.289 12.940 -36.508 1.00 76.31 368 LYS A O 1
ATOM 2998 N N . GLY A 1 369 ? 32.941 12.750 -38.661 1.00 81.69 369 GLY A N 1
ATOM 2999 C CA . GLY A 1 369 ? 31.626 12.691 -39.305 1.00 81.69 369 GLY A CA 1
ATOM 3000 C C . GLY A 1 369 ? 30.842 11.445 -38.900 1.00 81.69 369 GLY A C 1
ATOM 3001 O O . GLY A 1 369 ? 29.787 11.552 -38.266 1.00 81.69 369 GLY A O 1
ATOM 3002 N N . VAL A 1 370 ? 31.403 10.251 -39.120 1.00 81.75 370 VAL A N 1
ATOM 3003 C CA . VAL A 1 370 ? 30.780 8.979 -38.701 1.00 81.75 370 VAL A CA 1
ATOM 3004 C C . VAL A 1 370 ? 30.576 8.936 -37.178 1.00 81.75 370 VAL A C 1
ATOM 3006 O O . VAL A 1 370 ? 29.549 8.460 -36.684 1.00 81.75 370 VAL A O 1
ATOM 3009 N N . ALA A 1 371 ? 31.500 9.501 -36.391 1.00 72.31 371 ALA A N 1
ATOM 3010 C CA . ALA A 1 371 ? 31.349 9.631 -34.944 1.00 72.31 371 ALA A CA 1
ATOM 3011 C C . ALA A 1 371 ? 30.273 10.646 -34.517 1.00 72.31 371 ALA A C 1
ATOM 3013 O O . ALA A 1 371 ? 29.734 10.502 -33.415 1.00 72.31 371 ALA A O 1
ATOM 3014 N N . ARG A 1 372 ? 29.964 11.666 -35.329 1.00 78.56 372 ARG A N 1
ATOM 3015 C CA . ARG A 1 372 ? 28.857 12.620 -35.126 1.00 78.56 372 ARG A CA 1
ATOM 3016 C C . ARG A 1 372 ? 27.520 11.927 -35.399 1.00 78.56 372 ARG A C 1
ATOM 3018 O O . ARG A 1 372 ? 26.702 11.853 -34.484 1.00 78.56 372 ARG A O 1
ATOM 3025 N N . LEU A 1 373 ? 27.373 11.293 -36.565 1.00 85.25 373 LEU A N 1
ATOM 3026 C CA . LEU A 1 373 ? 26.172 10.548 -36.961 1.00 85.25 373 LEU A CA 1
ATOM 3027 C C . LEU A 1 373 ? 25.837 9.420 -35.969 1.00 85.25 373 LEU A C 1
ATOM 3029 O O . LEU A 1 373 ? 24.715 9.326 -35.476 1.00 85.25 373 LEU A O 1
ATOM 3033 N N . CYS A 1 374 ? 26.828 8.612 -35.574 1.00 80.31 374 CYS A N 1
ATOM 3034 C CA . CYS A 1 374 ? 26.629 7.569 -34.562 1.00 80.31 374 CYS A CA 1
ATOM 3035 C C . CYS A 1 374 ? 26.218 8.132 -33.193 1.00 80.31 374 CYS A C 1
ATOM 3037 O O . CYS A 1 374 ? 25.446 7.490 -32.477 1.00 80.31 374 CYS A O 1
ATOM 3039 N N . ARG A 1 375 ? 26.731 9.310 -32.799 1.00 76.25 375 ARG A N 1
ATOM 3040 C CA . ARG A 1 375 ? 26.307 9.986 -31.559 1.00 76.25 375 ARG A CA 1
ATOM 3041 C C . ARG A 1 375 ? 24.850 10.427 -31.659 1.00 76.25 375 ARG A C 1
ATOM 3043 O O . ARG A 1 375 ? 24.114 10.219 -30.701 1.00 76.25 375 ARG A O 1
ATOM 3050 N N . GLU A 1 376 ? 24.430 10.974 -32.795 1.00 81.25 376 GLU A N 1
ATOM 3051 C CA . GLU A 1 376 ? 23.050 11.403 -33.018 1.00 81.25 376 GLU A CA 1
ATOM 3052 C C . GLU A 1 376 ? 22.068 10.222 -33.035 1.00 81.25 376 GLU A C 1
ATOM 3054 O O . GLU A 1 376 ? 21.168 10.189 -32.194 1.00 81.25 376 GLU A O 1
ATOM 3059 N N . LYS A 1 377 ? 22.296 9.197 -33.875 1.00 82.50 377 LYS A N 1
ATOM 3060 C CA . LYS A 1 377 ? 21.464 7.977 -33.909 1.00 82.50 377 LYS A CA 1
ATOM 3061 C C . LYS A 1 377 ? 21.374 7.311 -32.521 1.00 82.50 377 LYS A C 1
ATOM 3063 O O . LYS A 1 377 ? 20.306 6.873 -32.107 1.00 82.50 377 LYS A O 1
ATOM 3068 N N . THR A 1 378 ? 22.463 7.329 -31.739 1.00 79.94 378 THR A N 1
ATOM 3069 C CA . THR A 1 378 ? 22.468 6.849 -30.340 1.00 79.94 378 THR A CA 1
ATOM 3070 C C . THR A 1 378 ? 21.626 7.710 -29.391 1.00 79.94 378 THR A C 1
ATOM 3072 O O . THR A 1 378 ? 21.045 7.171 -28.448 1.00 79.94 378 THR A O 1
ATOM 3075 N N . ARG A 1 379 ? 21.570 9.037 -29.570 1.00 76.38 379 ARG A N 1
ATOM 3076 C CA . ARG A 1 379 ? 20.675 9.905 -28.780 1.00 76.38 379 ARG A CA 1
ATOM 3077 C C . ARG A 1 379 ? 19.216 9.645 -29.152 1.00 76.38 379 ARG A C 1
ATOM 3079 O O . ARG A 1 379 ? 18.403 9.498 -28.245 1.00 76.38 379 ARG A O 1
ATOM 3086 N N . ARG A 1 380 ? 18.916 9.535 -30.451 1.00 82.38 380 ARG A N 1
ATOM 3087 C CA . ARG A 1 380 ? 17.565 9.312 -30.985 1.00 82.38 380 ARG A CA 1
ATOM 3088 C C . ARG A 1 380 ? 16.958 8.006 -30.456 1.00 82.38 380 ARG A C 1
ATOM 3090 O O . ARG A 1 380 ? 15.975 8.060 -29.727 1.00 82.38 380 ARG A O 1
ATOM 3097 N N . ALA A 1 381 ? 17.658 6.882 -30.621 1.00 81.94 381 ALA A N 1
ATOM 3098 C CA . ALA A 1 381 ? 17.210 5.575 -30.122 1.00 81.94 381 ALA A CA 1
ATOM 3099 C C . ALA A 1 381 ? 17.052 5.503 -28.585 1.00 81.94 381 ALA A C 1
ATOM 3101 O O . ALA A 1 381 ? 16.242 4.740 -28.057 1.00 81.94 381 ALA A O 1
ATOM 3102 N N . LYS A 1 382 ? 17.812 6.309 -27.825 1.00 78.56 382 LYS A N 1
ATOM 3103 C CA . LYS A 1 382 ? 17.610 6.452 -26.371 1.00 78.56 382 LYS A CA 1
ATOM 3104 C C . LYS A 1 382 ? 16.365 7.270 -26.036 1.00 78.56 382 LYS A C 1
ATOM 3106 O O . LYS A 1 382 ? 15.677 6.920 -25.083 1.00 78.56 382 LYS A O 1
ATOM 3111 N N . ALA A 1 383 ? 16.093 8.336 -26.787 1.00 79.75 383 ALA A N 1
ATOM 3112 C CA . ALA A 1 383 ? 14.902 9.159 -26.609 1.00 79.75 383 ALA A CA 1
ATOM 3113 C C . ALA A 1 383 ? 13.628 8.381 -26.974 1.00 79.75 383 ALA A C 1
ATOM 3115 O O . ALA A 1 383 ? 12.680 8.410 -26.202 1.00 79.75 383 ALA A O 1
ATOM 3116 N N . GLU A 1 384 ? 13.637 7.610 -28.065 1.00 83.00 384 GLU A N 1
ATOM 3117 C CA . GLU A 1 384 ? 12.546 6.706 -28.474 1.00 83.00 384 GLU A CA 1
ATOM 3118 C C . GLU A 1 384 ? 12.253 5.628 -27.412 1.00 83.00 384 GLU A C 1
ATOM 3120 O O . GLU A 1 384 ? 11.099 5.392 -27.043 1.00 83.00 384 GLU A O 1
ATOM 3125 N N . LEU A 1 385 ? 13.295 5.016 -26.832 1.00 82.50 385 LEU A N 1
ATOM 3126 C CA . LEU A 1 385 ? 13.121 4.105 -25.697 1.00 82.50 385 LEU A CA 1
ATOM 3127 C C . LEU A 1 385 ? 12.533 4.826 -24.470 1.00 82.50 385 LEU A C 1
ATOM 3129 O O . LEU A 1 385 ? 11.692 4.273 -23.772 1.00 82.50 385 LEU A O 1
ATOM 3133 N N . GLU A 1 386 ? 12.972 6.048 -24.174 1.00 82.88 386 GLU A N 1
ATOM 3134 C CA . GLU A 1 386 ? 12.465 6.812 -23.027 1.00 82.88 386 GLU A CA 1
ATOM 3135 C C . GLU A 1 386 ? 11.023 7.300 -23.237 1.00 82.88 386 GLU A C 1
ATOM 3137 O O . GLU A 1 386 ? 10.253 7.300 -22.279 1.00 82.88 386 GLU A O 1
ATOM 3142 N N . LEU A 1 387 ? 10.633 7.603 -24.479 1.00 84.25 387 LEU A N 1
ATOM 3143 C CA . LEU A 1 387 ? 9.257 7.886 -24.897 1.00 84.25 387 LEU A CA 1
ATOM 3144 C C . LEU A 1 387 ? 8.357 6.657 -24.742 1.00 84.25 387 LEU A C 1
ATOM 3146 O O . LEU A 1 387 ? 7.338 6.740 -24.063 1.00 84.25 387 LEU A O 1
ATOM 3150 N N . SER A 1 388 ? 8.749 5.498 -25.280 1.00 82.12 388 SER A N 1
ATOM 3151 C CA . SER A 1 388 ? 7.964 4.258 -25.127 1.00 82.12 388 SER A CA 1
ATOM 3152 C C . SER A 1 388 ? 7.822 3.827 -23.660 1.00 82.12 388 SER A C 1
ATOM 3154 O O . SER A 1 388 ? 6.748 3.398 -23.241 1.00 82.12 388 SER A O 1
ATOM 3156 N N . LEU A 1 389 ? 8.865 4.014 -22.840 1.00 81.25 389 LEU A N 1
ATOM 3157 C CA . LEU A 1 389 ? 8.805 3.788 -21.391 1.00 81.25 389 LEU A CA 1
ATOM 3158 C C . LEU A 1 389 ? 7.913 4.794 -20.650 1.00 81.25 389 LEU A C 1
ATOM 3160 O O . LEU A 1 389 ? 7.340 4.425 -19.627 1.00 81.25 389 LEU A O 1
ATOM 3164 N N . ALA A 1 390 ? 7.823 6.044 -21.115 1.00 80.62 390 ALA A N 1
ATOM 3165 C CA . ALA A 1 390 ? 6.947 7.063 -20.541 1.00 80.62 390 ALA A CA 1
ATOM 3166 C C . ALA A 1 390 ? 5.479 6.852 -20.942 1.00 80.62 390 ALA A C 1
ATOM 3168 O O . ALA A 1 390 ? 4.602 7.019 -20.100 1.00 80.62 390 ALA A O 1
ATOM 3169 N N . ALA A 1 391 ? 5.212 6.420 -22.178 1.00 81.31 391 ALA A N 1
ATOM 3170 C CA . ALA A 1 391 ? 3.876 6.047 -22.636 1.00 81.31 391 ALA A CA 1
ATOM 3171 C C . ALA A 1 391 ? 3.331 4.850 -21.832 1.00 81.31 391 ALA A C 1
ATOM 3173 O O . ALA A 1 391 ? 2.301 4.965 -21.172 1.00 81.31 391 ALA A O 1
ATOM 3174 N N . ALA A 1 392 ? 4.094 3.753 -21.766 1.00 79.19 392 ALA A N 1
ATOM 3175 C CA . ALA A 1 392 ? 3.713 2.529 -21.055 1.00 79.19 392 ALA A CA 1
ATOM 3176 C C . ALA A 1 392 ? 3.797 2.623 -19.512 1.00 79.19 392 ALA A C 1
ATOM 3178 O O . ALA A 1 392 ? 3.659 1.610 -18.819 1.00 79.19 392 ALA A O 1
ATOM 3179 N N . ILE A 1 393 ? 4.075 3.799 -18.925 1.00 78.06 393 ILE A N 1
ATOM 3180 C CA . ILE A 1 393 ? 4.234 3.911 -17.464 1.00 78.06 393 ILE A CA 1
ATOM 3181 C C . ILE A 1 393 ? 2.907 3.875 -16.703 1.00 78.06 393 ILE A C 1
ATOM 3183 O O . ILE A 1 393 ? 2.908 3.545 -15.513 1.00 78.06 393 ILE A O 1
ATOM 3187 N N . LYS A 1 394 ? 1.795 4.217 -17.368 1.00 68.56 394 LYS A N 1
ATOM 3188 C CA . LYS A 1 394 ? 0.450 4.087 -16.794 1.00 68.56 394 LYS A CA 1
ATOM 3189 C C . LYS A 1 394 ? 0.168 2.618 -16.481 1.00 68.56 394 LYS A C 1
ATOM 3191 O O . LYS A 1 394 ? -0.122 2.295 -15.331 1.00 68.56 394 LYS A O 1
ATOM 3196 N N . ASP A 1 395 ? 0.409 1.752 -17.460 1.00 69.75 395 ASP A N 1
ATOM 3197 C CA . ASP A 1 395 ? 0.097 0.323 -17.394 1.00 69.75 395 ASP A CA 1
ATOM 3198 C C . ASP A 1 395 ? 1.173 -0.448 -16.619 1.00 69.75 395 ASP A C 1
ATOM 3200 O O . ASP A 1 395 ? 0.871 -1.263 -15.747 1.00 69.75 395 ASP A O 1
ATOM 3204 N N . ASN A 1 396 ? 2.462 -0.173 -16.878 1.00 69.31 396 ASN A N 1
ATOM 3205 C CA . ASN A 1 396 ? 3.546 -0.970 -16.309 1.00 69.31 396 ASN A CA 1
ATOM 3206 C C . ASN A 1 396 ? 4.781 -0.178 -15.839 1.00 69.31 396 ASN A C 1
ATOM 3208 O O . ASN A 1 396 ? 5.885 -0.222 -16.399 1.00 69.31 396 ASN A O 1
ATOM 3212 N N . LYS A 1 397 ? 4.647 0.405 -14.642 1.00 70.31 397 LYS A N 1
ATOM 3213 C CA . LYS A 1 397 ? 5.742 1.040 -13.880 1.00 70.31 397 LYS A CA 1
ATOM 3214 C C . LYS A 1 397 ? 6.980 0.137 -13.684 1.00 70.31 397 LYS A C 1
ATOM 3216 O O . LYS A 1 397 ? 8.078 0.653 -13.472 1.00 70.31 397 LYS A O 1
ATOM 3221 N N . LYS A 1 398 ? 6.862 -1.204 -13.737 1.00 71.38 398 LYS A N 1
ATOM 3222 C CA . LYS A 1 398 ? 7.989 -2.149 -13.528 1.00 71.38 398 LYS A CA 1
ATOM 3223 C C . LYS A 1 398 ? 9.073 -1.962 -14.593 1.00 71.38 398 LYS A C 1
ATOM 3225 O O . LYS A 1 398 ? 10.253 -2.043 -14.258 1.00 71.38 398 LYS A O 1
ATOM 3230 N N . HIS A 1 399 ? 8.702 -1.655 -15.840 1.00 70.88 399 HIS A N 1
ATOM 3231 C CA . HIS A 1 399 ? 9.658 -1.432 -16.932 1.00 70.88 399 HIS A CA 1
ATOM 3232 C C . HIS A 1 399 ? 10.496 -0.171 -16.711 1.00 70.88 399 HIS A C 1
ATOM 3234 O O . HIS A 1 399 ? 11.721 -0.228 -16.830 1.00 70.88 399 HIS A O 1
ATOM 3240 N N . PHE A 1 400 ? 9.872 0.928 -16.284 1.00 70.19 400 PHE A N 1
ATOM 3241 C CA . PHE A 1 400 ? 10.587 2.161 -15.963 1.00 70.19 400 PHE A CA 1
ATOM 3242 C C . PHE A 1 400 ? 11.552 1.994 -14.775 1.00 70.19 400 PHE A C 1
ATOM 3244 O O . PHE A 1 400 ? 12.732 2.328 -14.878 1.00 70.19 400 PHE A O 1
ATOM 3251 N N . PHE A 1 401 ? 11.115 1.391 -13.663 1.00 67.81 401 PHE A N 1
ATOM 3252 C CA . PHE A 1 401 ? 12.007 1.133 -12.520 1.00 67.81 401 PHE A CA 1
ATOM 3253 C C . PHE A 1 401 ? 13.105 0.103 -12.836 1.00 67.81 401 PHE A C 1
ATOM 3255 O O . PHE A 1 401 ? 14.219 0.221 -12.324 1.00 67.81 401 PHE A O 1
ATOM 3262 N N . LYS A 1 402 ? 12.854 -0.867 -13.725 1.00 70.25 402 LYS A N 1
ATOM 3263 C CA . LYS A 1 402 ? 13.882 -1.759 -14.293 1.00 70.25 402 LYS A CA 1
ATOM 3264 C C . LYS A 1 402 ? 14.882 -0.994 -15.169 1.00 70.25 402 LYS A C 1
ATOM 3266 O O . LYS A 1 402 ? 16.072 -1.296 -15.131 1.00 70.25 402 LYS A O 1
ATOM 3271 N N . TYR A 1 403 ? 14.434 0.014 -15.917 1.00 70.31 403 TYR A N 1
ATOM 3272 C CA . TYR A 1 403 ? 15.309 0.887 -16.698 1.00 70.31 403 TYR A CA 1
ATOM 3273 C C . TYR A 1 403 ? 16.174 1.773 -15.791 1.00 70.31 403 TYR A C 1
ATOM 3275 O O . TYR A 1 403 ? 17.401 1.730 -15.909 1.00 70.31 403 TYR A O 1
ATOM 3283 N N . ILE A 1 404 ? 15.580 2.461 -14.807 1.00 65.00 404 ILE A N 1
ATOM 3284 C CA . ILE A 1 404 ? 16.322 3.238 -13.800 1.00 65.00 404 ILE A CA 1
ATOM 3285 C C . ILE A 1 404 ? 17.303 2.351 -13.029 1.00 65.00 404 ILE A C 1
ATOM 3287 O O . ILE A 1 404 ? 18.484 2.677 -12.977 1.00 65.00 404 ILE A O 1
ATOM 3291 N N . SER A 1 405 ? 16.883 1.205 -12.486 1.00 59.59 405 SER A N 1
ATOM 3292 C CA . SER A 1 405 ? 17.796 0.295 -11.764 1.00 59.59 405 SER A CA 1
ATOM 3293 C C . SER A 1 405 ? 18.865 -0.350 -12.660 1.00 59.59 405 SER A C 1
ATOM 3295 O O . SER A 1 405 ? 19.873 -0.843 -12.162 1.00 59.59 405 SER A O 1
ATOM 3297 N N . SER A 1 406 ? 18.709 -0.327 -13.990 1.00 60.44 406 SER A N 1
ATOM 3298 C CA . SER A 1 406 ? 19.791 -0.703 -14.909 1.00 60.44 406 SER A CA 1
ATOM 3299 C C . SER A 1 406 ? 20.857 0.393 -15.063 1.00 60.44 406 SER A C 1
ATOM 3301 O O . SER A 1 406 ? 22.032 0.062 -15.256 1.00 60.44 406 SER A O 1
ATOM 3303 N N . LYS A 1 407 ? 20.453 1.670 -14.931 1.00 58.84 407 LYS A N 1
ATOM 3304 C CA . LYS A 1 407 ? 21.320 2.861 -14.935 1.00 58.84 407 LYS A CA 1
ATOM 3305 C C . LYS A 1 407 ? 21.961 3.117 -13.564 1.00 58.84 407 LYS A C 1
ATOM 3307 O O . LYS A 1 407 ? 23.157 3.397 -13.517 1.00 58.84 407 LYS A O 1
ATOM 3312 N N . ARG A 1 408 ? 21.225 2.940 -12.457 1.00 53.97 408 ARG A N 1
ATOM 3313 C CA . ARG A 1 408 ? 21.776 2.937 -11.089 1.00 53.97 408 ARG A CA 1
ATOM 3314 C C . ARG A 1 408 ? 22.746 1.759 -10.948 1.00 53.97 408 ARG A C 1
ATOM 3316 O O . ARG A 1 408 ? 22.348 0.597 -10.870 1.00 53.97 408 ARG A O 1
ATOM 3323 N N . ARG A 1 409 ? 24.050 2.040 -10.978 1.00 47.06 409 ARG A N 1
ATOM 3324 C CA . ARG A 1 409 ? 25.095 1.019 -10.823 1.00 47.06 409 ARG A CA 1
ATOM 3325 C C . ARG A 1 409 ? 25.214 0.635 -9.349 1.00 47.06 409 ARG A C 1
ATOM 3327 O O . ARG A 1 409 ? 25.938 1.280 -8.606 1.00 47.06 409 ARG A O 1
ATOM 3334 N N . GLY A 1 410 ? 24.481 -0.413 -8.990 1.00 44.94 410 GLY A N 1
ATOM 3335 C CA . GLY A 1 410 ? 24.472 -1.048 -7.676 1.00 44.94 410 GLY A CA 1
ATOM 3336 C C . GLY A 1 410 ? 23.261 -1.971 -7.592 1.00 44.94 410 GLY A C 1
ATOM 3337 O O . GLY A 1 410 ? 22.168 -1.524 -7.268 1.00 44.94 410 GLY A O 1
ATOM 3338 N N . LYS A 1 411 ? 23.428 -3.247 -7.961 1.00 41.16 411 LYS A N 1
ATOM 3339 C CA . LYS A 1 411 ? 22.582 -4.295 -7.383 1.00 41.16 411 LYS A CA 1
ATOM 3340 C C . LYS A 1 411 ? 23.488 -4.930 -6.350 1.00 41.16 411 LYS A C 1
ATOM 3342 O O . LYS A 1 411 ? 24.344 -5.726 -6.726 1.00 41.16 411 LYS A O 1
ATOM 3347 N N . GLU A 1 412 ? 23.369 -4.466 -5.117 1.00 46.81 412 GLU A N 1
ATOM 3348 C CA . GLU A 1 412 ? 23.967 -5.157 -3.986 1.00 46.81 412 GLU A CA 1
ATOM 3349 C C . GLU A 1 412 ? 23.405 -6.586 -4.006 1.00 46.81 412 GLU A C 1
ATOM 3351 O O . GLU A 1 412 ? 22.206 -6.801 -4.240 1.00 46.81 412 GLU A O 1
ATOM 3356 N N . ASN A 1 413 ? 24.288 -7.573 -3.866 1.00 52.62 413 ASN A N 1
ATOM 3357 C CA . ASN A 1 413 ? 23.850 -8.880 -3.393 1.00 52.62 413 ASN A CA 1
ATOM 3358 C C . ASN A 1 413 ? 23.337 -8.692 -1.953 1.00 52.62 413 ASN A C 1
ATOM 3360 O O . ASN A 1 413 ? 23.617 -7.660 -1.341 1.00 52.62 413 ASN A O 1
ATOM 3364 N N . LEU A 1 414 ? 22.614 -9.671 -1.403 1.00 58.00 414 LEU A N 1
ATOM 3365 C CA . LEU A 1 414 ? 22.392 -9.700 0.044 1.00 58.00 414 LEU A CA 1
ATOM 3366 C C . LEU A 1 414 ? 23.754 -9.546 0.734 1.00 58.00 414 LEU A C 1
ATOM 3368 O O . LEU A 1 414 ? 24.682 -10.317 0.445 1.00 58.00 414 LEU A O 1
ATOM 3372 N N . GLN A 1 415 ? 23.876 -8.506 1.564 1.00 64.75 415 GLN A N 1
ATOM 3373 C CA . GLN A 1 415 ? 25.068 -8.273 2.373 1.00 64.75 415 GLN A CA 1
ATOM 3374 C C . GLN A 1 415 ? 25.316 -9.491 3.275 1.00 64.75 415 GLN A C 1
ATOM 3376 O O . GLN A 1 415 ? 24.444 -10.360 3.387 1.00 64.75 415 GLN A O 1
ATOM 3381 N N . PRO A 1 416 ? 26.522 -9.629 3.845 1.00 73.31 416 PRO A N 1
ATOM 3382 C CA . PRO A 1 416 ? 26.742 -10.633 4.870 1.00 73.31 416 PRO A CA 1
ATOM 3383 C C . PRO A 1 416 ? 25.679 -10.500 5.968 1.00 73.31 416 PRO A C 1
ATOM 3385 O O . PRO A 1 416 ? 25.333 -9.381 6.346 1.00 73.31 416 PRO A O 1
ATOM 3388 N N . LEU A 1 417 ? 25.112 -11.625 6.396 1.00 79.00 417 LEU A N 1
ATOM 3389 C CA . LEU A 1 417 ? 24.123 -11.664 7.474 1.00 79.00 417 LEU A CA 1
ATOM 3390 C C . LEU A 1 417 ? 24.802 -12.137 8.751 1.00 79.00 417 LEU A C 1
ATOM 3392 O O . LEU A 1 417 ? 25.738 -12.927 8.672 1.00 79.00 417 LEU A O 1
ATOM 3396 N N . VAL A 1 418 ? 24.325 -11.688 9.904 1.00 77.94 418 VAL A N 1
ATOM 3397 C CA . VAL A 1 418 ? 24.762 -12.219 11.198 1.00 77.94 418 VAL A CA 1
ATOM 3398 C C . VAL A 1 418 ? 23.837 -13.375 11.586 1.00 77.94 418 VAL A C 1
ATOM 3400 O O . VAL A 1 418 ? 22.614 -13.246 11.490 1.00 77.94 418 VAL A O 1
ATOM 3403 N N . ASP A 1 419 ? 24.412 -14.521 11.953 1.00 77.88 419 ASP A N 1
ATOM 3404 C CA . ASP A 1 419 ? 23.658 -15.666 12.473 1.00 77.88 419 ASP A CA 1
ATOM 3405 C C . ASP A 1 419 ? 23.313 -15.509 13.969 1.00 77.88 419 ASP A C 1
ATOM 3407 O O . ASP A 1 419 ? 23.688 -14.535 14.621 1.00 77.88 419 ASP A O 1
ATOM 3411 N N . GLY A 1 420 ? 22.578 -16.473 14.533 1.00 69.25 420 GLY A N 1
ATOM 3412 C CA . GLY A 1 420 ? 22.205 -16.451 15.954 1.00 69.25 420 GLY A CA 1
ATOM 3413 C C . GLY A 1 420 ? 23.379 -16.590 16.936 1.00 69.25 420 GLY A C 1
ATOM 3414 O O . GLY A 1 420 ? 23.181 -16.355 18.122 1.00 69.25 420 GLY A O 1
ATOM 3415 N N . GLY A 1 421 ? 24.573 -16.960 16.460 1.00 69.56 421 GLY A N 1
ATOM 3416 C CA . GLY A 1 421 ? 25.812 -17.042 17.238 1.00 69.56 421 GLY A CA 1
ATOM 3417 C C . GLY A 1 421 ? 26.751 -15.847 17.038 1.00 69.56 421 GLY A C 1
ATOM 3418 O O . GLY A 1 421 ? 27.851 -15.851 17.581 1.00 69.56 421 GLY A O 1
ATOM 3419 N N . GLY A 1 422 ? 26.351 -14.832 16.262 1.00 72.31 422 GLY A N 1
ATOM 3420 C CA . GLY A 1 422 ? 27.166 -13.647 15.977 1.00 72.31 422 GLY A CA 1
ATOM 3421 C C . GLY A 1 422 ? 28.110 -13.777 14.772 1.00 72.31 422 GLY A C 1
ATOM 3422 O O . GLY A 1 422 ? 28.815 -12.818 14.451 1.00 72.31 422 GLY A O 1
ATOM 3423 N N . ASN A 1 423 ? 28.121 -14.908 14.059 1.00 78.25 423 ASN A N 1
ATOM 3424 C CA . ASN A 1 423 ? 29.031 -15.118 12.932 1.00 78.25 423 ASN A CA 1
ATOM 3425 C C . ASN A 1 423 ? 28.524 -14.450 11.651 1.00 78.25 423 ASN A C 1
ATOM 3427 O O . ASN A 1 423 ? 27.327 -14.402 11.367 1.00 78.25 423 ASN A O 1
ATOM 3431 N N . THR A 1 424 ? 29.459 -13.971 10.828 1.00 80.88 424 THR A N 1
ATOM 3432 C CA . THR A 1 424 ? 29.150 -13.275 9.572 1.00 80.88 424 THR A CA 1
ATOM 3433 C C . THR A 1 424 ? 29.073 -14.243 8.386 1.00 80.88 424 THR A C 1
ATOM 3435 O O . THR A 1 424 ? 30.080 -14.691 7.838 1.00 80.88 424 THR A O 1
ATOM 3438 N N . VAL A 1 425 ? 27.853 -14.514 7.935 1.00 80.94 425 VAL A N 1
ATOM 3439 C CA . VAL A 1 425 ? 27.520 -15.470 6.878 1.00 80.94 425 VAL A CA 1
ATOM 3440 C C . VAL A 1 425 ? 27.580 -14.823 5.495 1.00 80.94 425 VAL A C 1
ATOM 3442 O O . VAL A 1 425 ? 26.878 -13.849 5.202 1.00 80.94 425 VAL A O 1
ATOM 3445 N N . THR A 1 426 ? 28.401 -15.380 4.599 1.00 78.88 426 THR A N 1
ATOM 3446 C CA . THR A 1 426 ? 28.680 -14.786 3.277 1.00 78.88 426 THR A CA 1
ATOM 3447 C C . THR A 1 426 ? 28.133 -15.578 2.086 1.00 78.88 426 THR A C 1
ATOM 3449 O O . THR A 1 426 ? 27.777 -14.934 1.088 1.00 78.88 426 THR A O 1
ATOM 3452 N N . LYS A 1 427 ? 28.010 -16.913 2.174 1.00 81.69 427 LYS A N 1
ATOM 3453 C CA . LYS A 1 427 ? 27.501 -17.773 1.087 1.00 81.69 427 LYS A CA 1
ATOM 3454 C C . LYS A 1 427 ? 25.985 -17.632 0.916 1.00 81.69 427 LYS A C 1
ATOM 3456 O O . LYS A 1 427 ? 25.278 -17.283 1.858 1.00 81.69 427 LYS A O 1
ATOM 3461 N N . ASP A 1 428 ? 25.477 -17.873 -0.293 1.00 81.62 428 ASP A N 1
ATOM 3462 C CA . ASP A 1 428 ? 24.050 -17.679 -0.599 1.00 81.62 428 ASP A CA 1
ATOM 3463 C C . ASP A 1 428 ? 23.178 -18.809 -0.009 1.00 81.62 428 ASP A C 1
ATOM 3465 O O . ASP A 1 428 ? 22.048 -18.553 0.401 1.00 81.62 428 ASP A O 1
ATOM 3469 N N . GLU A 1 429 ? 23.728 -20.022 0.093 1.00 85.12 429 GLU A N 1
ATOM 3470 C CA . GLU A 1 429 ? 23.148 -21.212 0.732 1.00 85.12 429 GLU A CA 1
ATOM 3471 C C . GLU A 1 429 ? 22.895 -20.961 2.227 1.00 85.12 429 GLU A C 1
ATOM 3473 O O . GLU A 1 429 ? 21.763 -21.011 2.704 1.00 85.12 429 GLU A O 1
ATOM 3478 N N . GLU A 1 430 ? 23.956 -20.606 2.952 1.00 84.56 430 GLU A N 1
ATOM 3479 C CA . GLU A 1 430 ? 23.932 -20.345 4.394 1.00 84.56 430 GLU A CA 1
ATOM 3480 C C . GLU A 1 430 ? 23.026 -19.144 4.723 1.00 84.56 430 GLU A C 1
ATOM 3482 O O . GLU A 1 430 ? 22.238 -19.199 5.664 1.00 84.56 430 GLU A O 1
ATOM 3487 N N . LYS A 1 431 ? 23.051 -18.081 3.900 1.00 85.31 431 LYS A N 1
ATOM 3488 C CA . LYS A 1 431 ? 22.121 -16.942 4.026 1.00 85.31 431 LYS A CA 1
ATOM 3489 C C . LYS A 1 431 ? 20.661 -17.354 3.872 1.00 85.31 431 LYS A C 1
ATOM 3491 O O . LYS A 1 431 ? 19.811 -16.813 4.577 1.00 85.31 431 LYS A O 1
ATOM 3496 N N . ALA A 1 432 ? 20.352 -18.253 2.937 1.00 87.12 432 ALA A N 1
ATOM 3497 C CA . ALA A 1 432 ? 18.990 -18.744 2.763 1.00 87.12 432 ALA A CA 1
ATOM 3498 C C . ALA A 1 432 ? 18.532 -19.520 4.005 1.00 87.12 432 ALA A C 1
ATOM 3500 O O . ALA A 1 432 ? 17.412 -19.306 4.464 1.00 87.12 432 ALA A O 1
ATOM 3501 N N . GLU A 1 433 ? 19.400 -20.353 4.584 1.00 90.69 433 GLU A N 1
ATOM 3502 C CA . GLU A 1 433 ? 19.062 -21.140 5.772 1.00 90.69 433 GLU A CA 1
ATOM 3503 C C . GLU A 1 433 ? 18.940 -20.282 7.043 1.00 90.69 433 GLU A C 1
ATOM 3505 O O . GLU A 1 433 ? 17.950 -20.423 7.756 1.00 90.69 433 GLU A O 1
ATOM 3510 N N . VAL A 1 434 ? 19.844 -19.320 7.285 1.00 88.25 434 VAL A N 1
ATOM 3511 C CA . VAL A 1 434 ? 19.738 -18.368 8.415 1.00 88.25 434 VAL A CA 1
ATOM 3512 C C . VAL A 1 434 ? 18.440 -17.562 8.346 1.00 88.25 434 VAL A C 1
ATOM 3514 O O . VAL A 1 434 ? 17.729 -17.440 9.343 1.00 88.25 434 VAL A O 1
ATOM 3517 N N . LEU A 1 435 ? 18.082 -17.052 7.162 1.00 87.81 435 LEU A N 1
ATOM 3518 C CA . LEU A 1 435 ? 16.811 -16.352 6.969 1.00 87.81 435 LEU A CA 1
ATOM 3519 C C . LEU A 1 435 ? 15.609 -17.281 7.179 1.00 87.81 435 LEU A C 1
ATOM 3521 O O . LEU A 1 435 ? 14.628 -16.865 7.788 1.00 87.81 435 LEU A O 1
ATOM 3525 N N . ASN A 1 436 ? 15.666 -18.531 6.707 1.00 89.94 436 ASN A N 1
ATOM 3526 C CA . ASN A 1 436 ? 14.561 -19.475 6.875 1.00 89.94 436 ASN A CA 1
ATOM 3527 C C . ASN A 1 436 ? 14.379 -19.891 8.341 1.00 89.94 436 ASN A C 1
ATOM 3529 O O . ASN A 1 436 ? 13.250 -19.954 8.818 1.00 89.94 436 ASN A O 1
ATOM 3533 N N . ALA A 1 437 ? 15.475 -20.113 9.069 1.00 88.12 437 ALA A N 1
ATOM 3534 C CA . ALA A 1 437 ? 15.464 -20.378 10.503 1.00 88.12 437 ALA A CA 1
ATOM 3535 C C . ALA A 1 437 ? 14.895 -19.187 11.293 1.00 88.12 437 ALA A C 1
ATOM 3537 O O . ALA A 1 437 ? 14.029 -19.384 12.142 1.00 88.12 437 ALA A O 1
ATOM 3538 N N . PHE A 1 438 ? 15.302 -17.954 10.965 1.00 86.56 438 PHE A N 1
ATOM 3539 C CA . PHE A 1 438 ? 14.771 -16.744 11.601 1.00 86.56 438 PHE A CA 1
ATOM 3540 C C . PHE A 1 438 ? 13.287 -16.491 11.290 1.00 86.56 438 PHE A C 1
ATOM 3542 O O . PHE A 1 438 ? 12.549 -16.027 12.155 1.00 86.56 438 PHE A O 1
ATOM 3549 N N . PHE A 1 439 ? 12.823 -16.773 10.068 1.00 86.00 439 PHE A N 1
ATOM 3550 C CA . PHE A 1 439 ? 11.396 -16.664 9.75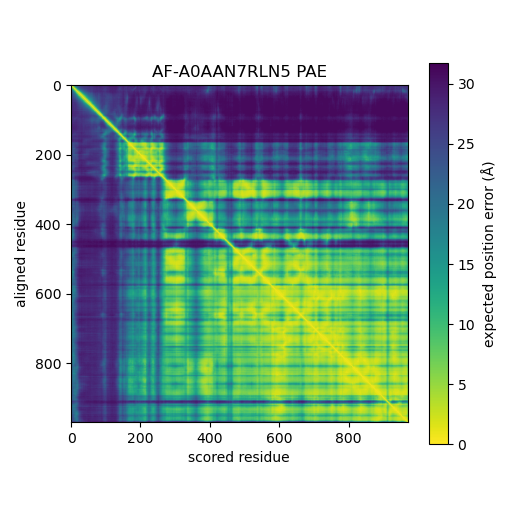0 1.00 86.00 439 PHE A CA 1
ATOM 3551 C C . PHE A 1 439 ? 10.582 -17.792 10.399 1.00 86.00 439 PHE A C 1
ATOM 3553 O O . PHE A 1 439 ? 9.464 -17.543 10.833 1.00 86.00 439 PHE A O 1
ATOM 3560 N N . ALA A 1 440 ? 11.139 -19.000 10.523 1.00 85.19 440 ALA A N 1
ATOM 3561 C CA . ALA A 1 440 ? 10.473 -20.118 11.189 1.00 85.19 440 ALA A CA 1
ATOM 3562 C C . ALA A 1 440 ? 10.378 -19.947 12.716 1.00 85.19 440 ALA A C 1
ATOM 3564 O O . ALA A 1 440 ? 9.375 -20.342 13.300 1.00 85.19 440 ALA A O 1
ATOM 3565 N N . SER A 1 441 ? 11.364 -19.315 13.369 1.00 84.44 441 SER A N 1
ATOM 3566 C CA . SER A 1 441 ? 11.344 -19.070 14.824 1.00 84.44 441 SER A CA 1
ATOM 3567 C C . SER A 1 441 ? 10.300 -18.041 15.280 1.00 84.44 441 SER A C 1
ATOM 3569 O O . SER A 1 441 ? 10.115 -17.832 16.478 1.00 84.44 441 SER A O 1
ATOM 3571 N N . VAL A 1 442 ? 9.613 -17.393 14.333 1.00 81.75 442 VAL A N 1
ATOM 3572 C CA . VAL A 1 442 ? 8.462 -16.519 14.596 1.00 81.75 442 VAL A CA 1
ATOM 3573 C C . VAL A 1 442 ? 7.206 -17.311 14.921 1.00 81.75 442 VAL A C 1
ATOM 3575 O O . VAL A 1 442 ? 6.375 -16.829 15.690 1.00 81.75 442 VAL A O 1
ATOM 3578 N N . PHE A 1 443 ? 7.047 -18.483 14.306 1.00 81.38 443 PHE A N 1
ATOM 3579 C CA . PHE A 1 443 ? 5.805 -19.228 14.397 1.00 81.38 443 PHE A CA 1
ATOM 3580 C C . PHE A 1 443 ? 5.605 -19.780 15.809 1.00 81.38 443 PHE A C 1
ATOM 3582 O O . PHE A 1 443 ? 6.534 -20.246 16.472 1.00 81.38 443 PHE A O 1
ATOM 3589 N N . ILE A 1 444 ? 4.363 -19.719 16.272 1.00 75.25 444 ILE A N 1
ATOM 3590 C CA . ILE A 1 444 ? 3.965 -20.228 17.577 1.00 75.25 444 ILE A CA 1
ATOM 3591 C C . ILE A 1 444 ? 3.902 -21.756 17.483 1.00 75.25 444 ILE A C 1
ATOM 3593 O O . ILE A 1 444 ? 3.363 -22.321 16.527 1.00 75.25 444 ILE A O 1
ATOM 3597 N N . SER A 1 445 ? 4.478 -22.446 18.468 1.00 63.34 445 SER A N 1
ATOM 3598 C CA . SER A 1 445 ? 4.330 -23.894 18.606 1.00 63.34 445 SER A CA 1
ATOM 3599 C C . SER A 1 445 ? 2.921 -24.225 19.105 1.00 63.34 445 SER A C 1
ATOM 3601 O O . SER A 1 445 ? 2.425 -23.567 20.018 1.00 63.34 445 SER A O 1
ATOM 3603 N N . ARG A 1 446 ? 2.291 -25.279 18.561 1.00 58.50 446 ARG A N 1
ATOM 3604 C CA . ARG A 1 446 ? 0.928 -25.707 18.956 1.00 58.50 446 ARG A CA 1
ATOM 3605 C C . ARG A 1 446 ? 0.759 -25.823 20.485 1.00 58.50 446 ARG A C 1
ATOM 3607 O O . ARG A 1 446 ? -0.242 -25.366 21.019 1.00 58.50 446 ARG A O 1
ATOM 3614 N N . ALA A 1 447 ? 1.789 -26.305 21.185 1.00 51.09 447 ALA A N 1
ATOM 3615 C CA . ALA A 1 447 ? 1.819 -26.464 22.643 1.00 51.09 447 ALA A CA 1
ATOM 3616 C C . ALA A 1 447 ? 1.809 -25.160 23.479 1.00 51.09 447 ALA A C 1
ATOM 3618 O O . ALA A 1 447 ? 1.675 -25.230 24.694 1.00 51.09 447 ALA A O 1
ATOM 3619 N N . LYS A 1 448 ? 1.989 -23.968 22.884 1.00 56.16 448 LYS A N 1
ATOM 3620 C CA . LYS A 1 448 ? 1.958 -22.688 23.631 1.00 56.16 448 LYS A CA 1
ATOM 3621 C C . LYS A 1 448 ? 0.575 -22.050 23.730 1.00 56.16 448 LYS A C 1
ATOM 3623 O O . LYS A 1 448 ? 0.407 -21.132 24.521 1.00 56.16 448 LYS A O 1
ATOM 3628 N N . CYS A 1 449 ? -0.375 -22.499 22.914 1.00 50.59 449 CYS A N 1
ATOM 3629 C CA . CYS A 1 449 ? -1.725 -21.937 22.840 1.00 50.59 449 CYS A CA 1
ATOM 3630 C C . CYS A 1 449 ? -2.788 -22.933 23.358 1.00 50.59 449 CYS A C 1
ATOM 3632 O O . CYS A 1 449 ? -3.973 -22.641 23.342 1.00 50.59 449 CYS A O 1
ATOM 3634 N N . SER A 1 450 ? -2.369 -24.109 23.843 1.00 44.31 450 SER A N 1
ATOM 3635 C CA . SER A 1 450 ? -3.230 -25.200 24.323 1.00 44.31 450 SER A CA 1
ATOM 3636 C C . SER A 1 450 ? -3.645 -25.058 25.797 1.00 44.31 450 SER A C 1
ATOM 3638 O O . SER A 1 450 ? -3.666 -26.041 26.532 1.00 44.31 450 SER A O 1
ATOM 3640 N N . MET A 1 451 ? -3.957 -23.835 26.236 1.00 42.03 451 MET A N 1
ATOM 3641 C CA . MET A 1 451 ? -4.588 -23.552 27.535 1.00 42.03 451 MET A CA 1
ATOM 3642 C C . MET A 1 451 ? -6.051 -23.159 27.303 1.00 42.03 451 MET A C 1
ATOM 3644 O O . MET A 1 451 ? -6.468 -22.047 27.612 1.00 42.03 451 MET A O 1
ATOM 3648 N N . GLY A 1 452 ? -6.807 -24.070 26.687 1.00 38.50 452 GLY A N 1
ATOM 3649 C CA . GLY A 1 452 ? -8.206 -23.858 26.324 1.00 38.50 452 GLY A CA 1
ATOM 3650 C C . GLY A 1 452 ? -8.690 -24.851 25.268 1.00 38.50 452 GLY A C 1
ATOM 3651 O O . GLY A 1 452 ? -8.369 -24.701 24.096 1.00 38.50 452 GLY A O 1
ATOM 3652 N N . THR A 1 453 ? -9.505 -25.810 25.715 1.00 36.56 453 THR A N 1
ATOM 3653 C CA . THR A 1 453 ? -10.385 -26.675 24.902 1.00 36.56 453 THR A CA 1
ATOM 3654 C C . THR A 1 453 ? -9.729 -27.795 24.071 1.00 36.56 453 THR A C 1
ATOM 3656 O O . THR A 1 453 ? -8.623 -27.689 23.542 1.00 36.56 453 THR A O 1
ATOM 3659 N N . GLN A 1 454 ? -10.446 -28.921 23.989 1.00 36.41 454 GLN A N 1
ATOM 3660 C CA . GLN A 1 454 ? -10.162 -30.057 23.106 1.00 36.41 454 GLN A CA 1
ATOM 3661 C C . GLN A 1 454 ? -10.256 -29.647 21.622 1.00 36.41 454 GLN A C 1
ATOM 3663 O O . GLN A 1 454 ? -10.836 -28.602 21.315 1.00 36.41 454 GLN A O 1
ATOM 3668 N N . PRO A 1 455 ? -9.718 -30.449 20.678 1.00 39.91 455 PRO A N 1
ATOM 3669 C CA . PRO A 1 455 ? -9.958 -30.217 19.260 1.00 39.91 455 PRO A CA 1
ATOM 3670 C C . PRO A 1 455 ? -11.461 -30.135 18.994 1.00 39.91 455 PRO A C 1
ATOM 3672 O O . PRO A 1 455 ? -12.198 -31.009 19.437 1.00 39.91 455 PRO A O 1
ATOM 3675 N N . LEU A 1 456 ? -11.895 -29.123 18.239 1.00 42.59 456 LEU A N 1
ATOM 3676 C CA . LEU A 1 456 ? -13.233 -29.103 17.654 1.00 42.59 456 LEU A CA 1
ATOM 3677 C C . LEU A 1 456 ? -13.426 -30.377 16.822 1.00 42.59 456 LEU A C 1
ATOM 3679 O O . LEU A 1 456 ? -12.957 -30.465 15.677 1.00 42.59 456 LEU A O 1
ATOM 3683 N N . GLU A 1 457 ? -14.140 -31.340 17.398 1.00 39.97 457 GLU A N 1
ATOM 3684 C CA . GLU A 1 457 ? -14.993 -32.224 16.625 1.00 39.97 457 GLU A CA 1
ATOM 3685 C C . GLU A 1 457 ? -15.983 -31.303 15.920 1.00 39.97 457 GLU A C 1
ATOM 3687 O O . GLU A 1 457 ? -16.832 -30.651 16.528 1.00 39.97 457 GLU A O 1
ATOM 3692 N N . LEU A 1 458 ? -15.764 -31.144 14.615 1.00 45.75 458 LEU A N 1
ATOM 3693 C CA . LEU A 1 458 ? -16.709 -30.481 13.736 1.00 45.75 458 LEU A CA 1
ATOM 3694 C C . LEU A 1 458 ? -17.863 -31.462 13.550 1.00 45.75 458 LEU A C 1
ATOM 3696 O O . LEU A 1 458 ? -17.926 -32.145 12.530 1.00 45.75 458 LEU A O 1
ATOM 3700 N N . GLU A 1 459 ? -18.723 -31.565 14.563 1.00 41.91 459 GLU A N 1
ATOM 3701 C CA . GLU A 1 459 ? -20.062 -32.106 14.375 1.00 41.91 459 GLU A CA 1
ATOM 3702 C C . GLU A 1 459 ? -20.695 -31.306 13.235 1.00 41.91 459 GLU A C 1
ATOM 3704 O O . GLU A 1 459 ? -20.797 -30.073 13.312 1.00 41.91 459 GLU A O 1
ATOM 3709 N N . ASP A 1 460 ? -21.062 -31.996 12.154 1.00 40.34 460 ASP A N 1
ATOM 3710 C CA . ASP A 1 460 ? -21.824 -31.405 11.062 1.00 40.34 460 ASP A CA 1
ATOM 3711 C C . ASP A 1 460 ? -23.204 -31.035 11.640 1.00 40.34 460 ASP A C 1
ATOM 3713 O O . ASP A 1 460 ? -24.131 -31.840 11.694 1.00 40.34 460 ASP A O 1
ATOM 3717 N N . ARG A 1 461 ? -23.322 -29.803 12.155 1.00 46.00 461 ARG A N 1
ATOM 3718 C CA . ARG A 1 461 ? -24.607 -29.225 12.548 1.00 46.00 461 ARG A CA 1
ATOM 3719 C C . ARG A 1 461 ? -25.427 -29.046 11.275 1.00 46.00 461 ARG A C 1
ATOM 3721 O O . ARG A 1 461 ? -25.224 -28.067 10.557 1.00 46.00 461 ARG A O 1
ATOM 3728 N N . ASP A 1 462 ? -26.342 -29.982 11.027 1.00 41.97 462 ASP A N 1
ATOM 3729 C CA . ASP A 1 462 ? -27.347 -29.969 9.953 1.00 41.97 462 ASP A CA 1
ATOM 3730 C C . ASP A 1 462 ? -28.338 -28.799 10.131 1.00 41.97 462 ASP A C 1
ATOM 3732 O O . ASP A 1 462 ? -29.506 -28.961 10.481 1.00 41.97 462 ASP A O 1
ATOM 3736 N N . GLY A 1 463 ? -27.839 -27.576 9.950 1.00 42.56 463 GLY A N 1
ATOM 3737 C CA . GLY A 1 463 ? -28.518 -26.351 10.355 1.00 42.56 463 GLY A CA 1
ATOM 3738 C C . GLY A 1 463 ? -27.974 -25.093 9.685 1.00 42.56 463 GLY A C 1
ATOM 3739 O O . GLY A 1 463 ? -27.643 -24.138 10.379 1.00 42.56 463 GLY A O 1
ATOM 3740 N N . ASP A 1 464 ? -27.858 -25.094 8.356 1.00 43.19 464 ASP A N 1
ATOM 3741 C CA . ASP A 1 464 ? -28.841 -24.392 7.507 1.00 43.1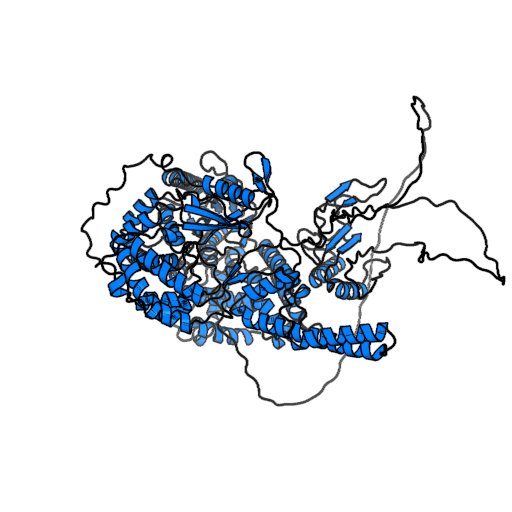9 464 ASP A CA 1
ATOM 3742 C C . ASP A 1 464 ? -28.653 -24.794 6.027 1.00 43.19 464 ASP A C 1
ATOM 3744 O O . ASP A 1 464 ? -27.555 -25.170 5.613 1.00 43.19 464 ASP A O 1
ATOM 3748 N N . GLN A 1 465 ? -29.705 -24.735 5.206 1.00 43.16 465 GLN A N 1
ATOM 3749 C CA . GLN A 1 465 ? -29.701 -25.256 3.826 1.00 43.16 465 GLN A CA 1
ATOM 3750 C C . GLN A 1 465 ? -29.032 -24.312 2.806 1.00 43.16 465 GLN A C 1
ATOM 3752 O O . GLN A 1 465 ? -29.603 -23.973 1.765 1.00 43.16 465 GLN A O 1
ATOM 3757 N N . THR A 1 466 ? -27.777 -23.920 3.037 1.00 51.19 466 THR A N 1
ATOM 3758 C CA . THR A 1 466 ? -26.925 -23.422 1.949 1.00 51.19 466 THR A CA 1
ATOM 3759 C C . THR A 1 466 ? -26.523 -24.593 1.056 1.00 51.19 466 THR A C 1
ATOM 3761 O O . THR A 1 466 ? -25.633 -25.377 1.376 1.00 51.19 466 THR A O 1
ATOM 3764 N N . GLY A 1 467 ? -27.208 -24.719 -0.087 1.00 57.56 467 GLY A N 1
ATOM 3765 C CA . GLY A 1 467 ? -26.939 -25.767 -1.074 1.00 57.56 467 GLY A CA 1
ATOM 3766 C C . GLY A 1 467 ? -25.455 -25.860 -1.448 1.00 57.56 467 GLY A C 1
ATOM 3767 O O . GLY A 1 467 ? -24.752 -24.846 -1.481 1.00 57.56 467 GLY A O 1
ATOM 3768 N N . ALA A 1 468 ? -24.997 -27.088 -1.724 1.00 61.69 468 ALA A N 1
ATOM 3769 C CA . ALA A 1 468 ? -23.588 -27.419 -1.933 1.00 61.69 468 ALA A CA 1
ATOM 3770 C C . ALA A 1 468 ? -22.868 -26.404 -2.848 1.00 61.69 468 ALA A C 1
ATOM 3772 O O . ALA A 1 468 ? -23.435 -25.984 -3.861 1.00 61.69 468 ALA A O 1
ATOM 3773 N N . PRO A 1 469 ? -21.622 -26.002 -2.535 1.00 72.56 469 PRO A N 1
ATOM 3774 C CA . PRO A 1 469 ? -20.954 -24.920 -3.248 1.00 72.56 469 PRO A CA 1
ATOM 3775 C C . PRO A 1 469 ? -20.707 -25.290 -4.715 1.00 72.56 469 PRO A C 1
ATOM 3777 O O . PRO A 1 469 ? -19.912 -26.180 -5.001 1.00 72.56 469 PRO A O 1
ATOM 3780 N N . ILE A 1 470 ? -21.356 -24.590 -5.652 1.00 81.38 470 ILE A N 1
ATOM 3781 C CA . ILE A 1 470 ? -21.205 -24.810 -7.100 1.00 81.38 470 ILE A CA 1
ATOM 3782 C C . ILE A 1 470 ? -20.201 -23.812 -7.687 1.00 81.38 470 ILE A C 1
ATOM 3784 O O . ILE A 1 470 ? -20.392 -22.595 -7.617 1.00 81.38 470 ILE A O 1
ATOM 3788 N N . ILE A 1 471 ? -19.155 -24.327 -8.335 1.00 85.81 471 ILE A N 1
ATOM 3789 C CA . ILE A 1 471 ? -18.199 -23.536 -9.114 1.00 85.81 471 ILE A CA 1
ATOM 3790 C C . ILE A 1 471 ? -18.643 -23.496 -10.577 1.00 85.81 471 ILE A C 1
ATOM 3792 O O . ILE A 1 471 ? -18.561 -24.483 -11.305 1.00 85.81 471 ILE A O 1
ATOM 3796 N N . GLN A 1 472 ? -19.063 -22.319 -11.037 1.00 83.50 472 GLN A N 1
ATOM 3797 C CA . GLN A 1 472 ? -19.340 -22.080 -12.452 1.00 83.50 472 GLN A CA 1
ATOM 3798 C C . GLN A 1 472 ? -18.029 -21.986 -13.247 1.00 83.50 472 GLN A C 1
ATOM 3800 O O . GLN A 1 472 ? -17.122 -21.235 -12.881 1.00 83.50 472 GLN A O 1
ATOM 3805 N N . GLY A 1 473 ? -17.936 -22.703 -14.373 1.00 84.19 473 GLY A N 1
ATOM 3806 C CA . GLY A 1 473 ? -16.741 -22.688 -15.229 1.00 84.19 473 GLY A CA 1
ATOM 3807 C C . GLY A 1 473 ? -16.408 -21.299 -15.791 1.00 84.19 473 GLY A C 1
ATOM 3808 O O . GLY A 1 473 ? -15.236 -20.959 -15.946 1.00 84.19 473 GLY A O 1
ATOM 3809 N N . GLU A 1 474 ? -17.420 -20.456 -16.008 1.00 87.31 474 GLU A N 1
ATOM 3810 C CA . GLU A 1 474 ? -17.257 -19.055 -16.420 1.00 87.31 474 GLU A CA 1
ATOM 3811 C C . GLU A 1 474 ? -16.410 -18.258 -15.417 1.00 87.31 474 GLU A C 1
ATOM 3813 O O . GLU A 1 474 ? -15.462 -17.583 -15.814 1.00 87.31 474 GLU A O 1
ATOM 3818 N N . MET A 1 475 ? -16.649 -18.434 -14.110 1.00 87.31 475 MET A N 1
ATOM 3819 C CA . MET A 1 475 ? -15.861 -17.795 -13.050 1.00 87.31 475 MET A CA 1
ATOM 3820 C C . MET A 1 475 ? -14.380 -18.198 -13.122 1.00 87.31 475 MET A C 1
ATOM 3822 O O . MET A 1 475 ? -13.494 -17.362 -12.941 1.00 87.31 475 MET A O 1
ATOM 3826 N N . VAL A 1 476 ? -14.090 -19.472 -13.404 1.00 89.69 476 VAL A N 1
ATOM 3827 C CA . VAL A 1 476 ? -12.711 -19.969 -13.550 1.00 89.69 476 VAL A CA 1
ATOM 3828 C C . VAL A 1 476 ? -12.052 -19.381 -14.803 1.00 89.69 476 VAL A C 1
ATOM 3830 O O . VAL A 1 476 ? -10.904 -18.933 -14.730 1.00 89.69 476 VAL A O 1
ATOM 3833 N N . SER A 1 477 ? -12.786 -19.307 -15.917 1.00 91.38 477 SER A N 1
ATOM 3834 C CA . SER A 1 477 ? -12.333 -18.680 -17.167 1.00 91.38 477 SER A CA 1
ATOM 3835 C C . SER A 1 477 ? -11.991 -17.200 -16.974 1.00 91.38 477 SER A C 1
ATOM 3837 O O . SER A 1 477 ? -10.883 -16.767 -17.305 1.00 91.38 477 SER A O 1
ATOM 3839 N N . ASP A 1 478 ? -12.883 -16.433 -16.343 1.00 91.31 478 ASP A N 1
ATOM 3840 C CA . ASP A 1 478 ? -12.674 -15.017 -16.034 1.00 91.31 478 ASP A CA 1
ATOM 3841 C C . ASP A 1 478 ? -11.431 -14.800 -15.169 1.00 91.31 478 ASP A C 1
ATOM 3843 O O . ASP A 1 478 ? -10.610 -13.918 -15.451 1.00 91.31 478 ASP A O 1
ATOM 3847 N N . LEU A 1 479 ? -11.247 -15.622 -14.132 1.00 90.50 479 LEU A N 1
ATOM 3848 C CA . LEU A 1 479 ? -10.076 -15.557 -13.262 1.00 90.50 479 LEU A CA 1
ATOM 3849 C C . LEU A 1 479 ? -8.767 -15.844 -14.019 1.00 90.50 479 LEU A C 1
ATOM 3851 O O . LEU A 1 479 ? -7.766 -15.161 -13.776 1.00 90.50 479 LEU A O 1
ATOM 3855 N N . LEU A 1 480 ? -8.764 -16.804 -14.952 1.00 91.56 480 LEU A N 1
ATOM 3856 C CA . LEU A 1 480 ? -7.615 -17.125 -15.809 1.00 91.56 480 LEU A CA 1
ATOM 3857 C C . LEU A 1 480 ? -7.303 -15.985 -16.792 1.00 91.56 480 LEU A C 1
ATOM 3859 O O . LEU A 1 480 ? -6.151 -15.541 -16.890 1.00 91.56 480 LEU A O 1
ATOM 3863 N N . HIS A 1 481 ? -8.324 -15.447 -17.464 1.00 90.06 481 HIS A N 1
ATOM 3864 C CA . HIS A 1 481 ? -8.189 -14.330 -18.402 1.00 90.06 481 HIS A CA 1
ATOM 3865 C C . HIS A 1 481 ? -7.732 -13.034 -17.718 1.00 90.06 481 HIS A C 1
ATOM 3867 O O . HIS A 1 481 ? -7.004 -12.245 -18.324 1.00 90.06 481 HIS A O 1
ATOM 3873 N N . HIS A 1 482 ? -8.028 -12.820 -16.434 1.00 89.31 482 HIS A N 1
ATOM 3874 C CA . HIS A 1 482 ? -7.582 -11.638 -15.681 1.00 89.31 482 HIS A CA 1
ATOM 3875 C C . HIS A 1 482 ? -6.201 -11.775 -14.993 1.00 89.31 482 HIS A C 1
ATOM 3877 O O . HIS A 1 482 ? -5.750 -10.843 -14.318 1.00 89.31 482 HIS A O 1
ATOM 3883 N N . LEU A 1 483 ? -5.462 -12.876 -15.198 1.00 86.88 483 LEU A N 1
ATOM 3884 C CA . LEU A 1 483 ? -4.134 -13.079 -14.596 1.00 86.88 483 LEU A CA 1
ATOM 3885 C C . LEU A 1 483 ? -3.062 -12.047 -15.026 1.00 86.88 483 LEU A C 1
ATOM 3887 O O . LEU A 1 483 ? -2.837 -11.771 -16.210 1.00 86.88 483 LEU A O 1
ATOM 3891 N N . ASP A 1 484 ? -2.292 -11.554 -14.043 1.00 82.69 484 ASP A N 1
ATOM 3892 C CA . ASP A 1 484 ? -1.086 -10.735 -14.259 1.00 82.69 484 ASP A CA 1
ATOM 3893 C C . ASP A 1 484 ? 0.097 -11.610 -14.716 1.00 82.69 484 ASP A C 1
ATOM 3895 O O . ASP A 1 484 ? 0.818 -12.214 -13.913 1.00 82.69 484 ASP A O 1
ATOM 3899 N N . THR A 1 485 ? 0.342 -11.615 -16.029 1.00 84.12 485 THR A N 1
ATOM 3900 C CA . THR A 1 485 ? 1.439 -12.350 -16.689 1.00 84.12 485 THR A CA 1
ATOM 3901 C C . THR A 1 485 ? 2.851 -11.906 -16.273 1.00 84.12 485 THR A C 1
ATOM 3903 O O . THR A 1 485 ? 3.838 -12.519 -16.689 1.00 84.12 485 THR A O 1
ATOM 3906 N N . HIS A 1 486 ? 2.990 -10.844 -15.470 1.00 78.19 486 HIS A N 1
ATOM 3907 C CA . HIS A 1 486 ? 4.267 -10.334 -14.969 1.00 78.19 486 HIS A CA 1
ATOM 3908 C C . HIS A 1 486 ? 4.599 -10.757 -13.530 1.00 78.19 486 HIS A C 1
ATOM 3910 O O . HIS A 1 486 ? 5.645 -10.323 -13.010 1.00 78.19 486 HIS A O 1
ATOM 3916 N N . LYS A 1 487 ? 3.748 -11.564 -12.882 1.00 79.31 487 LYS A N 1
ATOM 3917 C CA . LYS A 1 487 ? 4.045 -12.233 -11.604 1.00 79.31 487 LYS A CA 1
ATOM 3918 C C . LYS A 1 487 ? 5.069 -13.367 -11.777 1.00 79.31 487 LYS A C 1
ATOM 3920 O O . LYS A 1 487 ? 5.403 -13.758 -12.891 1.00 79.31 487 LYS A O 1
ATOM 3925 N N . SER A 1 488 ? 5.628 -13.830 -10.661 1.00 80.62 488 SER A N 1
ATOM 3926 C CA . SER A 1 488 ? 6.516 -15.001 -10.620 1.00 80.62 488 SER A CA 1
ATOM 3927 C C . SER A 1 488 ? 5.693 -16.293 -10.555 1.00 80.62 488 SER A C 1
ATOM 3929 O O . SER A 1 488 ? 4.575 -16.265 -10.048 1.00 80.62 488 SER A O 1
ATOM 3931 N N . MET A 1 489 ? 6.265 -17.405 -11.024 1.00 84.81 489 MET A N 1
ATOM 3932 C CA . MET A 1 489 ? 5.773 -18.768 -10.748 1.00 84.81 489 MET A CA 1
ATOM 3933 C C . MET A 1 489 ? 5.919 -19.131 -9.259 1.00 84.81 489 MET A C 1
ATOM 3935 O O . MET A 1 489 ? 6.764 -18.546 -8.567 1.00 84.81 489 MET A O 1
ATOM 3939 N N . GLY A 1 490 ? 5.100 -20.075 -8.790 1.00 85.06 490 GLY A N 1
ATOM 3940 C CA . GLY A 1 490 ? 5.169 -20.652 -7.448 1.00 85.06 490 GLY A CA 1
ATOM 3941 C C . GLY A 1 490 ? 6.112 -21.864 -7.377 1.00 85.06 490 GLY A C 1
ATOM 3942 O O . GLY A 1 490 ? 6.998 -22.009 -8.224 1.00 85.06 490 GLY A O 1
ATOM 3943 N N . PRO A 1 491 ? 5.956 -22.734 -6.361 1.00 85.75 491 PRO A N 1
ATOM 3944 C CA . PRO A 1 491 ? 6.647 -24.027 -6.274 1.00 85.75 491 PRO A CA 1
ATOM 3945 C C . PRO A 1 491 ? 6.154 -25.058 -7.304 1.00 85.75 491 PRO A C 1
ATOM 3947 O O . PRO A 1 491 ? 6.835 -26.043 -7.553 1.00 85.75 491 PRO A O 1
ATOM 3950 N N . ASP A 1 492 ? 4.998 -24.798 -7.916 1.00 87.19 492 ASP A N 1
ATOM 3951 C CA . ASP A 1 492 ? 4.344 -25.594 -8.960 1.00 87.19 492 ASP A CA 1
ATOM 3952 C C . ASP A 1 492 ? 5.031 -25.523 -10.339 1.00 87.19 492 ASP A C 1
ATOM 3954 O O . ASP A 1 492 ? 4.688 -26.294 -11.228 1.00 87.19 492 ASP A O 1
ATOM 3958 N N . GLU A 1 493 ? 5.977 -24.597 -10.532 1.00 86.94 493 GLU A N 1
ATOM 3959 C CA . GLU A 1 493 ? 6.660 -24.269 -11.801 1.00 86.94 493 GLU A CA 1
ATOM 3960 C C . GLU A 1 493 ? 5.754 -23.772 -12.951 1.00 86.94 493 GLU A C 1
ATOM 3962 O O . GLU A 1 493 ? 6.249 -23.396 -14.022 1.00 86.94 493 GLU A O 1
ATOM 3967 N N . ILE A 1 494 ? 4.440 -23.668 -12.731 1.00 88.56 494 ILE A N 1
ATOM 3968 C CA . ILE A 1 494 ? 3.482 -23.163 -13.718 1.00 88.56 494 ILE A CA 1
ATOM 3969 C C . ILE A 1 494 ? 3.522 -21.628 -13.730 1.00 88.56 494 ILE A C 1
ATOM 3971 O O . ILE A 1 494 ? 3.302 -20.942 -12.729 1.00 88.56 494 ILE A O 1
ATOM 3975 N N . HIS A 1 495 ? 3.820 -21.044 -14.891 1.00 87.88 495 HIS A N 1
ATOM 3976 C CA . HIS A 1 495 ? 3.917 -19.591 -15.028 1.00 87.88 495 HIS A CA 1
ATOM 3977 C C . HIS A 1 495 ? 2.537 -18.950 -15.294 1.00 87.88 495 HIS A C 1
ATOM 3979 O O . HIS A 1 495 ? 1.832 -19.427 -16.183 1.00 87.88 495 HIS A O 1
ATOM 3985 N N . PRO A 1 496 ? 2.176 -17.803 -14.672 1.00 88.81 496 PRO A N 1
ATOM 3986 C CA . PRO A 1 496 ? 0.874 -17.143 -14.878 1.00 88.81 496 PRO A CA 1
ATOM 3987 C C . PRO A 1 496 ? 0.512 -16.872 -16.346 1.00 88.81 496 PRO A C 1
ATOM 3989 O O . PRO A 1 496 ? -0.653 -16.884 -16.723 1.00 88.81 496 PRO A O 1
ATOM 3992 N N . ARG A 1 497 ? 1.524 -16.632 -17.192 1.00 88.31 497 ARG A N 1
ATOM 3993 C CA . ARG A 1 497 ? 1.324 -16.460 -18.640 1.00 88.31 497 ARG A CA 1
ATOM 3994 C C . ARG A 1 497 ? 0.811 -17.730 -19.330 1.00 88.31 497 ARG A C 1
ATOM 3996 O O . ARG A 1 497 ? -0.005 -17.606 -20.224 1.00 88.31 497 ARG A O 1
ATOM 4003 N N . VAL A 1 498 ? 1.268 -18.915 -18.927 1.00 88.50 498 VAL A N 1
ATOM 4004 C CA . VAL A 1 498 ? 0.804 -20.186 -19.511 1.00 88.50 498 VAL A CA 1
ATOM 4005 C C . VAL A 1 498 ? -0.677 -20.386 -19.213 1.00 88.50 498 VAL A C 1
ATOM 4007 O O . VAL A 1 498 ? -1.448 -20.620 -20.134 1.00 88.50 498 VAL A O 1
ATOM 4010 N N . LEU A 1 499 ? -1.074 -20.179 -17.953 1.00 90.62 499 LEU A N 1
ATOM 4011 C CA . LEU A 1 499 ? -2.470 -20.270 -17.517 1.00 90.62 499 LEU A CA 1
ATOM 4012 C C . LEU A 1 499 ? -3.398 -19.338 -18.309 1.00 90.62 499 LEU A C 1
ATOM 4014 O O . LEU A 1 499 ? -4.474 -19.756 -18.711 1.00 90.62 499 LEU A O 1
ATOM 4018 N N . LYS A 1 500 ? -2.966 -18.098 -18.573 1.00 91.94 500 LYS A N 1
ATOM 4019 C CA . LYS A 1 500 ? -3.763 -17.122 -19.329 1.00 91.94 500 LYS A CA 1
ATOM 4020 C C . LYS A 1 500 ? -3.864 -17.429 -20.831 1.00 91.94 500 LYS A C 1
ATOM 4022 O O . LYS A 1 500 ? -4.925 -17.259 -21.409 1.00 91.94 500 LYS A O 1
ATOM 4027 N N . GLU A 1 501 ? -2.784 -17.866 -21.479 1.00 89.50 501 GLU A N 1
ATOM 4028 C CA . GLU A 1 501 ? -2.785 -18.137 -22.936 1.00 89.50 501 GLU A CA 1
ATOM 4029 C C . GLU A 1 501 ? -3.512 -19.463 -23.279 1.00 89.50 501 GLU A C 1
ATOM 4031 O O . GLU A 1 501 ? -3.907 -19.699 -24.425 1.00 89.50 501 GLU A O 1
ATOM 4036 N N . LEU A 1 502 ? -3.701 -20.325 -22.272 1.00 91.19 502 LEU A N 1
ATOM 4037 C CA . LEU A 1 502 ? -4.418 -21.602 -22.337 1.00 91.19 502 LEU A CA 1
ATOM 4038 C C . LEU A 1 502 ? -5.750 -21.590 -21.565 1.00 91.19 502 LEU A C 1
ATOM 4040 O O . LEU A 1 502 ? -6.302 -22.662 -21.326 1.00 91.19 502 LEU A O 1
ATOM 4044 N N . ALA A 1 503 ? -6.250 -20.415 -21.161 1.00 91.88 503 ALA A N 1
ATOM 4045 C CA . ALA A 1 503 ? -7.407 -20.281 -20.272 1.00 91.88 503 ALA A CA 1
ATOM 4046 C C . ALA A 1 503 ? -8.600 -21.134 -20.734 1.00 91.88 503 ALA A C 1
ATOM 4048 O O . ALA A 1 503 ? -9.114 -21.942 -19.968 1.00 91.88 503 ALA A O 1
ATOM 4049 N N . ASP A 1 504 ? -8.948 -21.036 -22.015 1.00 89.88 504 ASP A N 1
ATOM 4050 C CA . ASP A 1 504 ? -10.096 -21.713 -22.628 1.00 89.88 504 ASP A CA 1
ATOM 4051 C C . ASP A 1 504 ? -10.041 -23.251 -22.472 1.00 89.88 504 ASP A C 1
ATOM 4053 O O . ASP A 1 504 ? -11.061 -23.886 -22.223 1.00 89.88 504 ASP A O 1
ATOM 4057 N N . VAL A 1 505 ? -8.842 -23.849 -22.539 1.00 91.44 505 VAL A N 1
ATOM 4058 C CA . VAL A 1 505 ? -8.637 -25.308 -22.407 1.00 91.44 505 VAL A CA 1
ATOM 4059 C C . VAL A 1 505 ? -8.457 -25.729 -20.945 1.00 91.44 505 VAL A C 1
ATOM 4061 O O . VAL A 1 505 ? -8.905 -26.802 -20.548 1.00 91.44 505 VAL A O 1
ATOM 4064 N N . LEU A 1 506 ? -7.817 -24.896 -20.117 1.00 92.50 506 LEU A N 1
ATOM 4065 C CA . LEU A 1 506 ? -7.553 -25.212 -18.708 1.00 92.50 506 LEU A CA 1
ATOM 4066 C C . LEU A 1 506 ? -8.762 -24.975 -17.792 1.00 92.50 506 LEU A C 1
ATOM 4068 O O . LEU A 1 506 ? -8.814 -25.564 -16.714 1.00 92.50 506 LEU A O 1
ATOM 4072 N N . THR A 1 507 ? -9.734 -24.154 -18.207 1.00 93.06 507 THR A N 1
ATOM 4073 C CA . THR A 1 507 ? -10.957 -23.868 -17.439 1.00 93.06 507 THR A CA 1
ATOM 4074 C C . THR A 1 507 ? -11.672 -25.145 -17.007 1.00 93.06 507 THR A C 1
ATOM 4076 O O . THR A 1 507 ? -12.003 -25.288 -15.830 1.00 93.06 507 THR A O 1
ATOM 4079 N N . LYS A 1 508 ? -11.880 -26.098 -17.924 1.00 91.25 508 LYS A N 1
ATOM 4080 C CA . LYS A 1 508 ? -12.635 -27.327 -17.646 1.00 91.25 508 LYS A CA 1
ATOM 4081 C C . LYS A 1 508 ? -11.959 -28.238 -16.599 1.00 91.25 508 LYS A C 1
ATOM 4083 O O . LYS A 1 508 ? -12.604 -28.486 -15.579 1.00 91.25 508 LYS A O 1
ATOM 4088 N N . PRO A 1 509 ? -10.698 -28.699 -16.759 1.00 93.31 509 PRO A N 1
ATOM 4089 C CA . PRO A 1 509 ? -10.043 -29.530 -15.745 1.00 93.31 509 PRO A CA 1
ATOM 4090 C C . PRO A 1 509 ? -9.857 -28.810 -14.405 1.00 93.31 509 PRO A C 1
ATOM 4092 O O . PRO A 1 509 ? -10.051 -29.423 -13.358 1.00 93.31 509 PRO A O 1
ATOM 4095 N N . LEU A 1 510 ? -9.543 -27.507 -14.409 1.00 93.25 510 LEU A N 1
ATOM 4096 C CA . LEU A 1 510 ? -9.428 -26.746 -13.162 1.00 93.25 510 LEU A CA 1
ATOM 4097 C C . LEU A 1 510 ? -10.771 -26.625 -12.434 1.00 93.25 510 LEU A C 1
ATOM 4099 O O . LEU A 1 510 ? -10.792 -26.757 -11.216 1.00 93.25 510 LEU A O 1
ATOM 4103 N N . SER A 1 511 ? -11.885 -26.444 -13.151 1.00 93.06 511 SER A N 1
ATOM 4104 C CA . SER A 1 511 ? -13.222 -26.403 -12.535 1.00 93.06 511 SER A CA 1
ATOM 4105 C C . SER A 1 511 ? -13.559 -27.713 -11.817 1.00 93.06 511 SER A C 1
ATOM 4107 O O . SER A 1 511 ? -14.046 -27.669 -10.694 1.00 93.06 511 SER A O 1
ATOM 4109 N N . ILE A 1 512 ? -13.233 -28.868 -12.415 1.00 91.69 512 ILE A N 1
ATOM 4110 C CA . ILE A 1 512 ? -13.432 -30.192 -11.796 1.00 91.69 512 ILE A CA 1
ATOM 4111 C C . ILE A 1 512 ? -12.601 -30.315 -10.508 1.00 91.69 512 ILE A C 1
ATOM 4113 O O . ILE A 1 512 ? -13.150 -30.608 -9.447 1.00 91.69 512 ILE A O 1
ATOM 4117 N N . ILE A 1 513 ? -11.298 -30.014 -10.578 1.00 93.75 513 ILE A N 1
ATOM 4118 C CA . ILE A 1 513 ? -10.381 -30.108 -9.428 1.00 93.75 513 ILE A CA 1
ATOM 4119 C C . ILE A 1 513 ? -10.795 -29.141 -8.307 1.00 93.75 513 ILE A C 1
ATOM 4121 O O . ILE A 1 513 ? -10.785 -29.515 -7.136 1.00 93.75 513 ILE A O 1
ATOM 4125 N N . TYR A 1 514 ? -11.185 -27.905 -8.635 1.00 94.31 514 TYR A N 1
ATOM 4126 C CA . TYR A 1 514 ? -11.658 -26.932 -7.647 1.00 94.31 514 TYR A CA 1
ATOM 4127 C C . TYR A 1 514 ? -12.983 -27.357 -7.003 1.00 94.31 514 TYR A C 1
ATOM 4129 O O . TYR A 1 514 ? -13.139 -27.207 -5.792 1.00 94.31 514 TYR A O 1
ATOM 4137 N N . GLN A 1 515 ? -13.910 -27.924 -7.781 1.00 92.69 515 GLN A N 1
ATOM 4138 C CA . GLN A 1 515 ? -15.204 -28.393 -7.286 1.00 92.69 515 GLN A CA 1
ATOM 4139 C C . GLN A 1 515 ? -15.030 -29.555 -6.300 1.00 92.69 515 GLN A C 1
ATOM 4141 O O . GLN A 1 515 ? -15.591 -29.524 -5.205 1.00 92.69 515 GLN A O 1
ATOM 4146 N N . GLN A 1 516 ? -14.203 -30.545 -6.650 1.00 91.56 516 GLN A N 1
ATOM 4147 C CA . GLN A 1 516 ? -13.850 -31.649 -5.752 1.00 91.56 516 GLN A CA 1
ATOM 4148 C C . GLN A 1 516 ? -13.094 -31.148 -4.508 1.00 91.56 516 GLN A C 1
ATOM 4150 O O . GLN A 1 516 ? -13.400 -31.575 -3.395 1.00 91.56 516 GLN A O 1
ATOM 4155 N N . SER A 1 517 ? -12.153 -30.207 -4.676 1.00 94.44 517 SER A N 1
ATOM 4156 C CA . SER A 1 517 ? -11.401 -29.588 -3.574 1.00 94.44 517 SER A CA 1
ATOM 4157 C C . SER A 1 517 ? -12.324 -28.917 -2.559 1.00 94.44 517 SER A C 1
ATOM 4159 O O . SER A 1 517 ? -12.166 -29.160 -1.368 1.00 94.44 517 SER A O 1
ATOM 4161 N N . TRP A 1 518 ? -13.314 -28.128 -2.994 1.00 92.44 518 TRP A N 1
ATOM 4162 C CA . TRP A 1 518 ? -14.238 -27.456 -2.070 1.00 92.44 518 TRP A CA 1
ATOM 4163 C C . TRP A 1 518 ? -15.132 -28.449 -1.316 1.00 92.44 518 TRP A C 1
ATOM 4165 O O . TRP A 1 518 ? -15.253 -28.341 -0.100 1.00 92.44 518 TRP A O 1
ATOM 4175 N N . LEU A 1 519 ? -15.707 -29.438 -2.012 1.00 90.88 519 LEU A N 1
ATOM 4176 C CA . LEU A 1 519 ? -16.631 -30.413 -1.413 1.00 90.88 519 LEU A CA 1
ATOM 4177 C C . LEU A 1 519 ? -15.942 -31.338 -0.398 1.00 90.88 519 LEU A C 1
ATOM 4179 O O . LEU A 1 519 ? -16.462 -31.579 0.686 1.00 90.88 519 LEU A O 1
ATOM 4183 N N . THR A 1 520 ? -14.755 -31.847 -0.731 1.00 90.44 520 THR A N 1
ATOM 4184 C CA . THR A 1 520 ? -13.984 -32.719 0.178 1.00 90.44 520 THR A CA 1
ATOM 4185 C C . THR A 1 520 ? -13.230 -31.931 1.253 1.00 90.44 520 THR A C 1
ATOM 4187 O O . THR A 1 520 ? -12.876 -32.471 2.301 1.00 90.44 520 THR A O 1
ATOM 4190 N N . GLY A 1 521 ? -12.948 -30.652 0.993 1.00 90.88 521 GLY A N 1
ATOM 4191 C CA . GLY A 1 521 ? -11.989 -29.849 1.745 1.00 90.88 521 GLY A CA 1
ATOM 4192 C C . GLY A 1 521 ? -10.523 -30.208 1.461 1.00 90.88 521 GLY A C 1
ATOM 4193 O O . GLY A 1 521 ? -9.641 -29.678 2.134 1.00 90.88 521 GLY A O 1
ATOM 4194 N N . GLU A 1 522 ? -10.216 -31.112 0.524 1.00 93.31 522 GLU A N 1
ATOM 4195 C CA . GLU A 1 522 ? -8.846 -31.555 0.240 1.00 93.31 522 GLU A CA 1
ATOM 4196 C C . GLU A 1 522 ? -8.042 -30.465 -0.499 1.00 93.31 522 GLU A C 1
ATOM 4198 O O . GLU A 1 522 ? -8.490 -29.897 -1.500 1.00 93.31 522 GLU A O 1
ATOM 4203 N N . VAL A 1 523 ? -6.822 -30.178 -0.022 1.00 93.69 523 VAL A N 1
ATOM 4204 C CA . VAL A 1 523 ? -5.941 -29.136 -0.579 1.00 93.69 523 VAL A CA 1
ATOM 4205 C C . VAL A 1 523 ? -4.625 -29.748 -1.090 1.00 93.69 523 VAL A C 1
ATOM 4207 O O . VAL A 1 523 ? -3.804 -30.202 -0.278 1.00 93.69 523 VAL A O 1
ATOM 4210 N N . PRO A 1 524 ? -4.358 -29.706 -2.412 1.00 94.12 524 PRO A N 1
ATOM 4211 C CA . PRO A 1 524 ? -3.112 -30.188 -3.000 1.00 94.12 524 PRO A CA 1
ATOM 4212 C C . PRO A 1 524 ? -1.846 -29.647 -2.325 1.00 94.12 524 PRO A C 1
ATOM 4214 O O . PRO A 1 524 ? -1.745 -28.467 -1.976 1.00 94.12 524 PRO A O 1
ATOM 4217 N N . ALA A 1 525 ? -0.843 -30.511 -2.174 1.00 91.25 525 ALA A N 1
ATOM 4218 C CA . ALA A 1 525 ? 0.412 -30.216 -1.488 1.00 91.25 525 ALA A CA 1
ATOM 4219 C C . ALA A 1 525 ? 1.120 -28.969 -2.056 1.00 91.25 525 ALA A C 1
ATOM 4221 O O . ALA A 1 525 ? 1.513 -28.086 -1.295 1.00 91.25 525 ALA A O 1
ATOM 4222 N N . ASP A 1 526 ? 1.196 -28.819 -3.385 1.00 90.81 526 ASP A N 1
ATOM 4223 C CA . ASP A 1 526 ? 1.810 -27.646 -4.037 1.00 90.81 526 ASP A CA 1
ATOM 4224 C C . ASP A 1 526 ? 1.168 -26.304 -3.635 1.00 90.81 526 ASP A C 1
ATOM 4226 O O . ASP A 1 526 ? 1.831 -25.264 -3.671 1.00 90.81 526 ASP A O 1
ATOM 4230 N N . TRP A 1 527 ? -0.118 -26.295 -3.265 1.00 91.31 527 TRP A N 1
ATOM 4231 C CA . TRP A 1 527 ? -0.835 -25.078 -2.864 1.00 91.31 527 TRP A CA 1
ATOM 4232 C C . TRP A 1 527 ? -0.522 -24.688 -1.405 1.00 91.31 527 TRP A C 1
ATOM 4234 O O . TRP A 1 527 ? -0.624 -23.515 -1.026 1.00 91.31 527 TRP A O 1
ATOM 4244 N N . ARG A 1 528 ? -0.066 -25.656 -0.599 1.00 90.62 528 ARG A N 1
ATOM 4245 C CA . ARG A 1 528 ? 0.387 -25.477 0.790 1.00 90.62 528 ARG A CA 1
ATOM 4246 C C . ARG A 1 528 ? 1.860 -25.059 0.895 1.00 90.62 528 ARG A C 1
ATOM 4248 O O . ARG A 1 528 ? 2.241 -24.430 1.885 1.00 90.62 528 ARG A O 1
ATOM 4255 N N . LEU A 1 529 ? 2.664 -25.315 -0.142 1.00 91.00 529 LEU A N 1
ATOM 4256 C CA . LEU A 1 529 ? 4.081 -24.938 -0.222 1.00 91.00 529 LEU A CA 1
ATOM 4257 C C . LEU A 1 529 ? 4.311 -23.460 -0.604 1.00 91.00 529 LEU A C 1
ATOM 4259 O O . LEU A 1 529 ? 3.555 -22.857 -1.372 1.00 91.00 529 LEU A O 1
ATOM 4263 N N . ALA A 1 530 ? 5.410 -22.874 -0.113 1.00 90.94 530 ALA A N 1
ATOM 4264 C CA . ALA A 1 530 ? 5.813 -21.499 -0.428 1.00 90.94 530 ALA A CA 1
ATOM 4265 C C . ALA A 1 530 ? 7.325 -21.321 -0.675 1.00 90.94 530 ALA A C 1
ATOM 4267 O O . ALA A 1 530 ? 8.161 -21.700 0.145 1.00 90.94 530 ALA A O 1
ATOM 4268 N N . ASN A 1 531 ? 7.675 -20.634 -1.769 1.00 90.31 531 ASN A N 1
ATOM 4269 C CA . ASN A 1 531 ? 9.025 -20.109 -2.004 1.00 90.31 531 ASN A CA 1
ATOM 4270 C C . ASN A 1 531 ? 9.110 -18.666 -1.462 1.00 90.31 531 ASN A C 1
ATOM 4272 O O . ASN A 1 531 ? 8.553 -17.739 -2.054 1.00 90.31 531 ASN A O 1
ATOM 4276 N N . VAL A 1 532 ? 9.809 -18.452 -0.351 1.00 87.88 532 VAL A N 1
ATOM 4277 C CA . VAL A 1 532 ? 9.925 -17.157 0.335 1.00 87.88 532 VAL A CA 1
ATOM 4278 C C . VAL A 1 532 ? 11.052 -16.317 -0.265 1.00 87.88 532 VAL A C 1
ATOM 4280 O O . VAL A 1 532 ? 12.209 -16.729 -0.312 1.00 87.88 532 VAL A O 1
ATOM 4283 N N . THR A 1 533 ? 10.733 -15.097 -0.698 1.00 85.31 533 THR A N 1
ATOM 4284 C CA . THR A 1 533 ? 11.729 -14.096 -1.111 1.00 85.31 533 THR A CA 1
ATOM 4285 C C . THR A 1 533 ? 11.920 -13.060 0.004 1.00 85.31 533 THR A C 1
ATOM 4287 O O . THR A 1 533 ? 10.955 -12.365 0.330 1.00 85.31 533 THR A O 1
ATOM 4290 N N . PRO A 1 534 ? 13.133 -12.891 0.565 1.00 85.38 534 PRO A N 1
ATOM 4291 C CA . PRO A 1 534 ? 13.395 -11.900 1.605 1.00 85.38 534 PRO A CA 1
ATOM 4292 C C . PRO A 1 534 ? 13.450 -10.486 1.006 1.00 85.38 534 PRO A C 1
ATOM 4294 O O . PRO A 1 534 ? 14.179 -10.226 0.044 1.00 85.38 534 PRO A O 1
ATOM 4297 N N . ILE A 1 535 ? 12.694 -9.546 1.581 1.00 81.81 535 ILE A N 1
ATOM 4298 C CA . ILE A 1 535 ? 12.691 -8.132 1.175 1.00 81.81 535 ILE A CA 1
ATOM 4299 C C . ILE A 1 535 ? 13.111 -7.250 2.350 1.00 81.81 535 ILE A C 1
ATOM 4301 O O . ILE A 1 535 ? 12.401 -7.157 3.346 1.00 81.81 535 ILE A O 1
ATOM 4305 N N . PHE A 1 536 ? 14.242 -6.559 2.209 1.00 79.12 536 PHE A N 1
ATOM 4306 C CA . PHE A 1 536 ? 14.733 -5.602 3.203 1.00 79.12 536 PHE A CA 1
ATOM 4307 C C . PHE A 1 536 ? 13.733 -4.452 3.448 1.00 79.12 536 PHE A C 1
ATOM 4309 O O . PHE A 1 536 ? 13.221 -3.856 2.494 1.00 79.12 536 PHE A O 1
ATOM 4316 N N . LYS A 1 537 ? 13.466 -4.139 4.724 1.00 72.25 537 LYS A N 1
ATOM 4317 C CA . LYS A 1 537 ? 12.469 -3.156 5.189 1.00 72.25 537 LYS A CA 1
ATOM 4318 C C . LYS A 1 537 ? 13.104 -1.808 5.567 1.00 72.25 537 LYS A C 1
ATOM 4320 O O . LYS A 1 537 ? 12.777 -0.797 4.948 1.00 72.25 537 LYS A O 1
ATOM 4325 N N . LYS A 1 538 ? 13.942 -1.782 6.609 1.00 70.31 538 LYS A N 1
ATOM 4326 C CA . LYS A 1 538 ? 14.648 -0.614 7.189 1.00 70.31 538 LYS A CA 1
ATOM 4327 C C . LYS A 1 538 ? 15.716 -1.117 8.177 1.00 70.31 538 LYS A C 1
ATOM 4329 O O . LYS A 1 538 ? 15.637 -2.276 8.536 1.00 70.31 538 LYS A O 1
ATOM 4334 N N . GLY A 1 539 ? 16.627 -0.271 8.664 1.00 72.38 539 GLY A N 1
ATOM 4335 C CA . GLY A 1 539 ? 17.591 -0.643 9.719 1.00 72.38 539 GLY A CA 1
ATOM 4336 C C . GLY A 1 539 ? 18.950 -1.119 9.190 1.00 72.38 539 GLY A C 1
ATOM 4337 O O . GLY A 1 539 ? 19.345 -0.738 8.087 1.00 72.38 539 GLY A O 1
ATOM 4338 N N . ARG A 1 540 ? 19.664 -1.932 9.979 1.00 69.88 540 ARG A N 1
ATOM 4339 C CA . ARG A 1 540 ? 20.918 -2.593 9.567 1.00 69.88 540 ARG A CA 1
ATOM 4340 C C . ARG A 1 540 ? 20.585 -3.747 8.611 1.00 69.88 540 ARG A C 1
ATOM 4342 O O . ARG A 1 540 ? 19.602 -4.454 8.824 1.00 69.88 540 ARG A O 1
ATOM 4349 N N . LYS A 1 541 ? 21.347 -3.920 7.529 1.00 77.31 541 LYS A N 1
ATOM 4350 C CA . LYS A 1 541 ? 21.069 -4.935 6.484 1.00 77.31 541 LYS A CA 1
ATOM 4351 C C . LYS A 1 541 ? 21.626 -6.314 6.828 1.00 77.31 541 LYS A C 1
ATOM 4353 O O . LYS A 1 541 ? 21.295 -7.287 6.157 1.00 77.31 541 LYS A O 1
ATOM 4358 N N . GLU A 1 542 ? 22.470 -6.367 7.839 1.00 80.31 542 GLU A N 1
ATOM 4359 C CA . GLU A 1 542 ? 23.157 -7.538 8.359 1.00 80.31 542 GLU A CA 1
ATOM 4360 C C . GLU A 1 542 ? 22.229 -8.356 9.282 1.00 80.31 542 GLU A C 1
ATOM 4362 O O . GLU A 1 542 ? 22.401 -9.561 9.430 1.00 80.31 542 GLU A O 1
ATOM 4367 N N . ASP A 1 543 ? 21.206 -7.706 9.849 1.00 77.12 543 ASP A N 1
ATOM 4368 C CA . ASP A 1 543 ? 20.207 -8.270 10.763 1.00 77.12 543 ASP A CA 1
ATOM 4369 C C . ASP A 1 543 ? 19.020 -8.918 10.000 1.00 77.12 543 ASP A C 1
ATOM 4371 O O . ASP A 1 543 ? 18.292 -8.210 9.287 1.00 77.12 543 ASP A O 1
ATOM 4375 N N . PRO A 1 544 ? 18.768 -10.236 10.164 1.00 81.81 544 PRO A N 1
ATOM 4376 C CA . PRO A 1 544 ? 17.602 -10.936 9.611 1.00 81.81 544 PRO A CA 1
ATOM 4377 C C . PRO A 1 544 ? 16.241 -10.312 9.970 1.00 81.81 544 PRO A C 1
ATOM 4379 O O . PRO A 1 544 ? 15.324 -10.326 9.143 1.00 81.81 544 PRO A O 1
ATOM 4382 N N . GLY A 1 545 ? 16.107 -9.697 11.151 1.00 80.69 545 GLY A N 1
ATOM 4383 C CA . GLY A 1 545 ? 14.892 -9.027 11.629 1.00 80.69 545 GLY A CA 1
ATOM 4384 C C . GLY A 1 545 ? 14.442 -7.840 10.783 1.00 80.69 545 GLY A C 1
ATOM 4385 O O . GLY A 1 545 ? 13.263 -7.474 10.787 1.00 80.69 545 GLY A O 1
ATOM 4386 N N . ASN A 1 546 ? 15.350 -7.287 9.980 1.00 81.06 546 ASN A N 1
ATOM 4387 C CA . ASN A 1 546 ? 15.070 -6.191 9.063 1.00 81.06 546 ASN A CA 1
ATOM 4388 C C . ASN A 1 546 ? 14.566 -6.646 7.681 1.00 81.06 546 ASN A C 1
ATOM 4390 O O . ASN A 1 546 ? 14.325 -5.803 6.807 1.00 81.06 546 ASN A O 1
ATOM 4394 N N . TYR A 1 547 ? 14.336 -7.947 7.477 1.00 83.81 547 TYR A N 1
ATOM 4395 C CA . TYR A 1 547 ? 13.759 -8.517 6.257 1.00 83.81 547 TYR A CA 1
ATOM 4396 C C . TYR A 1 547 ? 12.309 -8.979 6.461 1.00 83.81 547 TYR A C 1
ATOM 4398 O O . TYR A 1 547 ? 11.923 -9.465 7.518 1.00 83.81 547 TYR A O 1
ATOM 4406 N N . ARG A 1 548 ? 11.489 -8.835 5.416 1.00 78.94 548 ARG A N 1
ATOM 4407 C CA . ARG A 1 548 ? 10.128 -9.385 5.333 1.00 78.94 548 ARG A CA 1
ATOM 4408 C C . ARG A 1 548 ? 10.111 -10.653 4.470 1.00 78.94 548 ARG A C 1
ATOM 4410 O O . ARG A 1 548 ? 10.637 -10.586 3.352 1.00 78.94 548 ARG A O 1
ATOM 4417 N N . PRO A 1 549 ? 9.493 -11.758 4.921 1.00 85.12 549 PRO A N 1
ATOM 4418 C CA . PRO A 1 549 ? 9.259 -12.934 4.092 1.00 85.12 549 PRO A CA 1
ATOM 4419 C C . PRO A 1 549 ? 8.090 -12.680 3.128 1.00 85.12 549 PRO A C 1
ATOM 4421 O O . PRO A 1 549 ? 6.964 -12.449 3.551 1.00 85.12 549 PRO A O 1
ATOM 4424 N N . VAL A 1 550 ? 8.327 -12.724 1.813 1.00 81.19 550 VAL A N 1
ATOM 4425 C CA . VAL A 1 550 ? 7.237 -12.687 0.821 1.00 81.19 550 VAL A CA 1
ATOM 4426 C C . VAL A 1 550 ? 7.082 -14.053 0.172 1.00 81.19 550 VAL A C 1
ATOM 4428 O O . VAL A 1 550 ? 7.937 -14.465 -0.615 1.00 81.19 550 VAL A O 1
ATOM 4431 N N . SER A 1 551 ? 5.980 -14.733 0.481 1.00 84.62 551 SER A N 1
ATOM 4432 C CA . SER A 1 551 ? 5.676 -16.075 -0.011 1.00 84.62 551 SER A CA 1
ATOM 4433 C C . SER A 1 551 ? 5.157 -16.057 -1.447 1.00 84.62 551 SER A C 1
ATOM 4435 O O . SER A 1 551 ? 4.128 -15.455 -1.766 1.00 84.62 551 SER A O 1
ATOM 4437 N N . LEU A 1 552 ? 5.865 -16.765 -2.325 1.00 84.81 552 LEU A N 1
ATOM 4438 C CA . LEU A 1 552 ? 5.386 -17.150 -3.647 1.00 84.81 552 LEU A CA 1
ATOM 4439 C C . LEU A 1 552 ? 4.749 -18.543 -3.534 1.00 84.81 552 LEU A C 1
ATOM 4441 O O . LEU A 1 552 ? 5.465 -19.540 -3.436 1.00 84.81 552 LEU A O 1
ATOM 4445 N N . THR A 1 553 ? 3.417 -18.589 -3.509 1.00 87.12 553 THR A N 1
ATOM 4446 C CA . THR A 1 553 ? 2.598 -19.816 -3.538 1.00 87.12 553 THR A CA 1
ATOM 4447 C C . THR A 1 553 ? 2.157 -20.161 -4.967 1.00 87.12 553 THR A C 1
ATOM 4449 O O . THR A 1 553 ? 2.367 -19.367 -5.890 1.00 87.12 553 THR A O 1
ATOM 4452 N N . SER A 1 554 ? 1.569 -21.350 -5.149 1.00 90.25 554 SER A N 1
ATOM 4453 C CA . SER A 1 554 ? 1.009 -21.821 -6.425 1.00 90.25 554 SER A CA 1
ATOM 4454 C C . SER A 1 554 ? 0.016 -20.828 -7.047 1.00 90.25 554 SER A C 1
ATOM 4456 O O . SER A 1 554 ? -0.797 -20.219 -6.346 1.00 90.25 554 SER A O 1
ATOM 4458 N N . VAL A 1 555 ? 0.060 -20.666 -8.375 1.00 90.31 555 VAL A N 1
ATOM 4459 C CA . VAL A 1 555 ? -0.827 -19.721 -9.076 1.00 90.31 555 VAL A CA 1
ATOM 4460 C C . VAL A 1 555 ? -2.252 -20.278 -9.205 1.00 90.31 555 VAL A C 1
ATOM 4462 O O . VAL A 1 555 ? -3.170 -19.538 -8.853 1.00 90.31 555 VAL A O 1
ATOM 4465 N N . PRO A 1 556 ? -2.479 -21.552 -9.593 1.00 92.06 556 PRO A N 1
ATOM 4466 C CA . PRO A 1 556 ? -3.802 -22.170 -9.505 1.00 92.06 556 PRO A CA 1
ATOM 4467 C C . PRO A 1 556 ? -4.336 -22.259 -8.070 1.00 92.06 556 PRO A C 1
ATOM 4469 O O . PRO A 1 556 ? -5.523 -22.017 -7.870 1.00 92.06 556 PRO A O 1
ATOM 4472 N N . GLY A 1 557 ? -3.481 -22.480 -7.062 1.00 92.50 557 GLY A N 1
ATOM 4473 C CA . GLY A 1 557 ? -3.893 -22.376 -5.654 1.00 92.50 557 GLY A CA 1
ATOM 4474 C C . GLY A 1 557 ? -4.442 -20.984 -5.305 1.00 92.50 557 GLY A C 1
ATOM 4475 O O . GLY A 1 557 ? -5.509 -20.863 -4.711 1.00 92.50 557 GLY A O 1
ATOM 4476 N N . LYS A 1 558 ? -3.792 -19.912 -5.783 1.00 91.06 558 LYS A N 1
ATOM 4477 C CA . LYS A 1 558 ? -4.286 -18.527 -5.641 1.00 91.06 558 LYS A CA 1
ATOM 4478 C C . LYS A 1 558 ? -5.578 -18.217 -6.404 1.00 91.06 558 LYS A C 1
ATOM 4480 O O . LYS A 1 558 ? -6.183 -17.180 -6.124 1.00 91.06 558 LYS A O 1
ATOM 4485 N N . LEU A 1 559 ? -5.968 -19.022 -7.393 1.00 92.56 559 LEU A N 1
ATOM 4486 C CA . LEU A 1 559 ? -7.280 -18.897 -8.035 1.00 92.56 559 LEU A CA 1
ATOM 4487 C C . LEU A 1 559 ? -8.355 -19.552 -7.167 1.00 92.56 559 LEU A C 1
ATOM 4489 O O . LEU A 1 559 ? -9.367 -18.911 -6.905 1.00 92.56 559 LEU A O 1
ATOM 4493 N N . MET A 1 560 ? -8.090 -20.739 -6.613 1.00 93.81 560 MET A N 1
ATOM 4494 C CA . MET A 1 560 ? -8.989 -21.364 -5.636 1.00 93.81 560 MET A CA 1
ATOM 4495 C C . MET A 1 560 ? -9.201 -20.469 -4.405 1.00 93.81 560 MET A C 1
ATOM 4497 O O . MET A 1 560 ? -10.333 -20.206 -4.011 1.00 93.81 560 MET A O 1
ATOM 4501 N N . GLU A 1 561 ? -8.128 -19.869 -3.876 1.00 93.81 561 GLU A N 1
ATOM 4502 C CA . GLU A 1 561 ? -8.226 -18.863 -2.809 1.00 93.81 561 GLU A CA 1
ATOM 4503 C C . GLU A 1 561 ? -9.114 -17.653 -3.188 1.00 93.81 561 GLU A C 1
ATOM 4505 O O . GLU A 1 561 ? -9.684 -17.029 -2.300 1.00 93.81 561 GLU A O 1
ATOM 4510 N N . GLN A 1 562 ? -9.249 -17.291 -4.474 1.00 92.31 562 GLN A N 1
ATOM 4511 C CA . GLN A 1 562 ? -10.151 -16.212 -4.923 1.00 92.31 562 GLN A CA 1
ATOM 4512 C C . GLN A 1 562 ? -11.617 -16.650 -4.974 1.00 92.31 562 GLN A C 1
ATOM 4514 O O . GLN A 1 562 ? -12.495 -15.831 -4.695 1.00 92.31 562 GLN A O 1
ATOM 4519 N N . ILE A 1 563 ? -11.877 -17.918 -5.292 1.00 92.19 563 ILE A N 1
ATOM 4520 C CA . ILE A 1 563 ? -13.219 -18.509 -5.264 1.00 92.19 563 ILE A CA 1
ATOM 4521 C C . ILE A 1 563 ? -13.709 -18.557 -3.809 1.00 92.19 563 ILE A C 1
ATOM 4523 O O . ILE A 1 563 ? -14.708 -17.917 -3.481 1.00 92.19 563 ILE A O 1
ATOM 4527 N N . ILE A 1 564 ? -12.922 -19.165 -2.913 1.00 92.69 564 ILE A N 1
ATOM 4528 C CA . ILE A 1 564 ? -13.211 -19.232 -1.470 1.00 92.69 564 ILE A CA 1
ATOM 4529 C C . ILE A 1 564 ? -13.330 -17.831 -0.845 1.00 92.69 564 ILE A C 1
ATOM 4531 O O . ILE A 1 564 ? -14.257 -17.568 -0.082 1.00 92.69 564 ILE A O 1
ATOM 4535 N N . LEU A 1 565 ? -12.461 -16.879 -1.216 1.00 91.81 565 LEU A N 1
ATOM 4536 C CA . LEU A 1 565 ? -12.566 -15.487 -0.753 1.00 91.81 565 LEU A CA 1
ATOM 4537 C C . LEU A 1 565 ? -13.912 -14.852 -1.129 1.00 91.81 565 LEU A C 1
ATOM 4539 O O . LEU A 1 565 ? -14.464 -14.080 -0.344 1.00 91.81 565 LEU A O 1
ATOM 4543 N N . SER A 1 566 ? -14.424 -15.150 -2.325 1.00 89.38 566 SER A N 1
ATOM 4544 C CA . SER A 1 566 ? -15.687 -14.593 -2.823 1.00 89.38 566 SER A CA 1
ATOM 4545 C C . SER A 1 566 ? -16.887 -15.138 -2.043 1.00 89.38 566 SER A C 1
ATOM 4547 O O . SER A 1 566 ? -17.810 -14.377 -1.756 1.00 89.38 566 SER A O 1
ATOM 4549 N N . ALA A 1 567 ? -16.840 -16.413 -1.643 1.00 89.06 567 ALA A N 1
ATOM 4550 C CA . ALA A 1 567 ? -17.828 -17.028 -0.758 1.00 89.06 567 ALA A CA 1
ATOM 4551 C C . ALA A 1 567 ? -17.784 -16.427 0.655 1.00 89.06 567 ALA A C 1
ATOM 4553 O O . ALA A 1 567 ? -18.783 -15.877 1.114 1.00 89.06 567 ALA A O 1
ATOM 4554 N N . ILE A 1 568 ? -16.605 -16.419 1.296 1.00 89.62 568 ILE A N 1
ATOM 4555 C CA . ILE A 1 568 ? -16.421 -15.869 2.651 1.00 89.62 568 ILE A CA 1
ATOM 4556 C C . ILE A 1 568 ? -16.840 -14.396 2.711 1.00 89.62 568 ILE A C 1
ATOM 4558 O O . ILE A 1 568 ? -17.512 -13.986 3.651 1.00 89.62 568 ILE A O 1
ATOM 4562 N N . THR A 1 569 ? -16.476 -13.587 1.710 1.00 87.75 569 THR A N 1
ATOM 4563 C CA . THR A 1 569 ? -16.843 -12.159 1.694 1.00 87.75 569 THR A CA 1
ATOM 4564 C C . THR A 1 569 ? -18.359 -11.978 1.622 1.00 87.75 569 THR A C 1
ATOM 4566 O O . THR A 1 569 ? -18.897 -11.207 2.408 1.00 87.75 569 THR A O 1
ATOM 4569 N N . ARG A 1 570 ? -19.050 -12.720 0.743 1.00 85.94 570 ARG A N 1
ATOM 4570 C CA . ARG A 1 570 ? -20.518 -12.675 0.615 1.00 85.94 570 ARG A CA 1
ATOM 4571 C C . ARG A 1 570 ? -21.215 -13.105 1.909 1.00 85.94 570 ARG A C 1
ATOM 4573 O O . ARG A 1 570 ? -22.160 -12.460 2.339 1.00 85.94 570 ARG A O 1
ATOM 4580 N N . HIS A 1 571 ? -20.718 -14.165 2.543 1.00 86.00 571 HIS A N 1
ATOM 4581 C CA . HIS A 1 571 ? -21.235 -14.674 3.813 1.00 86.00 571 HIS A CA 1
ATOM 4582 C C . HIS A 1 571 ? -21.090 -13.657 4.953 1.00 86.00 571 HIS A C 1
ATOM 4584 O O . HIS A 1 571 ? -22.053 -13.335 5.646 1.00 86.00 571 HIS A O 1
ATOM 4590 N N . VAL A 1 572 ? -19.890 -13.086 5.104 1.00 83.50 572 VAL A N 1
ATOM 4591 C CA . VAL A 1 572 ? -19.610 -12.064 6.123 1.00 83.50 572 VAL A CA 1
ATOM 4592 C C . VAL A 1 572 ? -20.414 -10.784 5.872 1.00 83.50 572 VAL A C 1
ATOM 4594 O O . VAL A 1 572 ? -20.854 -10.167 6.838 1.00 83.50 572 VAL A O 1
ATOM 4597 N N . GLU A 1 573 ? -20.639 -10.388 4.614 1.00 78.69 573 GLU A N 1
ATOM 4598 C CA . GLU A 1 573 ? -21.496 -9.243 4.260 1.00 78.69 573 GLU A CA 1
ATOM 4599 C C . GLU A 1 573 ? -22.980 -9.465 4.616 1.00 78.69 573 GLU A C 1
ATOM 4601 O O . GLU A 1 573 ? -23.658 -8.486 4.923 1.00 78.69 573 GLU A O 1
ATOM 4606 N N . ASN A 1 574 ? -23.466 -10.713 4.643 1.00 77.38 574 ASN A N 1
ATOM 4607 C CA . ASN A 1 574 ? -24.870 -11.036 4.923 1.00 77.38 574 ASN A CA 1
ATOM 4608 C C . ASN A 1 574 ? -25.203 -11.183 6.420 1.00 77.38 574 ASN A C 1
ATOM 4610 O O . ASN A 1 574 ? -26.283 -10.767 6.831 1.00 77.38 574 ASN A O 1
ATOM 4614 N N . ASN A 1 575 ? -24.312 -11.775 7.228 1.00 68.56 575 ASN A N 1
ATOM 4615 C CA . ASN A 1 575 ? -24.694 -12.259 8.565 1.00 68.56 575 ASN A CA 1
ATOM 4616 C C . ASN A 1 575 ? -24.373 -11.297 9.723 1.00 68.56 575 ASN A C 1
ATOM 4618 O O . ASN A 1 575 ? -25.245 -11.003 10.535 1.00 68.56 575 ASN A O 1
ATOM 4622 N N . GLN A 1 576 ? -23.126 -10.824 9.840 1.00 66.75 576 GLN A N 1
ATOM 4623 C CA . GLN A 1 576 ? -22.691 -9.975 10.974 1.00 66.75 576 GLN A CA 1
ATOM 4624 C C . GLN A 1 576 ? -21.728 -8.839 10.584 1.00 66.75 576 GLN A C 1
ATOM 4626 O O . GLN A 1 576 ? -21.571 -7.872 11.329 1.00 66.75 576 GLN A O 1
ATOM 4631 N N . GLY A 1 577 ? -21.111 -8.904 9.400 1.00 78.56 577 GLY A N 1
ATOM 4632 C CA . GLY A 1 577 ? -20.199 -7.880 8.901 1.00 78.56 577 GLY A CA 1
ATOM 4633 C C . GLY A 1 577 ? -18.848 -7.807 9.623 1.00 78.56 577 GLY A C 1
ATOM 4634 O O . GLY A 1 577 ? -18.646 -8.265 10.745 1.00 78.56 577 GLY A O 1
ATOM 4635 N N . ILE A 1 578 ? -17.886 -7.147 8.973 1.00 86.69 578 ILE A N 1
ATOM 4636 C CA . ILE A 1 578 ? -16.699 -6.637 9.671 1.00 86.69 578 ILE A CA 1
ATOM 4637 C C . ILE A 1 578 ? -17.059 -5.283 10.287 1.00 86.69 578 ILE A C 1
ATOM 4639 O O . ILE A 1 578 ? -17.592 -4.403 9.595 1.00 86.69 578 ILE A O 1
ATOM 4643 N N . LYS A 1 579 ? -16.729 -5.073 11.563 1.00 89.38 579 LYS A N 1
ATOM 4644 C CA . LYS A 1 579 ? -17.124 -3.864 12.299 1.00 89.38 579 LYS A CA 1
ATOM 4645 C C . LYS A 1 579 ? -16.590 -2.574 11.659 1.00 89.38 579 LYS A C 1
ATOM 4647 O O . LYS A 1 579 ? -15.511 -2.583 11.052 1.00 89.38 579 LYS A O 1
ATOM 4652 N N . PRO A 1 580 ? -17.308 -1.435 11.763 1.00 88.56 580 PRO A N 1
ATOM 4653 C CA . PRO A 1 580 ? -16.942 -0.194 11.068 1.00 88.56 580 PRO A CA 1
ATOM 4654 C C . PRO A 1 580 ? -15.576 0.400 11.442 1.00 88.56 580 PRO A C 1
ATOM 4656 O O . PRO A 1 580 ? -15.071 1.228 10.686 1.00 88.56 580 PRO A O 1
ATOM 4659 N N . SER A 1 581 ? -14.989 -0.012 12.570 1.00 91.25 581 SER A N 1
ATOM 4660 C CA . SER A 1 581 ? -13.659 0.385 13.057 1.00 91.25 581 SER A CA 1
ATOM 4661 C C . SER A 1 581 ? -12.511 -0.088 12.150 1.00 91.25 581 SER A C 1
ATOM 4663 O O . SER A 1 581 ? -11.482 0.585 12.065 1.00 91.25 581 SER A O 1
ATOM 4665 N N . GLN A 1 582 ? -12.673 -1.216 11.445 1.00 93.38 582 GLN A N 1
ATOM 4666 C CA . GLN A 1 582 ? -11.662 -1.775 10.545 1.00 93.38 582 GLN A CA 1
ATOM 4667 C C . GLN A 1 582 ? -11.766 -1.160 9.147 1.00 93.38 582 GLN A C 1
ATOM 4669 O O . GLN A 1 582 ? -12.796 -1.247 8.478 1.00 93.38 582 GLN A O 1
ATOM 4674 N N . HIS A 1 583 ? -10.665 -0.561 8.689 1.00 92.88 583 HIS A N 1
ATOM 4675 C CA . HIS A 1 583 ? -10.521 0.040 7.359 1.00 92.88 583 HIS A CA 1
ATOM 4676 C C . HIS A 1 583 ? -9.511 -0.695 6.459 1.00 92.88 583 HIS A C 1
ATOM 4678 O O . HIS A 1 583 ? -9.484 -0.455 5.249 1.00 92.88 583 HIS A O 1
ATOM 4684 N N . GLY A 1 584 ? -8.683 -1.578 7.021 1.00 91.31 584 GLY A N 1
ATOM 4685 C CA . GLY A 1 584 ? -7.738 -2.403 6.276 1.00 91.31 584 GLY A CA 1
ATOM 4686 C C . GLY A 1 584 ? -8.452 -3.454 5.432 1.00 91.31 584 GLY A C 1
ATOM 4687 O O . GLY A 1 584 ? -9.420 -4.064 5.872 1.00 91.31 584 GLY A O 1
ATOM 4688 N N . PHE A 1 585 ? -7.981 -3.654 4.200 1.00 86.69 585 PHE A N 1
ATOM 4689 C CA . PHE A 1 585 ? -8.437 -4.695 3.261 1.00 86.69 585 PHE A CA 1
ATOM 4690 C C . PHE A 1 585 ? -9.943 -4.754 2.936 1.00 86.69 585 PHE A C 1
ATOM 4692 O O . PHE A 1 585 ? -10.381 -5.703 2.291 1.00 86.69 585 PHE A O 1
ATOM 4699 N N . ARG A 1 586 ? -10.732 -3.737 3.300 1.00 87.25 586 ARG A N 1
ATOM 4700 C CA . ARG A 1 586 ? -12.160 -3.652 2.966 1.00 87.25 586 ARG A CA 1
ATOM 4701 C C . ARG A 1 586 ? -12.412 -2.823 1.711 1.00 87.25 586 ARG A C 1
ATOM 4703 O O . ARG A 1 586 ? -11.778 -1.790 1.487 1.00 87.25 586 ARG A O 1
ATOM 4710 N N . LYS A 1 587 ? -13.402 -3.241 0.920 1.00 85.38 587 LYS A N 1
ATOM 4711 C CA . LYS A 1 587 ? -13.981 -2.435 -0.164 1.00 85.38 587 LYS A CA 1
ATOM 4712 C C . LYS A 1 587 ? -14.545 -1.133 0.427 1.00 85.38 587 LYS A C 1
ATOM 4714 O O . LYS A 1 587 ? -15.026 -1.121 1.554 1.00 85.38 587 LYS A O 1
ATOM 4719 N N . GLY A 1 588 ? -14.409 -0.017 -0.288 1.00 85.94 588 GLY A N 1
ATOM 4720 C CA . GLY A 1 588 ? -14.902 1.291 0.172 1.00 85.94 588 GLY A CA 1
ATOM 4721 C C . GLY A 1 588 ? -14.121 1.959 1.315 1.00 85.94 588 GLY A C 1
ATOM 4722 O O . GLY A 1 588 ? -14.332 3.137 1.598 1.00 85.94 588 GLY A O 1
ATOM 4723 N N . ARG A 1 589 ? -13.170 1.258 1.943 1.00 90.50 589 ARG A N 1
ATOM 4724 C CA . ARG A 1 589 ? -12.290 1.795 2.988 1.00 90.50 589 ARG A CA 1
ATOM 4725 C C . ARG A 1 589 ? -10.862 1.971 2.451 1.00 90.50 589 ARG A C 1
ATOM 4727 O O . ARG A 1 589 ? -10.447 1.375 1.460 1.00 90.50 589 ARG A O 1
ATOM 4734 N N . SER A 1 590 ? -10.108 2.875 3.066 1.00 93.31 590 SER A N 1
ATOM 4735 C CA . SER A 1 590 ? -8.731 3.231 2.692 1.00 93.31 590 SER A CA 1
ATOM 4736 C C . SER A 1 590 ? -8.012 3.959 3.829 1.00 93.31 590 SER A C 1
ATOM 4738 O O . SER A 1 590 ? -8.667 4.466 4.745 1.00 93.31 590 SER A O 1
ATOM 4740 N N . CYS A 1 591 ? -6.684 4.098 3.733 1.00 95.62 591 CYS A N 1
ATOM 4741 C CA . CYS A 1 591 ? -5.888 4.870 4.694 1.00 95.62 591 CYS A CA 1
ATOM 4742 C C . CYS A 1 591 ? -6.444 6.289 4.890 1.00 95.62 591 CYS A C 1
ATOM 4744 O O . CYS A 1 591 ? -6.532 6.773 6.012 1.00 95.62 591 CYS A O 1
ATOM 4746 N N . LEU A 1 592 ? -6.887 6.933 3.803 1.00 95.44 592 LEU A N 1
ATOM 4747 C CA . LEU A 1 592 ? -7.474 8.269 3.859 1.00 95.44 592 LEU A CA 1
ATOM 4748 C C . LEU A 1 592 ? -8.791 8.285 4.648 1.00 95.44 592 LEU A C 1
ATOM 4750 O O . LEU A 1 592 ? -8.984 9.158 5.487 1.00 95.44 592 LEU A O 1
ATOM 4754 N N . THR A 1 593 ? -9.681 7.316 4.410 1.00 94.75 593 THR A N 1
ATOM 4755 C CA . THR A 1 593 ? -10.950 7.245 5.157 1.00 94.75 593 THR A CA 1
ATOM 4756 C C . THR A 1 593 ? -10.741 6.958 6.642 1.00 94.75 593 THR A C 1
ATOM 4758 O O . THR A 1 593 ? -11.507 7.464 7.452 1.00 94.75 593 THR A O 1
ATOM 4761 N N . ASN A 1 594 ? -9.702 6.190 6.994 1.00 95.75 594 ASN A N 1
ATOM 4762 C CA . ASN A 1 594 ? -9.341 5.916 8.383 1.00 95.75 594 ASN A CA 1
ATOM 4763 C C . ASN A 1 594 ? -8.831 7.196 9.069 1.00 95.75 594 ASN A C 1
ATOM 4765 O O . ASN A 1 594 ? -9.379 7.595 10.093 1.00 95.75 594 ASN A O 1
ATOM 4769 N N . LEU A 1 595 ? -7.860 7.882 8.450 1.00 96.25 595 LEU A N 1
ATOM 4770 C CA . LEU A 1 595 ? -7.312 9.151 8.943 1.00 96.25 595 LEU A CA 1
ATOM 4771 C C . LEU A 1 595 ? -8.407 10.212 9.122 1.00 96.25 595 LEU A C 1
ATOM 4773 O O . LEU A 1 595 ? -8.515 10.797 10.194 1.00 96.25 595 LEU A O 1
ATOM 4777 N N . ILE A 1 596 ? -9.259 10.427 8.112 1.00 95.69 596 ILE A N 1
ATOM 4778 C CA . ILE A 1 596 ? -10.361 11.398 8.210 1.00 95.69 596 ILE A CA 1
ATOM 4779 C C . ILE A 1 596 ? -11.340 11.006 9.321 1.00 95.69 596 ILE A C 1
ATOM 4781 O O . ILE A 1 596 ? -11.663 11.852 10.144 1.00 95.69 596 ILE A O 1
ATOM 4785 N N . SER A 1 597 ? -11.802 9.751 9.372 1.00 94.50 597 SER A N 1
ATOM 4786 C CA . SER A 1 597 ? -12.828 9.340 10.343 1.00 94.50 597 SER A CA 1
ATOM 4787 C C . SER A 1 597 ? -12.336 9.354 11.790 1.00 94.50 597 SER A C 1
ATOM 4789 O O . SER A 1 597 ? -13.128 9.596 12.697 1.00 94.50 597 SER A O 1
ATOM 4791 N N . PHE A 1 598 ? -11.049 9.082 12.017 1.00 95.44 598 PHE A N 1
ATOM 4792 C CA . PHE A 1 598 ? -10.438 9.147 13.341 1.00 95.44 598 PHE A CA 1
ATOM 4793 C C . PHE A 1 598 ? -10.205 10.603 13.758 1.00 95.44 598 PHE A C 1
ATOM 4795 O O . PHE A 1 598 ? -10.723 11.046 14.783 1.00 95.44 598 PHE A O 1
ATOM 4802 N N . TYR A 1 599 ? -9.506 11.387 12.931 1.00 95.56 599 TYR A N 1
ATOM 4803 C CA . TYR A 1 599 ? -9.179 12.767 13.285 1.00 95.56 599 TYR A CA 1
ATOM 4804 C C . TYR A 1 599 ? -10.355 13.739 13.206 1.00 95.56 599 TYR A C 1
ATOM 4806 O O . TYR A 1 599 ? -10.290 14.797 13.824 1.00 95.56 599 TYR A O 1
ATOM 4814 N N . ASP A 1 600 ? -11.456 13.408 12.532 1.00 94.88 600 ASP A N 1
ATOM 4815 C CA . ASP A 1 600 ? -12.692 14.182 12.654 1.00 94.88 600 ASP A CA 1
ATOM 4816 C C . ASP A 1 600 ? -13.193 14.203 14.109 1.00 94.88 600 ASP A C 1
ATOM 4818 O O . ASP A 1 600 ? -13.520 15.274 14.613 1.00 94.88 600 ASP A O 1
ATOM 4822 N N . LYS A 1 601 ? -13.154 13.067 14.821 1.00 94.00 601 LYS A N 1
ATOM 4823 C CA . LYS A 1 601 ? -13.483 13.001 16.255 1.00 94.00 601 LYS A CA 1
ATOM 4824 C C . LYS A 1 601 ? -12.454 13.749 17.110 1.00 94.00 601 LYS A C 1
ATOM 4826 O O . LYS A 1 601 ? -12.829 14.606 17.905 1.00 94.00 601 LYS A O 1
ATOM 4831 N N . VAL A 1 602 ? -11.162 13.479 16.899 1.00 95.19 602 VAL A N 1
ATOM 4832 C CA . VAL A 1 602 ? -10.052 14.124 17.636 1.00 95.19 602 VAL A CA 1
ATOM 4833 C C . VAL A 1 602 ? -10.106 15.649 17.510 1.00 95.19 602 VAL A C 1
ATOM 4835 O O . VAL A 1 602 ? -10.028 16.362 18.506 1.00 95.19 602 VAL A O 1
ATOM 4838 N N . THR A 1 603 ? -10.271 16.169 16.290 1.00 94.88 603 THR A N 1
ATOM 4839 C CA . THR A 1 603 ? -10.295 17.619 16.041 1.00 94.88 603 THR A CA 1
ATOM 4840 C C . THR A 1 603 ? -11.531 18.301 16.616 1.00 94.88 603 THR A C 1
ATOM 4842 O O . THR A 1 603 ? -11.425 19.472 16.952 1.00 94.88 603 THR A O 1
ATOM 4845 N N . ARG A 1 604 ? -12.672 17.607 16.767 1.00 93.88 604 ARG A N 1
ATOM 4846 C CA . ARG A 1 604 ? -13.842 18.139 17.493 1.00 93.88 604 ARG A CA 1
ATOM 4847 C C . ARG A 1 604 ? -13.539 18.294 18.985 1.00 93.88 604 ARG A C 1
ATOM 4849 O O . ARG A 1 604 ? -13.705 19.386 19.511 1.00 93.88 604 ARG A O 1
ATOM 4856 N N . LEU A 1 605 ? -13.008 17.255 19.635 1.00 94.12 605 LEU A N 1
ATOM 4857 C CA . LEU A 1 605 ? -12.651 17.303 21.062 1.00 94.12 605 LEU A CA 1
ATOM 4858 C C . LEU A 1 605 ? -11.611 18.399 21.362 1.00 94.12 605 LEU A C 1
ATOM 4860 O O . LEU A 1 605 ? -11.765 19.160 22.315 1.00 94.12 605 LEU A O 1
ATOM 4864 N N . VAL A 1 606 ? -10.589 18.541 20.511 1.00 94.56 606 VAL A N 1
ATOM 4865 C CA . VAL A 1 606 ? -9.586 19.612 20.645 1.00 94.56 606 VAL A CA 1
ATOM 4866 C C . VAL A 1 606 ? -10.195 21.006 20.400 1.00 94.56 606 VAL A C 1
ATOM 4868 O O . VAL A 1 606 ? -9.815 21.953 21.083 1.00 94.56 606 VAL A O 1
ATOM 4871 N N . ASP A 1 607 ? -11.161 21.150 19.483 1.00 94.69 607 ASP A N 1
ATOM 4872 C CA . ASP A 1 607 ? -11.891 22.412 19.244 1.00 94.69 607 ASP A CA 1
ATOM 4873 C C . ASP A 1 607 ? -12.809 22.803 20.414 1.00 94.69 607 ASP A C 1
ATOM 4875 O O . ASP A 1 607 ? -12.938 23.982 20.746 1.00 94.69 607 ASP A O 1
ATOM 4879 N N . GLU A 1 608 ? -13.388 21.815 21.101 1.00 93.31 608 GLU A N 1
ATOM 4880 C CA . GLU A 1 608 ? -14.131 22.004 22.353 1.00 93.31 608 GLU A CA 1
ATOM 4881 C C . GLU A 1 608 ? -13.236 22.495 23.506 1.00 93.31 608 GLU A C 1
ATOM 4883 O O . GLU A 1 608 ? -13.755 23.076 24.461 1.00 93.31 608 GLU A O 1
ATOM 4888 N N . GLY A 1 609 ? -11.911 22.335 23.389 1.00 92.44 609 GLY A N 1
ATOM 4889 C CA . GLY A 1 609 ? -10.910 22.696 24.397 1.00 92.44 609 GLY A CA 1
ATOM 4890 C C . GLY A 1 609 ? -10.442 21.525 25.268 1.00 92.44 609 GLY A C 1
ATOM 4891 O O . GLY A 1 609 ? -9.702 21.744 26.225 1.00 92.44 609 GLY A O 1
ATOM 4892 N N . LYS A 1 610 ? -10.851 20.288 24.955 1.00 93.50 610 LYS A N 1
ATOM 4893 C CA . LYS A 1 610 ? -10.514 19.097 25.746 1.00 93.50 610 LYS A CA 1
ATOM 4894 C C . LYS A 1 610 ? -9.088 18.620 25.483 1.00 93.50 610 LYS A C 1
ATOM 4896 O O . LYS A 1 610 ? -8.560 18.732 24.373 1.00 93.50 610 LYS A O 1
ATOM 4901 N N . ALA A 1 611 ? -8.487 18.035 26.514 1.00 95.00 611 ALA A N 1
ATOM 4902 C CA . ALA A 1 611 ? -7.276 17.239 26.383 1.00 95.00 611 ALA A CA 1
ATOM 4903 C C . ALA A 1 611 ? -7.627 15.858 25.811 1.00 95.00 611 ALA A C 1
ATOM 4905 O O . ALA A 1 611 ? -8.614 15.248 26.220 1.00 95.00 611 ALA A O 1
ATOM 4906 N N . VAL A 1 612 ? -6.826 15.369 24.868 1.00 96.50 612 VAL A N 1
ATOM 4907 C CA . VAL A 1 612 ? -7.064 14.108 24.154 1.00 96.50 612 VAL A CA 1
ATOM 4908 C C . VAL A 1 612 ? -5.758 13.333 24.055 1.00 96.50 612 VAL A C 1
ATOM 4910 O O . VAL A 1 612 ? -4.765 13.891 23.597 1.00 96.50 612 VAL A O 1
ATOM 4913 N N . ASP A 1 613 ? -5.768 12.049 24.407 1.00 97.06 613 ASP A N 1
ATOM 4914 C CA . ASP A 1 613 ? -4.611 11.170 24.222 1.00 97.06 613 ASP A CA 1
ATOM 4915 C C . ASP A 1 613 ? -4.908 10.108 23.165 1.00 97.06 613 ASP A C 1
ATOM 4917 O O . ASP A 1 613 ? -5.927 9.414 23.214 1.00 97.06 613 ASP A O 1
ATOM 4921 N N . GLY A 1 614 ? -4.007 10.006 22.184 1.00 96.38 614 GLY A N 1
ATOM 4922 C CA . GLY A 1 614 ? -4.020 8.974 21.153 1.00 96.38 614 GLY A CA 1
ATOM 4923 C C . GLY A 1 614 ? -2.916 7.951 21.397 1.00 96.38 614 GLY A C 1
ATOM 4924 O O . GLY A 1 614 ? -1.739 8.308 21.391 1.00 96.38 614 GLY A O 1
ATOM 4925 N N . VAL A 1 615 ? -3.274 6.681 21.571 1.00 96.88 615 VAL A N 1
ATOM 4926 C CA . VAL A 1 615 ? -2.324 5.577 21.761 1.00 96.88 615 VAL A CA 1
ATOM 4927 C C . VAL A 1 615 ? -2.235 4.759 20.477 1.00 96.88 615 VAL A C 1
ATOM 4929 O O . VAL A 1 615 ? -3.243 4.249 19.990 1.00 96.88 615 VAL A O 1
ATOM 4932 N N . TYR A 1 616 ? -1.029 4.623 19.931 1.00 96.38 616 TYR A N 1
ATOM 4933 C CA . TYR A 1 616 ? -0.741 3.780 18.771 1.00 96.38 616 TYR A CA 1
ATOM 4934 C C . TYR A 1 616 ? -0.195 2.432 19.231 1.00 96.38 616 TYR A C 1
ATOM 4936 O O . TYR A 1 616 ? 0.720 2.379 20.055 1.00 96.38 616 TYR A O 1
ATOM 4944 N N . LEU A 1 617 ? -0.733 1.355 18.662 1.00 94.94 617 LEU A N 1
ATOM 4945 C CA . LEU A 1 617 ? -0.438 -0.027 19.014 1.00 94.94 617 LEU A CA 1
ATOM 4946 C C . LEU A 1 617 ? 0.059 -0.782 17.768 1.00 94.94 617 LEU A C 1
ATOM 4948 O O . LEU A 1 617 ? -0.624 -0.839 16.745 1.00 94.94 617 LEU A O 1
ATOM 4952 N N . ASP A 1 618 ? 1.256 -1.367 17.857 1.00 92.19 618 ASP A N 1
ATOM 4953 C CA . ASP A 1 618 ? 1.876 -2.200 16.812 1.00 92.19 618 ASP A CA 1
ATOM 4954 C C . ASP A 1 618 ? 1.934 -3.646 17.320 1.00 92.19 618 ASP A C 1
ATOM 4956 O O . ASP A 1 618 ? 2.487 -3.912 18.387 1.00 92.19 618 ASP A O 1
ATOM 4960 N N . PHE A 1 619 ? 1.368 -4.597 16.577 1.00 90.25 619 PHE A N 1
ATOM 4961 C CA . PHE A 1 619 ? 1.466 -6.019 16.912 1.00 90.25 619 PHE A CA 1
ATOM 4962 C C . PHE A 1 619 ? 2.810 -6.609 16.457 1.00 90.25 619 PHE A C 1
ATOM 4964 O O . PHE A 1 619 ? 3.262 -6.440 15.319 1.00 90.25 619 PHE A O 1
ATOM 4971 N N . SER A 1 620 ? 3.442 -7.403 17.322 1.00 87.56 620 SER A N 1
ATOM 4972 C CA . SER A 1 620 ? 4.675 -8.120 16.996 1.00 87.56 620 SER A CA 1
ATOM 4973 C C . SER A 1 620 ? 4.406 -9.227 15.974 1.00 87.56 620 SER A C 1
ATOM 4975 O O . SER A 1 620 ? 3.996 -10.326 16.330 1.00 87.56 620 SER A O 1
ATOM 4977 N N . LYS A 1 621 ? 4.698 -8.932 14.698 1.00 82.12 621 LYS A N 1
ATOM 4978 C CA . LYS A 1 621 ? 4.628 -9.878 13.564 1.00 82.12 621 LYS A CA 1
ATOM 4979 C C . LYS A 1 621 ? 3.218 -10.474 13.370 1.00 82.12 621 LYS A C 1
ATOM 4981 O O . LYS A 1 621 ? 3.071 -11.660 13.113 1.00 82.12 621 LYS A O 1
ATOM 4986 N N . ALA A 1 622 ? 2.196 -9.615 13.449 1.00 85.75 622 ALA A N 1
ATOM 4987 C CA . ALA A 1 622 ? 0.767 -9.955 13.503 1.00 85.75 622 ALA A CA 1
ATOM 4988 C C . ALA A 1 622 ? 0.285 -11.073 12.557 1.00 85.75 622 ALA A C 1
ATOM 4990 O O . ALA A 1 622 ? -0.473 -11.943 12.964 1.00 85.75 622 ALA A O 1
ATOM 4991 N N . PHE A 1 623 ? 0.719 -11.054 11.292 1.00 83.88 623 PHE A N 1
ATOM 4992 C CA . PHE A 1 623 ? 0.316 -12.052 10.293 1.00 83.88 623 PHE A CA 1
ATOM 4993 C C . PHE A 1 623 ? 0.930 -13.433 10.546 1.00 83.88 623 PHE A C 1
ATOM 4995 O O . PHE A 1 623 ? 0.306 -14.434 10.215 1.00 83.88 623 PHE A O 1
ATOM 5002 N N . ASP A 1 624 ? 2.127 -13.492 11.130 1.00 84.69 624 ASP A N 1
ATOM 5003 C CA . ASP A 1 624 ? 2.876 -14.728 11.367 1.00 84.69 624 ASP A CA 1
ATOM 5004 C C . ASP A 1 624 ? 2.442 -15.412 12.685 1.00 84.69 624 ASP A C 1
ATOM 5006 O O . ASP A 1 624 ? 2.628 -16.617 12.860 1.00 84.69 624 ASP A O 1
ATOM 5010 N N . THR A 1 625 ? 1.832 -14.660 13.611 1.00 86.81 625 THR A N 1
ATOM 5011 C CA . THR A 1 625 ? 1.459 -15.117 14.963 1.00 86.81 625 THR A CA 1
ATOM 5012 C C . THR A 1 625 ? 0.017 -15.610 15.113 1.00 86.81 625 THR A C 1
ATOM 5014 O O . THR A 1 625 ? -0.300 -16.185 16.147 1.00 86.81 625 THR A O 1
ATOM 5017 N N . VAL A 1 626 ? -0.854 -15.449 14.108 1.00 89.81 626 VAL A N 1
ATOM 5018 C CA . VAL A 1 626 ? -2.262 -15.900 14.176 1.00 89.81 626 VAL A CA 1
ATOM 5019 C C . VAL A 1 626 ? -2.360 -17.398 14.504 1.00 89.81 626 VAL A C 1
ATOM 5021 O O . VAL A 1 626 ? -1.885 -18.234 13.732 1.00 89.81 626 VAL A O 1
ATOM 5024 N N . SER A 1 627 ? -3.002 -17.753 15.619 1.00 90.88 627 SER A N 1
ATOM 5025 C CA . SER A 1 627 ? -3.266 -19.155 15.974 1.00 90.88 627 SER A CA 1
ATOM 5026 C C . SER A 1 627 ? -4.291 -19.771 15.018 1.00 90.88 627 SER A C 1
ATOM 5028 O O . SER A 1 627 ? -5.359 -19.202 14.799 1.00 90.88 627 SER A O 1
ATOM 5030 N N . HIS A 1 628 ? -3.982 -20.939 14.443 1.00 90.50 628 HIS A N 1
ATOM 5031 C CA . HIS A 1 628 ? -4.886 -21.615 13.501 1.00 90.50 628 HIS A CA 1
ATOM 5032 C C . HIS A 1 628 ? -6.159 -22.148 14.173 1.00 90.50 628 HIS A C 1
ATOM 5034 O O . HIS A 1 628 ? -7.207 -22.104 13.542 1.00 90.50 628 HIS A O 1
ATOM 5040 N N . GLY A 1 629 ? -6.088 -22.606 15.431 1.00 89.44 629 GLY A N 1
ATOM 5041 C CA . GLY A 1 629 ? -7.259 -23.093 16.182 1.00 89.44 629 GLY A CA 1
ATOM 5042 C C . GLY A 1 629 ? -8.266 -21.973 16.441 1.00 89.44 629 GLY A C 1
ATOM 5043 O O . GLY A 1 629 ? -9.363 -21.995 15.891 1.00 89.44 629 GLY A O 1
ATOM 5044 N N . ILE A 1 630 ? -7.814 -20.919 17.127 1.00 91.06 630 ILE A N 1
ATOM 5045 C CA . ILE A 1 630 ? -8.608 -19.713 17.422 1.00 91.06 630 ILE A CA 1
ATOM 5046 C C . ILE A 1 630 ? -9.157 -19.069 16.136 1.00 91.06 630 ILE A C 1
ATOM 5048 O O . ILE A 1 630 ? -10.286 -18.587 16.105 1.00 91.06 630 ILE A O 1
ATOM 5052 N N . LEU A 1 631 ? -8.392 -19.073 15.036 1.00 93.00 631 LEU A N 1
ATOM 5053 C CA . LEU A 1 631 ? -8.894 -18.599 13.744 1.00 93.00 631 LEU A CA 1
ATOM 5054 C C . LEU A 1 631 ? -10.070 -19.447 13.232 1.00 93.00 631 LEU A C 1
ATOM 5056 O O . LEU A 1 631 ? -11.040 -18.875 12.746 1.00 93.00 631 LEU A O 1
ATOM 5060 N N . LEU A 1 632 ? -10.010 -20.776 13.336 1.00 92.62 632 LEU A N 1
ATOM 5061 C CA . LEU A 1 632 ? -11.102 -21.663 12.919 1.00 92.62 632 LEU A CA 1
ATOM 5062 C C . LEU A 1 632 ? -12.332 -21.528 13.827 1.00 92.62 632 LEU A C 1
ATOM 5064 O O . LEU A 1 632 ? -13.443 -21.457 13.309 1.00 92.62 632 LEU A O 1
ATOM 5068 N N . GLU A 1 633 ? -12.144 -21.393 15.140 1.00 91.25 633 GLU A N 1
ATOM 5069 C CA . GLU A 1 633 ? -13.219 -21.079 16.097 1.00 91.25 633 GLU A CA 1
ATOM 5070 C C . GLU A 1 633 ? -13.919 -19.762 15.737 1.00 91.25 633 GLU A C 1
ATOM 5072 O O . GLU A 1 633 ? -15.141 -19.716 15.605 1.00 91.25 633 GLU A O 1
ATOM 5077 N N . LYS A 1 634 ? -13.152 -18.695 15.474 1.00 92.00 634 LYS A N 1
ATOM 5078 C CA . LYS A 1 634 ? -13.703 -17.398 15.053 1.00 92.00 634 LYS A CA 1
ATOM 5079 C C . LYS A 1 634 ? -14.407 -17.462 13.699 1.00 92.00 634 LYS A C 1
ATOM 5081 O O . LYS A 1 634 ? -15.415 -16.783 13.516 1.00 92.00 634 LYS A O 1
ATOM 5086 N N . LEU A 1 635 ? -13.915 -18.264 12.754 1.00 91.25 635 LEU A N 1
ATOM 5087 C CA . LEU A 1 635 ? -14.575 -18.489 11.462 1.00 91.25 635 LEU A CA 1
ATOM 5088 C C . LEU A 1 635 ? -15.911 -19.235 11.630 1.00 91.25 635 LEU A C 1
ATOM 5090 O O . LEU A 1 635 ? -16.897 -18.841 11.009 1.00 91.25 635 LEU A O 1
ATOM 5094 N N . ALA A 1 636 ? -15.960 -20.246 12.503 1.00 90.44 636 ALA A N 1
ATOM 5095 C CA . ALA A 1 636 ? -17.187 -20.959 12.857 1.00 90.44 636 ALA A CA 1
ATOM 5096 C C . ALA A 1 636 ? -18.193 -20.049 13.588 1.00 90.44 636 ALA A C 1
ATOM 5098 O O . ALA A 1 636 ? -19.379 -20.079 13.279 1.00 90.44 636 ALA A O 1
ATOM 5099 N N . ALA A 1 637 ? -17.727 -19.169 14.481 1.00 88.50 637 ALA A N 1
ATOM 5100 C CA . ALA A 1 637 ? -18.569 -18.188 15.173 1.00 88.50 637 ALA A CA 1
ATOM 5101 C C . ALA A 1 637 ? -19.202 -17.141 14.230 1.00 88.50 637 ALA A C 1
ATOM 5103 O O . ALA A 1 637 ? -20.288 -16.642 14.511 1.00 88.50 637 ALA A O 1
ATOM 5104 N N . HIS A 1 638 ? -18.579 -16.852 13.078 1.00 86.44 638 HIS A N 1
ATOM 5105 C CA . HIS A 1 638 ? -19.190 -16.056 11.999 1.00 86.44 638 HIS A CA 1
ATOM 5106 C C . HIS A 1 638 ? -20.131 -16.897 11.094 1.00 86.44 638 HIS A C 1
ATOM 5108 O O . HIS A 1 638 ? -20.586 -16.424 10.049 1.00 86.44 638 HIS A O 1
ATOM 5114 N N . GLY A 1 639 ? -20.426 -18.144 11.477 1.00 85.50 639 GLY A N 1
ATOM 5115 C CA . GLY A 1 639 ? -21.410 -19.031 10.852 1.00 85.50 639 GLY A CA 1
ATOM 5116 C C . GLY A 1 639 ? -21.015 -19.594 9.487 1.00 85.50 639 GLY A C 1
ATOM 5117 O O . GLY A 1 639 ? -21.904 -19.890 8.698 1.00 85.50 639 GLY A O 1
ATOM 5118 N N . LEU A 1 640 ? -19.721 -19.643 9.145 1.00 86.19 640 LEU A N 1
ATOM 5119 C CA . LEU A 1 640 ? -19.269 -20.152 7.841 1.00 86.19 640 LEU A CA 1
ATOM 5120 C C . LEU A 1 640 ? -19.616 -21.635 7.649 1.00 86.19 640 LEU A C 1
ATOM 5122 O O . LEU A 1 640 ? -19.530 -22.422 8.589 1.00 86.19 640 LEU A O 1
ATOM 5126 N N . ASP A 1 641 ? -19.944 -22.010 6.411 1.00 86.19 641 ASP A N 1
ATOM 5127 C CA . ASP A 1 641 ? -20.343 -23.374 6.064 1.00 86.19 641 ASP A CA 1
ATOM 5128 C C . ASP A 1 641 ? -19.230 -24.409 6.316 1.00 86.19 641 ASP A C 1
ATOM 5130 O O . ASP A 1 641 ? -18.029 -24.124 6.193 1.00 86.19 641 ASP A O 1
ATOM 5134 N N . GLY A 1 642 ? -19.640 -25.641 6.635 1.00 86.19 642 GLY A N 1
ATOM 5135 C CA . GLY A 1 642 ? -18.731 -26.732 6.986 1.00 86.19 642 GLY A CA 1
ATOM 5136 C C . GLY A 1 642 ? -17.716 -27.070 5.888 1.00 86.19 642 GLY A C 1
ATOM 5137 O O . GLY A 1 642 ? -16.560 -27.354 6.203 1.00 86.19 642 GLY A O 1
ATOM 5138 N N . CYS A 1 643 ? -18.088 -26.969 4.606 1.00 88.88 643 CYS A N 1
ATOM 5139 C CA . CYS A 1 643 ? -17.184 -27.248 3.483 1.00 88.88 643 CYS A CA 1
ATOM 5140 C C . CYS A 1 643 ? -16.066 -26.197 3.395 1.00 88.88 643 CYS A C 1
ATOM 5142 O O . CYS A 1 643 ? -14.881 -26.535 3.334 1.00 88.88 643 CYS A O 1
ATOM 5144 N N . THR A 1 644 ? -16.420 -24.912 3.452 1.00 91.31 644 THR A N 1
ATOM 5145 C CA . THR A 1 644 ? -15.473 -23.791 3.453 1.00 91.31 644 THR A CA 1
ATOM 5146 C C . THR A 1 644 ? -14.574 -23.816 4.688 1.00 91.31 644 THR A C 1
ATOM 5148 O O . THR A 1 644 ? -13.361 -23.633 4.562 1.00 91.31 644 THR A O 1
ATOM 5151 N N . LEU A 1 645 ? -15.122 -24.088 5.878 1.00 91.81 645 LEU A N 1
ATOM 5152 C CA . LEU A 1 645 ? -14.340 -24.180 7.114 1.00 91.81 645 LEU A CA 1
ATOM 5153 C C . LEU A 1 645 ? -13.339 -25.351 7.069 1.00 91.81 645 LEU A C 1
ATOM 5155 O O . LEU A 1 645 ? -12.160 -25.170 7.389 1.00 91.81 645 LEU A O 1
ATOM 5159 N N . ARG A 1 646 ? -13.777 -26.525 6.593 1.00 93.19 646 ARG A N 1
ATOM 5160 C CA . ARG A 1 646 ? -12.946 -27.724 6.370 1.00 93.19 646 ARG A CA 1
ATOM 5161 C C . ARG A 1 646 ? -11.831 -27.455 5.353 1.00 93.19 646 ARG A C 1
ATOM 5163 O O . ARG A 1 646 ? -10.677 -27.800 5.608 1.00 93.19 646 ARG A O 1
ATOM 5170 N N . TRP A 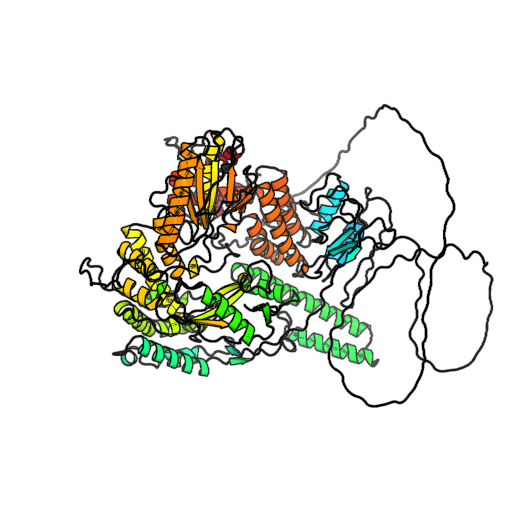1 647 ? -12.135 -26.756 4.257 1.00 94.50 647 TRP A N 1
ATOM 5171 C CA . TRP A 1 647 ? -11.138 -26.335 3.267 1.00 94.50 647 TRP A CA 1
ATOM 5172 C C . TRP A 1 647 ? -10.100 -25.372 3.859 1.00 94.50 647 TRP A C 1
ATOM 5174 O O . TRP A 1 647 ? -8.899 -25.560 3.665 1.00 94.50 647 TRP A O 1
ATOM 5184 N N . VAL A 1 648 ? -10.526 -24.359 4.627 1.00 93.50 648 VAL A N 1
ATOM 5185 C CA . VAL A 1 648 ? -9.606 -23.402 5.271 1.00 93.50 648 VAL A CA 1
ATOM 5186 C C . VAL A 1 648 ? -8.721 -24.095 6.313 1.00 93.50 648 VAL A C 1
ATOM 5188 O O . VAL A 1 648 ? -7.517 -23.834 6.333 1.00 93.50 648 VAL A O 1
ATOM 5191 N N . LYS A 1 649 ? -9.262 -25.028 7.111 1.00 93.56 649 LYS A N 1
ATOM 5192 C CA . LYS A 1 649 ? -8.490 -25.879 8.039 1.00 93.56 649 LYS A CA 1
ATOM 5193 C C . LYS A 1 649 ? -7.374 -26.626 7.304 1.00 93.56 649 LYS A C 1
ATOM 5195 O O . LYS A 1 649 ? -6.204 -26.496 7.665 1.00 93.56 649 LYS A O 1
ATOM 5200 N N . ASN A 1 650 ? -7.712 -27.318 6.218 1.00 93.12 650 ASN A N 1
ATOM 5201 C CA . ASN A 1 650 ? -6.752 -28.087 5.423 1.00 93.12 650 ASN A CA 1
ATOM 5202 C C . ASN A 1 650 ? -5.781 -27.205 4.614 1.00 93.12 650 ASN A C 1
ATOM 5204 O O . ASN A 1 650 ? -4.669 -27.632 4.314 1.00 93.12 650 ASN A O 1
ATOM 5208 N N . TRP A 1 651 ? -6.151 -25.963 4.285 1.00 92.31 651 TRP A N 1
ATOM 5209 C CA . TRP A 1 651 ? -5.259 -24.975 3.664 1.00 92.31 651 TRP A CA 1
ATOM 5210 C C . TRP A 1 651 ? -4.254 -24.371 4.657 1.00 92.31 651 TRP A C 1
ATOM 5212 O O . TRP A 1 651 ? -3.161 -23.969 4.243 1.00 92.31 651 TRP A O 1
ATOM 5222 N N . LEU A 1 652 ? -4.596 -24.292 5.947 1.00 90.69 652 LEU A N 1
ATOM 5223 C CA . LEU A 1 652 ? -3.696 -23.859 7.024 1.00 90.69 652 LEU A CA 1
ATOM 5224 C C . LEU A 1 652 ? -2.755 -24.980 7.494 1.00 90.69 652 LEU A C 1
ATOM 5226 O O . LEU A 1 652 ? -1.607 -24.690 7.834 1.00 90.69 652 LEU A O 1
ATOM 5230 N N . ASP A 1 653 ? -3.210 -26.235 7.486 1.00 89.62 653 ASP A N 1
ATOM 5231 C CA . ASP A 1 653 ? -2.444 -27.379 7.988 1.00 89.62 653 ASP A CA 1
ATOM 5232 C C . ASP A 1 653 ? -1.427 -27.958 6.980 1.00 89.62 653 ASP A C 1
ATOM 5234 O O . ASP A 1 653 ? -1.546 -27.824 5.760 1.00 89.62 653 ASP A O 1
ATOM 5238 N N . GLY A 1 654 ? -0.376 -28.605 7.496 1.00 84.81 654 GLY A N 1
ATOM 5239 C CA . GLY A 1 654 ? 0.661 -29.257 6.682 1.00 84.81 654 GLY A CA 1
ATOM 5240 C C . GLY A 1 654 ? 1.467 -28.315 5.772 1.00 84.81 654 GLY A C 1
ATOM 5241 O O . GLY A 1 654 ? 2.067 -28.759 4.792 1.00 84.81 654 GLY A O 1
ATOM 5242 N N . ARG A 1 655 ? 1.474 -27.005 6.048 1.00 89.38 655 ARG A N 1
ATOM 5243 C CA . ARG A 1 655 ? 2.188 -26.005 5.240 1.00 89.38 655 ARG A CA 1
ATOM 5244 C C . ARG A 1 655 ? 3.693 -26.017 5.488 1.00 89.38 655 ARG A C 1
ATOM 5246 O O . ARG A 1 655 ? 4.148 -26.134 6.625 1.00 89.38 655 ARG A O 1
ATOM 5253 N N . ALA A 1 656 ? 4.468 -25.767 4.432 1.00 91.19 656 ALA A N 1
ATOM 5254 C CA . ALA A 1 656 ? 5.917 -25.599 4.524 1.00 91.19 656 ALA A CA 1
ATOM 5255 C C . ALA A 1 656 ? 6.445 -24.462 3.637 1.00 91.19 656 ALA A C 1
ATOM 5257 O O . ALA A 1 656 ? 5.911 -24.160 2.566 1.00 91.19 656 ALA A O 1
ATOM 5258 N N . GLN A 1 657 ? 7.537 -23.845 4.083 1.00 91.75 657 GLN A N 1
ATOM 5259 C CA . GLN A 1 657 ? 8.227 -22.762 3.393 1.00 91.75 657 GLN A CA 1
ATOM 5260 C C . GLN A 1 657 ? 9.719 -23.056 3.205 1.00 91.75 657 GLN A C 1
ATOM 5262 O O . GLN A 1 657 ? 10.334 -23.773 3.995 1.00 91.75 657 GLN A O 1
ATOM 5267 N N . ARG A 1 658 ? 10.314 -22.456 2.173 1.00 92.62 658 ARG A N 1
ATOM 5268 C CA . ARG A 1 658 ? 11.771 -22.377 1.992 1.00 92.62 658 ARG A CA 1
ATOM 5269 C C . ARG A 1 658 ? 12.165 -21.014 1.439 1.00 92.62 658 ARG A C 1
ATOM 5271 O O . ARG A 1 658 ? 11.448 -20.454 0.610 1.00 92.62 658 ARG A O 1
ATOM 5278 N N . VAL A 1 659 ? 13.299 -20.476 1.866 1.00 90.56 659 VAL A N 1
ATOM 5279 C CA . VAL A 1 659 ? 13.819 -19.180 1.415 1.00 90.56 659 VAL A CA 1
ATOM 5280 C C . VAL A 1 659 ? 14.639 -19.343 0.136 1.00 90.56 659 VAL A C 1
ATOM 5282 O O . VAL A 1 659 ? 15.373 -20.315 -0.032 1.00 90.56 659 VAL A O 1
ATOM 5285 N N . VAL A 1 660 ? 14.524 -18.370 -0.775 1.00 86.88 660 VAL A N 1
ATOM 5286 C CA . VAL A 1 660 ? 15.263 -18.338 -2.044 1.00 86.88 660 VAL A CA 1
ATOM 5287 C C . VAL A 1 660 ? 16.188 -17.121 -2.109 1.00 86.88 660 VAL A C 1
ATOM 5289 O O . VAL A 1 660 ? 15.735 -15.982 -2.265 1.00 86.88 660 VAL A O 1
ATOM 5292 N N . VAL A 1 661 ? 17.503 -17.354 -2.066 1.00 82.06 661 VAL A N 1
ATOM 5293 C CA . VAL A 1 661 ? 18.545 -16.318 -2.189 1.00 82.06 661 VAL A CA 1
ATOM 5294 C C . VAL A 1 661 ? 19.285 -16.503 -3.510 1.00 82.06 661 VAL A C 1
ATOM 5296 O O . VAL A 1 661 ? 19.866 -17.543 -3.774 1.00 82.06 661 VAL A O 1
ATOM 5299 N N . ASN A 1 662 ? 19.233 -15.503 -4.397 1.00 73.25 662 ASN A N 1
ATOM 5300 C CA . ASN A 1 662 ? 19.906 -15.490 -5.713 1.00 73.25 662 ASN A CA 1
ATOM 5301 C C . ASN A 1 662 ? 19.622 -16.679 -6.674 1.00 73.25 662 ASN A C 1
ATOM 5303 O O . ASN A 1 662 ? 20.171 -16.708 -7.782 1.00 73.25 662 ASN A O 1
ATOM 5307 N N . GLY A 1 663 ? 18.693 -17.577 -6.329 1.00 73.31 663 GLY A N 1
ATOM 5308 C CA . GLY A 1 663 ? 18.370 -18.810 -7.062 1.00 73.31 663 GLY A CA 1
ATOM 5309 C C . GLY A 1 663 ? 18.831 -20.096 -6.365 1.00 73.31 663 GLY A C 1
ATOM 5310 O O . GLY A 1 663 ? 18.634 -21.167 -6.926 1.00 73.31 663 GLY A O 1
ATOM 5311 N N . VAL A 1 664 ? 19.427 -19.974 -5.179 1.00 81.56 664 VAL A N 1
ATOM 5312 C CA . VAL A 1 664 ? 19.711 -21.044 -4.217 1.00 81.56 664 VAL A CA 1
ATOM 5313 C C . VAL A 1 664 ? 18.519 -21.173 -3.264 1.00 81.56 664 VAL A C 1
ATOM 5315 O O . VAL A 1 664 ? 17.888 -20.163 -2.939 1.00 81.56 664 VAL A O 1
ATOM 5318 N N . TYR A 1 665 ? 18.207 -22.397 -2.842 1.00 88.12 665 TYR A N 1
ATOM 5319 C CA . TYR A 1 665 ? 17.098 -22.725 -1.942 1.00 88.12 665 TYR A CA 1
ATOM 5320 C C . TYR A 1 665 ? 17.627 -23.157 -0.569 1.00 88.12 665 TYR A C 1
ATOM 5322 O O . TYR A 1 665 ? 18.619 -23.879 -0.506 1.00 88.12 665 TYR A O 1
ATOM 5330 N N . SER A 1 666 ? 16.944 -22.758 0.505 1.00 92.62 666 SER A N 1
ATOM 5331 C CA . SER A 1 666 ? 17.093 -23.369 1.834 1.00 92.62 666 SER A CA 1
ATOM 5332 C C . SER A 1 666 ? 16.417 -24.748 1.896 1.00 92.62 666 SER A C 1
ATOM 5334 O O . SER A 1 666 ? 15.680 -25.130 0.978 1.00 92.62 666 SER A O 1
ATOM 5336 N N . GLY A 1 667 ? 16.564 -25.445 3.027 1.00 91.88 667 GLY A N 1
ATOM 5337 C CA . GLY A 1 667 ? 15.684 -26.563 3.372 1.00 91.88 667 GLY A CA 1
ATOM 5338 C C . GLY A 1 667 ? 14.217 -26.128 3.512 1.00 91.88 667 GLY A C 1
ATOM 5339 O O . GLY A 1 667 ? 13.916 -24.934 3.632 1.00 91.88 667 GLY A O 1
ATOM 5340 N N . TRP A 1 668 ? 13.295 -27.093 3.497 1.00 92.94 668 TRP A N 1
ATOM 5341 C CA . TRP A 1 668 ? 11.893 -26.863 3.863 1.00 92.94 668 TRP A CA 1
ATOM 5342 C C . TRP A 1 668 ? 11.751 -26.770 5.386 1.00 92.94 668 TRP A C 1
ATOM 5344 O O . TRP A 1 668 ? 12.359 -27.550 6.114 1.00 92.94 668 TRP A O 1
ATOM 5354 N N . ARG A 1 669 ? 10.924 -25.840 5.870 1.00 91.44 669 ARG A N 1
ATOM 5355 C CA . ARG A 1 669 ? 10.535 -25.718 7.283 1.00 91.44 669 ARG A CA 1
ATOM 5356 C C . ARG A 1 669 ? 9.010 -25.601 7.400 1.00 91.44 669 ARG A C 1
ATOM 5358 O O . ARG A 1 669 ? 8.412 -24.936 6.549 1.00 91.44 669 ARG A O 1
ATOM 5365 N N . PRO A 1 670 ? 8.374 -26.230 8.405 1.00 90.25 670 PRO A N 1
ATOM 5366 C CA . PRO A 1 670 ? 6.930 -26.146 8.598 1.00 90.25 670 PRO A CA 1
ATOM 5367 C C . PRO A 1 670 ? 6.496 -24.728 8.994 1.00 90.25 670 PRO A C 1
ATOM 5369 O O . PRO A 1 670 ? 7.261 -23.977 9.599 1.00 90.25 670 PRO A O 1
ATOM 5372 N N . VAL A 1 671 ? 5.255 -24.377 8.663 1.00 86.75 671 VAL A N 1
ATOM 5373 C CA . VAL A 1 671 ? 4.592 -23.130 9.073 1.00 86.75 671 VAL A CA 1
ATOM 5374 C C . VAL A 1 671 ? 3.501 -23.499 10.078 1.00 86.75 671 VAL A C 1
ATOM 5376 O O . VAL A 1 671 ? 2.449 -23.993 9.686 1.00 86.75 671 VAL A O 1
ATOM 5379 N N . THR A 1 672 ? 3.775 -23.323 11.375 1.00 84.88 672 THR A N 1
ATOM 5380 C CA . THR A 1 672 ? 2.909 -23.823 12.466 1.00 84.88 672 THR A CA 1
ATOM 5381 C C . THR A 1 672 ? 1.872 -22.816 12.964 1.00 84.88 672 THR A C 1
ATOM 5383 O O . THR A 1 672 ? 0.970 -23.196 13.706 1.00 84.88 672 THR A O 1
ATOM 5386 N N . SER A 1 673 ? 1.993 -21.549 12.567 1.00 85.38 673 SER A N 1
ATOM 5387 C CA . SER A 1 673 ? 1.036 -20.478 12.851 1.00 85.38 673 SER A CA 1
ATOM 5388 C C . SER A 1 673 ? 1.038 -19.449 11.722 1.00 85.38 673 SER A C 1
ATOM 5390 O O . SER A 1 673 ? 1.900 -19.465 10.841 1.00 85.38 673 SER A O 1
ATOM 5392 N N . GLY A 1 674 ? 0.086 -18.526 11.777 1.00 85.12 674 GLY A N 1
ATOM 5393 C CA . GLY A 1 674 ? 0.014 -17.376 10.893 1.00 85.12 674 GLY A CA 1
ATOM 5394 C C . GLY A 1 674 ? -0.748 -17.622 9.595 1.00 85.12 674 GLY A C 1
ATOM 5395 O O . GLY A 1 674 ? -0.974 -18.751 9.154 1.00 85.12 674 GLY A O 1
ATOM 5396 N N . VAL A 1 675 ? -1.126 -16.516 8.961 1.00 83.38 675 VAL A N 1
ATOM 5397 C CA . VAL A 1 675 ? -1.718 -16.461 7.623 1.00 83.38 675 VAL A CA 1
ATOM 5398 C C . VAL A 1 675 ? -0.632 -16.078 6.600 1.00 83.38 675 VAL A C 1
ATOM 5400 O O . VAL A 1 675 ? -0.009 -15.023 6.736 1.00 83.38 675 VAL A O 1
ATOM 5403 N N . PRO A 1 676 ? -0.380 -16.880 5.543 1.00 73.88 676 PRO A N 1
ATOM 5404 C CA . PRO A 1 676 ? 0.795 -16.705 4.684 1.00 73.88 676 PRO A CA 1
ATOM 5405 C C . PRO A 1 676 ? 0.902 -15.314 4.039 1.00 73.88 676 PRO A C 1
ATOM 5407 O O . PRO A 1 676 ? 0.027 -14.911 3.261 1.00 73.88 676 PRO A O 1
ATOM 5410 N N . GLN A 1 677 ? 2.008 -14.597 4.277 1.00 71.88 677 GLN A N 1
ATOM 5411 C CA . GLN A 1 677 ? 2.248 -13.269 3.699 1.00 71.88 677 GLN A CA 1
ATOM 5412 C C . GLN A 1 677 ? 2.435 -13.346 2.172 1.00 71.88 677 GLN A C 1
ATOM 5414 O O . GLN A 1 677 ? 3.516 -13.625 1.654 1.00 71.88 677 GLN A O 1
ATOM 5419 N N . GLY A 1 678 ? 1.357 -13.056 1.440 1.00 73.94 678 GLY A N 1
ATOM 5420 C CA . GLY A 1 678 ? 1.289 -13.178 -0.020 1.00 73.94 678 GLY A CA 1
ATOM 5421 C C . GLY A 1 678 ? 0.163 -14.083 -0.527 1.00 73.94 678 GLY A C 1
ATOM 5422 O O . GLY A 1 678 ? -0.031 -14.131 -1.744 1.00 73.94 678 GLY A O 1
ATOM 5423 N N . SER A 1 679 ? -0.577 -14.744 0.369 1.00 83.69 679 SER A N 1
ATOM 5424 C CA . SER A 1 679 ? -1.887 -15.351 0.090 1.00 83.69 679 SER A CA 1
ATOM 5425 C C . SER A 1 679 ? -2.922 -14.307 -0.353 1.00 83.69 679 SER A C 1
ATOM 5427 O O . SER A 1 679 ? -2.737 -13.096 -0.184 1.00 83.69 679 SER A O 1
ATOM 5429 N N . VAL A 1 680 ? -4.009 -14.786 -0.949 1.00 88.38 680 VAL A N 1
ATOM 5430 C CA . VAL A 1 680 ? -5.209 -14.008 -1.261 1.00 88.38 680 VAL A CA 1
ATOM 5431 C C . VAL A 1 680 ? -6.196 -14.031 -0.090 1.00 88.38 680 VAL A C 1
ATOM 5433 O O . VAL A 1 680 ? -6.796 -12.994 0.184 1.00 88.38 680 VAL A O 1
ATOM 5436 N N . LEU A 1 681 ? -6.327 -15.160 0.620 1.00 90.62 681 LEU A N 1
ATOM 5437 C CA . LEU A 1 681 ? -7.247 -15.293 1.762 1.00 90.62 681 LEU A CA 1
ATOM 5438 C C . LEU A 1 681 ? -6.771 -14.582 3.035 1.00 90.62 681 LEU A C 1
ATOM 5440 O O . LEU A 1 681 ? -7.587 -13.997 3.750 1.00 90.62 681 LEU A O 1
ATOM 5444 N N . GLY A 1 682 ? -5.461 -14.590 3.307 1.00 90.62 682 GLY A N 1
ATOM 5445 C CA . GLY A 1 682 ? -4.883 -14.123 4.574 1.00 90.62 682 GLY A CA 1
ATOM 5446 C C . GLY A 1 682 ? -5.394 -12.771 5.104 1.00 90.62 682 GLY A C 1
ATOM 5447 O O . GLY A 1 682 ? -5.628 -12.676 6.303 1.00 90.62 682 GLY A O 1
ATOM 5448 N N . PRO A 1 683 ? -5.626 -11.736 4.272 1.00 91.00 683 PRO A N 1
ATOM 5449 C CA . PRO A 1 683 ? -6.179 -10.453 4.719 1.00 91.00 683 PRO A CA 1
ATOM 5450 C C . PRO A 1 683 ? -7.588 -10.511 5.300 1.00 91.00 683 PRO A C 1
ATOM 5452 O O . PRO A 1 683 ? -7.872 -9.804 6.262 1.00 91.00 683 PRO A O 1
ATOM 5455 N N . VAL A 1 684 ? -8.479 -11.308 4.703 1.00 90.44 684 VAL A N 1
ATOM 5456 C CA . VAL A 1 684 ? -9.865 -11.416 5.177 1.00 90.44 684 VAL A CA 1
ATOM 5457 C C . VAL A 1 684 ? -9.926 -12.318 6.399 1.00 90.44 684 VAL A C 1
ATOM 5459 O O . VAL A 1 684 ? -10.565 -11.944 7.374 1.00 90.44 684 VAL A O 1
ATOM 5462 N N . LEU A 1 685 ? -9.154 -13.408 6.412 1.00 92.81 685 LEU A N 1
ATOM 5463 C CA . LEU A 1 685 ? -8.978 -14.239 7.605 1.00 92.81 685 LEU A CA 1
ATOM 5464 C C . LEU A 1 685 ? -8.422 -13.423 8.789 1.00 92.81 685 LEU A C 1
ATOM 5466 O O . LEU A 1 685 ? -8.949 -13.513 9.890 1.00 92.81 685 LEU A O 1
ATOM 5470 N N . PHE A 1 686 ? -7.428 -12.555 8.559 1.00 92.62 686 PHE A N 1
ATOM 5471 C CA . PHE A 1 686 ? -6.909 -11.645 9.588 1.00 92.62 686 PHE A CA 1
ATOM 5472 C C . PHE A 1 686 ? -7.951 -10.610 10.046 1.00 92.62 686 PHE A C 1
ATOM 5474 O O . PHE A 1 686 ? -8.070 -10.343 11.238 1.00 92.62 686 PHE A O 1
ATOM 5481 N N . ASN A 1 687 ? -8.734 -10.040 9.123 1.00 92.38 687 ASN A N 1
ATOM 5482 C CA . ASN A 1 687 ? -9.802 -9.100 9.473 1.00 92.38 687 ASN A CA 1
ATOM 5483 C C . ASN A 1 687 ? -10.909 -9.746 10.323 1.00 92.38 687 ASN A C 1
ATOM 5485 O O . ASN A 1 687 ? -11.427 -9.073 11.208 1.00 92.38 687 ASN A O 1
ATOM 5489 N N . ILE A 1 688 ? -11.257 -11.012 10.063 1.00 92.19 688 ILE A N 1
ATOM 5490 C CA . ILE A 1 688 ? -12.194 -11.799 10.883 1.00 92.19 688 ILE A CA 1
ATOM 5491 C C . ILE A 1 688 ? -11.566 -12.088 12.256 1.00 92.19 688 ILE A C 1
ATOM 5493 O O . ILE A 1 688 ? -12.202 -11.864 13.280 1.00 92.19 688 ILE A O 1
ATOM 5497 N N . PHE A 1 689 ? -10.291 -12.491 12.289 1.00 93.56 689 PHE A N 1
ATOM 5498 C CA . PHE A 1 689 ? -9.560 -12.785 13.528 1.00 93.56 689 PHE A CA 1
ATOM 5499 C C . PHE A 1 689 ? -9.490 -11.604 14.510 1.00 93.56 689 PHE A C 1
ATOM 5501 O O . PHE A 1 689 ? -9.518 -11.822 15.715 1.00 93.56 689 PHE A O 1
ATOM 5508 N N . ILE A 1 690 ? -9.380 -10.371 14.001 1.00 93.50 690 ILE A N 1
ATOM 5509 C CA . ILE A 1 690 ? -9.263 -9.127 14.786 1.00 93.50 690 ILE A CA 1
ATOM 5510 C C . ILE A 1 690 ? -10.596 -8.348 14.888 1.00 93.50 690 ILE A C 1
ATOM 5512 O O . ILE A 1 690 ? -10.625 -7.174 15.289 1.00 93.50 690 ILE A O 1
ATOM 5516 N N . ASN A 1 691 ? -11.712 -8.951 14.457 1.00 92.94 691 ASN A N 1
ATOM 5517 C CA . ASN A 1 691 ? -13.016 -8.281 14.406 1.00 92.94 691 ASN A CA 1
ATOM 5518 C C . ASN A 1 691 ? -13.533 -7.959 15.819 1.00 92.94 691 ASN A C 1
ATOM 5520 O O . ASN A 1 691 ? -14.062 -6.877 16.045 1.00 92.94 691 ASN A O 1
ATOM 5524 N N . ASP A 1 692 ? -13.285 -8.848 16.774 1.00 92.69 692 ASP A N 1
ATOM 5525 C CA . ASP A 1 692 ? -13.637 -8.781 18.199 1.00 92.69 692 ASP A CA 1
ATOM 5526 C C . ASP A 1 692 ? -12.729 -7.871 19.051 1.00 92.69 692 ASP A C 1
ATOM 5528 O O . ASP A 1 692 ? -13.071 -7.564 20.185 1.00 92.69 692 ASP A O 1
ATOM 5532 N N . LEU A 1 693 ? -11.612 -7.358 18.513 1.00 93.19 693 LEU A N 1
ATOM 5533 C CA . LEU A 1 693 ? -10.651 -6.518 19.260 1.00 93.19 693 LEU A CA 1
ATOM 5534 C C . LEU A 1 693 ? -11.253 -5.236 19.888 1.00 93.19 693 LEU A C 1
ATOM 5536 O O . LEU A 1 693 ? -10.641 -4.624 20.754 1.00 93.19 693 LEU A O 1
ATOM 5540 N N . ASP A 1 694 ? -12.410 -4.779 19.410 1.00 91.50 694 ASP A N 1
ATOM 5541 C CA . ASP A 1 694 ? -13.124 -3.601 19.926 1.00 91.50 694 ASP A CA 1
ATOM 5542 C C . ASP A 1 694 ? -14.315 -3.944 20.842 1.00 91.50 694 ASP A C 1
ATOM 5544 O O . ASP A 1 694 ? -15.123 -3.070 21.153 1.00 91.50 694 ASP A O 1
ATOM 5548 N N . GLU A 1 695 ? -14.439 -5.193 21.294 1.00 91.25 695 GLU A N 1
ATOM 5549 C CA . GLU A 1 695 ? -15.485 -5.599 22.237 1.00 91.25 695 GLU A CA 1
ATOM 5550 C C . GLU A 1 695 ? -15.186 -5.090 23.645 1.00 91.25 695 GLU A C 1
ATOM 5552 O O . GLU A 1 695 ? -14.080 -5.225 24.162 1.00 91.25 695 GLU A O 1
ATOM 5557 N N . GLY A 1 696 ? -16.184 -4.443 24.251 1.00 90.62 696 GLY A N 1
ATOM 5558 C CA . GLY A 1 696 ? -16.043 -3.799 25.556 1.00 90.62 696 GLY A CA 1
ATOM 5559 C C . GLY A 1 696 ? -15.150 -2.552 25.577 1.00 90.62 696 GLY A C 1
ATOM 5560 O O . GLY A 1 696 ? -14.897 -2.046 26.664 1.00 90.62 696 GLY A O 1
ATOM 5561 N N . ILE A 1 697 ? -14.680 -2.048 24.428 1.00 94.38 697 ILE A N 1
ATOM 5562 C CA . ILE A 1 697 ? -13.841 -0.842 24.366 1.00 94.38 697 ILE A CA 1
ATOM 5563 C C . ILE A 1 697 ? -14.706 0.426 24.447 1.00 94.38 697 ILE A C 1
ATOM 5565 O O . ILE A 1 697 ? -15.596 0.638 23.622 1.00 94.38 697 ILE A O 1
ATOM 5569 N N . GLU A 1 698 ? -14.428 1.279 25.433 1.00 93.25 698 GLU A N 1
ATOM 5570 C CA . GLU A 1 698 ? -15.173 2.519 25.711 1.00 93.25 698 GLU A CA 1
ATOM 5571 C C . GLU A 1 698 ? -14.702 3.688 24.819 1.00 93.25 698 GLU A C 1
ATOM 5573 O O . GLU A 1 698 ? -15.493 4.512 24.350 1.00 93.25 698 GLU A O 1
ATOM 5578 N N . CYS A 1 699 ? -13.396 3.761 24.562 1.00 94.31 699 CYS A N 1
ATOM 5579 C CA . CYS A 1 699 ? -12.743 4.820 23.801 1.00 94.31 699 CYS A CA 1
ATOM 5580 C C . CYS A 1 699 ? -12.878 4.642 22.275 1.00 94.31 699 CYS A C 1
ATOM 5582 O O . CYS A 1 699 ? -13.263 3.602 21.743 1.00 94.31 699 CYS A O 1
ATOM 5584 N N . THR A 1 700 ? -12.515 5.673 21.500 1.00 94.25 700 THR A N 1
ATOM 5585 C CA . THR A 1 700 ? -12.534 5.568 20.031 1.00 94.25 700 THR A CA 1
ATOM 5586 C C . THR A 1 700 ? -11.361 4.721 19.534 1.00 94.25 700 THR A C 1
ATOM 5588 O O . THR A 1 700 ? -10.238 5.209 19.415 1.00 94.25 700 THR A O 1
ATOM 5591 N N . LEU A 1 701 ? -11.647 3.468 19.177 1.00 95.44 701 LEU A N 1
ATOM 5592 C CA . LEU A 1 701 ? -10.714 2.554 18.519 1.00 95.44 701 LEU A CA 1
ATOM 5593 C C . LEU A 1 701 ? -10.851 2.619 16.986 1.00 95.44 701 LEU A C 1
ATOM 5595 O O . LEU A 1 701 ? -11.950 2.689 16.431 1.00 95.44 701 LEU A O 1
ATOM 5599 N N . SER A 1 702 ? -9.719 2.604 16.281 1.00 95.38 702 SER A N 1
ATOM 5600 C CA . SER A 1 702 ? -9.642 2.588 14.817 1.00 95.38 702 SER A CA 1
ATOM 5601 C C . SER A 1 702 ? -8.560 1.614 14.341 1.00 95.38 702 SER A C 1
ATOM 5603 O O . SER A 1 702 ? -7.432 1.656 14.833 1.00 95.38 702 SER A O 1
ATOM 5605 N N . LYS A 1 703 ? -8.895 0.741 13.379 1.00 95.31 703 LYS A N 1
ATOM 5606 C CA . LYS A 1 703 ? -8.018 -0.334 12.875 1.00 95.31 703 LYS A CA 1
ATOM 5607 C C . LYS A 1 703 ? -7.721 -0.150 11.384 1.00 95.31 703 LYS A C 1
ATOM 5609 O O . LYS A 1 703 ? -8.607 0.188 10.588 1.00 95.31 703 LYS A O 1
ATOM 5614 N N . PHE A 1 704 ? -6.485 -0.421 10.979 1.00 93.19 704 PHE A N 1
ATOM 5615 C CA . PHE A 1 704 ? -6.111 -0.616 9.583 1.00 93.19 704 PHE A CA 1
ATOM 5616 C C . PHE A 1 704 ? -5.210 -1.847 9.459 1.00 93.19 704 PHE A C 1
ATOM 5618 O O . PHE A 1 704 ? -3.992 -1.753 9.558 1.00 93.19 704 PHE A O 1
ATOM 5625 N N . ALA A 1 705 ? -5.822 -3.004 9.201 1.00 90.00 705 ALA A N 1
ATOM 5626 C CA . ALA A 1 705 ? -5.164 -4.298 9.352 1.00 90.00 705 ALA A CA 1
ATOM 5627 C C . ALA A 1 705 ? -4.661 -4.461 10.797 1.00 90.00 705 ALA A C 1
ATOM 5629 O O . ALA A 1 705 ? -5.489 -4.425 11.705 1.00 90.00 705 ALA A O 1
ATOM 5630 N N . ASP A 1 706 ? -3.351 -4.637 10.982 1.00 88.88 706 ASP A N 1
ATOM 5631 C CA . ASP A 1 706 ? -2.654 -4.732 12.263 1.00 88.88 706 ASP A CA 1
ATOM 5632 C C . ASP A 1 706 ? -2.385 -3.368 12.924 1.00 88.88 706 ASP A C 1
ATOM 5634 O O . ASP A 1 706 ? -2.347 -3.300 14.152 1.00 88.88 706 ASP A O 1
ATOM 5638 N N . ASP A 1 707 ? -2.263 -2.281 12.149 1.00 92.00 707 ASP A N 1
ATOM 5639 C CA . ASP A 1 707 ? -2.087 -0.926 12.693 1.00 92.00 707 ASP A CA 1
ATOM 5640 C C . ASP A 1 707 ? -3.358 -0.526 13.474 1.00 92.00 707 ASP A C 1
ATOM 5642 O O . ASP A 1 707 ? -4.413 -0.272 12.881 1.00 92.00 707 ASP A O 1
ATOM 5646 N N . THR A 1 708 ? -3.270 -0.466 14.806 1.00 94.44 708 THR A N 1
ATOM 5647 C CA . THR A 1 708 ? -4.399 -0.145 15.696 1.00 94.44 708 THR A CA 1
ATOM 5648 C C . THR A 1 708 ? -4.106 1.127 16.480 1.00 94.44 708 THR A C 1
ATOM 5650 O O . THR A 1 708 ? -2.981 1.352 16.925 1.00 94.44 708 THR A O 1
ATOM 5653 N N . LYS A 1 709 ? -5.116 1.979 16.658 1.00 95.25 709 LYS A N 1
ATOM 5654 C CA . LYS A 1 709 ? -5.009 3.182 17.488 1.00 95.25 709 LYS A CA 1
ATOM 5655 C C . LYS A 1 709 ? -6.274 3.428 18.296 1.00 95.25 709 LYS A C 1
ATOM 5657 O O . LYS A 1 709 ? -7.386 3.237 17.800 1.00 95.25 709 LYS A O 1
ATOM 5662 N N . LEU A 1 710 ? -6.069 3.866 19.528 1.00 95.94 710 LEU A N 1
ATOM 5663 C CA . LEU A 1 710 ? -7.084 4.144 20.535 1.00 95.94 710 LEU A CA 1
ATOM 5664 C C . LEU A 1 710 ? -7.041 5.636 20.883 1.00 95.94 710 LEU A C 1
ATOM 5666 O O . LEU A 1 710 ? -5.972 6.242 20.848 1.00 95.94 710 LEU A O 1
ATOM 5670 N N . CYS A 1 711 ? -8.184 6.246 21.184 1.00 95.44 711 CYS A N 1
ATOM 5671 C CA . CYS A 1 711 ? -8.267 7.669 21.502 1.00 95.44 711 CYS A CA 1
ATOM 5672 C C . CYS A 1 711 ? -9.364 7.963 22.525 1.00 95.44 711 CYS A C 1
ATOM 5674 O O . CYS A 1 711 ? -10.529 7.630 22.286 1.00 95.44 711 CYS A O 1
ATOM 5676 N N . GLY A 1 712 ? -9.003 8.660 23.603 1.00 94.75 712 GLY A N 1
ATOM 5677 C CA . GLY A 1 712 ? -9.913 9.082 24.671 1.00 94.75 712 GLY A CA 1
ATOM 5678 C C . GLY A 1 712 ? -9.789 10.572 24.994 1.00 94.75 712 GLY A C 1
ATOM 5679 O O . GLY A 1 712 ? -8.755 11.190 24.734 1.00 94.75 712 GLY A O 1
ATOM 5680 N N . SER A 1 713 ? -10.852 11.149 25.560 1.00 94.50 713 SER A N 1
ATOM 5681 C CA . SER A 1 713 ? -10.776 12.446 26.246 1.00 94.50 713 SER A CA 1
ATOM 5682 C C . SER A 1 713 ? -10.136 12.221 27.614 1.00 94.50 713 SER A C 1
ATOM 5684 O O . SER A 1 713 ? -10.490 11.264 28.296 1.00 94.50 713 SER A O 1
ATOM 5686 N N . VAL A 1 714 ? -9.183 13.065 28.001 1.00 93.75 714 VAL A N 1
ATOM 5687 C CA . VAL A 1 714 ? -8.367 12.901 29.223 1.00 93.75 714 VAL A CA 1
ATOM 5688 C C . VAL A 1 714 ? -8.373 14.148 30.110 1.00 93.75 714 VAL A C 1
ATOM 5690 O O . VAL A 1 714 ? -7.582 14.278 31.045 1.00 93.75 714 VAL A O 1
ATOM 5693 N N . ASP A 1 715 ? -9.293 15.066 29.826 1.00 89.25 715 ASP A N 1
ATOM 5694 C CA . ASP A 1 715 ? -9.662 16.188 30.681 1.00 89.25 715 ASP A CA 1
ATOM 5695 C C . ASP A 1 715 ? -10.036 15.699 32.089 1.00 89.25 715 ASP A C 1
ATOM 5697 O O . ASP A 1 715 ? -9.396 16.089 33.071 1.00 89.25 715 ASP A O 1
ATOM 5701 N N . LEU A 1 716 ? -10.984 14.762 32.177 1.00 91.69 716 LEU A N 1
ATOM 5702 C CA . LEU A 1 716 ? -11.453 14.173 33.433 1.00 91.69 716 LEU A CA 1
ATOM 5703 C C . LEU A 1 716 ? -10.670 12.910 33.826 1.00 91.69 716 LEU A C 1
ATOM 5705 O O . LEU A 1 716 ? -10.163 12.180 32.972 1.00 91.69 716 LEU A O 1
ATOM 5709 N N . LEU A 1 717 ? -10.624 12.618 35.133 1.00 90.88 717 LEU A N 1
ATOM 5710 C CA . LEU A 1 717 ? -10.002 11.399 35.668 1.00 90.88 717 LEU A CA 1
ATOM 5711 C C . LEU A 1 717 ? -10.655 10.128 35.102 1.00 90.88 717 LEU A C 1
ATOM 5713 O O . LEU A 1 717 ? -9.941 9.209 34.715 1.00 90.88 717 LEU A O 1
ATOM 5717 N N . GLU A 1 718 ? -11.985 10.119 34.974 1.00 93.38 718 GLU A N 1
ATOM 5718 C CA . GLU A 1 718 ? -12.736 8.996 34.399 1.00 93.38 718 GLU A CA 1
ATOM 5719 C C . GLU A 1 718 ? -12.277 8.671 32.971 1.00 93.38 718 GLU A C 1
ATOM 5721 O O . GLU A 1 718 ? -12.053 7.514 32.642 1.00 93.38 718 GLU A O 1
ATOM 5726 N N . GLY A 1 719 ? -12.035 9.683 32.131 1.00 93.25 719 GLY A N 1
ATOM 5727 C CA . GLY A 1 719 ? -11.554 9.476 30.761 1.00 93.25 719 GLY A CA 1
ATOM 5728 C C . GLY A 1 719 ? -10.129 8.910 30.694 1.00 93.25 719 GLY A C 1
ATOM 5729 O O . GLY A 1 719 ? -9.818 8.082 29.836 1.00 93.25 719 GLY A O 1
ATOM 5730 N N . ARG A 1 720 ? -9.268 9.282 31.653 1.00 94.38 720 ARG A N 1
ATOM 5731 C CA . ARG A 1 720 ? -7.926 8.689 31.813 1.00 94.38 720 ARG A CA 1
ATOM 5732 C C . ARG A 1 720 ? -8.011 7.230 32.252 1.00 94.38 720 ARG A C 1
ATOM 5734 O O . ARG A 1 720 ? -7.263 6.402 31.736 1.00 94.38 720 ARG A O 1
ATOM 5741 N N . GLN A 1 721 ? -8.917 6.924 33.180 1.00 95.06 721 GLN A N 1
ATOM 5742 C CA . GLN A 1 721 ? -9.162 5.566 33.658 1.00 95.06 721 GLN A CA 1
ATOM 5743 C C . GLN A 1 721 ? -9.778 4.694 32.560 1.00 95.06 721 GLN A C 1
ATOM 5745 O O . GLN A 1 721 ? -9.264 3.608 32.331 1.00 95.06 721 GLN A O 1
ATOM 5750 N N . ALA A 1 722 ? -10.776 5.181 31.818 1.00 95.94 722 ALA A N 1
ATOM 5751 C CA . ALA A 1 722 ? -11.358 4.498 30.661 1.00 95.94 722 ALA A CA 1
ATOM 5752 C C . ALA A 1 722 ? -10.293 4.118 29.622 1.00 95.94 722 ALA A C 1
ATOM 5754 O O . ALA A 1 722 ? -10.224 2.963 29.204 1.00 95.94 722 ALA A O 1
ATOM 5755 N N . LEU A 1 723 ? -9.392 5.048 29.275 1.00 96.19 723 LEU A N 1
ATOM 5756 C CA . LEU A 1 723 ? -8.319 4.765 28.319 1.00 96.19 723 LEU A CA 1
ATOM 5757 C C . LEU A 1 723 ? -7.330 3.705 28.840 1.00 96.19 723 LEU A C 1
ATOM 5759 O O . LEU A 1 723 ? -6.867 2.885 28.053 1.00 96.19 723 LEU A O 1
ATOM 5763 N N . GLN A 1 724 ? -7.032 3.673 30.146 1.00 97.25 724 GLN A N 1
ATOM 5764 C CA . GLN A 1 724 ? -6.206 2.609 30.736 1.00 97.25 724 GLN A CA 1
ATOM 5765 C C . GLN A 1 724 ? -6.956 1.267 30.808 1.00 97.25 724 GLN A C 1
ATOM 5767 O O . GLN A 1 724 ? -6.388 0.260 30.398 1.00 97.25 724 GLN A O 1
ATOM 5772 N N . ARG A 1 725 ? -8.235 1.248 31.223 1.00 96.69 725 ARG A N 1
ATOM 5773 C CA . ARG A 1 725 ? -9.089 0.041 31.223 1.00 96.69 725 ARG A CA 1
ATOM 5774 C C . ARG A 1 725 ? -9.152 -0.590 29.833 1.00 96.69 725 ARG A C 1
ATOM 5776 O O . ARG A 1 725 ? -9.041 -1.804 29.703 1.00 96.69 725 ARG A O 1
ATOM 5783 N N . ASP A 1 726 ? -9.280 0.228 28.793 1.00 97.12 726 ASP A N 1
ATOM 5784 C CA . ASP A 1 726 ? -9.263 -0.234 27.407 1.00 97.12 726 ASP A CA 1
ATOM 5785 C C . ASP A 1 726 ? -7.894 -0.791 26.985 1.00 97.12 726 ASP A C 1
ATOM 5787 O O . ASP A 1 726 ? -7.845 -1.802 26.289 1.00 97.12 726 ASP A O 1
ATOM 5791 N N . LEU A 1 727 ? -6.774 -0.201 27.420 1.00 96.62 727 LEU A N 1
ATOM 5792 C CA . LEU A 1 727 ? -5.442 -0.778 27.177 1.00 96.62 727 LEU A CA 1
ATOM 5793 C C . LEU A 1 727 ? -5.250 -2.120 27.897 1.00 96.62 727 LEU A C 1
ATOM 5795 O O . LEU A 1 727 ? -4.688 -3.043 27.306 1.00 96.62 727 LEU A O 1
ATOM 5799 N N . ASP A 1 728 ? -5.750 -2.249 29.125 1.00 96.00 728 ASP A N 1
ATOM 5800 C CA . ASP A 1 728 ? -5.693 -3.492 29.899 1.00 96.00 728 ASP A CA 1
ATOM 5801 C C . ASP A 1 728 ? -6.552 -4.590 29.236 1.00 96.00 728 ASP A C 1
ATOM 5803 O O . ASP A 1 728 ? -6.080 -5.715 29.052 1.00 96.00 728 ASP A O 1
ATOM 5807 N N . ARG A 1 729 ? -7.764 -4.250 28.760 1.00 96.19 729 ARG A N 1
ATOM 5808 C CA . ARG A 1 729 ? -8.615 -5.132 27.931 1.00 96.19 729 ARG A CA 1
ATOM 5809 C C . ARG A 1 729 ? -7.904 -5.578 26.650 1.00 96.19 729 ARG A C 1
ATOM 5811 O O . ARG A 1 729 ? -7.979 -6.749 26.287 1.00 96.19 729 ARG A O 1
ATOM 5818 N N . LEU A 1 730 ? -7.202 -4.671 25.965 1.00 95.56 730 LEU A N 1
ATOM 5819 C CA . LEU A 1 730 ? -6.475 -4.984 24.729 1.00 95.56 730 LEU A CA 1
ATOM 5820 C C . LEU A 1 730 ? -5.274 -5.915 24.979 1.00 95.56 730 LEU A C 1
ATOM 5822 O O . LEU A 1 730 ? -5.046 -6.825 24.180 1.00 95.56 730 LEU A O 1
ATOM 5826 N N . ASP A 1 731 ? -4.523 -5.731 26.071 1.00 94.06 731 ASP A N 1
ATOM 5827 C CA . ASP A 1 731 ? -3.415 -6.628 26.446 1.00 94.06 731 ASP A CA 1
ATOM 5828 C C . ASP A 1 731 ? -3.936 -8.019 26.856 1.00 94.06 731 ASP A C 1
ATOM 5830 O O . ASP A 1 731 ? -3.414 -9.036 26.392 1.00 94.06 731 ASP A O 1
ATOM 5834 N N . GLN A 1 732 ? -5.039 -8.075 27.616 1.00 93.94 732 GLN A N 1
ATOM 5835 C CA . GLN A 1 732 ? -5.734 -9.324 27.947 1.00 93.94 732 GLN A CA 1
ATOM 5836 C C . GLN A 1 732 ? -6.233 -10.046 26.685 1.00 93.94 732 GLN A C 1
ATOM 5838 O O . GLN A 1 732 ? -5.977 -11.242 26.521 1.00 93.94 732 GLN A O 1
ATOM 5843 N N . TRP A 1 733 ? -6.890 -9.331 25.764 1.00 94.75 733 TRP A N 1
ATOM 5844 C CA . TRP A 1 733 ? -7.329 -9.877 24.477 1.00 94.75 733 TRP A CA 1
ATOM 5845 C C . TRP A 1 733 ? -6.149 -10.448 23.690 1.00 94.75 733 TRP A C 1
ATOM 5847 O O . TRP A 1 733 ? -6.254 -11.545 23.138 1.00 94.75 733 TRP A O 1
ATOM 5857 N N . ALA A 1 734 ? -5.011 -9.745 23.661 1.00 92.75 734 ALA A N 1
ATOM 5858 C CA . ALA A 1 734 ? -3.815 -10.221 22.976 1.00 92.75 734 ALA A CA 1
ATOM 5859 C C . ALA A 1 734 ? -3.287 -11.518 23.608 1.00 92.75 734 ALA A C 1
ATOM 5861 O O . ALA A 1 734 ? -2.950 -12.442 22.869 1.00 92.75 734 ALA A O 1
ATOM 5862 N N . GLY A 1 735 ? -3.293 -11.618 24.942 1.00 90.94 735 GLY A N 1
ATOM 5863 C CA . GLY A 1 735 ? -2.963 -12.841 25.676 1.00 90.94 735 GLY A CA 1
ATOM 5864 C C . GLY A 1 735 ? -3.857 -14.026 25.297 1.00 90.94 735 GLY A C 1
ATOM 5865 O O . GLY A 1 735 ? -3.343 -15.057 24.865 1.00 90.94 735 GLY A O 1
ATOM 5866 N N . VAL A 1 736 ? -5.183 -13.856 25.376 1.00 91.31 736 VAL A N 1
ATOM 5867 C CA . VAL A 1 736 ? -6.179 -14.890 25.014 1.00 91.31 736 VAL A CA 1
ATOM 5868 C C . VAL A 1 736 ? -6.023 -15.337 23.557 1.00 91.31 736 VAL A C 1
ATOM 5870 O O . VAL A 1 736 ? -6.096 -16.522 23.253 1.00 91.31 736 VAL A O 1
ATOM 5873 N N . ASN A 1 737 ? -5.739 -14.405 22.647 1.00 90.69 737 ASN A N 1
ATOM 5874 C CA . ASN A 1 737 ? -5.601 -14.681 21.216 1.00 90.69 737 ASN A CA 1
ATOM 5875 C C . ASN A 1 737 ? -4.201 -15.165 20.796 1.00 90.69 737 ASN A C 1
ATOM 5877 O O . ASN A 1 737 ? -3.907 -15.237 19.598 1.00 90.69 737 ASN A O 1
ATOM 5881 N N . CYS A 1 738 ? -3.320 -15.479 21.754 1.00 89.25 738 CYS A N 1
ATOM 5882 C CA . CYS A 1 738 ? -1.924 -15.862 21.520 1.00 89.25 738 CYS A CA 1
ATOM 5883 C C . CYS A 1 738 ? -1.133 -14.831 20.675 1.00 89.25 738 CYS A C 1
ATOM 5885 O O . CYS A 1 738 ? -0.145 -15.162 20.018 1.00 89.25 738 CYS A O 1
ATOM 5887 N N . MET A 1 739 ? -1.545 -13.559 20.707 1.00 90.56 739 MET A N 1
ATOM 5888 C CA . MET A 1 739 ? -0.868 -12.423 20.081 1.00 90.56 739 MET A CA 1
ATOM 5889 C C . MET A 1 739 ? 0.038 -11.688 21.083 1.00 90.56 739 MET A C 1
ATOM 5891 O O . MET A 1 739 ? 0.077 -11.980 22.275 1.00 90.56 739 MET A O 1
ATOM 5895 N N . ARG A 1 740 ? 0.824 -10.720 20.597 1.00 90.06 740 ARG A N 1
ATOM 5896 C CA . ARG A 1 740 ? 1.686 -9.888 21.448 1.00 90.06 740 ARG A CA 1
ATOM 5897 C C . ARG A 1 740 ? 1.890 -8.504 20.848 1.00 90.06 740 ARG A C 1
ATOM 5899 O O . ARG A 1 740 ? 2.274 -8.395 19.681 1.00 90.06 740 ARG A O 1
ATOM 5906 N N . PHE A 1 741 ? 1.731 -7.451 21.643 1.00 91.38 741 PHE A N 1
ATOM 5907 C CA . PHE A 1 741 ? 2.114 -6.099 21.235 1.00 91.38 741 PHE A CA 1
ATOM 5908 C C . PHE A 1 741 ? 3.634 -5.917 21.176 1.00 91.38 741 PHE A C 1
ATOM 5910 O O . PHE A 1 741 ? 4.413 -6.557 21.881 1.00 91.38 741 PHE A O 1
ATOM 5917 N N . ASN A 1 742 ? 4.090 -5.036 20.297 1.00 90.31 742 ASN A N 1
ATOM 5918 C CA . ASN A 1 742 ? 5.460 -4.560 20.246 1.00 90.31 742 ASN A CA 1
ATOM 5919 C C . ASN A 1 742 ? 5.558 -3.289 21.092 1.00 90.31 742 ASN A C 1
ATOM 5921 O O . ASN A 1 742 ? 5.549 -2.177 20.569 1.00 90.31 742 ASN A O 1
ATOM 5925 N N . LYS A 1 743 ? 5.598 -3.461 22.413 1.00 89.75 743 LYS A N 1
ATOM 5926 C CA . LYS A 1 743 ? 5.470 -2.373 23.393 1.00 89.75 743 LYS A CA 1
ATOM 5927 C C . LYS A 1 743 ? 6.458 -1.220 23.154 1.00 89.75 743 LYS A C 1
ATOM 5929 O O . LYS A 1 743 ? 6.043 -0.070 23.117 1.00 89.75 743 LYS A O 1
ATOM 5934 N N . ALA A 1 744 ? 7.709 -1.519 22.792 1.00 87.56 744 ALA A N 1
ATOM 5935 C CA . ALA A 1 744 ? 8.721 -0.522 22.408 1.00 87.56 744 ALA A CA 1
ATOM 5936 C C . ALA A 1 744 ? 8.356 0.355 21.182 1.00 87.56 744 ALA A C 1
ATOM 5938 O O . ALA A 1 744 ? 8.895 1.453 21.018 1.00 87.56 744 ALA A O 1
ATOM 5939 N N . LYS A 1 745 ? 7.455 -0.107 20.302 1.00 89.50 745 LYS A N 1
ATOM 5940 C CA . LYS A 1 745 ? 6.882 0.675 19.190 1.00 89.50 745 LYS A CA 1
ATOM 5941 C C . LYS A 1 745 ? 5.517 1.284 19.502 1.00 89.50 745 LYS A C 1
ATOM 5943 O O . LYS A 1 745 ? 5.076 2.130 18.732 1.00 89.50 745 LYS A O 1
ATOM 5948 N N . CYS A 1 746 ? 4.854 0.862 20.574 1.00 94.25 746 CYS A N 1
ATOM 5949 C CA . CYS A 1 746 ? 3.619 1.493 21.011 1.00 94.25 746 CYS A CA 1
ATOM 5950 C C . CYS A 1 746 ? 3.965 2.879 21.578 1.00 94.25 746 CYS A C 1
ATOM 5952 O O . CYS A 1 746 ? 4.954 3.021 22.304 1.00 94.25 746 CYS A O 1
ATOM 5954 N N . LYS A 1 747 ? 3.208 3.911 21.193 1.00 95.50 747 LYS A N 1
ATOM 5955 C CA . LYS A 1 747 ? 3.492 5.315 21.543 1.00 95.50 747 LYS A CA 1
ATOM 5956 C C . LYS A 1 747 ? 2.222 6.054 21.923 1.00 95.50 747 LYS A C 1
ATOM 5958 O O . LYS A 1 747 ? 1.164 5.802 21.348 1.00 95.50 747 LYS A O 1
ATOM 5963 N N . VAL A 1 748 ? 2.354 7.006 22.841 1.00 96.94 748 VAL A N 1
ATOM 5964 C CA . VAL A 1 748 ? 1.282 7.933 23.222 1.00 96.94 748 VAL A CA 1
ATOM 5965 C C . VAL A 1 748 ? 1.538 9.291 22.571 1.00 96.94 748 VAL A C 1
ATOM 5967 O O . VAL A 1 748 ? 2.651 9.812 22.623 1.00 96.94 748 VAL A O 1
ATOM 5970 N N . LEU A 1 749 ? 0.519 9.870 21.944 1.00 96.81 749 LEU A N 1
ATOM 5971 C CA . LEU A 1 749 ? 0.535 11.218 21.384 1.00 96.81 749 LEU A CA 1
ATOM 5972 C C . LEU A 1 749 ? -0.486 12.074 22.134 1.00 96.81 749 LEU A C 1
ATOM 5974 O O . LEU A 1 749 ? -1.695 11.892 21.979 1.00 96.81 749 LEU A O 1
ATOM 5978 N N . HIS A 1 750 ? 0.026 13.012 22.925 1.00 96.50 750 HIS A N 1
ATOM 5979 C CA . HIS A 1 750 ? -0.773 13.957 23.699 1.00 96.50 750 HIS A CA 1
ATOM 5980 C C . HIS A 1 750 ? -1.234 15.118 22.813 1.00 96.50 750 HIS A C 1
ATOM 5982 O O . HIS A 1 750 ? -0.421 15.732 22.117 1.00 96.50 750 HIS A O 1
ATOM 5988 N N . LEU A 1 751 ? -2.533 15.414 22.831 1.00 94.88 751 LEU A N 1
ATOM 5989 C CA . LEU A 1 751 ? -3.189 16.431 22.007 1.00 94.88 751 LEU A CA 1
ATOM 5990 C C . LEU A 1 751 ? -4.033 17.381 22.872 1.00 94.88 751 LEU A C 1
ATOM 5992 O O . LEU A 1 751 ? -4.589 16.996 23.902 1.00 94.88 751 LEU A O 1
ATOM 5996 N N . GLY A 1 752 ? -4.159 18.631 22.422 1.00 91.56 752 GLY A N 1
ATOM 5997 C CA . GLY A 1 752 ? -4.832 19.706 23.163 1.00 91.56 752 GLY A CA 1
ATOM 5998 C C . GLY A 1 752 ? -3.856 20.569 23.973 1.00 91.56 752 GLY A C 1
ATOM 5999 O O . GLY A 1 752 ? -2.763 20.136 24.326 1.00 91.56 752 GLY A O 1
ATOM 6000 N N . HIS A 1 753 ? -4.228 21.828 24.225 1.00 85.25 753 HIS A N 1
ATOM 6001 C CA . HIS A 1 753 ? -3.316 22.820 24.813 1.00 85.25 753 HIS A CA 1
ATOM 6002 C C . HIS A 1 753 ? -3.013 22.561 26.297 1.00 85.25 753 HIS A C 1
ATOM 6004 O O . HIS A 1 753 ? -1.867 22.690 26.716 1.00 85.25 753 HIS A O 1
ATOM 6010 N N . SER A 1 754 ? -4.029 22.152 27.059 1.00 84.50 754 SER A N 1
ATOM 6011 C CA . SER A 1 754 ? -3.965 21.903 28.505 1.00 84.50 754 SER A CA 1
ATOM 6012 C C . SER A 1 754 ? -3.899 20.404 28.825 1.00 84.50 754 SER A C 1
ATOM 6014 O O . SER A 1 754 ? -4.545 19.931 29.756 1.00 84.50 754 SER A O 1
ATOM 6016 N N . ASN A 1 755 ? -3.184 19.628 28.004 1.00 92.12 755 ASN A N 1
ATOM 6017 C CA . ASN A 1 755 ? -3.099 18.181 28.177 1.00 92.12 755 ASN A CA 1
ATOM 6018 C C . ASN A 1 755 ? -2.204 17.815 29.387 1.00 92.12 755 ASN A C 1
ATOM 6020 O O . ASN A 1 755 ? -1.076 18.305 29.457 1.00 92.12 755 ASN A O 1
ATOM 6024 N N . PRO A 1 756 ? -2.670 16.956 30.319 1.00 90.00 756 PRO A N 1
ATOM 6025 C CA . PRO A 1 756 ? -1.930 16.587 31.531 1.00 90.00 756 PRO A CA 1
ATOM 6026 C C . PRO A 1 756 ? -0.727 15.656 31.288 1.00 90.00 756 PRO A C 1
ATOM 6028 O O . PRO A 1 756 ? -0.026 15.332 32.241 1.00 90.00 756 PRO A O 1
ATOM 6031 N N . MET A 1 757 ? -0.501 15.203 30.049 1.00 93.19 757 MET A N 1
ATOM 6032 C CA . MET A 1 757 ? 0.516 14.216 29.659 1.00 93.19 757 MET A CA 1
ATOM 6033 C C . MET A 1 757 ? 0.434 12.933 30.495 1.00 93.19 757 MET A C 1
ATOM 6035 O O . MET A 1 757 ? 1.419 12.465 31.072 1.00 93.19 757 MET A O 1
ATOM 6039 N N . GLN A 1 758 ? -0.778 12.378 30.585 1.00 92.75 758 GLN A N 1
ATOM 6040 C CA . GLN A 1 758 ? -1.057 11.188 31.380 1.00 92.75 758 GLN A CA 1
ATOM 6041 C C . GLN A 1 758 ? -0.202 10.009 30.897 1.00 92.75 758 GLN A C 1
ATOM 6043 O O . GLN A 1 758 ? -0.117 9.717 29.706 1.00 92.75 758 GLN A O 1
ATOM 6048 N N . ARG A 1 759 ? 0.436 9.303 31.834 1.00 94.56 759 ARG A N 1
ATOM 6049 C CA . ARG A 1 759 ? 1.208 8.095 31.518 1.00 94.56 759 ARG A CA 1
ATOM 6050 C C . ARG A 1 759 ? 0.303 6.868 31.548 1.00 94.56 759 ARG A C 1
ATOM 6052 O O . ARG A 1 759 ? -0.546 6.753 32.432 1.00 94.56 759 ARG A O 1
ATOM 6059 N N . TYR A 1 760 ? 0.547 5.957 30.610 1.00 95.81 760 TYR A N 1
ATOM 6060 C CA . TYR A 1 760 ? -0.195 4.710 30.423 1.00 95.81 760 TYR A CA 1
ATOM 6061 C C . TYR A 1 760 ? 0.742 3.507 30.415 1.00 95.81 760 TYR A C 1
ATOM 6063 O O . TYR A 1 760 ? 1.917 3.621 30.045 1.00 95.81 760 TYR A O 1
ATOM 6071 N N . ARG A 1 761 ? 0.207 2.349 30.794 1.00 94.81 761 ARG A N 1
ATOM 6072 C CA . ARG A 1 761 ? 0.926 1.073 30.870 1.00 94.81 761 ARG A CA 1
ATOM 6073 C C . ARG A 1 761 ? 0.277 0.047 29.936 1.00 94.81 761 ARG A C 1
ATOM 6075 O O . ARG A 1 761 ? -0.930 0.104 29.718 1.00 94.81 761 ARG A O 1
ATOM 6082 N N . LEU A 1 762 ? 1.066 -0.876 29.388 1.00 93.38 762 LEU A N 1
ATOM 6083 C CA . LEU A 1 762 ? 0.587 -2.007 28.586 1.00 93.38 762 LEU A CA 1
ATOM 6084 C C . LEU A 1 762 ? 1.236 -3.301 29.103 1.00 93.38 762 LEU A C 1
ATOM 6086 O O . LEU A 1 762 ? 2.454 -3.510 28.983 1.00 93.38 762 LEU A O 1
ATOM 6090 N N . GLY A 1 763 ? 0.433 -4.134 29.765 1.00 89.19 763 GLY A N 1
ATOM 6091 C CA . GLY A 1 763 ? 0.940 -5.160 30.674 1.00 89.19 763 GLY A CA 1
ATOM 6092 C C . GLY A 1 763 ? 1.757 -4.498 31.786 1.00 89.19 763 GLY A C 1
ATOM 6093 O O . GLY A 1 763 ? 1.288 -3.564 32.424 1.00 89.19 763 GLY A O 1
ATOM 6094 N N . GLU A 1 764 ? 3.004 -4.919 31.991 1.00 87.56 764 GLU A N 1
ATOM 6095 C CA . GLU A 1 764 ? 3.895 -4.341 33.013 1.00 87.56 764 GLU A CA 1
ATOM 6096 C C . GLU A 1 764 ? 4.687 -3.095 32.564 1.00 87.56 764 GLU A C 1
ATOM 6098 O O . GLU A 1 764 ? 5.270 -2.406 33.398 1.00 87.56 764 GLU A O 1
ATOM 6103 N N . GLU A 1 765 ? 4.709 -2.768 31.268 1.00 92.31 765 GLU A N 1
ATOM 6104 C CA . GLU A 1 765 ? 5.620 -1.758 30.707 1.00 92.31 765 GLU A CA 1
ATOM 6105 C C . GLU A 1 765 ? 4.930 -0.412 30.463 1.00 92.31 765 GLU A C 1
ATOM 6107 O O . GLU A 1 765 ? 3.813 -0.347 29.950 1.00 92.31 765 GLU A O 1
ATOM 6112 N N . TRP A 1 766 ? 5.625 0.679 30.783 1.00 94.75 766 TRP A N 1
ATOM 6113 C CA . TRP A 1 766 ? 5.160 2.039 30.514 1.00 94.75 766 TRP A CA 1
ATOM 6114 C C . TRP A 1 766 ? 5.326 2.407 29.039 1.00 94.75 766 TRP A C 1
ATOM 6116 O O . TRP A 1 766 ? 6.395 2.217 28.461 1.00 94.75 766 TRP A O 1
ATOM 6126 N N . LEU A 1 767 ? 4.286 2.993 28.446 1.00 95.50 767 LEU A N 1
ATOM 6127 C CA . LEU A 1 767 ? 4.340 3.492 27.076 1.00 95.50 767 LEU A CA 1
ATOM 6128 C C . LEU A 1 767 ? 5.112 4.817 27.000 1.00 95.50 767 LEU A C 1
ATOM 6130 O O . LEU A 1 767 ? 4.992 5.681 27.870 1.00 95.50 767 LEU A O 1
ATOM 6134 N N . GLU A 1 768 ? 5.895 4.987 25.935 1.00 94.56 768 GLU A N 1
ATOM 6135 C CA . GLU A 1 768 ? 6.625 6.230 25.673 1.00 94.56 768 GLU A CA 1
ATOM 6136 C C . GLU A 1 768 ? 5.727 7.275 24.995 1.00 94.56 768 GLU A C 1
ATOM 6138 O O . GLU A 1 768 ? 5.093 7.007 23.968 1.00 94.56 768 GLU A O 1
ATOM 6143 N N . SER A 1 769 ? 5.741 8.496 25.525 1.00 95.25 769 SER A N 1
ATOM 6144 C CA . SER A 1 769 ? 5.139 9.666 24.887 1.00 95.25 769 SER A CA 1
ATOM 6145 C C . SER A 1 769 ? 5.985 10.157 23.707 1.00 95.25 769 SER A C 1
ATOM 6147 O O . SER A 1 769 ? 7.216 10.142 23.749 1.00 95.25 769 SER A O 1
ATOM 6149 N N . CYS A 1 770 ? 5.334 10.650 22.656 1.00 93.94 770 CYS A N 1
ATOM 6150 C CA . CYS A 1 770 ? 5.979 11.190 21.461 1.00 93.94 770 CYS A CA 1
ATOM 6151 C C . CYS A 1 770 ? 5.423 12.576 21.093 1.00 93.94 770 CYS A C 1
ATOM 6153 O O . CYS A 1 770 ? 4.271 12.905 21.373 1.00 93.94 770 CYS A O 1
ATOM 6155 N N . LEU A 1 771 ? 6.249 13.402 20.439 1.00 92.88 771 LEU A N 1
ATOM 6156 C CA . LEU A 1 771 ? 5.826 14.711 19.916 1.00 92.88 771 LEU A CA 1
ATOM 6157 C C . LEU A 1 771 ? 5.218 14.626 18.510 1.00 92.88 771 LEU A C 1
ATOM 6159 O O . LEU A 1 771 ? 4.504 15.538 18.101 1.00 92.88 771 LEU A O 1
ATOM 6163 N N . ALA A 1 772 ? 5.527 13.565 17.762 1.00 93.75 772 ALA A N 1
ATOM 6164 C CA . ALA A 1 772 ? 4.944 13.280 16.460 1.00 93.75 772 ALA A CA 1
ATOM 6165 C C . ALA A 1 772 ? 5.056 11.789 16.133 1.00 93.75 772 ALA A C 1
ATOM 6167 O O . ALA A 1 772 ? 6.126 11.205 16.308 1.00 93.75 772 ALA A O 1
ATOM 6168 N N . GLU A 1 773 ? 3.984 11.213 15.592 1.00 94.12 773 GLU A N 1
ATOM 6169 C CA . GLU A 1 773 ? 3.910 9.807 15.179 1.00 94.12 773 GLU A CA 1
ATOM 6170 C C . GLU A 1 773 ? 3.475 9.692 13.708 1.00 94.12 773 GLU A C 1
ATOM 6172 O O . GLU A 1 773 ? 2.999 10.651 13.090 1.00 94.12 773 GLU A O 1
ATOM 6177 N N . LYS A 1 774 ? 3.697 8.526 13.100 1.00 93.31 774 LYS A N 1
ATOM 6178 C CA . LYS A 1 774 ? 3.523 8.277 11.673 1.00 93.31 774 LYS A CA 1
ATOM 6179 C C . LYS A 1 774 ? 2.331 7.364 11.377 1.00 93.31 774 LYS A C 1
ATOM 6181 O O . LYS A 1 774 ? 2.482 6.215 10.953 1.00 93.31 774 LYS A O 1
ATOM 6186 N N . ASP A 1 775 ? 1.143 7.935 11.481 1.00 94.25 775 ASP A N 1
ATOM 6187 C CA . ASP A 1 775 ? -0.135 7.289 11.200 1.00 94.25 775 ASP A CA 1
ATOM 6188 C C . ASP A 1 775 ? -0.346 7.001 9.692 1.00 94.25 775 ASP A C 1
ATOM 6190 O O . ASP A 1 775 ? -0.377 7.904 8.849 1.00 94.25 775 ASP A O 1
ATOM 6194 N N . LEU A 1 776 ? -0.442 5.719 9.314 1.00 92.50 776 LEU A N 1
ATOM 6195 C CA . LEU A 1 776 ? -0.703 5.216 7.947 1.00 92.50 776 LEU A CA 1
ATOM 6196 C C . LEU A 1 776 ? 0.128 5.867 6.819 1.00 92.50 776 LEU A C 1
ATOM 6198 O O . LEU A 1 776 ? -0.289 5.960 5.655 1.00 92.50 776 LEU A O 1
ATOM 6202 N N . GLY A 1 777 ? 1.353 6.288 7.147 1.00 90.88 777 GLY A N 1
ATOM 6203 C CA . GLY A 1 777 ? 2.296 6.915 6.218 1.00 90.88 777 GLY A CA 1
ATOM 6204 C C . GLY A 1 777 ? 2.291 8.447 6.194 1.00 90.88 777 GLY A C 1
ATOM 6205 O O . GLY A 1 777 ? 3.041 9.014 5.395 1.00 90.88 777 GLY A O 1
ATOM 6206 N N . VAL A 1 778 ? 1.500 9.093 7.050 1.00 94.12 778 VAL A N 1
ATOM 6207 C CA . VAL A 1 778 ? 1.447 10.543 7.279 1.00 94.12 778 VAL A CA 1
ATOM 6208 C C . VAL A 1 778 ? 2.034 10.849 8.658 1.00 94.12 778 VAL A C 1
ATOM 6210 O O . VAL A 1 778 ? 1.769 10.115 9.597 1.00 94.12 778 VAL A O 1
ATOM 6213 N N . PHE A 1 779 ? 2.843 11.900 8.789 1.00 93.69 779 PHE A N 1
ATOM 6214 C CA . PHE A 1 779 ? 3.269 12.389 10.107 1.00 93.69 779 PHE A CA 1
ATOM 6215 C C . PHE A 1 779 ? 2.214 13.312 10.715 1.00 93.69 779 PHE A C 1
ATOM 6217 O O . PHE A 1 779 ? 1.737 14.219 10.031 1.00 93.69 779 PHE A O 1
ATOM 6224 N N . VAL A 1 780 ? 1.900 13.093 11.991 1.00 93.81 780 VAL A N 1
ATOM 6225 C CA . VAL A 1 780 ? 0.999 13.926 12.793 1.00 93.81 780 VAL A CA 1
ATOM 6226 C C . VAL A 1 780 ? 1.716 14.303 14.084 1.00 93.81 780 VAL A C 1
ATOM 6228 O O . VAL A 1 780 ? 2.175 13.420 14.807 1.00 93.81 780 VAL A O 1
ATOM 6231 N N . ASP A 1 781 ? 1.831 15.604 14.354 1.00 92.81 781 ASP A N 1
ATOM 6232 C CA . ASP A 1 781 ? 2.432 16.126 15.584 1.00 92.81 781 ASP A CA 1
ATOM 6233 C C . ASP A 1 781 ? 1.391 16.445 16.670 1.00 92.81 781 ASP A C 1
ATOM 6235 O O . ASP A 1 781 ? 0.185 16.495 16.413 1.00 92.81 781 ASP A O 1
ATOM 6239 N N . SER A 1 782 ? 1.869 16.670 17.897 1.00 91.88 782 SER A N 1
ATOM 6240 C CA . SER A 1 782 ? 1.046 16.962 19.080 1.00 91.88 782 SER A CA 1
ATOM 6241 C C . SER A 1 782 ? 0.230 18.261 18.980 1.00 91.88 782 SER A C 1
ATOM 6243 O O . SER A 1 782 ? -0.682 18.501 19.772 1.00 91.88 782 SER A O 1
ATOM 6245 N N . ARG A 1 783 ? 0.526 19.112 17.989 1.00 90.19 783 ARG A N 1
ATOM 6246 C CA . ARG A 1 783 ? -0.191 20.362 17.694 1.00 90.19 783 ARG A CA 1
ATOM 6247 C C . ARG A 1 783 ? -1.102 20.236 16.467 1.00 90.19 783 ARG A C 1
ATOM 6249 O O . ARG A 1 783 ? -1.679 21.236 16.042 1.00 90.19 783 ARG A O 1
ATOM 6256 N N . LEU A 1 784 ? -1.219 19.033 15.893 1.00 90.94 784 LEU A N 1
ATOM 6257 C CA . LEU A 1 784 ? -1.916 18.738 14.636 1.00 90.94 784 LEU A CA 1
ATOM 6258 C C . LEU A 1 784 ? -1.439 19.619 13.461 1.00 90.94 784 LEU A C 1
ATOM 6260 O O . LEU A 1 784 ? -2.202 19.926 12.541 1.00 90.94 784 LEU A O 1
ATOM 6264 N N . ASN A 1 785 ? -0.164 20.021 13.469 1.00 90.31 785 ASN A N 1
ATOM 6265 C CA . ASN A 1 785 ? 0.440 20.824 12.416 1.00 90.31 785 ASN A CA 1
ATOM 6266 C C . ASN A 1 785 ? 1.029 19.930 11.309 1.00 90.31 785 ASN A C 1
ATOM 6268 O O . ASN A 1 785 ? 1.779 18.984 11.534 1.00 90.31 785 ASN A O 1
ATOM 6272 N N . MET A 1 786 ? 0.695 20.248 10.059 1.00 92.19 786 MET A N 1
ATOM 6273 C CA . MET A 1 786 ? 1.051 19.432 8.896 1.00 92.19 786 MET A CA 1
ATOM 6274 C C . MET A 1 786 ? 2.358 19.876 8.212 1.00 92.19 786 MET A C 1
ATOM 6276 O O . MET A 1 786 ? 2.746 19.297 7.191 1.00 92.19 786 MET A O 1
ATOM 6280 N N . SER A 1 787 ? 3.077 20.870 8.752 1.00 91.19 787 SER A N 1
ATOM 6281 C CA . SER A 1 787 ? 4.337 21.367 8.173 1.00 91.19 787 SER A CA 1
ATOM 6282 C C . SER A 1 787 ? 5.410 20.272 8.050 1.00 91.19 787 SER A C 1
ATOM 6284 O O . SER A 1 787 ? 6.066 20.173 7.008 1.00 91.19 787 SER A O 1
ATOM 6286 N N . GLN A 1 788 ? 5.564 19.397 9.056 1.00 91.62 788 GLN A N 1
ATOM 6287 C CA . GLN A 1 788 ? 6.542 18.298 9.012 1.00 91.62 788 GLN A CA 1
ATOM 6288 C C . GLN A 1 788 ? 6.223 17.305 7.881 1.00 91.62 788 GLN A C 1
ATOM 6290 O O . GLN A 1 788 ? 7.114 16.916 7.118 1.00 91.62 788 GLN A O 1
ATOM 6295 N N . GLN A 1 789 ? 4.946 16.945 7.719 1.00 94.31 789 GLN A N 1
ATOM 6296 C CA . GLN A 1 789 ? 4.476 16.094 6.626 1.00 94.31 789 GLN A CA 1
ATOM 6297 C C . GLN A 1 789 ? 4.716 16.746 5.255 1.00 94.31 789 GLN A C 1
ATOM 6299 O O . GLN A 1 789 ? 5.228 16.085 4.347 1.00 94.31 789 GLN A O 1
ATOM 6304 N N . CYS A 1 790 ? 4.413 18.041 5.101 1.00 94.06 790 CYS A N 1
ATOM 6305 C CA . CYS A 1 790 ? 4.648 18.779 3.855 1.00 94.06 790 CYS A CA 1
ATOM 6306 C C . CYS A 1 790 ? 6.131 18.743 3.445 1.00 94.06 790 CYS A C 1
ATOM 6308 O O . CYS A 1 790 ? 6.455 18.440 2.291 1.00 94.06 790 CYS A O 1
ATOM 6310 N N . ALA A 1 791 ? 7.040 18.977 4.398 1.00 89.31 791 ALA A N 1
ATOM 6311 C CA . ALA A 1 791 ? 8.482 18.916 4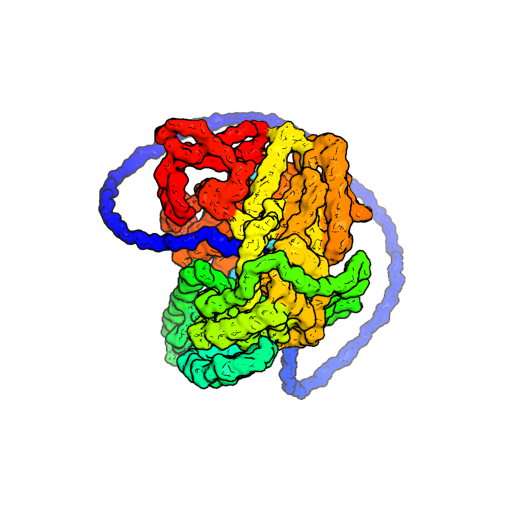.172 1.00 89.31 791 ALA A CA 1
ATOM 6312 C C . ALA A 1 791 ? 8.951 17.505 3.763 1.00 89.31 791 ALA A C 1
ATOM 6314 O O . ALA A 1 791 ? 9.717 17.357 2.805 1.00 89.31 791 ALA A O 1
ATOM 6315 N N . GLN A 1 792 ? 8.460 16.450 4.424 1.00 89.56 792 GLN A N 1
ATOM 6316 C CA . GLN A 1 792 ? 8.810 15.068 4.079 1.00 89.56 792 GLN A CA 1
ATOM 6317 C C . GLN A 1 792 ? 8.269 14.630 2.708 1.00 89.56 792 GLN A C 1
ATOM 6319 O O . GLN A 1 792 ? 9.001 14.011 1.925 1.00 89.56 792 GLN A O 1
ATOM 6324 N N . ALA A 1 793 ? 7.019 14.978 2.389 1.00 93.00 793 ALA A N 1
ATOM 6325 C CA . ALA A 1 793 ? 6.407 14.735 1.085 1.00 93.00 793 ALA A CA 1
ATOM 6326 C C . ALA A 1 793 ? 7.229 15.397 -0.033 1.00 93.00 793 ALA A C 1
ATOM 6328 O O . ALA A 1 793 ? 7.614 14.738 -1.007 1.00 93.00 793 ALA A O 1
ATOM 6329 N N . ALA A 1 794 ? 7.600 16.669 0.154 1.00 91.25 794 ALA A N 1
ATOM 6330 C CA . ALA A 1 794 ? 8.460 17.400 -0.769 1.00 91.25 794 ALA A CA 1
ATOM 6331 C C . ALA A 1 794 ? 9.867 16.784 -0.883 1.00 91.25 794 ALA A C 1
ATOM 6333 O O . ALA A 1 794 ? 10.357 16.615 -2.001 1.00 91.25 794 ALA A O 1
ATOM 6334 N N . LYS A 1 795 ? 10.518 16.387 0.223 1.00 86.69 795 LYS A N 1
ATOM 6335 C CA . LYS A 1 795 ? 11.838 15.719 0.211 1.00 86.69 795 LYS A CA 1
ATOM 6336 C C . LYS A 1 795 ? 11.802 14.434 -0.624 1.00 86.69 795 LYS A C 1
ATOM 6338 O O . LYS A 1 795 ? 12.615 14.255 -1.533 1.00 86.69 795 LYS A O 1
ATOM 6343 N N . LYS A 1 796 ? 10.807 13.571 -0.390 1.00 85.12 796 LYS A N 1
ATOM 6344 C CA . LYS A 1 796 ? 10.633 12.300 -1.112 1.00 85.12 796 LYS A CA 1
ATOM 6345 C C . LYS A 1 796 ? 10.328 12.504 -2.600 1.00 85.12 796 LYS A C 1
ATOM 6347 O O . LYS A 1 796 ? 10.902 11.819 -3.449 1.00 85.12 796 LYS A O 1
ATOM 6352 N N . ALA A 1 797 ? 9.464 13.464 -2.922 1.00 89.81 797 ALA A N 1
ATOM 6353 C CA . ALA A 1 797 ? 9.122 13.809 -4.297 1.00 89.81 797 ALA A CA 1
ATOM 6354 C C . ALA A 1 797 ? 10.325 14.404 -5.059 1.00 89.81 797 ALA A C 1
ATOM 6356 O O . ALA A 1 797 ? 10.615 13.963 -6.174 1.00 89.81 797 ALA A O 1
ATOM 6357 N N . ASN A 1 798 ? 11.082 15.324 -4.444 1.00 85.88 798 ASN A N 1
ATOM 6358 C CA . ASN A 1 798 ? 12.319 15.870 -5.013 1.00 85.88 798 ASN A CA 1
ATOM 6359 C C . ASN A 1 798 ? 13.369 14.771 -5.253 1.00 85.88 798 ASN A C 1
ATOM 6361 O O . ASN A 1 798 ? 13.983 14.765 -6.314 1.00 85.88 798 ASN A O 1
ATOM 6365 N N . GLY A 1 799 ? 13.536 13.798 -4.348 1.00 79.00 799 GLY A N 1
ATOM 6366 C CA . GLY A 1 799 ? 14.465 12.675 -4.550 1.00 79.00 799 GLY A CA 1
ATOM 6367 C C . GLY A 1 799 ? 14.124 11.802 -5.770 1.00 79.00 799 GLY A C 1
ATOM 6368 O O . GLY A 1 799 ? 15.007 11.370 -6.516 1.00 79.00 799 GLY A O 1
ATOM 6369 N N . ILE A 1 800 ? 12.836 11.584 -6.051 1.00 82.50 800 ILE A N 1
ATOM 6370 C CA . ILE A 1 800 ? 12.399 10.863 -7.262 1.00 82.50 800 ILE A CA 1
ATOM 6371 C C . ILE A 1 800 ? 12.549 11.742 -8.509 1.00 82.50 800 ILE A C 1
ATOM 6373 O O . ILE A 1 800 ? 12.968 11.245 -9.557 1.00 82.50 800 ILE A O 1
ATOM 6377 N N . LEU A 1 801 ? 12.284 13.044 -8.398 1.00 84.62 801 LEU A N 1
ATOM 6378 C CA . LEU A 1 801 ? 12.486 14.005 -9.481 1.00 84.62 801 LEU A CA 1
ATOM 6379 C C . LEU A 1 801 ? 13.975 14.142 -9.859 1.00 84.62 801 LEU A C 1
ATOM 6381 O O . LEU A 1 801 ? 14.297 14.118 -11.047 1.00 84.62 801 LEU A O 1
ATOM 6385 N N . ALA A 1 802 ? 14.882 14.143 -8.876 1.00 77.50 802 ALA A N 1
ATOM 6386 C CA . ALA A 1 802 ? 16.332 14.036 -9.062 1.00 77.50 802 ALA A CA 1
ATOM 6387 C C . ALA A 1 802 ? 16.694 12.781 -9.860 1.00 77.50 802 ALA A C 1
ATOM 6389 O O . ALA A 1 802 ? 17.458 12.822 -10.823 1.00 77.50 802 ALA A O 1
ATOM 6390 N N . CYS A 1 803 ? 16.084 11.648 -9.509 1.00 77.19 803 CYS A N 1
ATOM 6391 C CA . CYS A 1 803 ? 16.308 10.398 -10.218 1.00 77.19 803 CYS A CA 1
ATOM 6392 C C . CYS A 1 803 ? 15.807 10.445 -11.667 1.00 77.19 803 CYS A C 1
ATOM 6394 O O . CYS A 1 803 ? 16.448 9.841 -12.525 1.00 77.19 803 CYS A O 1
ATOM 6396 N N . ILE A 1 804 ? 14.717 11.161 -11.961 1.00 79.81 804 ILE A N 1
ATOM 6397 C CA . ILE A 1 804 ? 14.254 11.410 -13.335 1.00 79.81 804 ILE A CA 1
ATOM 6398 C C . ILE A 1 804 ? 15.248 12.323 -14.069 1.00 79.81 804 ILE A C 1
ATOM 6400 O O . ILE A 1 804 ? 15.704 11.949 -15.150 1.00 79.81 804 ILE A O 1
ATOM 6404 N N . LYS A 1 805 ? 15.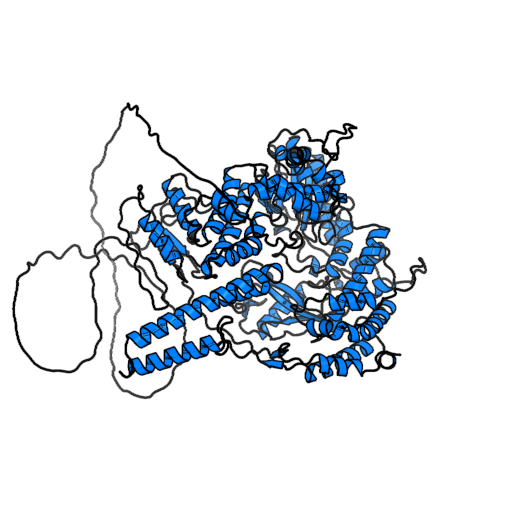670 13.449 -13.469 1.00 80.44 805 LYS A N 1
ATOM 6405 C CA . LYS A 1 805 ? 16.707 14.339 -14.027 1.00 80.44 805 LYS A CA 1
ATOM 6406 C C . LYS A 1 805 ? 17.971 13.548 -14.380 1.00 80.44 805 LYS A C 1
ATOM 6408 O O . LYS A 1 805 ? 18.418 13.598 -15.523 1.00 80.44 805 LYS A O 1
ATOM 6413 N N . ASN A 1 806 ? 18.502 12.762 -13.450 1.00 71.25 806 ASN A N 1
ATOM 6414 C CA . ASN A 1 806 ? 19.812 12.126 -13.603 1.00 71.25 806 ASN A CA 1
ATOM 6415 C C . ASN A 1 806 ? 19.749 10.819 -14.422 1.00 71.25 806 ASN A C 1
ATOM 6417 O O . ASN A 1 806 ? 20.749 10.405 -15.007 1.00 71.25 806 ASN A O 1
ATOM 6421 N N . SER A 1 807 ? 18.580 10.164 -14.507 1.00 70.38 807 SER A N 1
ATOM 6422 C CA . SER A 1 807 ? 18.422 8.893 -15.238 1.00 70.38 807 SER A CA 1
ATOM 6423 C C . SER A 1 807 ? 17.798 9.023 -16.623 1.00 70.38 807 SER A C 1
ATOM 6425 O O . SER A 1 807 ? 17.937 8.083 -17.401 1.00 70.38 807 SER A O 1
ATOM 6427 N N . VAL A 1 808 ? 17.092 10.103 -16.956 1.00 76.31 808 VAL A N 1
ATOM 6428 C CA . VAL A 1 808 ? 16.398 10.268 -18.249 1.00 76.31 808 VAL A CA 1
ATOM 6429 C C . VAL A 1 808 ? 17.145 11.309 -19.079 1.00 76.31 808 VAL A C 1
ATOM 6431 O O . VAL A 1 808 ? 17.473 12.377 -18.569 1.00 76.31 808 VAL A O 1
ATOM 6434 N N . ALA A 1 809 ? 17.458 10.983 -20.333 1.00 75.31 809 ALA A N 1
ATOM 6435 C CA . ALA A 1 809 ? 18.177 11.862 -21.252 1.00 75.31 809 ALA A CA 1
ATOM 6436 C C . ALA A 1 809 ? 17.224 12.755 -22.061 1.00 75.31 809 ALA A C 1
ATOM 6438 O O . ALA A 1 809 ? 17.565 13.901 -22.352 1.00 75.31 809 ALA A O 1
ATOM 6439 N N . SER A 1 810 ? 16.036 12.250 -22.410 1.00 81.38 810 SER A N 1
ATOM 6440 C CA . SER A 1 810 ? 14.990 13.060 -23.038 1.00 81.38 810 SER A CA 1
ATOM 6441 C C . SER A 1 810 ? 14.426 14.110 -22.071 1.00 81.38 810 SER A C 1
ATOM 6443 O O . SER A 1 810 ? 14.271 13.871 -20.870 1.00 81.38 810 SER A O 1
ATOM 6445 N N . ARG A 1 811 ? 14.114 15.288 -22.617 1.00 85.94 811 ARG A N 1
ATOM 6446 C CA . ARG A 1 811 ? 13.526 16.445 -21.918 1.00 85.94 811 ARG A CA 1
ATOM 6447 C C . ARG A 1 811 ? 12.244 16.941 -22.593 1.00 85.94 811 ARG A C 1
ATOM 6449 O O . ARG A 1 811 ? 11.840 18.077 -22.377 1.00 85.94 811 ARG A O 1
ATOM 6456 N N . THR A 1 812 ? 11.622 16.127 -23.447 1.00 86.31 812 THR A N 1
ATOM 6457 C CA . THR A 1 812 ? 10.356 16.507 -24.090 1.00 86.31 812 THR A CA 1
ATOM 6458 C C . THR A 1 812 ? 9.189 16.374 -23.106 1.00 86.31 812 THR A C 1
ATOM 6460 O O . THR A 1 812 ? 9.266 15.613 -22.131 1.00 86.31 812 THR A O 1
ATOM 6463 N N . ARG A 1 813 ? 8.100 17.114 -23.343 1.00 88.75 813 ARG A N 1
ATOM 6464 C CA . ARG A 1 813 ? 6.906 17.098 -22.477 1.00 88.75 813 ARG A CA 1
ATOM 6465 C C . ARG A 1 813 ? 6.276 15.701 -22.398 1.00 88.75 813 ARG A C 1
ATOM 6467 O O . ARG A 1 813 ? 5.871 15.278 -21.319 1.00 88.75 813 ARG A O 1
ATOM 6474 N N . GLU A 1 814 ? 6.315 14.954 -23.501 1.00 87.06 814 GLU A N 1
ATOM 6475 C CA . GLU A 1 814 ? 5.802 13.586 -23.653 1.00 87.06 814 GLU A CA 1
ATOM 6476 C C . GLU A 1 814 ? 6.560 12.571 -22.783 1.00 87.06 814 GLU A C 1
ATOM 6478 O O . GLU A 1 814 ? 6.023 11.515 -22.463 1.00 87.06 814 GLU A O 1
ATOM 6483 N N . VAL A 1 815 ? 7.791 12.886 -22.357 1.00 86.44 815 VAL A N 1
ATOM 6484 C CA . VAL A 1 815 ? 8.538 12.076 -21.384 1.00 86.44 815 VAL A CA 1
ATOM 6485 C C . VAL A 1 815 ? 8.365 12.624 -19.972 1.00 86.44 815 VAL A C 1
ATOM 6487 O O . VAL A 1 815 ? 7.990 11.892 -19.061 1.00 86.44 815 VAL A O 1
ATOM 6490 N N . ILE A 1 816 ? 8.633 13.912 -19.753 1.00 88.25 816 ILE A N 1
ATOM 6491 C CA . ILE A 1 816 ? 8.712 14.465 -18.394 1.00 88.25 816 ILE A CA 1
ATOM 6492 C C . ILE A 1 816 ? 7.341 14.500 -17.702 1.00 88.25 816 ILE A C 1
ATOM 6494 O O . ILE A 1 816 ? 7.265 14.158 -16.519 1.00 88.25 816 ILE A O 1
ATOM 6498 N N . VAL A 1 817 ? 6.252 14.842 -18.404 1.00 89.75 817 VAL A N 1
ATOM 6499 C CA . VAL A 1 817 ? 4.920 14.968 -17.781 1.00 89.75 817 VAL A CA 1
ATOM 6500 C C . VAL A 1 817 ? 4.349 13.613 -17.332 1.00 89.75 817 VAL A C 1
ATOM 6502 O O . VAL A 1 817 ? 3.924 13.534 -16.172 1.00 89.75 817 VAL A O 1
ATOM 6505 N N . PRO A 1 818 ? 4.378 12.523 -18.132 1.00 88.62 818 PRO A N 1
ATOM 6506 C CA . PRO A 1 818 ? 3.952 11.206 -17.653 1.00 88.62 818 PRO A CA 1
ATOM 6507 C C . PRO A 1 818 ? 4.802 10.689 -16.489 1.00 88.62 818 PRO A C 1
ATOM 6509 O O . PRO A 1 818 ? 4.249 10.179 -15.514 1.00 88.62 818 PRO A O 1
ATOM 6512 N N . LEU A 1 819 ? 6.128 10.877 -16.527 1.00 86.44 819 LEU A N 1
ATOM 6513 C CA . LEU A 1 819 ? 7.014 10.454 -15.437 1.00 86.44 819 LEU A CA 1
ATOM 6514 C C . LEU A 1 819 ? 6.748 11.228 -14.139 1.00 86.44 819 LEU A C 1
ATOM 6516 O O . LEU A 1 819 ? 6.632 10.617 -13.076 1.00 86.44 819 LEU A O 1
ATOM 6520 N N . TYR A 1 820 ? 6.597 12.553 -14.215 1.00 90.69 820 TYR A N 1
ATOM 6521 C CA . TYR A 1 820 ? 6.217 13.382 -13.070 1.00 90.69 820 TYR A CA 1
ATOM 6522 C C . TYR A 1 820 ? 4.871 12.932 -12.480 1.00 90.69 820 TYR A C 1
ATOM 6524 O O . TYR A 1 820 ? 4.772 12.668 -11.279 1.00 90.69 820 TYR A O 1
ATOM 6532 N N . SER A 1 821 ? 3.858 12.768 -13.334 1.00 89.50 821 SER A N 1
ATOM 6533 C CA . SER A 1 821 ? 2.492 12.413 -12.930 1.00 89.50 821 SER A CA 1
ATOM 6534 C C . SER A 1 821 ? 2.392 11.006 -12.330 1.00 89.50 821 SER A C 1
ATOM 6536 O O . SER A 1 821 ? 1.648 10.798 -11.378 1.00 89.50 821 SER A O 1
ATOM 6538 N N . ALA A 1 822 ? 3.148 10.033 -12.848 1.00 85.56 822 ALA A N 1
ATOM 6539 C CA . ALA A 1 822 ? 3.057 8.635 -12.421 1.00 85.56 822 ALA A CA 1
ATOM 6540 C C . ALA A 1 822 ? 3.941 8.268 -11.215 1.00 85.56 822 ALA A C 1
ATOM 6542 O O . ALA A 1 822 ? 3.707 7.207 -10.614 1.00 85.56 822 ALA A O 1
ATOM 6543 N N . LEU A 1 823 ? 4.956 9.090 -10.897 1.00 85.88 823 LEU A N 1
ATOM 6544 C CA . LEU A 1 823 ? 6.028 8.766 -9.941 1.00 85.88 823 LEU A CA 1
ATOM 6545 C C . LEU A 1 823 ? 6.301 9.836 -8.878 1.00 85.88 823 LEU A C 1
ATOM 6547 O O . LEU A 1 823 ? 6.630 9.476 -7.755 1.00 85.88 823 LEU A O 1
ATOM 6551 N N . VAL A 1 824 ? 6.216 11.126 -9.219 1.00 90.38 824 VAL A N 1
ATOM 6552 C CA . VAL A 1 824 ? 6.555 12.230 -8.300 1.00 90.38 824 VAL A CA 1
ATOM 6553 C C . VAL A 1 824 ? 5.295 12.753 -7.620 1.00 90.38 824 VAL A C 1
ATOM 6555 O O . VAL A 1 824 ? 5.213 12.743 -6.393 1.00 90.38 824 VAL A O 1
ATOM 6558 N N . ARG A 1 825 ? 4.287 13.138 -8.415 1.00 93.19 825 ARG A N 1
ATOM 6559 C CA . ARG A 1 825 ? 3.008 13.682 -7.935 1.00 93.19 825 ARG A CA 1
ATOM 6560 C C . ARG A 1 825 ? 2.309 12.807 -6.878 1.00 93.19 825 ARG A C 1
ATOM 6562 O O . ARG A 1 825 ? 1.850 13.375 -5.893 1.00 93.19 825 ARG A O 1
ATOM 6569 N N . PRO A 1 826 ? 2.301 11.460 -6.963 1.00 93.00 826 PRO A N 1
ATOM 6570 C CA . PRO A 1 826 ? 1.685 10.623 -5.934 1.00 93.00 826 PRO A CA 1
ATOM 6571 C C . PRO A 1 826 ? 2.244 10.803 -4.520 1.00 93.00 826 PRO A C 1
ATOM 6573 O O . PRO A 1 826 ? 1.521 10.595 -3.554 1.00 93.00 826 PRO A O 1
ATOM 6576 N N . HIS A 1 827 ? 3.510 11.205 -4.373 1.00 91.06 827 HIS A N 1
ATOM 6577 C CA . HIS A 1 827 ? 4.091 11.485 -3.056 1.00 91.06 827 HIS A CA 1
ATOM 6578 C C . HIS A 1 827 ? 3.678 12.843 -2.481 1.00 91.06 827 HIS A C 1
ATOM 6580 O O . HIS A 1 827 ? 3.856 13.055 -1.289 1.00 91.06 827 HIS A O 1
ATOM 6586 N N . LEU A 1 828 ? 3.117 13.727 -3.310 1.00 94.31 828 LEU A N 1
ATOM 6587 C CA . LEU A 1 828 ? 2.560 15.025 -2.921 1.00 94.31 828 LEU A CA 1
ATOM 6588 C C . LEU A 1 828 ? 1.038 14.959 -2.690 1.00 94.31 828 LEU A C 1
ATOM 6590 O O . LEU A 1 828 ? 0.479 15.875 -2.101 1.00 94.31 828 LEU A O 1
ATOM 6594 N N . GLU A 1 829 ? 0.373 13.902 -3.170 1.00 94.25 829 GLU A N 1
ATOM 6595 C CA . GLU A 1 829 ? -1.093 13.755 -3.143 1.00 94.25 829 GLU A CA 1
ATOM 6596 C C . GLU A 1 829 ? -1.593 12.587 -2.264 1.00 94.25 829 GLU A C 1
ATOM 6598 O O . GLU A 1 829 ? -2.787 12.509 -1.981 1.00 94.25 829 GLU A O 1
ATOM 6603 N N . TYR A 1 830 ? -0.720 11.679 -1.803 1.00 94.62 830 TYR A N 1
ATOM 6604 C CA . TYR A 1 830 ? -1.117 10.564 -0.928 1.00 94.62 830 TYR A CA 1
ATOM 6605 C C . TYR A 1 830 ? -1.742 11.071 0.380 1.00 94.62 830 TYR A C 1
ATOM 6607 O O . TYR A 1 830 ? -1.084 11.761 1.157 1.00 94.62 830 TYR A O 1
ATOM 6615 N N . CYS A 1 831 ? -3.008 10.713 0.611 1.00 94.88 831 CYS A N 1
ATOM 6616 C CA . CYS A 1 831 ? -3.835 11.161 1.736 1.00 94.88 831 CYS A CA 1
ATOM 6617 C C . CYS A 1 831 ? -3.886 12.691 1.936 1.00 94.88 831 CYS A C 1
ATOM 6619 O O . CYS A 1 831 ? -4.138 13.146 3.049 1.00 94.88 831 CYS A O 1
ATOM 6621 N N . VAL A 1 832 ? -3.650 13.498 0.891 1.00 94.94 832 VAL A N 1
ATOM 6622 C CA . VAL A 1 832 ? -3.509 14.962 1.032 1.00 94.94 832 VAL A CA 1
ATOM 6623 C C . VAL A 1 832 ? -4.765 15.648 1.566 1.00 94.94 832 VAL A C 1
ATOM 6625 O O . VAL A 1 832 ? -4.659 16.667 2.234 1.00 94.94 832 VAL A O 1
ATOM 6628 N N . GLN A 1 833 ? -5.945 15.062 1.364 1.00 95.38 833 GLN A N 1
ATOM 6629 C CA . GLN A 1 833 ? -7.192 15.566 1.935 1.00 95.38 833 GLN A CA 1
ATOM 6630 C C . GLN A 1 833 ? -7.176 15.548 3.474 1.00 95.38 833 GLN A C 1
ATOM 6632 O O . GLN A 1 833 ? -7.815 16.391 4.089 1.00 95.38 833 GLN A O 1
ATOM 6637 N N . PHE A 1 834 ? -6.404 14.670 4.119 1.00 95.69 834 PHE A N 1
ATOM 6638 C CA . PHE A 1 834 ? -6.207 14.732 5.569 1.00 95.69 834 PHE A CA 1
ATOM 6639 C C . PHE A 1 834 ? -5.240 15.865 5.968 1.00 95.69 834 PHE A C 1
ATOM 6641 O O . PHE A 1 834 ? -5.602 16.719 6.772 1.00 95.69 834 PHE A O 1
ATOM 6648 N N . TRP A 1 835 ? -4.043 15.921 5.369 1.00 93.56 835 TRP A N 1
ATOM 6649 C CA . TRP A 1 835 ? -2.940 16.785 5.829 1.00 93.56 835 TRP A CA 1
ATOM 6650 C C . TRP A 1 835 ? -2.759 18.113 5.065 1.00 93.56 835 TRP A C 1
ATOM 6652 O O . TRP A 1 835 ? -1.735 18.774 5.227 1.00 93.56 835 TRP A O 1
ATOM 6662 N N . ALA A 1 836 ? -3.701 18.527 4.210 1.00 91.44 836 ALA A N 1
ATOM 6663 C CA . ALA A 1 836 ? -3.582 19.762 3.427 1.00 91.44 836 ALA A CA 1
ATOM 6664 C C . ALA A 1 836 ? -3.399 21.004 4.323 1.00 91.44 836 ALA A C 1
ATOM 6666 O O . ALA A 1 836 ? -4.351 21.507 4.916 1.00 91.44 836 ALA A O 1
ATOM 6667 N N . SER A 1 837 ? -2.166 21.515 4.384 1.00 88.12 837 SER A N 1
ATOM 6668 C CA . SER A 1 837 ? -1.832 22.721 5.144 1.00 88.12 837 SER A CA 1
ATOM 6669 C C . SER A 1 837 ? -2.460 23.970 4.521 1.00 88.12 837 SER A C 1
ATOM 6671 O O . SER A 1 837 ? -2.445 24.146 3.300 1.00 88.12 837 SER A O 1
ATOM 6673 N N . HIS A 1 838 ? -2.969 24.852 5.382 1.00 88.12 838 HIS A N 1
ATOM 6674 C CA . HIS A 1 838 ? -3.445 26.190 5.029 1.00 88.12 838 HIS A CA 1
ATOM 6675 C C . HIS A 1 838 ? -2.315 27.240 5.072 1.00 88.12 838 HIS A C 1
ATOM 6677 O O . HIS A 1 838 ? -2.489 28.360 4.592 1.00 88.12 838 HIS A O 1
ATOM 6683 N N . TYR A 1 839 ? -1.138 26.902 5.616 1.00 90.50 839 TYR A N 1
ATOM 6684 C CA . TYR A 1 839 ? -0.009 27.826 5.674 1.00 90.50 839 TYR A CA 1
ATOM 6685 C C . TYR A 1 839 ? 0.623 28.006 4.291 1.00 90.50 839 TYR A C 1
ATOM 6687 O O . TYR A 1 839 ? 1.149 27.061 3.696 1.00 90.50 839 TYR A O 1
ATOM 6695 N N . LYS A 1 840 ? 0.680 29.257 3.818 1.00 91.12 840 LYS A N 1
ATOM 6696 C CA . LYS A 1 840 ? 1.294 29.629 2.530 1.00 91.12 840 LYS A CA 1
ATOM 6697 C C . LYS A 1 840 ? 2.715 29.072 2.354 1.00 91.12 840 LYS A C 1
ATOM 6699 O O . LYS A 1 840 ? 3.058 28.613 1.268 1.00 91.12 840 LYS A O 1
ATOM 6704 N N . ARG A 1 841 ? 3.519 29.038 3.428 1.00 91.56 841 ARG A N 1
ATOM 6705 C CA . ARG A 1 841 ? 4.884 28.475 3.418 1.00 91.56 841 ARG A CA 1
ATOM 6706 C C . ARG A 1 841 ? 4.911 26.995 2.999 1.00 91.56 841 ARG A C 1
ATOM 6708 O O . ARG A 1 841 ? 5.755 26.599 2.201 1.00 91.56 841 ARG A O 1
ATOM 6715 N N . ASP A 1 842 ? 3.960 26.198 3.486 1.00 92.31 842 ASP A N 1
ATOM 6716 C CA . ASP A 1 842 ? 3.890 24.755 3.241 1.00 92.31 842 ASP A CA 1
ATOM 6717 C C . ASP A 1 842 ? 3.342 24.480 1.835 1.00 92.31 842 ASP A C 1
ATOM 6719 O O . ASP A 1 842 ? 3.880 23.654 1.093 1.00 92.31 842 ASP A O 1
ATOM 6723 N N . ILE A 1 843 ? 2.319 25.247 1.438 1.00 93.50 843 ILE A N 1
ATOM 6724 C CA . ILE A 1 843 ? 1.776 25.272 0.075 1.00 93.50 843 ILE A CA 1
ATOM 6725 C C . ILE A 1 843 ? 2.902 25.541 -0.933 1.00 93.50 843 ILE A C 1
ATOM 6727 O O . ILE A 1 843 ? 3.060 24.789 -1.896 1.00 93.50 843 ILE A O 1
ATOM 6731 N N . GLU A 1 844 ? 3.741 26.550 -0.683 1.00 92.00 844 GLU A N 1
ATOM 6732 C CA . GLU A 1 844 ? 4.900 26.855 -1.521 1.00 92.00 844 GLU A CA 1
ATOM 6733 C C . GLU A 1 844 ? 5.955 25.741 -1.537 1.00 92.00 844 GLU A C 1
ATOM 6735 O O . GLU A 1 844 ? 6.509 25.463 -2.601 1.00 92.00 844 GLU A O 1
ATOM 6740 N N . VAL A 1 845 ? 6.247 25.092 -0.403 1.00 91.38 845 VAL A N 1
ATOM 6741 C CA . VAL A 1 845 ? 7.196 23.962 -0.333 1.00 91.38 845 VAL A CA 1
ATOM 6742 C C . VAL A 1 845 ? 6.771 22.821 -1.264 1.00 91.38 845 VAL A C 1
ATOM 6744 O O . VAL A 1 845 ? 7.611 22.273 -1.986 1.00 91.38 845 VAL A O 1
ATOM 6747 N N . LEU A 1 846 ? 5.472 22.510 -1.318 1.00 94.56 846 LEU A N 1
ATOM 6748 C CA . LEU A 1 846 ? 4.915 21.532 -2.256 1.00 94.56 846 LEU A CA 1
ATOM 6749 C C . LEU A 1 846 ? 4.967 22.052 -3.705 1.00 94.56 846 LEU A C 1
ATOM 6751 O O . LEU A 1 846 ? 5.465 21.360 -4.598 1.00 94.56 846 LEU A O 1
ATOM 6755 N N . GLU A 1 847 ? 4.505 23.283 -3.948 1.00 95.12 847 GLU A N 1
ATOM 6756 C CA . GLU A 1 847 ? 4.416 23.884 -5.289 1.00 95.12 847 GLU A CA 1
ATOM 6757 C C . GLU A 1 847 ? 5.797 24.015 -5.961 1.00 95.12 847 GLU A C 1
ATOM 6759 O O . GLU A 1 847 ? 5.934 23.808 -7.171 1.00 95.12 847 GLU A O 1
ATOM 6764 N N . ARG A 1 848 ? 6.859 24.266 -5.179 1.00 92.12 848 ARG A N 1
ATOM 6765 C CA . ARG A 1 848 ? 8.261 24.283 -5.643 1.00 92.12 848 ARG A CA 1
ATOM 6766 C C . ARG A 1 848 ? 8.670 22.971 -6.325 1.00 92.12 848 ARG A C 1
ATOM 6768 O O . ARG A 1 848 ? 9.437 23.013 -7.287 1.00 92.12 848 ARG A O 1
ATOM 6775 N N . VAL A 1 849 ? 8.125 21.820 -5.919 1.00 93.19 849 VAL A N 1
ATOM 6776 C CA . VAL A 1 849 ? 8.401 20.527 -6.578 1.00 93.19 849 VAL A CA 1
ATOM 6777 C C . VAL A 1 849 ? 7.821 20.489 -7.995 1.00 93.19 849 VAL A C 1
ATOM 6779 O O . VAL A 1 849 ? 8.495 20.043 -8.926 1.00 93.19 849 VAL A O 1
ATOM 6782 N N . GLN A 1 850 ? 6.602 21.002 -8.195 1.00 95.25 850 GLN A N 1
ATOM 6783 C CA . GLN A 1 850 ? 5.999 21.088 -9.529 1.00 95.25 850 GLN A CA 1
ATOM 6784 C C . GLN A 1 850 ? 6.667 22.175 -10.388 1.00 95.25 850 GLN A C 1
ATOM 6786 O O . GLN A 1 850 ? 6.936 21.948 -11.571 1.00 95.25 850 GLN A O 1
ATOM 6791 N N . ARG A 1 851 ? 7.051 23.315 -9.797 1.00 93.25 851 ARG A N 1
ATOM 6792 C CA . ARG A 1 851 ? 7.873 24.344 -10.463 1.00 93.25 851 ARG A CA 1
ATOM 6793 C C . ARG A 1 851 ? 9.186 23.757 -11.000 1.00 93.25 851 ARG A C 1
ATOM 6795 O O . ARG A 1 851 ? 9.511 23.980 -12.163 1.00 93.25 851 ARG A O 1
ATOM 6802 N N . ARG A 1 852 ? 9.899 22.938 -10.215 1.00 89.44 852 ARG A N 1
ATOM 6803 C CA . ARG A 1 852 ? 11.102 22.213 -10.674 1.00 89.44 852 ARG A CA 1
ATOM 6804 C C . ARG A 1 852 ? 10.800 21.205 -11.776 1.00 89.44 852 ARG A C 1
ATOM 6806 O O . ARG A 1 852 ? 11.520 21.166 -12.767 1.00 89.44 852 ARG A O 1
ATOM 6813 N N . ALA A 1 853 ? 9.741 20.409 -11.635 1.00 91.69 853 ALA A N 1
ATOM 6814 C CA . ALA A 1 853 ? 9.390 19.397 -12.631 1.00 91.69 853 ALA A CA 1
ATOM 6815 C C . ALA A 1 853 ? 9.044 20.012 -13.996 1.00 91.69 853 ALA A C 1
ATOM 6817 O O . ALA A 1 853 ? 9.498 19.518 -15.026 1.00 91.69 853 ALA A O 1
ATOM 6818 N N . THR A 1 854 ? 8.299 21.119 -14.005 1.00 93.12 854 THR A N 1
ATOM 6819 C CA . THR A 1 854 ? 7.939 21.841 -15.235 1.00 93.12 854 THR A CA 1
ATOM 6820 C C . THR A 1 854 ? 9.144 22.543 -15.878 1.00 93.12 854 THR A C 1
ATOM 6822 O O . THR A 1 854 ? 9.255 22.529 -17.101 1.00 93.12 854 THR A O 1
ATOM 6825 N N . LYS A 1 855 ? 10.112 23.048 -15.090 1.00 89.88 855 LYS A N 1
ATOM 6826 C CA . LYS A 1 855 ? 11.412 23.554 -15.589 1.00 89.88 855 LYS A CA 1
ATOM 6827 C C . LYS A 1 855 ? 12.287 22.488 -16.277 1.00 89.88 855 LYS A C 1
ATOM 6829 O O . LYS A 1 855 ? 13.192 22.858 -17.015 1.00 89.88 855 LYS A O 1
ATOM 6834 N N . LEU A 1 856 ? 12.076 21.184 -16.043 1.00 87.75 856 LEU A N 1
ATOM 6835 C CA . LEU A 1 856 ? 12.851 20.124 -16.718 1.00 87.75 856 LEU A CA 1
ATOM 6836 C C . LEU A 1 856 ? 12.430 19.899 -18.181 1.00 87.75 856 LEU A C 1
ATOM 6838 O O . LEU A 1 856 ? 13.096 19.139 -18.887 1.00 87.75 856 LEU A O 1
ATOM 6842 N N . VAL A 1 857 ? 11.327 20.497 -18.634 1.00 89.12 857 VAL A N 1
ATOM 6843 C CA . VAL A 1 857 ? 10.870 20.389 -20.022 1.00 89.12 857 VAL A CA 1
ATOM 6844 C C . VAL A 1 857 ? 11.632 21.391 -20.891 1.00 89.12 857 VAL A C 1
ATOM 6846 O O . VAL A 1 857 ? 11.646 22.587 -20.605 1.00 89.12 857 VAL A O 1
ATOM 6849 N N . LYS A 1 858 ? 12.241 20.898 -21.973 1.00 86.25 858 LYS A N 1
ATOM 6850 C CA . LYS A 1 858 ? 13.005 21.713 -22.924 1.00 86.25 858 LYS A CA 1
ATOM 6851 C C . LYS A 1 858 ? 12.117 22.794 -23.552 1.00 86.25 858 LYS A C 1
ATOM 6853 O O . LYS A 1 858 ? 11.088 22.463 -24.135 1.00 86.25 858 LYS A O 1
ATOM 6858 N N . GLY A 1 859 ? 12.566 24.047 -23.514 1.00 85.88 859 GLY A N 1
ATOM 6859 C CA . GLY A 1 859 ? 11.866 25.216 -24.061 1.00 85.88 859 GLY A CA 1
ATOM 6860 C C . GLY A 1 859 ? 10.983 25.950 -23.046 1.00 85.88 859 GLY A C 1
ATOM 6861 O O . GLY A 1 859 ? 10.416 26.991 -23.375 1.00 85.88 859 GLY A O 1
ATOM 6862 N N . LEU A 1 860 ? 10.866 25.430 -21.819 1.00 88.12 860 LEU A N 1
ATOM 6863 C CA . LEU A 1 860 ? 10.046 26.000 -20.746 1.00 88.12 860 LEU A CA 1
ATOM 6864 C C . LEU A 1 860 ? 10.876 26.644 -19.621 1.00 88.12 860 LEU A C 1
ATOM 6866 O O . LEU A 1 860 ? 10.315 27.184 -18.664 1.00 88.12 860 LEU A O 1
ATOM 6870 N N . GLU A 1 861 ? 12.205 26.591 -19.710 1.00 82.88 861 GLU A N 1
ATOM 6871 C CA . GLU A 1 861 ? 13.127 26.953 -18.631 1.00 82.88 861 GLU A CA 1
ATOM 6872 C C . GLU A 1 861 ? 12.946 28.404 -18.154 1.00 82.88 861 GLU A C 1
ATOM 6874 O O . GLU A 1 861 ? 12.981 28.651 -16.949 1.00 82.88 861 GLU A O 1
ATOM 6879 N N . GLN A 1 862 ? 12.704 29.332 -19.090 1.00 83.00 862 GLN A N 1
ATOM 6880 C CA . GLN A 1 862 ? 12.592 30.778 -18.836 1.00 83.00 862 GLN A CA 1
ATOM 6881 C C . GLN A 1 862 ? 11.149 31.302 -18.746 1.00 83.00 862 GLN A C 1
ATOM 6883 O O . GLN A 1 862 ? 10.950 32.464 -18.406 1.00 83.00 862 GLN A O 1
ATOM 6888 N N . LYS A 1 863 ? 10.135 30.476 -19.041 1.00 88.88 863 LYS A N 1
ATOM 6889 C CA . LYS A 1 863 ? 8.724 30.898 -18.957 1.00 88.88 863 LYS A CA 1
ATOM 6890 C C . LYS A 1 863 ? 8.287 31.088 -17.498 1.00 88.88 863 LYS A C 1
ATOM 6892 O O . LYS A 1 863 ? 8.856 30.470 -16.585 1.00 88.88 863 LYS A O 1
ATOM 6897 N N . SER A 1 864 ? 7.253 31.897 -17.269 1.00 90.31 864 SER A N 1
ATOM 6898 C CA . SER A 1 864 ? 6.588 31.979 -15.960 1.00 90.31 864 SER A CA 1
ATOM 6899 C C . SER A 1 864 ? 6.013 30.616 -15.553 1.00 90.31 864 SER A C 1
ATOM 6901 O O . SER A 1 864 ? 5.909 29.685 -16.361 1.00 90.31 864 SER A O 1
ATOM 6903 N N . TYR A 1 865 ? 5.669 30.443 -14.276 1.00 90.81 865 TYR A N 1
ATOM 6904 C CA . TYR A 1 865 ? 5.123 29.161 -13.834 1.00 90.81 865 TYR A CA 1
ATOM 6905 C C . TYR A 1 865 ? 3.731 28.916 -14.427 1.00 90.81 865 TYR A C 1
ATOM 6907 O O . TYR A 1 865 ? 3.421 27.809 -14.855 1.00 90.81 865 TYR A O 1
ATOM 6915 N N . GLU A 1 866 ? 2.948 29.975 -14.538 1.00 90.31 866 GLU A N 1
ATOM 6916 C CA . GLU A 1 866 ? 1.571 30.014 -15.000 1.00 90.31 866 GLU A CA 1
ATOM 6917 C C . GLU A 1 866 ? 1.496 29.680 -16.500 1.00 90.31 866 GLU A C 1
ATOM 6919 O O . GLU A 1 866 ? 0.666 28.873 -16.918 1.00 90.31 866 GLU A O 1
ATOM 6924 N N . GLU A 1 867 ? 2.424 30.201 -17.311 1.00 91.12 867 GLU A N 1
ATOM 6925 C CA . GLU A 1 867 ? 2.584 29.801 -18.718 1.00 91.12 867 GLU A CA 1
ATOM 6926 C C . GLU A 1 867 ? 2.988 28.332 -18.859 1.00 91.12 867 GLU A C 1
ATOM 6928 O O . GLU A 1 867 ? 2.393 27.614 -19.665 1.00 91.12 867 GLU A O 1
ATOM 6933 N N . ARG A 1 868 ? 3.953 27.855 -18.053 1.00 93.88 868 ARG A N 1
ATOM 6934 C CA . ARG A 1 868 ? 4.341 26.434 -18.051 1.00 93.88 868 ARG A CA 1
ATOM 6935 C C . ARG A 1 868 ? 3.166 25.521 -17.721 1.00 93.88 868 ARG A C 1
ATOM 6937 O O . ARG A 1 868 ? 3.053 24.450 -18.308 1.00 93.88 868 ARG A O 1
ATOM 6944 N N . LEU A 1 869 ? 2.312 25.918 -16.780 1.00 93.06 869 LEU A N 1
ATOM 6945 C CA . LEU A 1 869 ? 1.115 25.163 -16.420 1.00 93.06 869 LEU A CA 1
ATOM 6946 C C . LEU A 1 869 ? 0.115 25.099 -17.580 1.00 93.06 869 LEU A C 1
ATOM 6948 O O . LEU A 1 869 ? -0.325 24.000 -17.923 1.00 93.06 869 LEU A O 1
ATOM 6952 N N . ARG A 1 870 ? -0.170 26.233 -18.238 1.00 90.44 870 ARG A N 1
ATOM 6953 C CA . ARG A 1 870 ? -1.050 26.286 -19.421 1.00 90.44 870 ARG A CA 1
ATOM 6954 C C . ARG A 1 870 ? -0.537 25.402 -20.563 1.00 90.44 870 ARG A C 1
ATOM 6956 O O . ARG A 1 870 ? -1.275 24.562 -21.063 1.00 90.44 870 ARG A O 1
ATOM 6963 N N . GLU A 1 871 ? 0.736 25.530 -20.932 1.00 91.25 871 GLU A N 1
ATOM 6964 C CA . GLU A 1 871 ? 1.337 24.802 -22.064 1.00 91.25 871 GLU A CA 1
ATOM 6965 C C . GLU A 1 871 ? 1.499 23.291 -21.825 1.00 91.25 871 GLU A C 1
ATOM 6967 O O . GLU A 1 871 ? 1.512 22.501 -22.772 1.00 91.25 871 GLU A O 1
ATOM 6972 N N . LEU A 1 872 ? 1.607 22.870 -20.561 1.00 91.19 872 LEU A N 1
ATOM 6973 C CA . LEU A 1 872 ? 1.671 21.457 -20.176 1.00 91.19 872 LEU A CA 1
ATOM 6974 C C . LEU A 1 872 ? 0.300 20.847 -19.838 1.00 91.19 872 LEU A C 1
ATOM 6976 O O . LEU A 1 872 ? 0.246 19.653 -19.540 1.00 91.19 872 LEU A O 1
ATOM 6980 N N . GLY A 1 873 ? -0.785 21.632 -19.851 1.00 90.12 873 GLY A N 1
ATOM 6981 C CA . GLY A 1 873 ? -2.118 21.177 -19.443 1.00 90.12 873 GLY A CA 1
ATOM 6982 C C . GLY A 1 873 ? -2.177 20.739 -17.973 1.00 90.12 873 GLY A C 1
ATOM 6983 O O . GLY A 1 873 ? -2.788 19.721 -17.649 1.00 90.12 873 GLY A O 1
ATOM 6984 N N . LEU A 1 874 ? -1.482 21.455 -17.083 1.00 91.44 874 LEU A N 1
ATOM 6985 C CA . LEU A 1 874 ? -1.358 21.117 -15.664 1.00 91.44 874 LEU A CA 1
ATOM 6986 C C . LEU A 1 874 ? -2.024 22.164 -14.768 1.00 91.44 874 LEU A C 1
ATOM 6988 O O . LEU A 1 874 ? -1.803 23.358 -14.921 1.00 91.44 874 LEU A O 1
ATOM 6992 N N . PHE A 1 875 ? -2.757 21.709 -13.755 1.00 92.88 875 PHE A N 1
ATOM 6993 C CA . PHE A 1 875 ? -3.172 22.554 -12.632 1.00 92.88 875 PHE A CA 1
ATOM 6994 C C . PHE A 1 875 ? -2.045 22.726 -11.611 1.00 92.88 875 PHE A C 1
ATOM 6996 O O . PHE A 1 875 ? -1.205 21.834 -11.466 1.00 92.88 875 PHE A O 1
ATOM 7003 N N . SER A 1 876 ? -2.065 23.831 -10.857 1.00 93.75 876 SER A N 1
ATOM 7004 C CA . SER A 1 876 ? -1.259 23.989 -9.636 1.00 93.75 876 SER A CA 1
ATOM 7005 C C . SER A 1 876 ? -1.571 22.877 -8.629 1.00 93.75 876 SER A C 1
ATOM 7007 O O . SER A 1 876 ? -2.662 22.292 -8.658 1.00 93.75 876 SER A O 1
ATOM 7009 N N . LEU A 1 877 ? -0.646 22.570 -7.710 1.00 94.25 877 LEU A N 1
ATOM 7010 C CA . LEU A 1 877 ? -0.932 21.550 -6.691 1.00 94.25 877 LEU A CA 1
ATOM 7011 C C . LEU A 1 877 ? -2.041 22.008 -5.736 1.00 94.25 877 LEU A C 1
ATOM 7013 O O . LEU A 1 877 ? -2.733 21.178 -5.159 1.00 94.25 877 LEU A O 1
ATOM 7017 N N . GLU A 1 878 ? -2.253 23.314 -5.600 1.00 92.38 878 GLU A N 1
ATOM 7018 C CA . GLU A 1 878 ? -3.379 23.887 -4.865 1.00 92.38 878 GLU A CA 1
ATOM 7019 C C . GLU A 1 878 ? -4.736 23.573 -5.506 1.00 92.38 878 GLU A C 1
ATOM 7021 O O . GLU A 1 878 ? -5.576 22.939 -4.862 1.00 92.38 878 GLU A O 1
ATOM 7026 N N . LYS A 1 879 ? -4.918 23.869 -6.802 1.00 92.06 879 LYS A N 1
ATOM 7027 C CA . LYS A 1 879 ? -6.124 23.456 -7.544 1.00 92.06 879 LYS A CA 1
ATOM 7028 C C . LYS A 1 879 ? -6.296 21.929 -7.539 1.00 92.06 879 LYS A C 1
ATOM 7030 O O . LYS A 1 879 ? -7.415 21.430 -7.435 1.00 92.06 879 LYS A O 1
ATOM 7035 N N . ARG A 1 880 ? -5.195 21.161 -7.570 1.00 93.88 880 ARG A N 1
ATOM 7036 C CA . ARG A 1 880 ? -5.215 19.691 -7.413 1.00 93.88 880 ARG A CA 1
ATOM 7037 C C . ARG A 1 880 ? -5.695 19.225 -6.037 1.00 93.88 880 ARG A C 1
ATOM 7039 O O . ARG A 1 880 ? -6.423 18.236 -5.991 1.00 93.88 880 ARG A O 1
ATOM 7046 N N . ARG A 1 881 ? -5.322 19.902 -4.942 1.00 94.25 881 ARG A N 1
ATOM 7047 C CA . ARG A 1 881 ? -5.819 19.596 -3.587 1.00 94.25 881 ARG A CA 1
ATOM 7048 C C . ARG A 1 881 ? -7.318 19.856 -3.487 1.00 94.25 881 ARG A C 1
ATOM 7050 O O . ARG A 1 881 ? -8.038 18.951 -3.086 1.00 94.25 881 ARG A O 1
ATOM 7057 N N . LEU A 1 882 ? -7.795 21.005 -3.975 1.00 93.06 882 LEU A N 1
ATOM 7058 C CA . LEU A 1 882 ? -9.228 21.323 -4.028 1.00 93.06 882 LEU A CA 1
ATOM 7059 C C . LEU A 1 882 ? -10.023 20.282 -4.840 1.00 93.06 882 LEU A C 1
ATOM 7061 O O . LEU A 1 882 ? -11.019 19.738 -4.367 1.00 93.06 882 LEU A O 1
ATOM 7065 N N . ARG A 1 883 ? -9.534 19.915 -6.033 1.00 94.06 883 ARG A N 1
ATOM 7066 C CA . ARG A 1 883 ? -10.086 18.807 -6.833 1.00 94.06 883 ARG A CA 1
ATOM 7067 C C . ARG A 1 883 ? -10.108 17.486 -6.053 1.00 94.06 883 ARG A C 1
ATOM 7069 O O . ARG A 1 883 ? -11.057 16.714 -6.158 1.00 94.06 883 ARG A O 1
ATOM 7076 N N . GLY A 1 884 ? -9.044 17.207 -5.301 1.00 94.69 884 GLY A N 1
ATOM 7077 C CA . GLY A 1 884 ? -8.917 16.032 -4.443 1.00 94.69 884 GLY A CA 1
ATOM 7078 C C . GLY A 1 884 ? -9.949 16.004 -3.317 1.00 94.69 884 GLY A C 1
ATOM 7079 O O . GLY A 1 884 ? -10.527 14.944 -3.078 1.00 94.69 884 GLY A O 1
ATOM 7080 N N . ASP A 1 885 ? -10.208 17.145 -2.678 1.00 94.94 885 ASP A N 1
ATOM 7081 C CA . ASP A 1 885 ? -11.226 17.292 -1.635 1.00 94.94 885 ASP A CA 1
ATOM 7082 C C . ASP A 1 885 ? -12.635 17.046 -2.205 1.00 94.94 885 ASP A C 1
ATOM 7084 O O . ASP A 1 885 ? -13.379 16.228 -1.665 1.00 94.94 885 ASP A O 1
ATOM 7088 N N . HIS A 1 886 ? -12.976 17.647 -3.352 1.00 94.38 886 HIS A N 1
ATOM 7089 C CA . HIS A 1 886 ? -14.261 17.414 -4.031 1.00 94.38 886 HIS A CA 1
ATOM 7090 C C . HIS A 1 886 ? -14.481 15.948 -4.437 1.00 94.38 886 HIS A C 1
ATOM 7092 O O . HIS A 1 886 ? -15.579 15.422 -4.278 1.00 94.38 886 HIS A O 1
ATOM 7098 N N . ILE A 1 887 ? -13.449 15.265 -4.947 1.00 93.88 887 ILE A N 1
ATOM 7099 C CA . ILE A 1 887 ? -13.530 13.841 -5.321 1.00 93.88 887 ILE A CA 1
ATOM 7100 C C . ILE A 1 887 ? -13.678 12.945 -4.087 1.00 93.88 887 ILE A C 1
ATOM 7102 O O . ILE A 1 887 ? -14.421 11.965 -4.132 1.00 93.88 887 ILE A O 1
ATOM 7106 N N . ALA A 1 888 ? -12.987 13.267 -2.989 1.00 93.88 888 ALA A N 1
ATOM 7107 C CA . ALA A 1 888 ? -13.153 12.553 -1.729 1.00 93.88 888 ALA A CA 1
ATOM 7108 C C . ALA A 1 888 ? -14.582 12.729 -1.193 1.00 93.88 888 ALA A C 1
ATOM 7110 O O . ALA A 1 888 ? -15.231 11.738 -0.872 1.00 93.88 888 ALA A O 1
ATOM 7111 N N . LEU A 1 889 ? -15.105 13.959 -1.188 1.00 94.00 889 LEU A N 1
ATOM 7112 C CA . LEU A 1 889 ? -16.470 14.245 -0.753 1.00 94.00 889 LEU A CA 1
ATOM 7113 C C . LEU A 1 889 ? -17.529 13.550 -1.621 1.00 94.00 889 LEU A C 1
ATOM 7115 O O . LEU A 1 889 ? -18.422 12.905 -1.080 1.00 94.00 889 LEU A O 1
ATOM 7119 N N . TYR A 1 890 ? -17.396 13.580 -2.952 1.00 92.31 890 TYR A N 1
ATOM 7120 C CA . TYR A 1 890 ? -18.277 12.816 -3.843 1.00 92.31 890 TYR A CA 1
ATOM 7121 C C . TYR A 1 890 ? -18.288 11.322 -3.475 1.00 92.31 890 TYR A C 1
ATOM 7123 O O . TYR A 1 890 ? -19.347 10.697 -3.427 1.00 92.31 890 TYR A O 1
ATOM 7131 N N . ASN A 1 891 ? -17.125 10.742 -3.154 1.00 91.50 891 ASN A N 1
ATOM 7132 C CA . ASN A 1 891 ? -17.038 9.346 -2.725 1.00 91.50 891 ASN A CA 1
ATOM 7133 C C . ASN A 1 891 ? -17.726 9.061 -1.382 1.00 91.50 891 ASN A C 1
ATOM 7135 O O . ASN A 1 891 ? -18.249 7.962 -1.219 1.00 91.50 891 ASN A O 1
ATOM 7139 N N . TYR A 1 892 ? -17.746 10.021 -0.455 1.00 90.88 892 TYR A N 1
ATOM 7140 C CA . TYR A 1 892 ? -18.483 9.921 0.810 1.00 90.88 892 TYR A CA 1
ATOM 7141 C C . TYR A 1 892 ? -20.000 10.100 0.648 1.00 90.88 892 TYR A C 1
ATOM 7143 O O . TYR A 1 892 ? -20.755 9.520 1.417 1.00 90.88 892 TYR A O 1
ATOM 7151 N N . LEU A 1 893 ? -20.464 10.884 -0.331 1.00 88.94 893 LEU A N 1
ATOM 7152 C CA . LEU A 1 893 ? -21.899 11.146 -0.526 1.00 88.94 893 LEU A CA 1
ATOM 7153 C C . LEU A 1 893 ? -22.578 10.134 -1.463 1.00 88.94 893 LEU A C 1
ATOM 7155 O O . LEU A 1 893 ? -23.691 9.690 -1.191 1.00 88.94 893 LEU A O 1
ATOM 7159 N N . LYS A 1 894 ? -21.916 9.791 -2.574 1.00 86.12 894 LYS A N 1
ATOM 7160 C CA . LYS A 1 894 ? -22.473 9.001 -3.690 1.00 86.12 894 LYS A CA 1
ATOM 7161 C C . LYS A 1 894 ? -21.629 7.796 -4.101 1.00 86.12 894 LYS A C 1
ATOM 7163 O O . LYS A 1 894 ? -22.149 6.876 -4.721 1.00 86.12 894 LYS A O 1
ATOM 7168 N N . GLY A 1 895 ? -20.323 7.826 -3.841 1.00 83.44 895 GLY A N 1
ATOM 7169 C CA . GLY A 1 895 ? -19.407 6.765 -4.258 1.00 83.44 895 GLY A CA 1
ATOM 7170 C C . GLY A 1 895 ? -19.259 5.634 -3.240 1.00 83.44 895 GLY A C 1
ATOM 7171 O O . GLY A 1 895 ? -20.032 5.483 -2.297 1.00 83.44 895 GLY A O 1
ATOM 7172 N N . GLY A 1 896 ? -18.203 4.841 -3.424 1.00 78.81 896 GLY A N 1
ATOM 7173 C CA . GLY A 1 896 ? -17.951 3.631 -2.637 1.00 78.81 896 GLY A CA 1
ATOM 7174 C C . GLY A 1 896 ? -17.599 3.841 -1.160 1.00 78.81 896 GLY A C 1
ATOM 7175 O O . GLY A 1 896 ? -17.317 2.854 -0.499 1.00 78.81 896 GLY A O 1
ATOM 7176 N N . CYS A 1 897 ? -17.591 5.071 -0.634 1.00 84.19 897 CYS A N 1
ATOM 7177 C CA . CYS A 1 897 ? -17.286 5.362 0.774 1.00 84.19 897 CYS A CA 1
ATOM 7178 C C . CYS A 1 897 ? -18.530 5.810 1.571 1.00 84.19 897 CYS A C 1
ATOM 7180 O O . CYS A 1 897 ? -18.381 6.391 2.648 1.00 84.19 897 CYS A O 1
ATOM 7182 N N . ARG A 1 898 ? -19.744 5.577 1.040 1.00 83.62 898 ARG A N 1
ATOM 7183 C CA . ARG A 1 898 ? -21.012 6.117 1.567 1.00 83.62 898 ARG A CA 1
ATOM 7184 C C . ARG A 1 898 ? -21.255 5.814 3.047 1.00 83.62 898 ARG A C 1
ATOM 7186 O O . ARG A 1 898 ? -21.591 6.733 3.783 1.00 83.62 898 ARG A O 1
ATOM 7193 N N . GLU A 1 899 ? -20.998 4.584 3.497 1.00 82.25 899 GLU A N 1
ATOM 7194 C CA . GLU A 1 899 ? -21.091 4.181 4.916 1.00 82.25 899 GLU A CA 1
ATOM 7195 C C . GLU A 1 899 ? -20.334 5.128 5.861 1.00 82.25 899 GLU A C 1
ATOM 7197 O O . GLU A 1 899 ? -20.846 5.525 6.902 1.00 82.25 899 GLU A O 1
ATOM 7202 N N . VAL A 1 900 ? -19.108 5.511 5.486 1.00 83.88 900 VAL A N 1
ATOM 7203 C CA . VAL A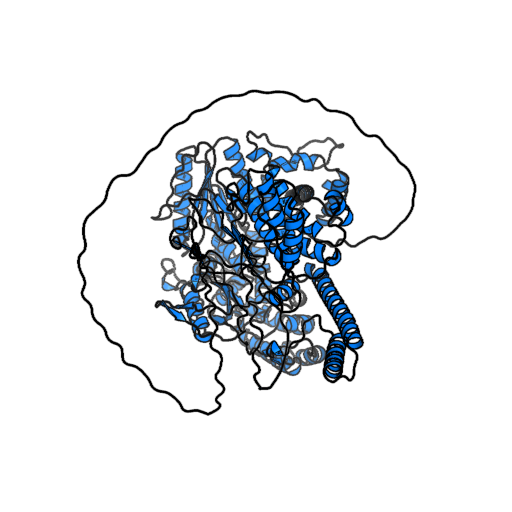 1 900 ? -18.256 6.403 6.287 1.00 83.88 900 VAL A CA 1
ATOM 7204 C C . VAL A 1 900 ? -18.769 7.844 6.215 1.00 83.88 900 VAL A C 1
ATOM 7206 O O . VAL A 1 900 ? -18.608 8.613 7.157 1.00 83.88 900 VAL A O 1
ATOM 7209 N N . GLY A 1 901 ? -19.379 8.229 5.091 1.00 82.81 901 GLY A N 1
ATOM 7210 C CA . GLY A 1 901 ? -19.845 9.591 4.845 1.00 82.81 901 GLY A CA 1
ATOM 7211 C C . GLY A 1 901 ? -21.017 10.018 5.726 1.00 82.81 901 GLY A C 1
ATOM 7212 O O . GLY A 1 901 ? -21.065 11.183 6.117 1.00 82.81 901 GLY A O 1
ATOM 7213 N N . VAL A 1 902 ? -21.913 9.087 6.081 1.00 81.69 902 VAL A N 1
ATOM 7214 C CA . VAL A 1 902 ? -23.127 9.362 6.878 1.00 81.69 902 VAL A CA 1
ATOM 7215 C C . VAL A 1 902 ? -22.801 10.011 8.230 1.00 81.69 902 VAL A C 1
ATOM 7217 O O . VAL A 1 902 ? -23.479 10.951 8.630 1.00 81.69 902 VAL A O 1
ATOM 7220 N N . GLY A 1 903 ? -21.733 9.574 8.907 1.00 81.56 903 GLY A N 1
ATOM 7221 C CA . GLY A 1 903 ? -21.301 10.153 10.190 1.00 81.56 903 GLY A CA 1
ATOM 7222 C C . GLY A 1 903 ? -20.463 11.438 10.081 1.00 81.56 903 GLY A C 1
ATOM 7223 O O . GLY A 1 903 ? -20.220 12.099 11.091 1.00 81.56 903 GLY A O 1
ATOM 7224 N N . LEU A 1 904 ? -20.003 11.796 8.876 1.00 87.69 904 LEU A N 1
ATOM 7225 C CA . LEU A 1 904 ? -19.075 12.912 8.646 1.00 87.69 904 LEU A CA 1
ATOM 7226 C C . LEU A 1 904 ? -19.749 14.171 8.086 1.00 87.69 904 LEU A C 1
ATOM 7228 O O . LEU A 1 904 ? -19.245 15.269 8.319 1.00 87.69 904 LEU A O 1
ATOM 7232 N N . PHE A 1 905 ? -20.852 14.034 7.341 1.00 88.94 905 PHE A N 1
ATOM 7233 C CA . PHE A 1 905 ? -21.475 15.143 6.611 1.00 88.94 905 PHE A CA 1
ATOM 7234 C C . PHE A 1 905 ? -22.997 15.163 6.754 1.00 88.94 905 PHE A C 1
ATOM 7236 O O . PHE A 1 905 ? -23.686 14.242 6.322 1.00 88.94 905 PHE A O 1
ATOM 7243 N N . SER A 1 906 ? -23.536 16.272 7.262 1.00 85.25 906 SER A N 1
ATOM 7244 C CA . SER A 1 906 ? -24.980 16.529 7.291 1.00 85.25 906 SER A CA 1
ATOM 7245 C C . SER A 1 906 ? -25.424 17.318 6.057 1.00 85.25 906 SER A C 1
ATOM 7247 O O . SER A 1 906 ? -24.863 18.373 5.748 1.00 85.25 906 SER A O 1
ATOM 7249 N N . GLN A 1 907 ? -26.454 16.834 5.363 1.00 83.31 907 GLN A N 1
ATOM 7250 C CA . GLN A 1 907 ? -27.089 17.565 4.262 1.00 83.31 907 GLN A CA 1
ATOM 7251 C C . GLN A 1 907 ? -28.063 18.623 4.803 1.00 83.31 907 GLN A C 1
ATOM 7253 O O . GLN A 1 907 ? -28.589 18.491 5.907 1.00 83.31 907 GLN A O 1
ATOM 7258 N N . VAL A 1 908 ? -28.288 19.691 4.037 1.00 80.38 908 VAL A N 1
ATOM 7259 C CA . VAL A 1 908 ? -29.288 20.717 4.364 1.00 80.38 908 VAL A CA 1
ATOM 7260 C C . VAL A 1 908 ? -30.631 20.306 3.769 1.00 80.38 908 VAL A C 1
ATOM 7262 O O . VAL A 1 908 ? -30.791 20.322 2.551 1.00 80.38 908 VAL A O 1
ATOM 7265 N N . THR A 1 909 ? -31.608 20.005 4.622 1.00 66.81 909 THR A N 1
ATOM 7266 C CA . THR A 1 909 ? -33.016 19.877 4.233 1.00 66.81 909 THR A CA 1
ATOM 7267 C C . THR A 1 909 ? -33.565 21.263 3.881 1.00 66.81 909 THR A C 1
ATOM 7269 O O . THR A 1 909 ? -33.784 22.101 4.754 1.00 66.81 909 THR A O 1
ATOM 7272 N N . SER A 1 910 ? -33.706 21.562 2.588 1.00 60.41 910 SER A N 1
ATOM 7273 C CA . SER A 1 910 ? -34.286 22.826 2.122 1.00 60.41 910 SER A CA 1
ATOM 7274 C C . SER A 1 910 ? -34.884 22.683 0.729 1.00 60.41 910 SER A C 1
ATOM 7276 O O . SER A 1 910 ? -34.169 22.395 -0.229 1.00 60.41 910 SER A O 1
ATOM 7278 N N . ASP A 1 911 ? -36.162 23.027 0.599 1.00 54.88 911 ASP A N 1
ATOM 7279 C CA . ASP A 1 911 ? -36.953 22.917 -0.639 1.00 54.88 911 ASP A CA 1
ATOM 7280 C C . ASP A 1 911 ? -36.616 24.003 -1.686 1.00 54.88 911 ASP A C 1
ATOM 7282 O O . ASP A 1 911 ? -37.339 24.238 -2.655 1.00 54.88 911 ASP A O 1
ATOM 7286 N N . ARG A 1 912 ? -35.494 24.715 -1.507 1.00 59.25 912 ARG A N 1
ATOM 7287 C CA . ARG A 1 912 ? -35.056 25.809 -2.384 1.00 59.25 912 ARG A CA 1
ATOM 7288 C C . ARG A 1 912 ? -34.446 25.272 -3.682 1.00 59.25 912 ARG A C 1
ATOM 7290 O O . ARG A 1 912 ? -33.227 25.161 -3.821 1.00 59.25 912 ARG A O 1
ATOM 7297 N N . THR A 1 913 ? -35.311 25.063 -4.672 1.00 52.88 913 THR A N 1
ATOM 7298 C CA . THR A 1 913 ? -35.023 24.571 -6.039 1.00 52.88 913 THR A CA 1
ATOM 7299 C C . THR A 1 913 ? -33.905 25.298 -6.807 1.00 52.88 913 THR A C 1
ATOM 7301 O O . THR A 1 913 ? -33.322 24.720 -7.723 1.00 52.88 913 THR A O 1
ATOM 7304 N N . ARG A 1 914 ? -33.563 26.543 -6.440 1.00 57.53 914 ARG A N 1
ATOM 7305 C CA . ARG A 1 914 ? -32.520 27.376 -7.086 1.00 57.53 914 ARG A CA 1
ATOM 7306 C C . ARG A 1 914 ? -31.086 27.137 -6.568 1.00 57.53 914 ARG A C 1
ATOM 7308 O O . ARG A 1 914 ? -30.200 27.954 -6.805 1.00 57.53 914 ARG A O 1
ATOM 7315 N N . GLY A 1 915 ? -30.840 26.067 -5.810 1.00 66.50 915 GLY A N 1
ATOM 7316 C CA . GLY A 1 915 ? -29.515 25.717 -5.282 1.00 66.50 915 GLY A CA 1
ATOM 7317 C C . GLY A 1 915 ? -28.817 24.567 -6.018 1.00 66.50 915 GLY A C 1
ATOM 7318 O O . GLY A 1 915 ? -29.433 23.803 -6.752 1.00 66.50 915 GLY A O 1
ATOM 7319 N N . ASN A 1 916 ? -27.522 24.383 -5.736 1.00 70.62 916 ASN A N 1
ATOM 7320 C CA . ASN A 1 916 ? -26.888 23.066 -5.834 1.00 70.62 916 ASN A CA 1
ATOM 7321 C C . ASN A 1 916 ? -27.697 22.080 -4.966 1.00 70.62 916 ASN A C 1
ATOM 7323 O O . ASN A 1 916 ? -27.775 22.293 -3.760 1.00 70.62 916 ASN A O 1
ATOM 7327 N N . GLY A 1 917 ? -28.308 21.052 -5.563 1.00 73.62 917 GLY A N 1
ATOM 7328 C CA . GLY A 1 917 ? -29.292 20.179 -4.904 1.00 73.62 917 GLY A CA 1
ATOM 7329 C C . GLY A 1 917 ? -28.769 19.332 -3.735 1.00 73.62 917 GLY A C 1
ATOM 7330 O O . GLY A 1 917 ? -29.565 18.737 -3.021 1.00 73.62 917 GLY A O 1
ATOM 7331 N N . LEU A 1 918 ? -27.451 19.289 -3.501 1.00 82.62 918 LEU A N 1
ATOM 7332 C CA . LEU A 1 918 ? -26.828 18.552 -2.392 1.00 82.62 918 LEU A CA 1
ATOM 7333 C C . LEU A 1 918 ? -25.949 19.482 -1.542 1.00 82.62 918 LEU A C 1
ATOM 7335 O O . LEU A 1 918 ? -24.729 19.300 -1.455 1.00 82.62 918 LEU A O 1
ATOM 7339 N N . LYS A 1 919 ? -26.556 20.509 -0.928 1.00 86.38 919 LYS A N 1
ATOM 7340 C CA . LYS A 1 919 ? -25.852 21.391 0.020 1.00 86.38 919 LYS A CA 1
ATOM 7341 C C . LYS A 1 919 ? -25.562 20.678 1.334 1.00 86.38 919 LYS A C 1
ATOM 7343 O O . LYS A 1 919 ? -26.407 19.970 1.875 1.00 86.38 919 LYS A O 1
ATOM 7348 N N . LEU A 1 920 ? -24.385 20.948 1.885 1.00 89.44 920 LEU A N 1
ATOM 7349 C CA . LEU A 1 920 ? -23.948 20.452 3.188 1.00 89.44 920 LEU A CA 1
ATOM 7350 C C . LEU A 1 920 ? -23.990 21.563 4.238 1.00 89.44 920 LEU A C 1
ATOM 7352 O O . LEU A 1 920 ? -23.691 22.725 3.939 1.00 89.44 920 LEU A O 1
ATOM 7356 N N . ARG A 1 921 ? -24.348 21.200 5.470 1.00 87.12 921 ARG A N 1
ATOM 7357 C CA . ARG A 1 921 ? -24.353 22.097 6.629 1.00 87.12 921 ARG A CA 1
ATOM 7358 C C . ARG A 1 921 ? -22.933 22.212 7.178 1.00 87.12 921 ARG A C 1
ATOM 7360 O O . ARG A 1 921 ? -22.357 21.207 7.575 1.00 87.12 921 ARG A O 1
ATOM 7367 N N . GLN A 1 922 ? -22.387 23.426 7.224 1.00 87.00 922 GLN A N 1
ATOM 7368 C CA . GLN A 1 922 ? -21.094 23.682 7.864 1.00 87.00 922 GLN A CA 1
ATOM 7369 C C . GLN A 1 922 ? -21.249 23.725 9.392 1.00 87.00 922 GLN A C 1
ATOM 7371 O O . GLN A 1 922 ? -22.245 24.257 9.894 1.00 87.00 922 GLN A O 1
ATOM 7376 N N . GLY A 1 923 ? -20.283 23.162 10.119 1.00 83.19 923 GLY A N 1
ATOM 7377 C CA . GLY A 1 923 ? -20.235 23.218 11.575 1.00 83.19 923 GLY A CA 1
ATOM 7378 C C . GLY A 1 923 ? -19.841 24.602 12.102 1.00 83.19 923 GLY A C 1
ATOM 7379 O O . GLY A 1 923 ? -19.382 25.475 11.362 1.00 83.19 923 GLY A O 1
ATOM 7380 N N . ARG A 1 924 ? -20.003 24.796 13.415 1.00 87.12 924 ARG A N 1
ATOM 7381 C CA . ARG A 1 924 ? -19.297 25.856 14.150 1.00 87.12 924 ARG A CA 1
ATOM 7382 C C . ARG A 1 924 ? -17.938 25.304 14.588 1.00 87.12 924 ARG A C 1
ATOM 7384 O O . ARG A 1 924 ? -17.832 24.115 14.870 1.00 87.12 924 ARG A O 1
ATOM 7391 N N . PHE A 1 925 ? -16.929 26.163 14.635 1.00 91.69 925 PHE A N 1
ATOM 7392 C CA . PHE A 1 925 ? -15.564 25.833 15.048 1.00 91.69 925 PHE A CA 1
ATOM 7393 C C . PHE A 1 925 ? -14.958 27.016 15.812 1.00 91.69 925 PHE A C 1
ATOM 7395 O O . PHE A 1 925 ? -15.334 28.165 15.560 1.00 91.69 925 PHE A O 1
ATOM 7402 N N . ARG A 1 926 ? -14.019 26.746 16.720 1.00 92.25 926 ARG A N 1
ATOM 7403 C CA . ARG A 1 926 ? -13.283 27.757 17.500 1.00 92.25 926 ARG A CA 1
ATOM 7404 C C . ARG A 1 926 ? -11.840 27.926 17.019 1.00 92.25 926 ARG A C 1
ATOM 7406 O O . ARG A 1 926 ? -11.327 29.041 17.002 1.00 92.25 926 ARG A O 1
ATOM 7413 N N . LEU A 1 927 ? -11.199 26.837 16.604 1.00 92.06 927 LEU A N 1
ATOM 7414 C CA . LEU A 1 927 ? -9.788 26.758 16.240 1.00 92.06 927 LEU A CA 1
ATOM 7415 C C . LEU A 1 927 ? -9.594 26.599 14.727 1.00 92.06 927 LEU A C 1
ATOM 7417 O O . LEU A 1 927 ? -10.341 25.899 14.034 1.00 92.06 927 LEU A O 1
ATOM 7421 N N . ASP A 1 928 ? -8.501 27.170 14.213 1.00 91.00 928 ASP A N 1
ATOM 7422 C CA . ASP A 1 928 ? -8.097 27.004 12.810 1.00 91.00 928 ASP A CA 1
ATOM 7423 C C . ASP A 1 928 ? -7.856 25.523 12.441 1.00 91.00 928 ASP A C 1
ATOM 7425 O O . ASP A 1 928 ? -8.111 25.124 11.304 1.00 91.00 928 ASP A O 1
ATOM 7429 N N . ILE A 1 929 ? -7.449 24.684 13.406 1.00 90.56 929 ILE A N 1
ATOM 7430 C CA . ILE A 1 929 ? -7.279 23.231 13.229 1.00 90.56 929 ILE A CA 1
ATOM 7431 C C . ILE A 1 929 ? -8.576 22.587 12.716 1.00 90.56 929 ILE A C 1
ATOM 7433 O O . ILE A 1 929 ? -8.538 21.848 11.732 1.00 90.56 929 ILE A O 1
ATOM 7437 N N . ARG A 1 930 ? -9.728 22.890 13.334 1.00 93.12 930 ARG A N 1
ATOM 7438 C CA . ARG A 1 930 ? -11.030 22.331 12.937 1.00 93.12 930 ARG A CA 1
ATOM 7439 C C . ARG A 1 930 ? -11.553 22.976 11.657 1.00 93.12 930 ARG A C 1
ATOM 7441 O O . ARG A 1 930 ? -11.943 22.272 10.731 1.00 93.12 930 ARG A O 1
ATOM 7448 N N . LYS A 1 931 ? -11.488 24.305 11.568 1.00 93.38 931 LYS A N 1
ATOM 7449 C CA . LYS A 1 931 ? -11.895 25.112 10.400 1.00 93.38 931 LYS A CA 1
ATOM 7450 C C . LYS A 1 931 ? -11.241 24.675 9.086 1.00 93.38 931 LYS A C 1
ATOM 7452 O O . LYS A 1 931 ? -11.900 24.660 8.046 1.00 93.38 931 LYS A O 1
ATOM 7457 N N . PHE A 1 932 ? -9.947 24.350 9.119 1.00 92.88 932 PHE A N 1
ATOM 7458 C CA . PHE A 1 932 ? -9.189 23.891 7.950 1.00 92.88 932 PHE A CA 1
ATOM 7459 C C . PHE A 1 932 ? -9.115 22.359 7.831 1.00 92.88 932 PHE A C 1
ATOM 7461 O O . PHE A 1 932 ? -8.538 21.848 6.863 1.00 92.88 932 PHE A O 1
ATOM 7468 N N . PHE A 1 933 ? -9.734 21.610 8.750 1.00 94.69 933 PHE A N 1
ATOM 7469 C CA . PHE A 1 933 ? -9.887 20.166 8.612 1.00 94.69 933 PHE A CA 1
ATOM 7470 C C . PHE A 1 933 ? -10.797 19.818 7.424 1.00 94.69 933 PHE A C 1
ATOM 7472 O O . PHE A 1 933 ? -11.631 20.622 7.001 1.00 94.69 933 PHE A O 1
ATOM 7479 N N . PHE A 1 934 ? -10.623 18.615 6.866 1.00 94.94 934 PHE A N 1
ATOM 7480 C CA . PHE A 1 934 ? -11.289 18.183 5.632 1.00 94.94 934 PHE A CA 1
ATOM 7481 C C . PHE A 1 934 ? -12.803 18.410 5.650 1.00 94.94 934 PHE A C 1
ATOM 7483 O O . PHE A 1 934 ? -13.334 19.005 4.714 1.00 94.94 934 PHE A O 1
ATOM 7490 N N . THR A 1 935 ? -13.470 17.953 6.714 1.00 93.62 935 THR A N 1
ATOM 7491 C CA . THR A 1 935 ? -14.932 17.961 6.840 1.00 93.62 935 THR A CA 1
ATOM 7492 C C . THR A 1 935 ? -15.514 19.371 6.818 1.00 93.62 935 THR A C 1
ATOM 7494 O O . THR A 1 935 ? -16.538 19.575 6.180 1.00 93.62 935 THR A O 1
ATOM 7497 N N . GLU A 1 936 ? -14.844 20.363 7.414 1.00 93.56 936 GLU A N 1
ATOM 7498 C CA . GLU A 1 936 ? -15.337 21.746 7.438 1.00 93.56 936 GLU A CA 1
ATOM 7499 C C . GLU A 1 936 ? -14.909 22.551 6.207 1.00 93.56 936 GLU A C 1
ATOM 7501 O O . GLU A 1 936 ? -15.717 23.299 5.644 1.00 93.56 936 GLU A O 1
ATOM 7506 N N . ARG A 1 937 ? -13.653 22.412 5.749 1.00 93.62 937 ARG A N 1
ATOM 7507 C CA . ARG A 1 937 ? -13.138 23.258 4.658 1.00 93.62 937 ARG A CA 1
ATOM 7508 C C . ARG A 1 937 ? -13.807 22.961 3.319 1.00 93.62 937 ARG A C 1
ATOM 7510 O O . ARG A 1 937 ? -14.047 23.881 2.537 1.00 93.62 937 ARG A O 1
ATOM 7517 N N . VAL A 1 938 ? -14.125 21.690 3.043 1.00 93.81 938 VAL A N 1
ATOM 7518 C CA . VAL A 1 938 ? -14.650 21.270 1.734 1.00 93.81 938 VAL A CA 1
ATOM 7519 C C . VAL A 1 938 ? -16.056 21.817 1.476 1.00 93.81 938 VAL A C 1
ATOM 7521 O O . VAL A 1 938 ? -16.386 22.145 0.336 1.00 93.81 938 VAL A O 1
ATOM 7524 N N . ILE A 1 939 ? -16.864 21.988 2.529 1.00 92.06 939 ILE A N 1
ATOM 7525 C CA . ILE A 1 939 ? -18.286 22.357 2.448 1.00 92.06 939 ILE A CA 1
ATOM 7526 C C . ILE A 1 939 ? -18.482 23.689 1.718 1.00 92.06 939 ILE A C 1
ATOM 7528 O O . ILE A 1 939 ? -19.304 23.783 0.804 1.00 92.06 939 ILE A O 1
ATOM 7532 N N . LYS A 1 940 ? -17.682 24.708 2.057 1.00 90.19 940 LYS A N 1
ATOM 7533 C CA . LYS A 1 940 ? -17.756 26.038 1.429 1.00 90.19 940 LYS A CA 1
ATOM 7534 C C . LYS A 1 940 ? -17.507 25.984 -0.079 1.00 90.19 940 LYS A C 1
ATOM 7536 O O . LYS A 1 940 ? -18.137 26.731 -0.825 1.00 90.19 940 LYS A O 1
ATOM 7541 N N . HIS A 1 941 ? -16.597 25.123 -0.528 1.00 90.75 941 HIS A N 1
ATOM 7542 C CA . HIS A 1 941 ? -16.301 24.954 -1.949 1.00 90.75 941 HIS A CA 1
ATOM 7543 C C . HIS A 1 941 ? -17.350 24.078 -2.639 1.00 90.75 941 HIS A C 1
ATOM 7545 O O . HIS A 1 941 ? -17.801 24.414 -3.729 1.00 90.75 941 HIS A O 1
ATOM 7551 N N . TRP A 1 942 ? -17.785 22.987 -2.005 1.00 91.75 942 TRP A N 1
ATOM 7552 C CA . TRP A 1 942 ? -18.814 22.090 -2.537 1.00 91.75 942 TRP A CA 1
ATOM 7553 C C . TRP A 1 942 ? -20.145 22.807 -2.772 1.00 91.75 942 TRP A C 1
ATOM 7555 O O . TRP A 1 942 ? -20.700 22.737 -3.865 1.00 91.75 942 TRP A O 1
ATOM 7565 N N . ASN A 1 943 ? -20.608 23.592 -1.795 1.00 90.81 943 ASN A N 1
ATOM 7566 C CA . ASN A 1 943 ? -21.864 24.343 -1.883 1.00 90.81 943 ASN A CA 1
ATOM 7567 C C . ASN A 1 943 ? -21.864 25.429 -2.982 1.00 90.81 943 ASN A C 1
ATOM 7569 O O . ASN A 1 943 ? -22.929 25.962 -3.294 1.00 90.81 943 ASN A O 1
ATOM 7573 N N . ARG A 1 944 ? -20.695 25.756 -3.558 1.00 89.19 944 ARG A N 1
ATOM 7574 C CA . ARG A 1 944 ? -20.520 26.681 -4.693 1.00 89.19 944 ARG A CA 1
ATOM 7575 C C . ARG A 1 944 ? -20.479 25.989 -6.059 1.00 89.19 944 ARG A C 1
ATOM 7577 O O . ARG A 1 944 ? -20.543 26.687 -7.065 1.00 89.19 944 ARG A O 1
ATOM 7584 N N . LEU A 1 945 ? -20.345 24.661 -6.119 1.00 89.62 945 LEU A N 1
ATOM 7585 C CA . LEU A 1 945 ? -20.361 23.943 -7.396 1.00 89.62 945 LEU A CA 1
ATOM 7586 C C . LEU A 1 945 ? -21.748 24.036 -8.061 1.00 89.62 945 LEU A C 1
ATOM 7588 O O . LEU A 1 945 ? -22.754 23.991 -7.346 1.00 89.62 945 LEU A O 1
ATOM 7592 N N . PRO A 1 946 ? -21.828 24.111 -9.404 1.00 87.94 946 PRO A N 1
ATOM 7593 C CA . PRO A 1 946 ? -23.101 24.063 -10.113 1.00 87.94 946 PRO A CA 1
ATOM 7594 C C . PRO A 1 946 ? -23.842 22.743 -9.879 1.00 87.94 946 PRO A C 1
ATOM 7596 O O . PRO A 1 946 ? -23.227 21.678 -9.752 1.00 87.94 946 PRO A O 1
ATOM 7599 N N . ARG A 1 947 ? -25.178 22.815 -9.894 1.00 85.19 947 ARG A N 1
ATOM 7600 C CA . ARG A 1 947 ? -26.083 21.664 -9.751 1.00 85.19 947 ARG A CA 1
ATOM 7601 C C . ARG A 1 947 ? -25.745 20.542 -10.745 1.00 85.19 947 ARG A C 1
ATOM 7603 O O . ARG A 1 947 ? -25.569 19.403 -10.324 1.00 85.19 947 ARG A O 1
ATOM 7610 N N . GLU A 1 948 ? -25.519 20.903 -12.011 1.00 86.25 948 GLU A N 1
ATOM 7611 C CA . GLU A 1 948 ? -25.083 20.010 -13.100 1.00 86.25 948 GLU A CA 1
ATOM 7612 C C . GLU A 1 948 ? -23.873 19.134 -12.762 1.00 86.25 948 GLU A C 1
ATOM 7614 O O . GLU A 1 948 ? -23.756 18.034 -13.284 1.00 86.25 948 GLU A O 1
ATOM 7619 N N . VAL A 1 949 ? -22.942 19.622 -11.934 1.00 86.88 949 VAL A N 1
ATOM 7620 C CA . VAL A 1 949 ? -21.722 18.881 -11.580 1.00 86.88 949 VAL A CA 1
ATOM 7621 C C . VAL A 1 949 ? -21.999 17.940 -10.418 1.00 86.88 949 VAL A C 1
ATOM 7623 O O . VAL A 1 949 ? -21.542 16.802 -10.403 1.00 86.88 949 VAL A O 1
ATOM 7626 N N . VAL A 1 950 ? -22.750 18.409 -9.427 1.00 85.62 950 VAL A N 1
ATOM 7627 C CA . VAL A 1 950 ? -22.975 17.683 -8.175 1.00 85.62 950 VAL A CA 1
ATOM 7628 C C . VAL A 1 950 ? -24.034 16.586 -8.316 1.00 85.62 950 VAL A C 1
ATOM 7630 O O . VAL A 1 950 ? -23.953 15.554 -7.642 1.00 85.62 950 VAL A O 1
ATOM 7633 N N . GLU A 1 951 ? -24.989 16.738 -9.232 1.00 85.06 951 GLU A N 1
ATOM 7634 C CA . GLU A 1 951 ? -26.016 15.723 -9.485 1.00 85.06 951 GLU A CA 1
ATOM 7635 C C . GLU A 1 951 ? -25.528 14.523 -10.310 1.00 85.06 951 GLU A C 1
ATOM 7637 O O . GLU A 1 951 ? -26.174 13.478 -10.250 1.00 85.06 951 GLU A O 1
ATOM 7642 N N . LEU A 1 952 ? -24.346 14.593 -10.940 1.00 85.69 952 LEU A N 1
ATOM 7643 C CA . LEU A 1 952 ? -23.800 13.516 -11.781 1.00 85.69 952 LEU A CA 1
ATOM 7644 C C . LEU A 1 952 ? -23.808 12.136 -11.081 1.00 85.69 952 LEU A C 1
ATOM 7646 O O . LEU A 1 952 ? -23.546 12.067 -9.873 1.00 85.69 952 LEU A O 1
ATOM 7650 N N . PRO A 1 953 ? -24.114 11.044 -11.817 1.00 83.62 953 PRO A N 1
ATOM 7651 C CA . PRO A 1 953 ? -24.254 9.705 -11.242 1.00 83.62 953 PRO A CA 1
ATOM 7652 C C . PRO A 1 953 ? -22.926 8.942 -11.150 1.00 83.62 953 PRO A C 1
ATOM 7654 O O . PRO A 1 953 ? -22.746 8.119 -10.252 1.00 83.62 953 PRO A O 1
ATOM 7657 N N . SER A 1 954 ? -21.967 9.208 -12.048 1.00 87.38 954 SER A N 1
ATOM 7658 C CA . SER A 1 954 ? -20.696 8.479 -12.099 1.00 87.38 954 SER A CA 1
ATOM 7659 C C . SER A 1 954 ? -19.506 9.333 -11.668 1.00 87.38 954 SER A C 1
ATOM 7661 O O . SER A 1 954 ? -19.353 10.504 -12.027 1.00 87.38 954 SER A O 1
ATOM 7663 N N . LEU A 1 955 ? -18.595 8.696 -10.929 1.00 87.75 955 LEU A N 1
ATOM 7664 C CA . LEU A 1 955 ? -17.371 9.323 -10.431 1.00 87.75 955 LEU A CA 1
ATOM 7665 C C . LEU A 1 955 ? -16.417 9.727 -11.573 1.00 87.75 955 LEU A C 1
ATOM 7667 O O . LEU A 1 955 ? -15.445 10.441 -11.341 1.00 87.75 955 LEU A O 1
ATOM 7671 N N . GLU A 1 956 ? -16.589 9.200 -12.784 1.00 87.50 956 GLU A N 1
ATOM 7672 C CA . GLU A 1 956 ? -15.731 9.517 -13.932 1.00 87.50 956 GLU A CA 1
ATOM 7673 C C . GLU A 1 956 ? -16.209 10.778 -14.646 1.00 87.50 956 GLU A C 1
ATOM 7675 O O . GLU A 1 956 ? -15.419 11.710 -14.810 1.00 87.50 956 GLU A O 1
ATOM 7680 N N . VAL A 1 957 ? -17.511 10.865 -14.937 1.00 89.81 957 VAL A N 1
ATOM 7681 C CA . VAL A 1 957 ? -18.128 12.064 -15.523 1.00 89.81 957 VAL A CA 1
ATOM 7682 C C . VAL A 1 957 ? -18.014 13.245 -14.550 1.00 89.81 957 VAL A C 1
ATOM 7684 O O . VAL A 1 957 ? -17.629 14.338 -14.967 1.00 89.81 957 VAL A O 1
ATOM 7687 N N . PHE A 1 958 ? -18.191 13.008 -13.240 1.00 91.44 958 PHE A N 1
ATOM 7688 C CA . PHE A 1 958 ? -17.937 14.009 -12.193 1.00 91.44 958 PHE A CA 1
ATOM 7689 C C . PHE A 1 958 ? -16.538 14.633 -12.293 1.00 91.44 958 PHE A C 1
ATOM 7691 O O . PHE A 1 958 ? -16.393 15.851 -12.217 1.00 91.44 958 PHE A O 1
ATOM 7698 N N . LYS A 1 959 ? -15.493 13.818 -12.499 1.00 91.31 959 LYS A N 1
ATOM 7699 C CA . LYS A 1 959 ? -14.111 14.316 -12.614 1.00 91.31 959 LYS A CA 1
ATOM 7700 C C . LYS A 1 959 ? -13.905 15.165 -13.864 1.00 91.31 959 LYS A C 1
ATOM 7702 O O . LYS A 1 959 ? -13.212 16.170 -13.768 1.00 91.31 959 LYS A O 1
ATOM 7707 N N . GLY A 1 960 ? -14.479 14.758 -14.998 1.00 89.06 960 GLY A N 1
ATOM 7708 C CA . GLY A 1 960 ? -14.383 15.503 -16.255 1.00 89.06 960 GLY A CA 1
ATOM 7709 C C . GLY A 1 960 ? -14.988 16.899 -16.128 1.00 89.06 960 GLY A C 1
ATOM 7710 O O . GLY A 1 960 ? -14.294 17.892 -16.337 1.00 89.06 960 GLY A O 1
ATOM 7711 N N . ARG A 1 961 ? -16.242 16.977 -15.666 1.00 90.56 961 ARG A N 1
ATOM 7712 C CA . ARG A 1 961 ? -16.961 18.250 -15.502 1.00 90.56 961 ARG A CA 1
ATOM 7713 C C . ARG A 1 961 ? -16.367 19.131 -14.393 1.00 90.56 961 ARG A C 1
ATOM 7715 O O . ARG A 1 961 ? -16.287 20.346 -14.547 1.00 90.56 961 ARG A O 1
ATOM 7722 N N . LEU A 1 962 ? -15.866 18.538 -13.305 1.00 91.75 962 LEU A N 1
ATOM 7723 C CA . LEU A 1 962 ? -15.118 19.267 -12.272 1.00 91.75 962 LEU A CA 1
ATOM 7724 C C . LEU A 1 962 ? -13.819 19.886 -12.824 1.00 91.75 962 LEU A C 1
ATOM 7726 O O . LEU A 1 962 ? -13.459 20.996 -12.440 1.00 91.75 962 LEU A O 1
ATOM 7730 N N . ASP A 1 963 ? -13.122 19.199 -13.735 1.00 90.62 963 ASP A N 1
ATOM 7731 C CA . ASP A 1 963 ? -11.909 19.719 -14.378 1.00 90.62 963 ASP A CA 1
ATOM 7732 C C . ASP A 1 963 ? -12.189 20.847 -15.383 1.00 90.62 963 ASP A C 1
ATOM 7734 O O . ASP A 1 963 ? -11.261 21.556 -15.767 1.00 90.62 963 ASP A O 1
ATOM 7738 N N . GLU A 1 964 ? -13.432 21.034 -15.823 1.00 89.38 964 GLU A N 1
ATOM 7739 C CA . GLU A 1 964 ? -13.871 22.220 -16.572 1.00 89.38 964 GLU A CA 1
ATOM 7740 C C . GLU A 1 964 ? -14.093 23.392 -15.610 1.00 89.38 964 GLU A C 1
ATOM 7742 O O . GLU A 1 964 ? -13.370 24.379 -15.693 1.00 89.38 964 GLU A O 1
ATOM 7747 N N . VAL A 1 965 ? -14.940 23.230 -14.586 1.00 87.62 965 VAL A N 1
ATOM 7748 C CA . VAL A 1 965 ? -15.204 24.290 -13.588 1.00 87.62 965 VAL A CA 1
ATOM 7749 C C . VAL A 1 965 ? -13.920 24.814 -12.919 1.00 87.62 965 VAL A C 1
ATOM 7751 O O . VAL A 1 965 ? -13.763 26.016 -12.716 1.00 87.62 965 VAL A O 1
ATOM 7754 N N . LEU A 1 966 ? -12.950 23.944 -12.613 1.00 86.69 966 LEU A N 1
ATOM 7755 C CA . LEU A 1 966 ? -11.673 24.351 -12.004 1.00 86.69 966 LEU A CA 1
ATOM 7756 C C . LEU A 1 966 ? -10.693 25.056 -12.968 1.00 86.69 966 LEU A C 1
ATOM 7758 O O . LEU A 1 966 ? -9.709 25.654 -12.503 1.00 86.69 966 LEU A O 1
ATOM 7762 N N . ARG A 1 967 ? -10.928 25.005 -14.290 1.00 82.38 967 ARG A N 1
ATOM 7763 C CA . ARG A 1 967 ? -10.217 25.855 -15.263 1.00 82.38 967 ARG A CA 1
ATOM 7764 C C . ARG A 1 967 ? -10.716 27.292 -15.177 1.00 82.38 967 ARG A C 1
ATOM 7766 O O . ARG A 1 967 ? -9.879 28.187 -15.083 1.00 82.38 967 ARG A O 1
ATOM 7773 N N . ASP A 1 968 ? -12.032 27.471 -15.123 1.00 71.94 968 ASP A N 1
ATOM 7774 C CA . ASP A 1 968 ? -12.692 28.779 -15.211 1.00 71.94 968 ASP A CA 1
ATOM 7775 C C . ASP A 1 968 ? -12.617 29.579 -13.900 1.00 71.94 968 ASP A C 1
ATOM 7777 O O . ASP A 1 968 ? -12.595 30.808 -13.912 1.00 71.94 968 ASP A O 1
ATOM 7781 N N . MET A 1 969 ? -12.492 28.895 -12.757 1.00 63.22 969 MET A N 1
ATOM 7782 C CA . MET A 1 969 ? -12.137 29.518 -11.476 1.00 63.22 969 MET A CA 1
ATOM 7783 C C . MET A 1 969 ? -10.659 29.947 -11.471 1.00 63.22 969 MET A C 1
ATOM 7785 O O . MET A 1 969 ? -9.821 29.214 -10.942 1.00 63.22 969 MET A O 1
ATOM 7789 N N . VAL A 1 970 ? -10.322 31.083 -12.094 1.00 40.84 970 VAL A N 1
ATOM 7790 C CA . VAL A 1 970 ? -8.959 31.666 -12.132 1.00 40.84 970 VAL A CA 1
ATOM 7791 C C . VAL A 1 970 ? -8.446 32.000 -10.733 1.00 40.84 970 VAL A C 1
ATOM 7793 O O . VAL A 1 970 ? -9.102 32.801 -10.036 1.00 40.84 970 VAL A O 1
#

Sequence (970 aa):
MEPSRWTRALLWVAGPLQTNREVSRSFRTRGKLAKPPARVNADDMTLKGQGYKADDAALRSRVESEFPSQFPVPPNLVQRSLRRKRITNSGQVLTYYLVKLELLREAECIHIHGAGCDSSKDAEGVHPYNCKAYIMEYVLLVFIAKDVKDKKIIESSQHVFTRENELFYKQLGEASRLLALVLVGDFNLPDVCWKYNTAERKQSRRFLERVADNFLTQLVSEPTREGALLDLLFTNRDGLVSDVMVGGCLGQSDHEMIEFLIRGKAARGVGKTATLDFRRADFSLFRRLVERVPWEAALMGKGVQEGWTFFKEEVLKAQERAVPRCRKTSRRGRRPAWLTRELWLELRRKRRVYDLWKKGRATQEDYKGVARLCREKTRRAKAELELSLAAAIKDNKKHFFKYISSKRRGKENLQPLVDGGGNTVTKDEEKAEVLNAFFASVFISRAKCSMGTQPLELEDRDGDQTGAPIIQGEMVSDLLHHLDTHKSMGPDEIHPRVLKELADVLTKPLSIIYQQSWLTGEVPADWRLANVTPIFKKGRKEDPGNYRPVSLTSVPGKLMEQIILSAITRHVENNQGIKPSQHGFRKGRSCLTNLISFYDKVTRLVDEGKAVDGVYLDFSKAFDTVSHGILLEKLAAHGLDGCTLRWVKNWLDGRAQRVVVNGVYSGWRPVTSGVPQGSVLGPVLFNIFINDLDEGIECTLSKFADDTKLCGSVDLLEGRQALQRDLDRLDQWAGVNCMRFNKAKCKVLHLGHSNPMQRYRLGEEWLESCLAEKDLGVFVDSRLNMSQQCAQAAKKANGILACIKNSVASRTREVIVPLYSALVRPHLEYCVQFWASHYKRDIEVLERVQRRATKLVKGLEQKSYEERLRELGLFSLEKRRLRGDHIALYNYLKGGCREVGVGLFSQVTSDRTRGNGLKLRQGRFRLDIRKFFFTERVIKHWNRLPREVVELPSLEVFKGRLDEVLRDMV

InterPro domains:
  IPR000477 Reverse transcriptase domain [PF00078] (540-750)
  IPR000477 Reverse transcriptase domain [PS50878] (516-771)
  IPR036691 Endonuclease/exonuclease/phosphatase superfamily [G3DSA:3.60.10.10] (145-263)
  IPR043502 DNA/RNA polymerase superfamily [SSF56672] (478-732)

Organism: Mycteria americana (NCBI:txid33587)

pLDDT: mean 72.3, std 24.77, range [19.98, 97.25]